Protein AF-0000000078427876 (afdb_homodimer)

Organism: Lucilia cuprina (NCBI:txid7375)

Radius of gyration: 30.42 Å; Cα contacts (8 Å, |Δi|>4): 2683; chains: 2; bounding box: 91×116×66 Å

Foldseek 3Di:
DPPPPPPPPPPPPPPPPPPPPAPVVDHDPVPDPDDDDPDPLVVDPVSVVVVVVVVVVVLVVVVVPAFQAFFLAEEEEAAAQCFPQLQQLLQCQVPFNPGHLQLNPFNFKAWAFQAAPVGLFADLQQLLCQQFQLEGADHFWAQFHPVQAALDQAPQLDVVGGGAGVLVQQVVVVAAEEEAELFACLARNNLNNFDGGRGRPQQELVVNVVSVHHCVSPPGSLCRLQPNDSNLRHQYYAWAAQQRQAAQPDADPVRHGHHYPVRHHSVVVSVVVCVVVVAAEDEEQFPVRLVPDPLQRRRHYHYHPYNGGHDQPVVCVVVVVVRGHDFLLSSLLSSCSNRVPRPSYYYYYRYLNVLQVCVQQQQSLSNSSSVSSSSNSVVSVPVVDDLARYKYKYKYSFHFQKHFDAPADRRDNSLFWHDFPPPVRAIFHRIEHAEHCLCVVQADPVGGDHDHRVLSPDSSRRHHYDYYDNTGGTDSGIMMMRMTHHQSNVNYYYDHSSCNNLSVCCSNLTDPNVD/DPPPPPPPPPPPPPPPPPPPPAPVVDHDPVPDPDDDDPDPLVVDPVSVVVVVVVVVVVLVVVVVPAFQAFFLAEEEEAAAQCFPQLQQLLQCQVPFNPGHLQLNPFNFKAWAFQAAPVGLFADLQQLLCQQFQLEGADHFWAQFHPVQAALDQAPQLDCVGGGAGVLVQQVVVVAAEEEAELFACLARNNLNNFHGGRGRPQQELVVNVVSVHHCVSPPGSLCRLQPNDSNLRHQYYAWAAQQRQAAQPDADPVRHGHHYPVRHHSVVVSVVVCVVVVAAEDEEQFPVRLVPDPLQRRRHYHYHPYNGGHDQPVVCVVVVVVRGHDFLLSSLLSSCSNRVPRPSYYYYYRYLNVLQVCVQQQQSLSNSSSVSSSSNSVVSVPVVDDLARYKYKYKYSFHFQKHFDAPADRRDNSLFWHDFPPPVRAIFHRIEHAEHCLCVVQADPVGGDHDHRVLSPDSSRRHHYDYYDNTGGTDSGIMMMRMTHHQSNVNYYYDHSSCNNLSVCCSNLTDPNVD

pLDDT: mean 92.99, std 14.43, range [26.23, 99.0]

Sequence (1030 aa):
MVQQFLSFYLIVALLALTALARDHDHPMIRAAKPHALKYEAERKTEFWVNKAQDTLAQKLVQTENASKNKAKNIIMFLGDGMSVHTVTATRNFMGDSSKEVYFEKFPYFGLSKTYCVDRQVADSACTATAYLGGVKGNYGTIGVNSNVKRYNCFDGQNPANWVDSIAKWAQDAGKDAGLVTTARVTHASPAGVYAHIAQRGWENDAEIIAAGCSAKDNVDIARQLVEWEVGRKLKVIMGGGRRNFIGVNARDEEGIPGERADDRNLIEEWLEDKRQQNVNASYVWSRKGLNKLNLEKTDYLLGLFSSSHCPYHGDLERSHIALANPSLSEMTEAALKVLKKNDKGFFLFVEGARIDMAHHDTRARKSLEDTAEFAKAVQVAREMFSEEDTLIVVTSDHSHTMTINGYPFRDQDITGLANGPGDDNLPYTILSYANGPGYYSTYGPNGRKLITTKDTQKANFEYMATVPLNSETHGGDDVGVFVSGPYAQYFSGNYEQTNIPAMMAKAANIGPFANMVQQFLSFYLIVALLALTALARDHDHPMIRAAKPHALKYEAERKTEFWVNKAQDTLAQKLVQTENASKNKAKNIIMFLGDGMSVHTVTATRNFMGDSSKEVYFEKFPYFGLSKTYCVDRQVADSACTATAYLGGVKGNYGTIGVNSNVKRYNCFDGQNPANWVDSIAKWAQDAGKDAGLVTTARVTHASPAGVYAHIAQRGWENDAEIIAAGCSAKDNVDIARQLVEWEVGRKLKVIMGGGRRNFIGVNARDEEGIPGERADDRNLIEEWLEDKRQQNVNASYVWSRKGLNKLNLEKTDYLLGLFSSSHCPYHGDLERSHIALANPSLSEMTEAALKVLKKNDKGFFLFVEGARIDMAHHDTRARKSLEDTAEFAKAVQVAREMFSEEDTLIVVTSDHSHTMTINGYPFRDQDITGLANGPGDDNLPYTILSYANGPGYYSTYGPNGRKLITTKDTQKANFEYMATVPLNSETHGGDDVGVFVSGPYAQYFSGNYEQTNIPAMMAKAANIGPFAN

Solvent-accessible surface area (backbone atoms only — not comparable to full-atom values): 49375 Å² total; per-residue (Å²): 138,85,77,78,79,78,77,77,76,77,77,75,74,76,72,73,72,69,72,66,87,59,49,73,81,65,67,77,72,82,84,60,74,84,75,80,66,81,55,76,65,57,40,40,58,63,47,36,46,50,49,33,50,53,51,49,53,50,42,57,52,51,63,71,61,61,40,85,41,61,18,43,27,39,38,39,36,32,36,28,36,40,19,56,38,49,54,44,48,28,17,24,65,76,66,25,80,85,50,71,50,60,60,48,68,27,62,20,16,18,37,27,44,33,48,24,62,48,17,42,26,35,48,52,15,10,24,19,13,8,47,30,38,17,27,48,4,23,61,40,17,20,8,32,25,40,74,31,49,59,70,40,72,56,54,38,69,38,70,91,37,52,40,67,16,53,45,43,29,30,45,74,69,66,18,44,26,32,38,39,36,36,29,26,52,41,35,37,52,57,26,15,52,50,32,50,35,17,36,44,70,28,25,24,45,40,48,30,44,74,68,74,33,57,47,86,77,40,70,23,38,38,51,31,39,52,70,33,77,52,26,50,61,40,31,28,43,34,19,11,28,47,21,43,34,23,7,53,90,39,62,49,100,82,67,48,56,22,58,19,70,82,68,49,50,49,63,60,50,41,52,48,55,34,55,75,67,72,52,46,65,47,77,33,52,32,28,59,51,54,70,68,52,62,47,87,68,34,62,30,40,42,33,40,46,22,58,44,53,40,76,56,58,59,46,24,67,78,66,71,40,52,68,45,38,63,52,67,36,54,51,47,52,54,45,48,56,38,46,65,72,41,90,65,17,28,37,36,42,38,34,35,38,49,24,28,58,23,45,23,49,22,15,57,63,45,17,33,42,25,46,54,45,41,33,48,25,52,48,53,51,55,74,73,42,55,54,70,34,28,24,39,40,37,30,30,51,32,14,42,36,57,33,36,38,41,50,24,47,39,82,55,60,53,69,30,63,25,57,63,53,35,74,82,71,36,51,45,54,16,40,31,26,52,36,3,43,2,15,67,62,29,42,52,93,87,38,73,46,89,61,52,68,75,53,46,68,40,70,80,36,39,37,38,18,53,35,45,26,91,39,17,53,42,7,39,29,54,19,51,36,29,20,40,29,19,44,24,77,66,52,33,13,56,44,57,30,25,37,52,29,38,52,53,22,36,23,47,56,30,59,93,40,38,120,136,85,78,76,78,75,77,78,75,77,75,75,71,74,71,70,74,70,70,68,85,59,48,72,78,63,67,76,72,79,85,60,74,85,74,80,65,83,56,74,65,57,39,39,57,63,47,36,45,50,50,32,49,52,50,50,54,50,42,57,53,50,63,70,59,61,41,85,41,60,18,44,27,39,38,41,36,33,35,28,36,39,18,58,38,48,56,43,49,27,18,25,65,76,66,26,80,86,50,71,49,59,60,47,68,27,63,21,15,18,36,29,44,32,48,25,61,48,18,42,26,36,52,52,14,11,25,19,15,8,46,30,38,17,28,48,6,24,61,40,16,19,7,33,26,40,77,31,48,60,72,40,75,55,53,36,70,38,70,91,37,51,40,66,16,52,44,44,30,30,44,75,71,64,19,43,25,33,39,37,36,36,28,26,54,40,35,36,53,57,25,15,50,52,32,50,34,18,38,43,71,29,25,24,46,40,48,30,44,74,70,74,31,56,45,85,77,40,73,22,38,40,53,31,38,51,71,32,76,52,25,50,61,40,30,28,40,31,18,10,27,48,22,44,34,22,8,52,90,39,62,48,100,84,68,48,55,22,58,18,70,82,65,49,49,48,62,59,50,42,51,48,53,34,54,74,66,73,51,46,63,48,79,32,53,32,27,59,51,55,71,68,52,61,46,88,68,35,60,28,40,42,33,39,47,22,57,44,54,40,77,55,59,58,46,24,64,78,65,72,41,52,68,46,39,63,50,68,36,56,52,48,52,55,45,48,56,38,46,67,73,40,90,64,16,28,36,38,42,37,35,33,37,49,22,29,56,23,45,24,50,22,15,58,64,46,18,34,42,25,46,54,44,41,32,48,27,52,47,53,50,54,74,75,43,54,52,70,35,28,24,39,39,39,31,30,50,30,15,41,35,57,32,36,39,42,51,24,47,40,82,54,61,56,66,30,62,25,57,64,54,34,76,82,72,36,51,46,52,16,39,31,27,50,35,3,44,3,15,68,63,27,42,53,91,88,39,73,46,87,61,51,66,72,53,47,68,39,71,80,35,38,36,38,18,52,36,44,26,90,38,18,53,43,8,41,28,53,20,50,35,30,22,40,28,20,44,23,79,66,52,34,13,55,44,59,31,26,35,50,29,38,52,52,23,36,24,46,56,30,59,94,40,40,120

Secondary structure (DSSP, 8-state):
-----------------------TTS---TT---PPPS-GGGGSHHHHHHHHHHHHHHHHHHHHT------SEEEEEEETT--HHHHHHHHHHHS-TT---GGGG-SEEEEEE---SSBSS--HHHHHHHHHHS----TT-BSB-TTS-TT-TTGGG-GGGB---HHHHHHHTT-EEEEEEEEETTSHHHHTTT--BS-TT-SSHHHHHHTT--TTTSPPHHHHHHHSHHHHH-SEEEEE-GGGTSBTT-B-TTS-B--BSS---HHHHHHHHHHHTT--EEEE-SHHHHHHS-GGG-SEEEEE--SSSPPPHHHHHHTT-TTTS--HHHHHHHHHHHHTT-TT-EEEEEEETHHHHHHHTT-HHHHHHHHHHHHHHHHHHHHHS-TTTEEEEEE-SSEE--EEBS--BTTS-TTSB-SS--TTS---BSEEEEEETHHHHHEETTEEPP--HHHHTSTT----EEEE-SSPPEE-S-EEEEEESTTGGGG-EEEETTHHHHHHHHHHT-GGG--/-----------------------TTS---TT--PPPPS-GGGGSHHHHHHHHHHHHHHHHHHHHT------SEEEEEEETT--HHHHHHHHHHHS-TT---GGGG-SEEEEEE---SSBSS--HHHHHHHHHHS----TT-BSB-TTS-TT-TTGGG-GGGB---HHHHHHHTT-EEEEEEEEETTSHHHHTTT--BS-TT-SSHHHHHHTT--TTTSPPHHHHHHHSHHHHH-SEEEEE-GGGTSBTT-B-TTS-B--BSS---HHHHHHHHHHHTT--EEEE-SHHHHHHS-GGG-SEEEEE--SSSPPPHHHHHHTT-TTTS--HHHHHHHHHHHHTT-TT-EEEEEEETHHHHHHHTT-HHHHHHHHHHHHHHHHHHHHHS-TTTEEEEEE-SSEE--EEBS--BTTS-TTSB-SS--TTS---BSEEEEEETHHHHHEETTEEPP--HHHHTSTT----EEEE-SSPPEE-S-EEEEEESTTGGGG-EEEETTHHHHHHHHHHT-GGG--

Structure (mmCIF, N/CA/C/O backbone):
data_AF-0000000078427876-model_v1
#
loop_
_entity.id
_entity.type
_entity.pdbx_description
1 polymer 'Alkaline phosphatase'
#
loop_
_atom_site.group_PDB
_atom_site.id
_atom_site.type_symbol
_atom_site.label_atom_id
_atom_site.label_alt_id
_atom_site.label_comp_id
_atom_site.label_asym_id
_atom_site.label_entity_id
_atom_site.label_seq_id
_atom_site.pdbx_PDB_ins_code
_atom_site.Cartn_x
_atom_site.Cartn_y
_atom_site.Cartn_z
_atom_site.occupancy
_atom_site.B_iso_or_equiv
_atom_site.auth_seq_id
_atom_site.auth_comp_id
_atom_site.auth_asym_id
_atom_site.auth_atom_id
_atom_site.pdbx_PDB_model_num
ATOM 1 N N . MET A 1 1 ? 56.438 61.438 23 1 26.92 1 MET A N 1
ATOM 2 C CA . MET A 1 1 ? 55.969 61.156 21.641 1 26.92 1 MET A CA 1
ATOM 3 C C . MET A 1 1 ? 55.062 59.938 21.641 1 26.92 1 MET A C 1
ATOM 5 O O . MET A 1 1 ? 55.562 58.812 21.641 1 26.92 1 MET A O 1
ATOM 9 N N . VAL A 1 2 ? 54.031 59.938 22.5 1 32.72 2 VAL A N 1
ATOM 10 C CA . VAL A 1 2 ? 52.938 59.125 23.016 1 32.72 2 VAL A CA 1
ATOM 11 C C . VAL A 1 2 ? 52.062 58.625 21.859 1 32.72 2 VAL A C 1
ATOM 13 O O . VAL A 1 2 ? 51.375 59.406 21.203 1 32.72 2 VAL A O 1
ATOM 16 N N . GLN A 1 3 ? 52.656 57.688 20.984 1 29.3 3 GLN A N 1
ATOM 17 C CA . GLN A 1 3 ? 52.094 56.969 19.859 1 29.3 3 GLN A CA 1
ATOM 18 C C . GLN A 1 3 ? 50.719 56.375 20.219 1 29.3 3 GLN A C 1
ATOM 20 O O . GLN A 1 3 ? 50.594 55.719 21.234 1 29.3 3 GLN A O 1
ATOM 25 N N . GLN A 1 4 ? 49.656 57 19.734 1 26.31 4 GLN A N 1
ATOM 26 C CA . GLN A 1 4 ? 48.219 56.781 19.703 1 26.31 4 GLN A CA 1
ATOM 27 C C . GLN A 1 4 ? 47.875 55.406 19.156 1 26.31 4 GLN A C 1
ATOM 29 O O . GLN A 1 4 ? 48.125 55.094 18 1 26.31 4 GLN A O 1
ATOM 34 N N . PHE A 1 5 ? 48.156 54.312 19.922 1 28.67 5 PHE A N 1
ATOM 35 C CA . PHE A 1 5 ? 47.75 52.938 19.594 1 28.67 5 PHE A CA 1
ATOM 36 C C . PHE A 1 5 ? 46.281 52.906 19.219 1 28.67 5 PHE A C 1
ATOM 38 O O . PHE A 1 5 ? 45.406 53.188 20.031 1 28.67 5 PHE A O 1
ATOM 45 N N . LEU A 1 6 ? 45.875 53.281 17.922 1 28.64 6 LEU A N 1
ATOM 46 C CA . LEU A 1 6 ? 44.562 53.125 17.297 1 28.64 6 LEU A CA 1
ATOM 47 C C . LEU A 1 6 ? 44.062 51.688 17.5 1 28.64 6 LEU A C 1
ATOM 49 O O . LEU A 1 6 ? 44.688 50.719 17.078 1 28.64 6 LEU A O 1
ATOM 53 N N . SER A 1 7 ? 43.406 51.406 18.609 1 30.05 7 SER A N 1
ATOM 54 C CA . SER A 1 7 ? 42.656 50.188 18.891 1 30.05 7 SER A CA 1
ATOM 55 C C . SER A 1 7 ? 41.688 49.844 17.766 1 30.05 7 SER A C 1
ATOM 57 O O . SER A 1 7 ? 40.781 50.625 17.469 1 30.05 7 SER A O 1
ATOM 59 N N . PHE A 1 8 ? 42.156 49.25 16.641 1 31.94 8 PHE A N 1
ATOM 60 C CA . PHE A 1 8 ? 41.281 48.688 15.602 1 31.94 8 PHE A CA 1
ATOM 61 C C . PHE A 1 8 ? 40.25 47.75 16.203 1 31.94 8 PHE A C 1
ATOM 63 O O . PHE A 1 8 ? 40.625 46.688 16.75 1 31.94 8 PHE A O 1
ATOM 70 N N . TYR A 1 9 ? 39.188 48.281 16.812 1 30.08 9 TYR A N 1
ATOM 71 C CA . TYR A 1 9 ? 38.031 47.469 17.125 1 30.08 9 TYR A CA 1
ATOM 72 C C . TYR A 1 9 ? 37.562 46.688 15.898 1 30.08 9 TYR A C 1
ATOM 74 O O . TYR A 1 9 ? 37.188 47.312 14.883 1 30.08 9 TYR A O 1
ATOM 82 N N . LEU A 1 10 ? 38.188 45.594 15.555 1 31.48 10 LEU A N 1
ATOM 83 C CA . LEU A 1 10 ? 37.625 44.625 14.602 1 31.48 10 LEU A CA 1
ATOM 84 C C . LEU A 1 10 ? 36.156 44.344 14.898 1 31.48 10 LEU A C 1
ATOM 86 O O . LEU A 1 10 ? 35.844 43.844 15.977 1 31.48 10 LEU A O 1
ATOM 90 N N . ILE A 1 11 ? 35.219 45.094 14.367 1 31 11 ILE A N 1
ATOM 91 C CA . ILE A 1 11 ? 33.781 44.812 14.273 1 31 11 ILE A CA 1
ATOM 92 C C . ILE A 1 11 ? 33.594 43.438 13.68 1 31 11 ILE A C 1
ATOM 94 O O . ILE A 1 11 ? 33.906 43.188 12.516 1 31 11 ILE A O 1
ATOM 98 N N . VAL A 1 12 ? 33.844 42.344 14.398 1 32.59 12 VAL A N 1
ATOM 99 C CA . VAL A 1 12 ? 33.344 41.031 14.016 1 32.59 12 VAL A CA 1
ATOM 100 C C . VAL A 1 12 ? 31.844 41.125 13.656 1 32.59 12 VAL A C 1
ATOM 102 O O . VAL A 1 12 ? 31.016 41.469 14.508 1 32.59 12 VAL A O 1
ATOM 105 N N . ALA A 1 13 ? 31.5 41.562 12.461 1 30.67 13 ALA A N 1
ATOM 106 C CA . ALA A 1 13 ? 30.156 41.406 11.898 1 30.67 13 ALA A CA 1
ATOM 107 C C . ALA A 1 13 ? 29.672 39.969 12.102 1 30.67 13 ALA A C 1
ATOM 109 O O . ALA A 1 13 ? 30.281 39 11.609 1 30.67 13 ALA A O 1
ATOM 110 N N . LEU A 1 14 ? 29.125 39.656 13.25 1 31.98 14 LEU A N 1
ATOM 111 C CA . LEU A 1 14 ? 28.281 38.469 13.43 1 31.98 14 LEU A CA 1
ATOM 112 C C . LEU A 1 14 ? 27.344 38.281 12.242 1 31.98 14 LEU A C 1
ATOM 114 O O . LEU A 1 14 ? 26.406 39.062 12.062 1 31.98 14 LEU A O 1
ATOM 118 N N . LEU A 1 15 ? 27.875 37.938 11.102 1 32.59 15 LEU A N 1
ATOM 119 C CA . LEU A 1 15 ? 27 37.406 10.07 1 32.59 15 LEU A CA 1
ATOM 120 C C . LEU A 1 15 ? 26.062 36.375 10.648 1 32.59 15 LEU A C 1
ATOM 122 O O . LEU A 1 15 ? 26.484 35.281 11.031 1 32.59 15 LEU A O 1
ATOM 126 N N . ALA A 1 16 ? 25.109 36.812 11.445 1 34.5 16 ALA A N 1
ATOM 127 C CA . ALA A 1 16 ? 23.953 35.938 11.695 1 34.5 16 ALA A CA 1
ATOM 128 C C . ALA A 1 16 ? 23.438 35.312 10.398 1 34.5 16 ALA A C 1
ATOM 130 O O . ALA A 1 16 ? 22.859 36 9.555 1 34.5 16 ALA A O 1
ATOM 131 N N . LEU A 1 17 ? 24.25 34.406 9.867 1 32.78 17 LEU A N 1
ATOM 132 C CA . LEU A 1 17 ? 23.609 33.5 8.898 1 32.78 17 LEU A CA 1
ATOM 133 C C . LEU A 1 17 ? 22.203 33.125 9.367 1 32.78 17 LEU A C 1
ATOM 135 O O . LEU A 1 17 ? 22.047 32.406 10.352 1 32.78 17 LEU A O 1
ATOM 139 N N . THR A 1 18 ? 21.344 34.031 9.375 1 29.2 18 THR A N 1
ATOM 140 C CA . THR A 1 18 ? 19.938 33.656 9.484 1 29.2 18 THR A CA 1
ATOM 141 C C . THR A 1 18 ? 19.688 32.344 8.727 1 29.2 18 THR A C 1
ATOM 143 O O . THR A 1 18 ? 19.891 32.281 7.512 1 29.2 18 THR A O 1
ATOM 146 N N . ALA A 1 19 ? 19.891 31.359 9.445 1 40.44 19 ALA A N 1
ATOM 147 C CA . ALA A 1 19 ? 19.297 30.109 8.969 1 40.44 19 ALA A CA 1
ATOM 148 C C . ALA A 1 19 ? 17.891 30.328 8.445 1 40.44 19 ALA A C 1
ATOM 150 O O . ALA A 1 19 ? 16.938 30.469 9.219 1 40.44 19 ALA A O 1
ATOM 151 N N . LEU A 1 20 ? 17.656 31.047 7.336 1 39.75 20 LEU A N 1
ATOM 152 C CA . LEU A 1 20 ? 16.359 30.969 6.668 1 39.75 20 LEU A CA 1
ATOM 153 C C . LEU A 1 20 ? 15.695 29.625 6.898 1 39.75 20 LEU A C 1
ATOM 155 O O . LEU A 1 20 ? 16.312 28.578 6.691 1 39.75 20 LEU A O 1
ATOM 159 N N . ALA A 1 21 ? 14.773 29.656 7.75 1 46.91 21 ALA A N 1
ATOM 160 C CA . ALA A 1 21 ? 13.898 28.516 8.023 1 46.91 21 ALA A CA 1
ATOM 161 C C . ALA A 1 21 ? 13.516 27.797 6.73 1 46.91 21 ALA A C 1
ATOM 163 O O . ALA A 1 21 ? 12.508 28.141 6.098 1 46.91 21 ALA A O 1
ATOM 164 N N . ARG A 1 22 ? 14.461 27.297 5.973 1 52.22 22 ARG A N 1
ATOM 165 C CA . ARG A 1 22 ? 14.367 26.531 4.727 1 52.22 22 ARG A CA 1
ATOM 166 C C . ARG A 1 22 ? 13.562 25.266 4.918 1 52.22 22 ARG A C 1
ATOM 168 O O . ARG A 1 22 ? 13.664 24.609 5.961 1 52.22 22 ARG A O 1
ATOM 175 N N . ASP A 1 23 ? 12.531 25.188 4.223 1 65 23 ASP A N 1
ATOM 176 C CA . ASP A 1 23 ? 11.773 23.938 4.152 1 65 23 ASP A CA 1
ATOM 177 C C . ASP A 1 23 ? 12.711 22.734 4.094 1 65 23 ASP A C 1
ATOM 179 O O . ASP A 1 23 ? 13.039 22.234 3.008 1 65 23 ASP A O 1
ATOM 183 N N . HIS A 1 24 ? 13.227 22.359 5.285 1 64.38 24 HIS A N 1
ATOM 184 C CA . HIS A 1 24 ? 14.219 21.297 5.426 1 64.38 24 HIS A CA 1
ATOM 185 C C . HIS A 1 24 ? 13.781 20.031 4.703 1 64.38 24 HIS A C 1
ATOM 187 O O . HIS A 1 24 ? 14.578 19.406 4 1 64.38 24 HIS A O 1
ATOM 193 N N . ASP A 1 25 ? 12.539 19.766 4.766 1 73.62 25 ASP A N 1
ATOM 194 C CA . ASP A 1 25 ? 12.07 18.469 4.262 1 73.62 25 ASP A CA 1
ATOM 195 C C . ASP A 1 25 ? 11.727 18.562 2.779 1 73.62 25 ASP A C 1
ATOM 197 O O . ASP A 1 25 ? 11.641 17.531 2.096 1 73.62 25 ASP A O 1
ATOM 201 N N . HIS A 1 26 ? 11.539 19.781 2.314 1 78.75 26 HIS A N 1
ATOM 202 C CA . HIS A 1 26 ? 11.195 19.969 0.91 1 78.75 26 HIS A CA 1
ATOM 203 C C . HIS A 1 26 ? 11.945 21.156 0.31 1 78.75 26 HIS A C 1
ATOM 205 O O . HIS A 1 26 ? 11.336 22.172 -0.038 1 78.75 26 HIS A O 1
ATOM 211 N N . PRO A 1 27 ? 13.352 21.078 0.171 1 63.47 27 PRO A N 1
ATOM 212 C CA . PRO A 1 27 ? 14.148 22.203 -0.325 1 63.47 27 PRO A CA 1
ATOM 213 C C . PRO A 1 27 ? 13.906 22.5 -1.804 1 63.47 27 PRO A C 1
ATOM 215 O O . PRO A 1 27 ? 13.461 21.609 -2.545 1 63.47 27 PRO A O 1
ATOM 218 N N . MET A 1 28 ? 13.82 23.859 -2.109 1 63.31 28 MET A N 1
ATOM 219 C CA . MET A 1 28 ? 13.688 24.281 -3.502 1 63.31 28 MET A CA 1
ATOM 220 C C . MET A 1 28 ? 14.992 24.062 -4.262 1 63.31 28 MET A C 1
ATOM 222 O O . MET A 1 28 ? 16.078 24.297 -3.729 1 63.31 28 MET A O 1
ATOM 226 N N . ILE A 1 29 ? 14.953 23.344 -5.266 1 50.59 29 ILE A N 1
ATOM 227 C CA . ILE A 1 29 ? 16.062 23.609 -6.184 1 50.59 29 ILE A CA 1
ATOM 228 C C . ILE A 1 29 ? 15.75 24.875 -6.992 1 50.59 29 ILE A C 1
ATOM 230 O O . ILE A 1 29 ? 14.859 24.875 -7.844 1 50.59 29 ILE A O 1
ATOM 234 N N . ARG A 1 30 ? 16.016 26.188 -6.426 1 48.09 30 ARG A N 1
ATOM 235 C CA . ARG A 1 30 ? 15.695 27.5 -6.984 1 48.09 30 ARG A CA 1
ATOM 236 C C . ARG A 1 30 ? 15.844 27.5 -8.508 1 48.09 30 ARG A C 1
ATOM 238 O O . ARG A 1 30 ? 15.172 28.266 -9.195 1 48.09 30 ARG A O 1
ATOM 245 N N . ALA A 1 31 ? 16.938 27.062 -9.062 1 47.31 31 ALA A N 1
ATOM 246 C CA . ALA A 1 31 ? 17.312 27.297 -10.445 1 47.31 31 ALA A CA 1
ATOM 247 C C . ALA A 1 31 ? 16.547 26.375 -11.391 1 47.31 31 ALA A C 1
ATOM 249 O O . ALA A 1 31 ? 16.922 26.234 -12.562 1 47.31 31 ALA A O 1
ATOM 250 N N . ALA A 1 32 ? 15.547 25.812 -11.039 1 52.03 32 ALA A N 1
ATOM 251 C CA . ALA A 1 32 ? 15.094 24.781 -11.969 1 52.03 32 ALA A CA 1
ATOM 252 C C . ALA A 1 32 ? 14.07 25.328 -12.953 1 52.03 32 ALA A C 1
ATOM 254 O O . ALA A 1 32 ? 13.188 26.109 -12.562 1 52.03 32 ALA A O 1
ATOM 255 N N . LYS A 1 33 ? 14.312 25.406 -14.312 1 53.69 33 LYS A N 1
ATOM 256 C CA . LYS A 1 33 ? 13.383 25.672 -15.414 1 53.69 33 LYS A CA 1
ATOM 257 C C . LYS A 1 33 ? 12.023 25.047 -15.141 1 53.69 33 LYS A C 1
ATOM 259 O O . LYS A 1 33 ? 11.93 23.891 -14.734 1 53.69 33 LYS A O 1
ATOM 264 N N . PRO A 1 34 ? 11.008 26 -15.133 1 61.25 34 PRO A N 1
ATOM 265 C CA . PRO A 1 34 ? 9.672 25.438 -14.961 1 61.25 34 PRO A CA 1
ATOM 266 C C . PRO A 1 34 ? 9.422 24.219 -15.852 1 61.25 34 PRO A C 1
ATOM 268 O O . PRO A 1 34 ? 9.852 24.203 -17.016 1 61.25 34 PRO A O 1
ATOM 271 N N . HIS A 1 35 ? 9.062 23.156 -15.281 1 75.94 35 HIS A N 1
ATOM 272 C CA . HIS A 1 35 ? 8.711 21.969 -16.031 1 75.94 35 HIS A CA 1
ATOM 273 C C . HIS A 1 35 ? 7.281 22.047 -16.562 1 75.94 35 HIS A C 1
ATOM 275 O O . HIS A 1 35 ? 6.375 22.5 -15.852 1 75.94 35 HIS A O 1
ATOM 281 N N . ALA A 1 36 ? 7.125 21.812 -17.891 1 79.5 36 ALA A N 1
ATOM 282 C CA . ALA A 1 36 ? 5.816 21.875 -18.531 1 79.5 36 ALA A CA 1
ATOM 283 C C . ALA A 1 36 ? 4.852 20.859 -17.938 1 79.5 36 ALA A C 1
ATOM 285 O O . ALA A 1 36 ? 5.262 19.766 -17.531 1 79.5 36 ALA A O 1
ATOM 286 N N . LEU A 1 37 ? 3.6 21.312 -17.859 1 86.12 37 LEU A N 1
ATOM 287 C CA . LEU A 1 37 ? 2.553 20.391 -17.406 1 86.12 37 LEU A CA 1
ATOM 288 C C . LEU A 1 37 ? 2.264 19.344 -18.469 1 86.12 37 LEU A C 1
ATOM 290 O O . LEU A 1 37 ? 2.258 19.625 -19.656 1 86.12 37 LEU A O 1
ATOM 294 N N . LYS A 1 38 ? 2.053 18.219 -18.031 1 85.19 38 LYS A N 1
ATOM 295 C CA . LYS A 1 38 ? 1.784 17.109 -18.938 1 85.19 38 LYS A CA 1
ATOM 296 C C . LYS A 1 38 ? 0.439 17.281 -19.641 1 85.19 38 LYS A C 1
ATOM 298 O O . LYS A 1 38 ? 0.316 17.016 -20.828 1 85.19 38 LYS A O 1
ATOM 303 N N . TYR A 1 39 ? -0.627 17.734 -18.859 1 91.19 39 TYR A N 1
ATOM 304 C CA . TYR A 1 39 ? -1.959 17.938 -19.406 1 91.19 39 TYR A CA 1
ATOM 305 C C . TYR A 1 39 ? -2.471 19.344 -19.078 1 91.19 39 TYR A C 1
ATOM 307 O O . TYR A 1 39 ? -2.818 19.625 -17.922 1 91.19 39 TYR A O 1
ATOM 315 N N . GLU A 1 40 ? -2.746 20.156 -20.078 1 92.81 40 GLU A N 1
ATOM 316 C CA . GLU A 1 40 ? -3.146 21.547 -19.906 1 92.81 40 GLU A CA 1
ATOM 317 C C . GLU A 1 40 ? -4.508 21.641 -19.234 1 92.81 40 GLU A C 1
ATOM 319 O O . GLU A 1 40 ? -4.762 22.578 -18.469 1 92.81 40 GLU A O 1
ATOM 324 N N . ALA A 1 41 ? -5.34 20.688 -19.5 1 94.06 41 ALA A N 1
ATOM 325 C CA . ALA A 1 41 ? -6.688 20.703 -18.938 1 94.06 41 ALA A CA 1
ATOM 326 C C . ALA A 1 41 ? -6.648 20.656 -17.406 1 94.06 41 ALA A C 1
ATOM 328 O O . ALA A 1 41 ? -7.555 21.156 -16.75 1 94.06 41 ALA A O 1
ATOM 329 N N . GLU A 1 42 ? -5.582 20.156 -16.828 1 95.06 42 GLU A N 1
ATOM 330 C CA . GLU A 1 42 ? -5.457 19.953 -15.391 1 95.06 42 GLU A CA 1
ATOM 331 C C . GLU A 1 42 ? -5.188 21.266 -14.672 1 95.06 42 GLU A C 1
ATOM 333 O O . GLU A 1 42 ? -5.246 21.328 -13.438 1 95.06 42 GLU A O 1
ATOM 338 N N . ARG A 1 43 ? -4.984 22.359 -15.398 1 93.94 43 ARG A N 1
ATOM 339 C CA . ARG A 1 43 ? -4.793 23.688 -14.797 1 93.94 43 ARG A CA 1
ATOM 340 C C . ARG A 1 43 ? -6.113 24.234 -14.266 1 93.94 43 ARG A C 1
ATOM 342 O O . ARG A 1 43 ? -6.117 25.094 -13.383 1 93.94 43 ARG A O 1
ATOM 349 N N . LYS A 1 44 ? -7.137 23.75 -14.859 1 93.81 44 LYS A N 1
ATOM 350 C CA . LYS A 1 44 ? -8.453 24.312 -14.555 1 93.81 44 LYS A CA 1
ATOM 351 C C . LYS A 1 44 ? -9.078 23.625 -13.352 1 93.81 44 LYS A C 1
ATOM 353 O O . LYS A 1 44 ? -9.141 22.391 -13.297 1 93.81 44 LYS A O 1
ATOM 358 N N . THR A 1 45 ? -9.57 24.438 -12.43 1 95.44 45 THR A N 1
ATOM 359 C CA . THR A 1 45 ? -10.328 23.938 -11.289 1 95.44 45 THR A CA 1
ATOM 360 C C . THR A 1 45 ? -11.5 23.078 -11.75 1 95.44 45 THR A C 1
ATOM 362 O O . THR A 1 45 ? -11.758 22.016 -11.188 1 95.44 45 THR A O 1
ATOM 365 N N . GLU A 1 46 ? -12.156 23.484 -12.82 1 94 46 GLU A N 1
ATOM 366 C CA . GLU A 1 46 ? -13.352 22.828 -13.32 1 94 46 GLU A CA 1
ATOM 367 C C . GLU A 1 46 ? -13.031 21.406 -13.789 1 94 46 GLU A C 1
ATOM 369 O O . GLU A 1 46 ? -13.867 20.5 -13.68 1 94 46 GLU A O 1
ATOM 374 N N . PHE A 1 47 ? -11.883 21.203 -14.312 1 95.81 47 PHE A N 1
ATOM 375 C CA . PHE A 1 47 ? -11.461 19.875 -14.758 1 95.81 47 PHE A CA 1
ATOM 376 C C . PHE A 1 47 ? -11.555 18.875 -13.609 1 95.81 47 PHE A C 1
ATOM 378 O O . PHE A 1 47 ? -12.133 17.797 -13.773 1 95.81 47 PHE A O 1
ATOM 385 N N . TRP A 1 48 ? -10.977 19.203 -12.508 1 95.25 48 TRP A N 1
ATOM 386 C CA . TRP A 1 48 ? -10.93 18.312 -11.352 1 95.25 48 TRP A CA 1
ATOM 387 C C . TRP A 1 48 ? -12.312 18.156 -10.727 1 95.25 48 TRP A C 1
ATOM 389 O O . TRP A 1 48 ? -12.703 17.062 -10.32 1 95.25 48 TRP A O 1
ATOM 399 N N . VAL A 1 49 ? -13.039 19.219 -10.609 1 92.69 49 VAL A N 1
ATOM 400 C CA . VAL A 1 49 ? -14.383 19.188 -10.039 1 92.69 49 VAL A CA 1
ATOM 401 C C . VAL A 1 49 ? -15.281 18.281 -10.883 1 92.69 49 VAL A C 1
ATOM 403 O O . VAL A 1 49 ? -16.016 17.453 -10.352 1 92.69 49 VAL A O 1
ATOM 406 N N . ASN A 1 50 ? -15.203 18.484 -12.211 1 93.25 50 ASN A N 1
ATOM 407 C CA . ASN A 1 50 ? -16 17.672 -13.109 1 93.25 50 ASN A CA 1
ATOM 408 C C . ASN A 1 50 ? -15.617 16.203 -13.031 1 93.25 50 ASN A C 1
ATOM 410 O O . ASN A 1 50 ? -16.484 15.32 -13.031 1 93.25 50 ASN A O 1
ATOM 414 N N . LYS A 1 51 ? -14.375 15.992 -12.992 1 93.38 51 LYS A N 1
ATOM 415 C CA . LYS A 1 51 ? -13.898 14.617 -12.875 1 93.38 51 LYS A CA 1
ATOM 416 C C . LYS A 1 51 ? -14.406 13.961 -11.594 1 93.38 51 LYS A C 1
ATOM 418 O O . LYS A 1 51 ? -14.812 12.805 -11.602 1 93.38 51 LYS A O 1
ATOM 423 N N . ALA A 1 52 ? -14.328 14.664 -10.477 1 93.94 52 ALA A N 1
ATOM 424 C CA . ALA A 1 52 ? -14.812 14.156 -9.195 1 93.94 52 ALA A CA 1
ATOM 425 C C . ALA A 1 52 ? -16.312 13.898 -9.234 1 93.94 52 ALA A C 1
ATOM 427 O O . ALA A 1 52 ? -16.797 12.906 -8.688 1 93.94 52 ALA A O 1
ATOM 428 N N . GLN A 1 53 ? -17.047 14.797 -9.898 1 91.69 53 GLN A N 1
ATOM 429 C CA . GLN A 1 53 ? -18.484 14.633 -10.031 1 91.69 53 GLN A CA 1
ATOM 430 C C . GLN A 1 53 ? -18.828 13.391 -10.852 1 91.69 53 GLN A C 1
ATOM 432 O O . GLN A 1 53 ? -19.766 12.656 -10.516 1 91.69 53 GLN A O 1
ATOM 437 N N . ASP A 1 54 ? -18.109 13.234 -11.898 1 92.44 54 ASP A N 1
ATOM 438 C CA . ASP A 1 54 ? -18.312 12.055 -12.734 1 92.44 54 ASP A CA 1
ATOM 439 C C . ASP A 1 54 ? -18.078 10.773 -11.945 1 92.44 54 ASP A C 1
ATOM 441 O O . ASP A 1 54 ? -18.844 9.82 -12.047 1 92.44 54 ASP A O 1
ATOM 445 N N . THR A 1 55 ? -17 10.758 -11.203 1 91.81 55 THR A N 1
ATOM 446 C CA . THR A 1 55 ? -16.672 9.594 -10.391 1 91.81 55 THR A CA 1
ATOM 447 C C . THR A 1 55 ? -17.75 9.344 -9.336 1 91.81 55 THR A C 1
ATOM 449 O O . THR A 1 55 ? -18.141 8.195 -9.109 1 91.81 55 THR A O 1
ATOM 452 N N . LEU A 1 56 ? -18.219 10.398 -8.719 1 89.12 56 LEU A N 1
ATOM 453 C CA . LEU A 1 56 ? -19.281 10.289 -7.73 1 89.12 56 LEU A CA 1
ATOM 454 C C . LEU A 1 56 ? -20.547 9.711 -8.352 1 89.12 56 LEU A C 1
ATOM 456 O O . LEU A 1 56 ? -21.188 8.836 -7.766 1 89.12 56 LEU A O 1
ATOM 460 N N . ALA A 1 57 ? -20.891 10.203 -9.539 1 89.12 57 ALA A N 1
ATOM 461 C CA . ALA A 1 57 ? -22.062 9.703 -10.234 1 89.12 57 ALA A CA 1
ATOM 462 C C . ALA A 1 57 ? -21.938 8.219 -10.539 1 89.12 57 ALA A C 1
ATOM 464 O O . ALA A 1 57 ? -22.906 7.457 -10.391 1 89.12 57 ALA A O 1
ATOM 465 N N . GLN A 1 58 ? -20.781 7.844 -10.93 1 89.44 58 GLN A N 1
ATOM 466 C CA . GLN A 1 58 ? -20.531 6.438 -11.234 1 89.44 58 GLN A CA 1
ATOM 467 C C . GLN A 1 58 ? -20.672 5.574 -9.984 1 89.44 58 GLN A C 1
ATOM 469 O O . GLN A 1 58 ? -21.234 4.484 -10.039 1 89.44 58 GLN A O 1
ATOM 474 N N . LYS A 1 59 ? -20.156 6.039 -8.914 1 88.5 59 LYS A N 1
ATOM 475 C CA . LYS A 1 59 ? -20.203 5.297 -7.66 1 88.5 59 LYS A CA 1
ATOM 476 C C . LYS A 1 59 ? -21.656 5.125 -7.188 1 88.5 59 LYS A C 1
ATOM 478 O O . LYS A 1 59 ? -22 4.09 -6.617 1 88.5 59 LYS A O 1
ATOM 483 N N . LEU A 1 60 ? -22.453 6.16 -7.348 1 84.06 60 LEU A N 1
ATOM 484 C CA . LEU A 1 60 ? -23.859 6.09 -6.949 1 84.06 60 LEU A CA 1
ATOM 485 C C . LEU A 1 60 ? -24.594 5.008 -7.738 1 84.06 60 LEU A C 1
ATOM 487 O O . LEU A 1 60 ? -25.359 4.23 -7.164 1 84.06 60 LEU A O 1
ATOM 491 N N . VAL A 1 61 ? -24.266 4.883 -8.969 1 84.31 61 VAL A N 1
ATOM 492 C CA . VAL A 1 61 ? -24.906 3.889 -9.82 1 84.31 61 VAL A CA 1
ATOM 493 C C . VAL A 1 61 ? -24.406 2.492 -9.453 1 84.31 61 VAL A C 1
ATOM 495 O O . VAL A 1 61 ? -25.203 1.551 -9.359 1 84.31 61 VAL A O 1
ATOM 498 N N . GLN A 1 62 ? -23.125 2.375 -9.234 1 83.88 62 GLN A N 1
ATOM 499 C CA . GLN A 1 62 ? -22.516 1.086 -8.938 1 83.88 62 GLN A CA 1
ATOM 500 C C . GLN A 1 62 ? -23.047 0.516 -7.621 1 83.88 62 GLN A C 1
ATOM 502 O O . GLN A 1 62 ? -23.266 -0.692 -7.508 1 83.88 62 GLN A O 1
ATOM 507 N N . THR A 1 63 ? -23.188 1.353 -6.656 1 79.88 63 THR A N 1
ATOM 508 C CA . THR A 1 63 ? -23.656 0.913 -5.348 1 79.88 63 THR A CA 1
ATOM 509 C C . THR A 1 63 ? -25.109 0.448 -5.422 1 79.88 63 THR A C 1
ATOM 511 O O . THR A 1 63 ? -25.5 -0.49 -4.723 1 79.88 63 THR A O 1
ATOM 514 N N . GLU A 1 64 ? -25.891 1.057 -6.297 1 77.81 64 GLU A N 1
ATOM 515 C CA . GLU A 1 64 ? -27.281 0.658 -6.488 1 77.81 64 GLU A CA 1
ATOM 516 C C . GLU A 1 64 ? -27.375 -0.697 -7.184 1 77.81 64 GLU A C 1
ATOM 518 O O . GLU A 1 64 ? -28.328 -1.448 -6.965 1 77.81 64 GLU A O 1
ATOM 523 N N . ASN A 1 65 ? -26.328 -0.992 -7.887 1 73.81 65 ASN A N 1
ATOM 524 C CA . ASN A 1 65 ? -26.359 -2.221 -8.672 1 73.81 65 ASN A CA 1
ATOM 525 C C . ASN A 1 65 ? -25.656 -3.363 -7.949 1 73.81 65 ASN A C 1
ATOM 527 O O . ASN A 1 65 ? -25.453 -4.438 -8.516 1 73.81 65 ASN A O 1
ATOM 531 N N . ALA A 1 66 ? -25.297 -3.008 -6.777 1 78.94 66 ALA A N 1
ATOM 532 C CA . ALA A 1 66 ? -24.688 -4.098 -6.012 1 78.94 66 ALA A CA 1
ATOM 533 C C . ALA A 1 66 ? -25.641 -5.285 -5.902 1 78.94 66 ALA A C 1
ATOM 535 O O . ALA A 1 66 ? -26.844 -5.109 -5.68 1 78.94 66 ALA A O 1
ATOM 536 N N . SER A 1 67 ? -25.109 -6.48 -6.281 1 76.94 67 SER A N 1
ATOM 537 C CA . SER A 1 67 ? -25.984 -7.645 -6.398 1 76.94 67 SER A CA 1
ATOM 538 C C . SER A 1 67 ? -25.609 -8.727 -5.391 1 76.94 67 SER A C 1
ATOM 540 O O . SER A 1 67 ? -24.438 -8.844 -5.012 1 76.94 67 SER A O 1
ATOM 542 N N . LYS A 1 68 ? -26.688 -9.414 -5.035 1 79.44 68 LYS A N 1
ATOM 543 C CA . LYS A 1 68 ? -26.516 -10.602 -4.199 1 79.44 68 LYS A CA 1
ATOM 544 C C . LYS A 1 68 ? -26.922 -11.867 -4.953 1 79.44 68 LYS A C 1
ATOM 546 O O . LYS A 1 68 ? -27.297 -12.867 -4.34 1 79.44 68 LYS A O 1
ATOM 551 N N . ASN A 1 69 ? -26.688 -11.648 -6.262 1 86.81 69 ASN A N 1
ATOM 552 C CA . ASN A 1 69 ? -26.875 -12.852 -7.066 1 86.81 69 ASN A CA 1
ATOM 553 C C . ASN A 1 69 ? -25.75 -13.859 -6.832 1 86.81 69 ASN A C 1
ATOM 555 O O . ASN A 1 69 ? -24.625 -13.477 -6.504 1 86.81 69 ASN A O 1
ATOM 559 N N . LYS A 1 70 ? -26.156 -15.062 -7.035 1 92 70 LYS A N 1
ATOM 560 C CA . LYS A 1 70 ? -25.141 -16.109 -6.902 1 92 70 LYS A CA 1
ATOM 561 C C . LYS A 1 70 ? -24.094 -16.016 -8.008 1 92 70 LYS A C 1
ATOM 563 O O . LYS A 1 70 ? -24.438 -15.797 -9.172 1 92 70 LYS A O 1
ATOM 568 N N . ALA A 1 71 ? -22.844 -16.125 -7.645 1 97.12 71 ALA A N 1
ATOM 569 C CA . ALA A 1 71 ? -21.766 -16.188 -8.641 1 97.12 71 ALA A CA 1
ATOM 570 C C . ALA A 1 71 ? -21.688 -17.562 -9.289 1 97.12 71 ALA A C 1
ATOM 572 O O . ALA A 1 71 ? -21.266 -18.531 -8.648 1 97.12 71 ALA A O 1
ATOM 573 N N . LYS A 1 72 ? -22.062 -17.625 -10.516 1 98.19 72 LYS A N 1
ATOM 574 C CA . LYS A 1 72 ? -21.922 -18.859 -11.273 1 98.19 72 LYS A CA 1
ATOM 575 C C . LYS A 1 72 ? -20.453 -19.219 -11.477 1 98.19 72 LYS A C 1
ATOM 577 O O . LYS A 1 72 ? -20.047 -20.375 -11.305 1 98.19 72 LYS A O 1
ATOM 582 N N . ASN A 1 73 ? -19.703 -18.203 -11.883 1 98.75 73 ASN A N 1
ATOM 583 C CA . ASN A 1 73 ? -18.266 -18.328 -12.125 1 98.75 73 ASN A CA 1
ATOM 584 C C . ASN A 1 73 ? -17.453 -17.484 -11.156 1 98.75 73 ASN A C 1
ATOM 586 O O . ASN A 1 73 ? -17.875 -16.375 -10.789 1 98.75 73 ASN A O 1
ATOM 590 N N . ILE A 1 74 ? -16.344 -18 -10.75 1 98.88 74 ILE A N 1
ATOM 591 C CA . ILE A 1 74 ? -15.367 -17.25 -9.977 1 98.88 74 ILE A CA 1
ATOM 592 C C . ILE A 1 74 ? -14.008 -17.297 -10.672 1 98.88 74 ILE A C 1
ATOM 594 O O . ILE A 1 74 ? -13.492 -18.375 -10.969 1 98.88 74 ILE A O 1
ATOM 598 N N . ILE A 1 75 ? -13.461 -16.172 -10.945 1 98.94 75 ILE A N 1
ATOM 599 C CA . ILE A 1 75 ? -12.094 -16.062 -11.445 1 98.94 75 ILE A CA 1
ATOM 600 C C . ILE A 1 75 ? -11.242 -15.281 -10.445 1 98.94 75 ILE A C 1
ATOM 602 O O . ILE A 1 75 ? -11.523 -14.117 -10.156 1 98.94 75 ILE A O 1
ATOM 606 N N . MET A 1 76 ? -10.242 -15.883 -9.883 1 98.94 76 MET A N 1
ATOM 607 C CA . MET A 1 76 ? -9.281 -15.234 -8.992 1 98.94 76 MET A CA 1
ATOM 608 C C . MET A 1 76 ? -7.965 -14.961 -9.711 1 98.94 76 MET A C 1
ATOM 610 O O . MET A 1 76 ? -7.301 -15.898 -10.164 1 98.94 76 MET A O 1
ATOM 614 N N . PHE A 1 77 ? -7.672 -13.711 -9.828 1 98.94 77 PHE A N 1
ATOM 615 C CA . PHE A 1 77 ? -6.398 -13.273 -10.391 1 98.94 77 PHE A CA 1
ATOM 616 C C . PHE A 1 77 ? -5.402 -12.945 -9.289 1 98.94 77 PHE A C 1
ATOM 618 O O . PHE A 1 77 ? -5.703 -12.156 -8.391 1 98.94 77 PHE A O 1
ATOM 625 N N . LEU A 1 78 ? -4.223 -13.523 -9.367 1 98.94 78 LEU A N 1
ATOM 626 C CA . LEU A 1 78 ? -3.162 -13.312 -8.391 1 98.94 78 LEU A CA 1
ATOM 627 C C . LEU A 1 78 ? -1.922 -12.719 -9.047 1 98.94 78 LEU A C 1
ATOM 629 O O . LEU A 1 78 ? -1.17 -13.43 -9.719 1 98.94 78 LEU A O 1
ATOM 633 N N . GLY A 1 79 ? -1.744 -11.375 -8.875 1 98.88 79 GLY A N 1
ATOM 634 C CA . GLY A 1 79 ? -0.438 -10.812 -9.188 1 98.88 79 GLY A CA 1
ATOM 635 C C . GLY A 1 79 ? 0.603 -11.102 -8.117 1 98.88 79 GLY A C 1
ATOM 636 O O . GLY A 1 79 ? 0.713 -10.359 -7.141 1 98.88 79 GLY A O 1
ATOM 637 N N . ASP A 1 80 ? 1.375 -12.156 -8.336 1 98.75 80 ASP A N 1
ATOM 638 C CA . ASP A 1 80 ? 2.326 -12.594 -7.316 1 98.75 80 ASP A CA 1
ATOM 639 C C . ASP A 1 80 ? 3.305 -11.477 -6.961 1 98.75 80 ASP A C 1
ATOM 641 O O . ASP A 1 80 ? 4.004 -10.961 -7.836 1 98.75 80 ASP A O 1
ATOM 645 N N . GLY A 1 81 ? 3.352 -11.141 -5.648 1 98.56 81 GLY A N 1
ATOM 646 C CA . GLY A 1 81 ? 4.262 -10.109 -5.18 1 98.56 81 GLY A CA 1
ATOM 647 C C . GLY A 1 81 ? 3.875 -8.719 -5.645 1 98.56 81 GLY A C 1
ATOM 648 O O . GLY A 1 81 ? 4.715 -7.816 -5.691 1 98.56 81 GLY A O 1
ATOM 649 N N . MET A 1 82 ? 2.666 -8.469 -6.039 1 98.62 82 MET A N 1
ATOM 650 C CA . MET A 1 82 ? 2.178 -7.219 -6.602 1 98.62 82 MET A CA 1
ATOM 651 C C . MET A 1 82 ? 1.755 -6.254 -5.5 1 98.62 82 MET A C 1
ATOM 653 O O . MET A 1 82 ? 0.568 -6.137 -5.188 1 98.62 82 MET A O 1
ATOM 657 N N . SER A 1 83 ? 2.701 -5.488 -5.008 1 97.5 83 SER A N 1
ATOM 658 C CA . SER A 1 83 ? 2.459 -4.504 -3.959 1 97.5 83 SER A CA 1
ATOM 659 C C . SER A 1 83 ? 1.632 -3.332 -4.48 1 97.5 83 SER A C 1
ATOM 661 O O . SER A 1 83 ? 1.523 -3.135 -5.691 1 97.5 83 SER A O 1
ATOM 663 N N . VAL A 1 84 ? 1.079 -2.541 -3.553 1 97.75 84 VAL A N 1
ATOM 664 C CA . VAL A 1 84 ? 0.466 -1.27 -3.926 1 97.75 84 VAL A CA 1
ATOM 665 C C . VAL A 1 84 ? 1.466 -0.426 -4.711 1 97.75 84 VAL A C 1
ATOM 667 O O . VAL A 1 84 ? 1.1 0.227 -5.691 1 97.75 84 VAL A O 1
ATOM 670 N N . HIS A 1 85 ? 2.762 -0.479 -4.355 1 97.81 85 HIS A N 1
ATOM 671 C CA . HIS A 1 85 ? 3.832 0.198 -5.078 1 97.81 85 HIS A CA 1
ATOM 672 C C . HIS A 1 85 ? 3.91 -0.283 -6.523 1 97.81 85 HIS A C 1
ATOM 674 O O . HIS A 1 85 ? 4.082 0.521 -7.441 1 97.81 85 HIS A O 1
ATOM 680 N N . THR A 1 86 ? 3.789 -1.585 -6.656 1 98.75 86 THR A N 1
ATOM 681 C CA . THR A 1 86 ? 3.9 -2.174 -7.984 1 98.75 86 THR A CA 1
ATOM 682 C C . THR A 1 86 ? 2.762 -1.699 -8.883 1 98.75 86 THR A C 1
ATOM 684 O O . THR A 1 86 ? 2.984 -1.352 -10.047 1 98.75 86 THR A O 1
ATOM 687 N N . VAL A 1 87 ? 1.555 -1.668 -8.344 1 98.69 87 VAL A N 1
ATOM 688 C CA . VAL A 1 87 ? 0.397 -1.224 -9.109 1 98.69 87 VAL A CA 1
ATOM 689 C C . VAL A 1 87 ? 0.573 0.239 -9.508 1 98.69 87 VAL A C 1
ATOM 691 O O . VAL A 1 87 ? 0.38 0.599 -10.672 1 98.69 87 VAL A O 1
ATOM 694 N N . THR A 1 88 ? 0.989 1.085 -8.562 1 98.5 88 THR A N 1
ATOM 695 C CA . THR A 1 88 ? 1.186 2.508 -8.82 1 98.5 88 THR A CA 1
ATOM 696 C C . THR A 1 88 ? 2.281 2.721 -9.859 1 98.5 88 THR A C 1
ATOM 698 O O . THR A 1 88 ? 2.107 3.502 -10.797 1 98.5 88 THR A O 1
ATOM 701 N N . ALA A 1 89 ? 3.393 2.027 -9.711 1 98.69 89 ALA A N 1
ATOM 702 C CA . ALA A 1 89 ? 4.492 2.166 -10.664 1 98.69 89 ALA A CA 1
ATOM 703 C C . ALA A 1 89 ? 4.082 1.691 -12.055 1 98.69 89 ALA A C 1
ATOM 705 O O . ALA A 1 89 ? 4.52 2.25 -13.062 1 98.69 89 ALA A O 1
ATOM 706 N N . THR A 1 90 ? 3.242 0.657 -12.102 1 98.75 90 THR A N 1
ATOM 707 C CA . THR A 1 90 ? 2.803 0.119 -13.383 1 98.75 90 THR A CA 1
ATOM 708 C C . THR A 1 90 ? 1.938 1.132 -14.125 1 98.75 90 THR A C 1
ATOM 710 O O . THR A 1 90 ? 2.053 1.279 -15.344 1 98.75 90 THR A O 1
ATOM 713 N N . ARG A 1 91 ? 1.066 1.8 -13.383 1 96.94 91 ARG A N 1
ATOM 714 C CA . ARG A 1 91 ? 0.271 2.828 -14.039 1 96.94 91 ARG A CA 1
ATOM 715 C C . ARG A 1 91 ? 1.165 3.891 -14.672 1 96.94 91 ARG A C 1
ATOM 717 O O . ARG A 1 91 ? 0.908 4.344 -15.789 1 96.94 91 ARG A O 1
ATOM 724 N N . ASN A 1 92 ? 2.15 4.352 -13.922 1 97.69 92 ASN A N 1
ATOM 725 C CA . ASN A 1 92 ? 3.098 5.328 -14.445 1 97.69 92 ASN A CA 1
ATOM 726 C C . ASN A 1 92 ? 3.854 4.785 -15.656 1 97.69 92 ASN A C 1
ATOM 728 O O . ASN A 1 92 ? 4.066 5.504 -16.625 1 97.69 92 ASN A O 1
ATOM 732 N N . PHE A 1 93 ? 4.262 3.51 -15.57 1 97.94 93 PHE A N 1
ATOM 733 C CA . PHE A 1 93 ? 4.965 2.83 -16.656 1 97.94 93 PHE A CA 1
ATOM 734 C C . PHE A 1 93 ? 4.121 2.812 -17.922 1 97.94 93 PHE A C 1
ATOM 736 O O . PHE A 1 93 ? 4.637 3.012 -19.016 1 97.94 93 PHE A O 1
ATOM 743 N N . MET A 1 94 ? 2.842 2.598 -17.734 1 97.06 94 MET A N 1
ATOM 744 C CA . MET A 1 94 ? 1.915 2.494 -18.859 1 97.06 94 MET A CA 1
ATOM 745 C C . MET A 1 94 ? 1.604 3.871 -19.438 1 97.06 94 MET A C 1
ATOM 747 O O . MET A 1 94 ? 1.104 3.98 -20.562 1 97.06 94 MET A O 1
ATOM 751 N N . GLY A 1 95 ? 1.832 4.969 -18.734 1 95.31 95 GLY A N 1
ATOM 752 C CA . GLY A 1 95 ? 1.54 6.332 -19.156 1 95.31 95 GLY A CA 1
ATOM 753 C C . GLY A 1 95 ? 2.043 7.379 -18.172 1 95.31 95 GLY A C 1
ATOM 754 O O . GLY A 1 95 ? 3.166 7.867 -18.312 1 95.31 95 GLY A O 1
ATOM 755 N N . ASP A 1 96 ? 1.23 7.637 -17.172 1 94.19 96 ASP A N 1
ATOM 756 C CA . ASP A 1 96 ? 1.587 8.547 -16.078 1 94.19 96 ASP A CA 1
ATOM 757 C C . ASP A 1 96 ? 0.742 8.273 -14.844 1 94.19 96 ASP A C 1
ATOM 759 O O . ASP A 1 96 ? -0.013 7.301 -14.797 1 94.19 96 ASP A O 1
ATOM 763 N N . SER A 1 97 ? 0.879 9.117 -13.875 1 94.31 97 SER A N 1
ATOM 764 C CA . SER A 1 97 ? 0.274 8.906 -12.562 1 94.31 97 SER A CA 1
ATOM 765 C C . SER A 1 97 ? -1.248 8.906 -12.648 1 94.31 97 SER A C 1
ATOM 767 O O . SER A 1 97 ? -1.926 8.383 -11.766 1 94.31 97 SER A O 1
ATOM 769 N N . SER A 1 98 ? -1.852 9.5 -13.703 1 94.25 98 SER A N 1
ATOM 770 C CA . SER A 1 98 ? -3.301 9.625 -13.812 1 94.25 98 SER A CA 1
ATOM 771 C C . SER A 1 98 ? -3.914 8.391 -14.461 1 94.25 98 SER A C 1
ATOM 773 O O . SER A 1 98 ? -5.133 8.203 -14.43 1 94.25 98 SER A O 1
ATOM 775 N N . LYS A 1 99 ? -3.1 7.504 -15.055 1 94.75 99 LYS A N 1
ATOM 776 C CA . LYS A 1 99 ? -3.6 6.301 -15.711 1 94.75 99 LYS A CA 1
ATOM 777 C C . LYS A 1 99 ? -4.195 5.328 -14.695 1 94.75 99 LYS A C 1
ATOM 779 O O . LYS A 1 99 ? -4.086 5.539 -13.484 1 94.75 99 LYS A O 1
ATOM 784 N N . GLU A 1 100 ? -4.879 4.367 -15.219 1 96.19 100 GLU A N 1
ATOM 785 C CA . GLU A 1 100 ? -5.434 3.285 -14.414 1 96.19 100 GLU A CA 1
ATOM 786 C C . GLU A 1 100 ? -5.059 1.92 -14.984 1 96.19 100 GLU A C 1
ATOM 788 O O . GLU A 1 100 ? -5.238 1.67 -16.172 1 96.19 100 GLU A O 1
ATOM 793 N N . VAL A 1 101 ? -4.449 1.11 -14.141 1 97.88 101 VAL A N 1
ATOM 794 C CA . VAL A 1 101 ? -4.398 -0.311 -14.469 1 97.88 101 VAL A CA 1
ATOM 795 C C . VAL A 1 101 ? -5.816 -0.878 -14.523 1 97.88 101 VAL A C 1
ATOM 797 O O . VAL A 1 101 ? -6.684 -0.469 -13.742 1 97.88 101 VAL A O 1
ATOM 800 N N . TYR A 1 102 ? -6.109 -1.797 -15.383 1 98.44 102 TYR A N 1
ATOM 801 C CA . TYR A 1 102 ? -7.477 -2.174 -15.711 1 98.44 102 TYR A CA 1
ATOM 802 C C . TYR A 1 102 ? -8.273 -2.494 -14.453 1 98.44 102 TYR A C 1
ATOM 804 O O . TYR A 1 102 ? -9.406 -2.027 -14.289 1 98.44 102 TYR A O 1
ATOM 812 N N . PHE A 1 103 ? -7.656 -3.221 -13.562 1 98.44 103 PHE A N 1
ATOM 813 C CA . PHE A 1 103 ? -8.422 -3.711 -12.422 1 98.44 103 PHE A CA 1
ATOM 814 C C . PHE A 1 103 ? -8.586 -2.621 -11.375 1 98.44 103 PHE A C 1
ATOM 816 O O . PHE A 1 103 ? -9.359 -2.773 -10.43 1 98.44 103 PHE A O 1
ATOM 823 N N . GLU A 1 104 ? -7.918 -1.484 -11.492 1 97.69 104 GLU A N 1
ATOM 824 C CA . GLU A 1 104 ? -8.172 -0.344 -10.617 1 97.69 104 GLU A CA 1
ATOM 825 C C . GLU A 1 104 ? -9.547 0.259 -10.883 1 97.69 104 GLU A C 1
ATOM 827 O O . GLU A 1 104 ? -10.047 1.053 -10.086 1 97.69 104 GLU A O 1
ATOM 832 N N . LYS A 1 105 ? -10.133 -0.128 -11.992 1 96.38 105 LYS A N 1
ATOM 833 C CA . LYS A 1 105 ? -11.469 0.352 -12.344 1 96.38 105 LYS A CA 1
ATOM 834 C C . LYS A 1 105 ? -12.547 -0.406 -11.57 1 96.38 105 LYS A C 1
ATOM 836 O O . LYS A 1 105 ? -13.711 -0.009 -11.57 1 96.38 105 LYS A O 1
ATOM 841 N N . PHE A 1 106 ? -12.188 -1.518 -10.969 1 97 106 PHE A N 1
ATOM 842 C CA . PHE A 1 106 ? -13.18 -2.287 -10.227 1 97 106 PHE A CA 1
ATOM 843 C C . PHE A 1 106 ? -13.766 -1.459 -9.094 1 97 106 PHE A C 1
ATOM 845 O O . PHE A 1 106 ? -13.055 -0.693 -8.438 1 97 106 PHE A O 1
ATOM 852 N N . PRO A 1 107 ? -15.055 -1.595 -8.812 1 94.94 107 PRO A N 1
ATOM 853 C CA . PRO A 1 107 ? -15.758 -0.675 -7.914 1 94.94 107 PRO A CA 1
ATOM 854 C C . PRO A 1 107 ? -15.438 -0.924 -6.441 1 94.94 107 PRO A C 1
ATOM 856 O O . PRO A 1 107 ? -15.602 -0.028 -5.609 1 94.94 107 PRO A O 1
ATOM 859 N N . TYR A 1 108 ? -15.047 -2.115 -6.113 1 95.19 108 TYR A N 1
ATOM 860 C CA . TYR A 1 108 ? -14.844 -2.42 -4.703 1 95.19 108 TYR A CA 1
ATOM 861 C C . TYR A 1 108 ? -13.391 -2.807 -4.43 1 95.19 108 TYR A C 1
ATOM 863 O O . TYR A 1 108 ? -12.734 -3.41 -5.281 1 95.19 108 TYR A O 1
ATOM 871 N N . PHE A 1 109 ? -12.977 -2.412 -3.256 1 96.94 109 PHE A N 1
ATOM 872 C CA . PHE A 1 109 ? -11.578 -2.582 -2.875 1 96.94 109 PHE A CA 1
ATOM 873 C C . PHE A 1 109 ? -11.453 -2.879 -1.386 1 96.94 109 PHE A C 1
ATOM 875 O O . PHE A 1 109 ? -12.211 -2.344 -0.576 1 96.94 109 PHE A O 1
ATOM 882 N N . GLY A 1 110 ? -10.5 -3.76 -1.005 1 97.12 110 GLY A N 1
ATOM 883 C CA . GLY A 1 110 ? -10.109 -4.031 0.369 1 97.12 110 GLY A CA 1
ATOM 884 C C . GLY A 1 110 ? -8.617 -4.262 0.529 1 97.12 110 GLY A C 1
ATOM 885 O O . GLY A 1 110 ? -7.859 -4.152 -0.438 1 97.12 110 GLY A O 1
ATOM 886 N N . LEU A 1 111 ? -8.188 -4.449 1.769 1 97.56 111 LEU A N 1
ATOM 887 C CA . LEU A 1 111 ? -6.805 -4.773 2.109 1 97.56 111 LEU A CA 1
ATOM 888 C C . LEU A 1 111 ? -6.73 -6.102 2.855 1 97.56 111 LEU A C 1
ATOM 890 O O . LEU A 1 111 ? -7.555 -6.375 3.73 1 97.56 111 LEU A O 1
ATOM 894 N N . SER A 1 112 ? -5.762 -6.875 2.477 1 98 112 SER A N 1
ATOM 895 C CA . SER A 1 112 ? -5.621 -8.203 3.064 1 98 112 SER A CA 1
ATOM 896 C C . SER A 1 112 ? -4.309 -8.336 3.83 1 98 112 SER A C 1
ATOM 898 O O . SER A 1 112 ? -3.252 -7.941 3.332 1 98 112 SER A O 1
ATOM 900 N N . LYS A 1 113 ? -4.379 -8.969 5.016 1 98 113 LYS A N 1
ATOM 901 C CA . LYS A 1 113 ? -3.203 -9.258 5.832 1 98 113 LYS A CA 1
ATOM 902 C C . LYS A 1 113 ? -2.512 -10.539 5.359 1 98 113 LYS A C 1
ATOM 904 O O . LYS A 1 113 ? -3.117 -11.609 5.352 1 98 113 LYS A O 1
ATOM 909 N N . THR A 1 114 ? -1.211 -10.492 5.105 1 97.88 114 THR A N 1
ATOM 910 C CA . THR A 1 114 ? -0.595 -11.555 4.32 1 97.88 114 THR A CA 1
ATOM 911 C C . THR A 1 114 ? 0.245 -12.469 5.207 1 97.88 114 THR A C 1
ATOM 913 O O . THR A 1 114 ? 0.643 -13.555 4.785 1 97.88 114 THR A O 1
ATOM 916 N N . TYR A 1 115 ? 0.573 -12.219 6.504 1 97.75 115 TYR A N 1
ATOM 917 C CA . TYR A 1 115 ? 1.536 -12.914 7.355 1 97.75 115 TYR A CA 1
ATOM 918 C C . TYR A 1 115 ? 1.189 -14.391 7.48 1 97.75 115 TYR A C 1
ATOM 920 O O . TYR A 1 115 ? 0.052 -14.789 7.227 1 97.75 115 TYR A O 1
ATOM 928 N N . CYS A 1 116 ? 2.205 -15.242 7.734 1 97.44 116 CYS A N 1
ATOM 929 C CA . CYS A 1 116 ? 2.029 -16.641 8.109 1 97.44 116 CYS A CA 1
ATOM 930 C C . CYS A 1 116 ? 1.85 -16.781 9.617 1 97.44 116 CYS A C 1
ATOM 932 O O . CYS A 1 116 ? 2.043 -15.82 10.359 1 97.44 116 CYS A O 1
ATOM 934 N N . VAL A 1 117 ? 1.493 -17.984 9.984 1 97.38 117 VAL A N 1
ATOM 935 C CA . VAL A 1 117 ? 1.324 -18.203 11.414 1 97.38 117 VAL A CA 1
ATOM 936 C C . VAL A 1 117 ? 2.645 -17.938 12.141 1 97.38 117 VAL A C 1
ATOM 938 O O . VAL A 1 117 ? 2.658 -17.422 13.258 1 97.38 117 VAL A O 1
ATOM 941 N N . ASP A 1 118 ? 3.766 -18.219 11.484 1 96.06 118 ASP A N 1
ATOM 942 C CA . ASP A 1 118 ? 5.043 -18.172 12.188 1 96.06 118 ASP A CA 1
ATOM 943 C C . ASP A 1 118 ? 5.93 -17.047 11.656 1 96.06 118 ASP A C 1
ATOM 945 O O . ASP A 1 118 ? 7.059 -16.859 12.109 1 96.06 118 ASP A O 1
ATOM 949 N N . ARG A 1 119 ? 5.516 -16.297 10.664 1 96.56 119 ARG A N 1
ATOM 950 C CA . ARG A 1 119 ? 6.336 -15.242 10.086 1 96.56 119 ARG A CA 1
ATOM 951 C C . ARG A 1 119 ? 5.531 -13.953 9.914 1 96.56 119 ARG A C 1
ATOM 953 O O . ARG A 1 119 ? 4.355 -14 9.547 1 96.56 119 ARG A O 1
ATOM 960 N N . GLN A 1 120 ? 6.195 -12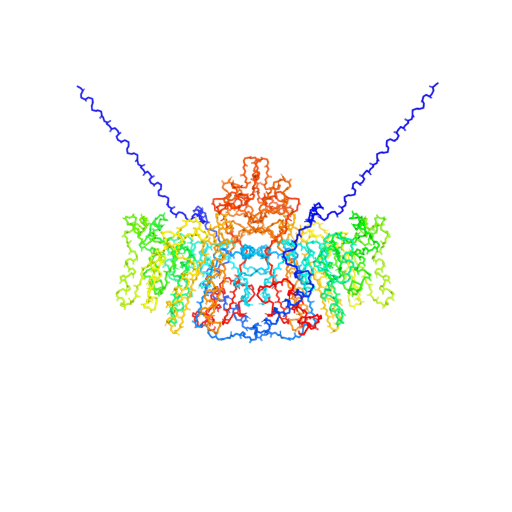.758 10.078 1 97.12 120 GLN A N 1
ATOM 961 C CA . GLN A 1 120 ? 5.594 -11.461 9.805 1 97.12 120 GLN A CA 1
ATOM 962 C C . GLN A 1 120 ? 5.531 -11.188 8.305 1 97.12 120 GLN A C 1
ATOM 964 O O . GLN A 1 120 ? 4.617 -10.516 7.828 1 97.12 120 GLN A O 1
ATOM 969 N N . VAL A 1 121 ? 6.57 -11.641 7.574 1 97.81 121 VAL A N 1
ATOM 970 C CA . VAL A 1 121 ? 6.656 -11.547 6.121 1 97.81 121 VAL A CA 1
ATOM 971 C C . VAL A 1 121 ? 6.457 -12.93 5.504 1 97.81 121 VAL A C 1
ATOM 973 O O . VAL A 1 121 ? 7.199 -13.867 5.805 1 97.81 121 VAL A O 1
ATOM 976 N N . ALA A 1 122 ? 5.496 -13 4.645 1 97.75 122 ALA A N 1
ATOM 977 C CA . ALA A 1 122 ? 5.059 -14.305 4.148 1 97.75 122 ALA A CA 1
ATOM 978 C C . ALA A 1 122 ? 5.793 -14.672 2.863 1 97.75 122 ALA A C 1
ATOM 980 O O . ALA A 1 122 ? 6.449 -13.828 2.252 1 97.75 122 ALA A O 1
ATOM 981 N N . ASP A 1 123 ? 5.75 -15.969 2.535 1 97.44 123 ASP A N 1
ATOM 982 C CA . ASP A 1 123 ? 6.078 -16.453 1.195 1 97.44 123 ASP A CA 1
ATOM 983 C C . ASP A 1 123 ? 4.82 -16.859 0.434 1 97.44 123 ASP A C 1
ATOM 985 O O . ASP A 1 123 ? 3.705 -16.672 0.924 1 97.44 123 ASP A O 1
ATOM 989 N N . SER A 1 124 ? 4.961 -17.312 -0.785 1 98.56 124 SER A N 1
ATOM 990 C CA . SER A 1 124 ? 3.82 -17.672 -1.624 1 98.56 124 SER A CA 1
ATOM 991 C C . SER A 1 124 ? 3.158 -18.953 -1.141 1 98.56 124 SER A C 1
ATOM 993 O O . SER A 1 124 ? 1.987 -19.203 -1.433 1 98.56 124 SER A O 1
ATOM 995 N N . ALA A 1 125 ? 3.887 -19.812 -0.404 1 98.62 125 ALA A N 1
ATOM 996 C CA . ALA A 1 125 ? 3.369 -21.125 0.01 1 98.62 125 ALA A CA 1
ATOM 997 C C . ALA A 1 125 ? 2.309 -20.969 1.097 1 98.62 125 ALA A C 1
ATOM 999 O O . ALA A 1 125 ? 1.158 -21.375 0.909 1 98.62 125 ALA A O 1
ATOM 1000 N N . CYS A 1 126 ? 2.664 -20.359 2.225 1 98.31 126 CYS A N 1
ATOM 1001 C CA . CYS A 1 126 ? 1.697 -20.219 3.309 1 98.31 126 CYS A CA 1
ATOM 1002 C C . CYS A 1 126 ? 0.529 -19.344 2.889 1 98.31 126 CYS A C 1
ATOM 1004 O O . CYS A 1 126 ? -0.61 -19.562 3.299 1 98.31 126 CYS A O 1
ATOM 1006 N N . THR A 1 127 ? 0.768 -18.312 2.02 1 98.81 127 THR A N 1
ATOM 1007 C CA . THR A 1 127 ? -0.317 -17.438 1.589 1 98.81 127 THR A CA 1
ATOM 1008 C C . THR A 1 127 ? -1.269 -18.172 0.652 1 98.81 127 THR A C 1
ATOM 1010 O O . THR A 1 127 ? -2.473 -17.906 0.646 1 98.81 127 THR A O 1
ATOM 1013 N N . ALA A 1 128 ? -0.755 -19.109 -0.144 1 98.94 128 ALA A N 1
ATOM 1014 C CA . ALA A 1 128 ? -1.629 -19.891 -1.019 1 98.94 128 ALA A CA 1
ATOM 1015 C C . ALA A 1 128 ? -2.676 -20.656 -0.209 1 98.94 128 ALA A C 1
ATOM 1017 O O . ALA A 1 128 ? -3.84 -20.734 -0.611 1 98.94 128 ALA A O 1
ATOM 1018 N N . THR A 1 129 ? -2.258 -21.188 0.905 1 98.81 129 THR A N 1
ATOM 1019 C CA . THR A 1 129 ? -3.189 -21.891 1.792 1 98.81 129 THR A CA 1
ATOM 1020 C C . THR A 1 129 ? -4.238 -20.922 2.33 1 98.81 129 THR A C 1
ATOM 1022 O O . THR A 1 129 ? -5.414 -21.266 2.445 1 98.81 129 THR A O 1
ATOM 1025 N N . ALA A 1 130 ? -3.814 -19.719 2.604 1 98.75 130 ALA A N 1
ATOM 1026 C CA . ALA A 1 130 ? -4.695 -18.719 3.207 1 98.75 130 ALA A CA 1
ATOM 1027 C C . ALA A 1 130 ? -5.719 -18.219 2.197 1 98.75 130 ALA A C 1
ATOM 1029 O O . ALA A 1 130 ? -6.926 -18.266 2.443 1 98.75 130 ALA A O 1
ATOM 1030 N N . TYR A 1 131 ? -5.301 -17.75 0.998 1 98.81 131 TYR A N 1
ATOM 1031 C CA . TYR A 1 131 ? -6.219 -17.078 0.091 1 98.81 131 TYR A CA 1
ATOM 1032 C C . TYR A 1 131 ? -6.988 -18.078 -0.761 1 98.81 131 TYR A C 1
ATOM 1034 O O . TYR A 1 131 ? -7.93 -17.719 -1.47 1 98.81 131 TYR A O 1
ATOM 1042 N N . LEU A 1 132 ? -6.613 -19.375 -0.726 1 98.81 132 LEU A N 1
ATOM 1043 C CA . LEU A 1 132 ? -7.359 -20.375 -1.486 1 98.81 132 LEU A CA 1
ATOM 1044 C C . LEU A 1 132 ? -8.141 -21.297 -0.555 1 98.81 132 LEU A C 1
ATOM 1046 O O . LEU A 1 132 ? -9.164 -21.859 -0.949 1 98.81 132 LEU A O 1
ATOM 1050 N N . GLY A 1 133 ? -7.676 -21.5 0.669 1 98.12 133 GLY A N 1
ATOM 1051 C CA . GLY A 1 133 ? -8.281 -22.484 1.544 1 98.12 133 GLY A CA 1
ATOM 1052 C C . GLY A 1 133 ? -8.852 -21.891 2.818 1 98.12 133 GLY A C 1
ATOM 1053 O O . GLY A 1 133 ? -9.547 -22.578 3.572 1 98.12 133 GLY A O 1
ATOM 1054 N N . GLY A 1 134 ? -8.484 -20.656 3.186 1 97.88 134 GLY A N 1
ATOM 1055 C CA . GLY A 1 134 ? -9.07 -19.969 4.32 1 97.88 134 GLY A CA 1
ATOM 1056 C C . GLY A 1 134 ? -8.398 -20.297 5.637 1 97.88 134 GLY A C 1
ATOM 1057 O O . GLY A 1 134 ? -8.977 -20.109 6.707 1 97.88 134 GLY A O 1
ATOM 1058 N N . VAL A 1 135 ? -7.195 -20.859 5.566 1 98.19 135 VAL A N 1
ATOM 1059 C CA . VAL A 1 135 ? -6.441 -21.25 6.754 1 98.19 135 VAL A CA 1
ATOM 1060 C C . VAL A 1 135 ? -4.996 -20.766 6.625 1 98.19 135 VAL A C 1
ATOM 1062 O O . VAL A 1 135 ? -4.375 -20.922 5.57 1 98.19 135 VAL A O 1
ATOM 1065 N N . LYS A 1 136 ? -4.469 -20.109 7.637 1 98.06 136 LYS A N 1
ATOM 1066 C CA . LYS A 1 136 ? -3.059 -19.734 7.602 1 98.06 136 LYS A CA 1
ATOM 1067 C C . LYS A 1 136 ? -2.172 -20.906 8.031 1 98.06 136 LYS A C 1
ATOM 1069 O O . LYS A 1 136 ? -2.494 -21.625 8.984 1 98.06 136 LYS A O 1
ATOM 1074 N N . GLY A 1 137 ? -1.174 -21.156 7.34 1 97.94 137 GLY A N 1
ATOM 1075 C CA . GLY A 1 137 ? -0.181 -22.172 7.648 1 97.94 137 GLY A CA 1
ATOM 1076 C C . GLY A 1 137 ? 1.183 -21.594 7.977 1 97.94 137 GLY A C 1
ATOM 1077 O O . GLY A 1 137 ? 1.308 -20.406 8.242 1 97.94 137 GLY A O 1
ATOM 1078 N N . ASN A 1 138 ? 2.182 -22.516 8.055 1 97.19 138 ASN A N 1
ATOM 1079 C CA . ASN A 1 138 ? 3.557 -22.109 8.32 1 97.19 138 ASN A CA 1
ATOM 1080 C C . ASN A 1 138 ? 4.301 -21.75 7.039 1 97.19 138 ASN A C 1
ATOM 1082 O O . ASN A 1 138 ? 3.992 -22.281 5.973 1 97.19 138 ASN A O 1
ATOM 1086 N N . TYR A 1 139 ? 5.293 -20.875 7.227 1 96.88 139 TYR A N 1
ATOM 1087 C CA . TYR A 1 139 ? 6.207 -20.5 6.152 1 96.88 139 TYR A CA 1
ATOM 1088 C C . TYR A 1 139 ? 6.742 -21.75 5.438 1 96.88 139 TYR A C 1
ATOM 1090 O O . TYR A 1 139 ? 7.23 -22.672 6.078 1 96.88 139 TYR A O 1
ATOM 1098 N N . GLY A 1 140 ? 6.535 -21.828 4.07 1 97.56 140 GLY A N 1
ATOM 1099 C CA . GLY A 1 140 ? 7.117 -22.859 3.236 1 97.56 140 GLY A CA 1
ATOM 1100 C C . GLY A 1 140 ? 6.207 -24.062 3.059 1 97.56 140 GLY A C 1
ATOM 1101 O O . GLY A 1 140 ? 6.539 -25 2.32 1 97.56 140 GLY A O 1
ATOM 1102 N N . THR A 1 141 ? 5.027 -24.109 3.676 1 98.38 141 THR A N 1
ATOM 1103 C CA . THR A 1 141 ? 4.105 -25.234 3.559 1 98.38 141 THR A CA 1
ATOM 1104 C C . THR A 1 141 ? 2.9 -24.859 2.703 1 98.38 141 THR A C 1
ATOM 1106 O O . THR A 1 141 ? 2.553 -23.672 2.594 1 98.38 141 THR A O 1
ATOM 1109 N N . ILE A 1 142 ? 2.264 -25.828 2.061 1 98.75 142 ILE A N 1
ATOM 1110 C CA . ILE A 1 142 ? 1.15 -25.562 1.16 1 98.75 142 ILE A CA 1
ATOM 1111 C C . ILE A 1 142 ? -0.015 -26.5 1.48 1 98.75 142 ILE A C 1
ATOM 1113 O O . ILE A 1 142 ? 0.172 -27.703 1.619 1 98.75 142 ILE A O 1
ATOM 1117 N N . GLY A 1 143 ? -1.205 -25.953 1.592 1 98.75 143 GLY A N 1
ATOM 1118 C CA . GLY A 1 143 ? -2.422 -26.734 1.72 1 98.75 143 GLY A CA 1
ATOM 1119 C C . GLY A 1 143 ? -2.506 -27.5 3.031 1 98.75 143 GLY A C 1
ATOM 1120 O O . GLY A 1 143 ? -3.154 -28.547 3.107 1 98.75 143 GLY A O 1
ATOM 1121 N N . VAL A 1 144 ? -1.795 -27.109 3.99 1 98.75 144 VAL A N 1
ATOM 1122 C CA . VAL A 1 144 ? -1.814 -27.734 5.309 1 98.75 144 VAL A CA 1
ATOM 1123 C C . VAL A 1 144 ? -1.883 -26.672 6.391 1 98.75 144 VAL A C 1
ATOM 1125 O O . VAL A 1 144 ? -1.462 -25.531 6.172 1 98.75 144 VAL A O 1
ATOM 1128 N N . ASN A 1 145 ? -2.506 -26.984 7.539 1 98.19 145 ASN A N 1
ATOM 1129 C CA . ASN A 1 145 ? -2.555 -26.047 8.656 1 98.19 145 ASN A CA 1
ATOM 1130 C C . ASN A 1 145 ? -1.216 -25.969 9.383 1 98.19 145 ASN A C 1
ATOM 1132 O O . ASN A 1 145 ? -0.234 -26.578 8.953 1 98.19 145 ASN A O 1
ATOM 1136 N N . SER A 1 146 ? -1.105 -25.219 10.453 1 97.38 146 SER A N 1
ATOM 1137 C CA . SER A 1 146 ? 0.182 -24.875 11.047 1 97.38 146 SER A CA 1
ATOM 1138 C C . SER A 1 146 ? 0.7 -25.984 11.945 1 97.38 146 SER A C 1
ATOM 1140 O O . SER A 1 146 ? 1.766 -25.859 12.555 1 97.38 146 SER A O 1
ATOM 1142 N N . ASN A 1 147 ? -0.006 -27.125 12.062 1 96.94 147 ASN A N 1
ATOM 1143 C CA . ASN A 1 147 ? 0.548 -28.312 12.711 1 96.94 147 ASN A CA 1
ATOM 1144 C C . ASN A 1 147 ? 1.701 -28.906 11.914 1 96.94 147 ASN A C 1
ATOM 1146 O O . ASN A 1 147 ? 2.506 -29.672 12.445 1 96.94 147 ASN A O 1
ATOM 1150 N N . VAL A 1 148 ? 1.709 -28.656 10.664 1 97.06 148 VAL A N 1
ATOM 1151 C CA . VAL A 1 148 ? 2.75 -29.188 9.789 1 97.06 148 VAL A CA 1
ATOM 1152 C C . VAL A 1 148 ? 3.934 -28.219 9.758 1 97.06 148 VAL A C 1
ATOM 1154 O O . VAL A 1 148 ? 3.818 -27.109 9.242 1 97.06 148 VAL A O 1
ATOM 1157 N N . LYS A 1 149 ? 5.023 -28.672 10.273 1 95 149 LYS A N 1
ATOM 1158 C CA . LYS A 1 149 ? 6.258 -27.891 10.18 1 95 149 LYS A CA 1
ATOM 1159 C C . LYS A 1 149 ? 6.93 -28.094 8.82 1 95 149 LYS A C 1
ATOM 1161 O O . LYS A 1 149 ? 6.863 -29.172 8.242 1 95 149 LYS A O 1
ATOM 1166 N N . ARG A 1 150 ? 7.566 -27.078 8.328 1 95.62 150 ARG A N 1
ATOM 1167 C CA . ARG A 1 150 ? 8.281 -27.172 7.059 1 95.62 150 ARG A CA 1
ATOM 1168 C C . ARG A 1 150 ? 9.289 -28.328 7.078 1 95.62 150 ARG A C 1
ATOM 1170 O O . ARG A 1 150 ? 10 -28.516 8.07 1 95.62 150 ARG A O 1
ATOM 1177 N N . TYR A 1 151 ? 9.328 -29.188 6.078 1 95.25 151 TYR A N 1
ATOM 1178 C CA . TYR A 1 151 ? 10.25 -30.281 5.82 1 95.25 151 TYR A CA 1
ATOM 1179 C C . TYR A 1 151 ? 9.906 -31.5 6.672 1 95.25 151 TYR A C 1
ATOM 1181 O O . TYR A 1 151 ? 10.641 -32.5 6.68 1 95.25 151 TYR A O 1
ATOM 1189 N N . ASN A 1 152 ? 8.836 -31.359 7.43 1 95.5 152 ASN A N 1
ATOM 1190 C CA . ASN A 1 152 ? 8.43 -32.562 8.164 1 95.5 152 ASN A CA 1
ATOM 1191 C C . ASN A 1 152 ? 8.008 -33.688 7.227 1 95.5 152 ASN A C 1
ATOM 1193 O O . ASN A 1 152 ? 7.133 -33.5 6.379 1 95.5 152 ASN A O 1
ATOM 1197 N N . CYS A 1 153 ? 8.492 -34.875 7.371 1 95.31 153 CYS A N 1
ATOM 1198 C CA . CYS A 1 153 ? 8.312 -36 6.438 1 95.31 153 CYS A CA 1
ATOM 1199 C C . CYS A 1 153 ? 7.008 -36.719 6.707 1 95.31 153 CYS A C 1
ATOM 1201 O O . CYS A 1 153 ? 6.625 -37.625 5.953 1 95.31 153 CYS A O 1
ATOM 1203 N N . PHE A 1 154 ? 6.297 -36.344 7.711 1 95.31 154 PHE A N 1
ATOM 1204 C CA . PHE A 1 154 ? 5.188 -37.219 8.133 1 95.31 154 PHE A CA 1
ATOM 1205 C C . PHE A 1 154 ? 3.896 -36.406 8.234 1 95.31 154 PHE A C 1
ATOM 1207 O O . PHE A 1 154 ? 2.881 -36.781 7.641 1 95.31 154 PHE A O 1
ATOM 1214 N N . ASP A 1 155 ? 3.941 -35.219 8.828 1 95.25 155 ASP A N 1
ATOM 1215 C CA . ASP A 1 155 ? 2.73 -34.5 9.203 1 95.25 155 ASP A CA 1
ATOM 1216 C C . ASP A 1 155 ? 1.992 -34 7.965 1 95.25 155 ASP A C 1
ATOM 1218 O O . ASP A 1 155 ? 0.768 -33.844 7.98 1 95.25 155 ASP A O 1
ATOM 1222 N N . GLY A 1 156 ? 2.74 -33.75 6.918 1 94.5 156 GLY A N 1
ATOM 1223 C CA . GLY A 1 156 ? 2.137 -33.25 5.691 1 94.5 156 GLY A CA 1
ATOM 1224 C C . GLY A 1 156 ? 1.256 -34.281 5.004 1 94.5 156 GLY A C 1
ATOM 1225 O O . GLY A 1 156 ? 0.405 -33.938 4.184 1 94.5 156 GLY A O 1
ATOM 1226 N N . GLN A 1 157 ? 1.413 -35.531 5.348 1 94.19 157 GLN A N 1
ATOM 1227 C CA . GLN A 1 157 ? 0.669 -36.594 4.711 1 94.19 157 GLN A CA 1
ATOM 1228 C C . GLN A 1 157 ? -0.565 -36.969 5.527 1 94.19 157 GLN A C 1
ATOM 1230 O O . GLN A 1 157 ? -1.375 -37.812 5.094 1 94.19 157 GLN A O 1
ATOM 1235 N N . ASN A 1 158 ? -0.73 -36.406 6.699 1 95.94 158 ASN A N 1
ATOM 1236 C CA . ASN A 1 158 ? -1.898 -36.625 7.539 1 95.94 158 ASN A CA 1
ATOM 1237 C C . ASN A 1 158 ? -3.096 -35.812 7.086 1 95.94 158 ASN A C 1
ATOM 1239 O O . ASN A 1 158 ? -3.109 -34.594 7.25 1 95.94 158 ASN A O 1
ATOM 1243 N N . PRO A 1 159 ? -4.137 -36.438 6.617 1 96.88 159 PRO A N 1
ATOM 1244 C CA . PRO A 1 159 ? -5.293 -35.688 6.105 1 96.88 159 PRO A CA 1
ATOM 1245 C C . PRO A 1 159 ? -5.922 -34.781 7.156 1 96.88 159 PRO A C 1
ATOM 1247 O O . PRO A 1 159 ? -6.551 -33.781 6.812 1 96.88 159 PRO A O 1
ATOM 1250 N N . ALA A 1 160 ? -5.699 -35.062 8.398 1 96.56 160 ALA A N 1
ATOM 1251 C CA . ALA A 1 160 ? -6.25 -34.25 9.469 1 96.56 160 ALA A CA 1
ATOM 1252 C C . ALA A 1 160 ? -5.652 -32.844 9.43 1 96.56 160 ALA A C 1
ATOM 1254 O O . ALA A 1 160 ? -6.23 -31.891 9.977 1 96.56 160 ALA A O 1
ATOM 1255 N N . ASN A 1 161 ? -4.512 -32.719 8.734 1 98.06 161 ASN A N 1
ATOM 1256 C CA . ASN A 1 161 ? -3.83 -31.422 8.648 1 98.06 161 ASN A CA 1
ATOM 1257 C C . ASN A 1 161 ? -4.098 -30.734 7.316 1 98.06 161 ASN A C 1
ATOM 1259 O O . ASN A 1 161 ? -3.646 -29.609 7.09 1 98.06 161 ASN A O 1
ATOM 1263 N N . TRP A 1 162 ? -4.797 -31.391 6.426 1 98.44 162 TRP A N 1
ATOM 1264 C CA . TRP A 1 162 ? -4.98 -30.859 5.078 1 98.44 162 TRP A CA 1
ATOM 1265 C C . TRP A 1 162 ? -6.02 -29.734 5.074 1 98.44 162 TRP A C 1
ATOM 1267 O O . TRP A 1 162 ? -6.953 -29.75 5.883 1 98.44 162 TRP A O 1
ATOM 1277 N N . VAL A 1 163 ? -5.793 -28.781 4.258 1 98.25 163 VAL A N 1
ATOM 1278 C CA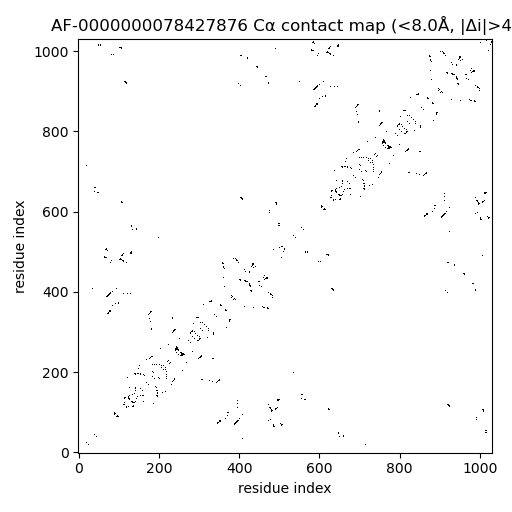 . VAL A 1 163 ? -6.715 -27.688 3.998 1 98.25 163 VAL A CA 1
ATOM 1279 C C . VAL A 1 163 ? -7.191 -27.734 2.549 1 98.25 163 VAL A C 1
ATOM 1281 O O . VAL A 1 163 ? -6.398 -27.562 1.62 1 98.25 163 VAL A O 1
ATOM 1284 N N . ASP A 1 164 ? -8.469 -27.969 2.363 1 97.62 164 ASP A N 1
ATOM 1285 C CA . ASP A 1 164 ? -9.031 -28.031 1.017 1 97.62 164 ASP A CA 1
ATOM 1286 C C . ASP A 1 164 ? -9.125 -26.625 0.404 1 97.62 164 ASP A C 1
ATOM 1288 O O . ASP A 1 164 ? -9.461 -25.672 1.093 1 97.62 164 ASP A O 1
ATOM 1292 N N . SER A 1 165 ? -8.82 -26.5 -0.851 1 98.44 165 SER A N 1
ATOM 1293 C CA . SER A 1 165 ? -8.906 -25.234 -1.559 1 98.44 165 SER A CA 1
ATOM 1294 C C . SER A 1 165 ? -10.297 -25.016 -2.135 1 98.44 165 SER A C 1
ATOM 1296 O O . SER A 1 165 ? -11.117 -25.938 -2.182 1 98.44 165 SER A O 1
ATOM 1298 N N . ILE A 1 166 ? -10.523 -23.875 -2.568 1 98.69 166 ILE A N 1
ATOM 1299 C CA . ILE A 1 166 ? -11.789 -23.516 -3.191 1 98.69 166 ILE A CA 1
ATOM 1300 C C . ILE A 1 166 ? -11.969 -24.312 -4.488 1 98.69 166 ILE A C 1
ATOM 1302 O O . ILE A 1 166 ? -13.094 -24.531 -4.938 1 98.69 166 ILE A O 1
ATOM 1306 N N . ALA A 1 167 ? -10.891 -24.766 -5.129 1 98.88 167 ALA A N 1
ATOM 1307 C CA . ALA A 1 167 ? -11.023 -25.625 -6.293 1 98.88 167 ALA A CA 1
ATOM 1308 C C . ALA A 1 167 ? -11.742 -26.922 -5.934 1 98.88 167 ALA A C 1
ATOM 1310 O O . ALA A 1 167 ? -12.617 -27.391 -6.676 1 98.88 167 ALA A O 1
ATOM 1311 N N . LYS A 1 168 ? -11.391 -27.5 -4.793 1 98.75 168 LYS A N 1
ATOM 1312 C CA . LYS A 1 168 ? -12.07 -28.703 -4.316 1 98.75 168 LYS A CA 1
ATOM 1313 C C . LYS A 1 168 ? -13.539 -28.422 -4.031 1 98.75 168 LYS A C 1
ATOM 1315 O O . LYS A 1 168 ? -14.406 -29.234 -4.375 1 98.75 168 LYS A O 1
ATOM 1320 N N . TRP A 1 169 ? -13.797 -27.25 -3.369 1 98.62 169 TRP A N 1
ATOM 1321 C CA . TRP A 1 169 ? -15.172 -26.875 -3.08 1 98.62 169 TRP A CA 1
ATOM 1322 C C . TRP A 1 169 ? -15.984 -26.734 -4.367 1 98.62 169 TRP A C 1
ATOM 1324 O O . TRP A 1 169 ? -17.141 -27.141 -4.43 1 98.62 169 TRP A O 1
ATOM 1334 N N . ALA A 1 170 ? -15.391 -26.156 -5.391 1 98.81 170 ALA A N 1
ATOM 1335 C CA . ALA A 1 170 ? -16.047 -25.984 -6.684 1 98.81 170 ALA A CA 1
ATOM 1336 C C . ALA A 1 170 ? -16.328 -27.328 -7.336 1 98.81 170 ALA A C 1
ATOM 1338 O O . ALA A 1 170 ? -17.453 -27.594 -7.793 1 98.81 170 ALA A O 1
ATOM 1339 N N . GLN A 1 171 ? -15.367 -28.219 -7.359 1 98.81 171 GLN A N 1
ATOM 1340 C CA . GLN A 1 171 ? -15.523 -29.547 -7.945 1 98.81 171 GLN A CA 1
ATOM 1341 C C . GLN A 1 171 ? -16.609 -30.344 -7.219 1 98.81 171 GLN A C 1
ATOM 1343 O O . GLN A 1 171 ? -17.422 -31.016 -7.855 1 98.81 171 GLN A O 1
ATOM 1348 N N . ASP A 1 172 ? -16.609 -30.188 -5.895 1 98.5 172 ASP A N 1
ATOM 1349 C CA . ASP A 1 172 ? -17.625 -30.875 -5.102 1 98.5 172 ASP A CA 1
ATOM 1350 C C . ASP A 1 172 ? -19.031 -30.375 -5.449 1 98.5 172 ASP A C 1
ATOM 1352 O O . ASP A 1 172 ? -20 -31.125 -5.328 1 98.5 172 ASP A O 1
ATOM 1356 N N . ALA A 1 173 ? -19.078 -29.172 -5.918 1 98.06 173 ALA A N 1
ATOM 1357 C CA . ALA A 1 173 ? -20.359 -28.562 -6.246 1 98.06 173 ALA A CA 1
ATOM 1358 C C . ALA A 1 173 ? -20.719 -28.766 -7.715 1 98.06 173 ALA A C 1
ATOM 1360 O O . ALA A 1 173 ? -21.688 -28.219 -8.211 1 98.06 173 ALA A O 1
ATOM 1361 N N . GLY A 1 174 ? -19.891 -29.5 -8.445 1 98.44 174 GLY A N 1
ATOM 1362 C CA . GLY A 1 174 ? -20.156 -29.828 -9.844 1 98.44 174 GLY A CA 1
ATOM 1363 C C . GLY A 1 174 ? -19.625 -28.781 -10.805 1 98.44 174 GLY A C 1
ATOM 1364 O O . GLY A 1 174 ? -19.859 -28.875 -12.016 1 98.44 174 GLY A O 1
ATOM 1365 N N . LYS A 1 175 ? -18.906 -27.828 -10.297 1 98.75 175 LYS A N 1
ATOM 1366 C CA . LYS A 1 175 ? -18.25 -26.828 -11.141 1 98.75 175 LYS A CA 1
ATOM 1367 C C . LYS A 1 175 ? -16.922 -27.328 -11.664 1 98.75 175 LYS A C 1
ATOM 1369 O O . LYS A 1 175 ? -16.297 -28.219 -11.062 1 98.75 175 LYS A O 1
ATOM 1374 N N . ASP A 1 176 ? -16.547 -26.797 -12.789 1 98.88 176 ASP A N 1
ATOM 1375 C CA . ASP A 1 176 ? -15.203 -27.062 -13.266 1 98.88 176 ASP A CA 1
ATOM 1376 C C . ASP A 1 176 ? -14.18 -26.172 -12.562 1 98.88 176 ASP A C 1
ATOM 1378 O O . ASP A 1 176 ? -14.539 -25.172 -11.953 1 98.88 176 ASP A O 1
ATOM 1382 N N . ALA A 1 177 ? -12.953 -26.578 -12.57 1 98.88 177 ALA A N 1
ATOM 1383 C CA . ALA A 1 177 ? -11.859 -25.781 -12.016 1 98.88 177 ALA A CA 1
ATOM 1384 C C . ALA A 1 177 ? -10.633 -25.828 -12.922 1 98.88 177 ALA A C 1
ATOM 1386 O O . ALA A 1 177 ? -10.469 -26.766 -13.703 1 98.88 177 ALA A O 1
ATOM 1387 N N . GLY A 1 178 ? -9.805 -24.812 -12.891 1 98.94 178 GLY A N 1
ATOM 1388 C CA . GLY A 1 178 ? -8.57 -24.734 -13.664 1 98.94 178 GLY A CA 1
ATOM 1389 C C . GLY A 1 178 ? -7.555 -23.766 -13.078 1 98.94 178 GLY A C 1
ATOM 1390 O O . GLY A 1 178 ? -7.867 -23.016 -12.148 1 98.94 178 GLY A O 1
ATOM 1391 N N . LEU A 1 179 ? -6.312 -23.844 -13.562 1 98.81 179 LEU A N 1
ATOM 1392 C CA . LEU A 1 179 ? -5.273 -22.891 -13.164 1 98.81 179 LEU A CA 1
ATOM 1393 C C . LEU A 1 179 ? -4.406 -22.5 -14.352 1 98.81 179 LEU A C 1
ATOM 1395 O O . LEU A 1 179 ? -4.129 -23.328 -15.219 1 98.81 179 LEU A O 1
ATOM 1399 N N . VAL A 1 180 ? -4.102 -21.266 -14.445 1 98.94 180 VAL A N 1
ATOM 1400 C CA . VAL A 1 180 ? -3.186 -20.641 -15.398 1 98.94 180 VAL A CA 1
ATOM 1401 C C . VAL A 1 180 ? -2.104 -19.859 -14.656 1 98.94 180 VAL A C 1
ATOM 1403 O O . VAL A 1 180 ? -2.398 -19.125 -13.719 1 98.94 180 VAL A O 1
ATOM 1406 N N . THR A 1 181 ? -0.845 -20.062 -14.969 1 98.94 181 THR A N 1
ATOM 1407 C CA . THR A 1 181 ? 0.243 -19.328 -14.328 1 98.94 181 THR A CA 1
ATOM 1408 C C . THR A 1 181 ? 1.383 -19.078 -15.312 1 98.94 181 THR A C 1
ATOM 1410 O O . THR A 1 181 ? 1.44 -19.719 -16.375 1 98.94 181 THR A O 1
ATOM 1413 N N . THR A 1 182 ? 2.211 -18.109 -15.016 1 98.81 182 THR A N 1
ATOM 1414 C CA . THR A 1 182 ? 3.447 -17.938 -15.773 1 98.81 182 THR A CA 1
ATOM 1415 C C . THR A 1 182 ? 4.617 -18.594 -15.047 1 98.81 182 THR A C 1
ATOM 1417 O O . THR A 1 182 ? 5.762 -18.516 -15.5 1 98.81 182 THR A O 1
ATOM 1420 N N . ALA A 1 183 ? 4.395 -19.25 -13.945 1 98.75 183 ALA A N 1
ATOM 1421 C CA . ALA A 1 183 ? 5.371 -20.078 -13.25 1 98.75 183 ALA A CA 1
ATOM 1422 C C . ALA A 1 183 ? 5.223 -21.547 -13.648 1 98.75 183 ALA A C 1
ATOM 1424 O O . ALA A 1 183 ? 4.496 -21.875 -14.594 1 98.75 183 ALA A O 1
ATOM 1425 N N . ARG A 1 184 ? 6.059 -22.422 -13.039 1 98.81 184 ARG A N 1
ATOM 1426 C CA . ARG A 1 184 ? 5.75 -23.844 -13.062 1 98.81 184 ARG A CA 1
ATOM 1427 C C . ARG A 1 184 ? 4.391 -24.125 -12.43 1 98.81 184 ARG A C 1
ATOM 1429 O O . ARG A 1 184 ? 4.051 -23.547 -11.398 1 98.81 184 ARG A O 1
ATOM 1436 N N . VAL A 1 185 ? 3.604 -25.016 -13.031 1 98.94 185 VAL A N 1
ATOM 1437 C CA . VAL A 1 185 ? 2.277 -25.312 -12.5 1 98.94 185 VAL A CA 1
ATOM 1438 C C . VAL A 1 185 ? 2.406 -26 -11.148 1 98.94 185 VAL A C 1
ATOM 1440 O O . VAL A 1 185 ? 1.425 -26.125 -10.414 1 98.94 185 VAL A O 1
ATOM 1443 N N . THR A 1 186 ? 3.691 -26.391 -10.781 1 98.88 186 THR A N 1
ATOM 1444 C CA . THR A 1 186 ? 3.969 -27.062 -9.516 1 98.88 186 THR A CA 1
ATOM 1445 C C . THR A 1 186 ? 4.543 -26.078 -8.492 1 98.88 186 THR A C 1
ATOM 1447 O O . THR A 1 186 ? 4.867 -26.453 -7.371 1 98.88 186 THR A O 1
ATOM 1450 N N . HIS A 1 187 ? 4.691 -24.766 -8.844 1 98.75 187 HIS A N 1
ATOM 1451 C CA . HIS A 1 187 ? 5.234 -23.75 -7.945 1 98.75 187 HIS A CA 1
ATOM 1452 C C . HIS A 1 187 ? 4.258 -23.438 -6.812 1 98.75 187 HIS A C 1
ATOM 1454 O O . HIS A 1 187 ? 3.143 -23.969 -6.789 1 98.75 187 HIS A O 1
ATOM 1460 N N . ALA A 1 188 ? 4.656 -22.656 -5.906 1 98.56 188 ALA A N 1
ATOM 1461 C CA . ALA A 1 188 ? 3.996 -22.516 -4.613 1 98.56 188 ALA A CA 1
ATOM 1462 C C . ALA A 1 188 ? 2.553 -22.062 -4.781 1 98.56 188 ALA A C 1
ATOM 1464 O O . ALA A 1 188 ? 1.626 -22.688 -4.262 1 98.56 188 ALA A O 1
ATOM 1465 N N . SER A 1 189 ? 2.305 -20.953 -5.551 1 98.81 189 SER A N 1
ATOM 1466 C CA . SER A 1 189 ? 0.968 -20.375 -5.648 1 98.81 189 SER A CA 1
ATOM 1467 C C . SER A 1 189 ? 0.014 -21.312 -6.383 1 98.81 189 SER A C 1
ATOM 1469 O O . SER A 1 189 ? -1.051 -21.656 -5.863 1 98.81 189 SER A O 1
ATOM 1471 N N . PRO A 1 190 ? 0.34 -21.828 -7.574 1 98.88 190 PRO A N 1
ATOM 1472 C CA . PRO A 1 190 ? -0.605 -22.734 -8.227 1 98.88 190 PRO A CA 1
ATOM 1473 C C . PRO A 1 190 ? -0.782 -24.047 -7.461 1 98.88 190 PRO A C 1
ATOM 1475 O O . PRO A 1 190 ? -1.863 -24.641 -7.484 1 98.88 190 PRO A O 1
ATOM 1478 N N . ALA A 1 191 ? 0.249 -24.516 -6.754 1 98.94 191 ALA A N 1
ATOM 1479 C CA . ALA A 1 191 ? 0.133 -25.734 -5.973 1 98.94 191 ALA A CA 1
ATOM 1480 C C . ALA A 1 191 ? -0.956 -25.609 -4.91 1 98.94 191 ALA A C 1
ATOM 1482 O O . ALA A 1 191 ? -1.592 -26.609 -4.547 1 98.94 191 ALA A O 1
ATOM 1483 N N . GLY A 1 192 ? -1.159 -24.375 -4.434 1 98.88 192 GLY A N 1
ATOM 1484 C CA . GLY A 1 192 ? -2.193 -24.156 -3.434 1 98.88 192 GLY A CA 1
ATOM 1485 C C . GLY A 1 192 ? -3.578 -24.547 -3.914 1 98.88 192 GLY A C 1
ATOM 1486 O O . GLY A 1 192 ? -4.488 -24.75 -3.105 1 98.88 192 GLY A O 1
ATOM 1487 N N . VAL A 1 193 ? -3.748 -24.688 -5.203 1 98.94 193 VAL A N 1
ATOM 1488 C CA . VAL A 1 193 ? -5.035 -25.031 -5.793 1 98.94 193 VAL A CA 1
ATOM 1489 C C . VAL A 1 193 ? -5.344 -26.516 -5.527 1 98.94 193 VAL A C 1
ATOM 1491 O O . VAL A 1 193 ? -6.508 -26.891 -5.359 1 98.94 193 VAL A O 1
ATOM 1494 N N . TYR A 1 194 ? -4.281 -27.422 -5.363 1 98.88 194 TYR A N 1
ATOM 1495 C CA . TYR A 1 194 ? -4.605 -28.844 -5.391 1 98.88 194 TYR A CA 1
ATOM 1496 C C . TYR A 1 194 ? -3.734 -29.625 -4.414 1 98.88 194 TYR A C 1
ATOM 1498 O O . TYR A 1 194 ? -4.031 -30.781 -4.086 1 98.88 194 TYR A O 1
ATOM 1506 N N . ALA A 1 195 ? -2.699 -29.062 -3.922 1 98.81 195 ALA A N 1
ATOM 1507 C CA . ALA A 1 195 ? -1.686 -29.891 -3.273 1 98.81 195 ALA A CA 1
ATOM 1508 C C . ALA A 1 195 ? -1.696 -29.672 -1.762 1 98.81 195 ALA A C 1
ATOM 1510 O O . ALA A 1 195 ? -2.186 -28.656 -1.271 1 98.81 195 ALA A O 1
ATOM 1511 N N . HIS A 1 196 ? -1.235 -30.641 -1.028 1 98.69 196 HIS A N 1
ATOM 1512 C CA . HIS A 1 196 ? -0.916 -30.656 0.395 1 98.69 196 HIS A CA 1
ATOM 1513 C C . HIS A 1 196 ? 0.515 -31.125 0.635 1 98.69 196 HIS A C 1
ATOM 1515 O O . HIS A 1 196 ? 0.847 -32.281 0.365 1 98.69 196 HIS A O 1
ATOM 1521 N N . ILE A 1 197 ? 1.335 -30.25 1.137 1 98.44 197 ILE A N 1
ATOM 1522 C CA . ILE A 1 197 ? 2.742 -30.625 1.166 1 98.44 197 ILE A CA 1
ATOM 1523 C C . ILE A 1 197 ? 3.465 -29.844 2.264 1 98.44 197 ILE A C 1
ATOM 1525 O O . ILE A 1 197 ? 3.137 -28.688 2.533 1 98.44 197 ILE A O 1
ATOM 1529 N N . ALA A 1 198 ? 4.492 -30.422 2.912 1 97.88 198 ALA A N 1
ATOM 1530 C CA . ALA A 1 198 ? 5.215 -29.844 4.039 1 97.88 198 ALA A CA 1
ATOM 1531 C C . ALA A 1 198 ? 6.312 -28.891 3.555 1 97.88 198 ALA A C 1
ATOM 1533 O O . ALA A 1 198 ? 6.848 -28.094 4.336 1 97.88 198 ALA A O 1
ATOM 1534 N N . GLN A 1 199 ? 6.559 -28.984 2.277 1 97.81 199 GLN A N 1
ATOM 1535 C CA . GLN A 1 199 ? 7.621 -28.156 1.716 1 97.81 199 GLN A CA 1
ATOM 1536 C C . GLN A 1 199 ? 7.309 -27.766 0.273 1 97.81 199 GLN A C 1
ATOM 1538 O O . GLN A 1 199 ? 7.148 -28.641 -0.588 1 97.81 199 GLN A O 1
ATOM 1543 N N . ARG A 1 200 ? 7.324 -26.469 0.007 1 97.75 200 ARG A N 1
ATOM 1544 C CA . ARG A 1 200 ? 6.918 -25.906 -1.277 1 97.75 200 ARG A CA 1
ATOM 1545 C C . ARG A 1 200 ? 7.84 -26.375 -2.396 1 97.75 200 ARG A C 1
ATOM 1547 O O . ARG A 1 200 ? 7.426 -26.453 -3.557 1 97.75 200 ARG A O 1
ATOM 1554 N N . GLY A 1 201 ? 9.07 -26.766 -2.121 1 97.5 201 GLY A N 1
ATOM 1555 C CA . GLY A 1 201 ? 10.047 -27.156 -3.117 1 97.5 201 GLY A CA 1
ATOM 1556 C C . GLY A 1 201 ? 9.922 -28.625 -3.531 1 97.5 201 GLY A C 1
ATOM 1557 O O . GLY A 1 201 ? 10.578 -29.047 -4.484 1 97.5 201 GLY A O 1
ATOM 1558 N N . TRP A 1 202 ? 9.062 -29.375 -2.871 1 98.25 202 TRP A N 1
ATOM 1559 C CA . TRP A 1 202 ? 8.883 -30.781 -3.213 1 98.25 202 TRP A CA 1
ATOM 1560 C C . TRP A 1 202 ? 8.016 -30.938 -4.461 1 98.25 202 TRP A C 1
ATOM 1562 O O . TRP A 1 202 ? 6.984 -31.609 -4.426 1 98.25 202 TRP A O 1
ATOM 1572 N N . GLU A 1 203 ? 8.484 -30.406 -5.605 1 98.69 203 GLU A N 1
ATOM 1573 C CA . GLU A 1 203 ? 7.766 -30.375 -6.875 1 98.69 203 GLU A CA 1
ATOM 1574 C C . GLU A 1 203 ? 7.902 -31.688 -7.629 1 98.69 203 GLU A C 1
ATOM 1576 O O . GLU A 1 203 ? 7.094 -32 -8.508 1 98.69 203 GLU A O 1
ATOM 1581 N N . ASN A 1 204 ? 8.945 -32.531 -7.289 1 98.5 204 ASN A N 1
ATOM 1582 C CA . ASN A 1 204 ? 9.172 -33.875 -7.809 1 98.5 204 ASN A CA 1
ATOM 1583 C C . ASN A 1 204 ? 9.805 -34.781 -6.762 1 98.5 204 ASN A C 1
ATOM 1585 O O . ASN A 1 204 ? 10.141 -34.312 -5.664 1 98.5 204 ASN A O 1
ATOM 1589 N N . ASP A 1 205 ? 9.984 -36.031 -7.094 1 98.44 205 ASP A N 1
ATOM 1590 C CA . ASP A 1 205 ? 10.445 -37.031 -6.133 1 98.44 205 ASP A CA 1
ATOM 1591 C C . ASP A 1 205 ? 11.898 -36.75 -5.73 1 98.44 205 ASP A C 1
ATOM 1593 O O . ASP A 1 205 ? 12.273 -37 -4.578 1 98.44 205 ASP A O 1
ATOM 1597 N N . ALA A 1 206 ? 12.703 -36.281 -6.645 1 98.06 206 ALA A N 1
ATOM 1598 C CA . ALA A 1 206 ? 14.117 -36.062 -6.371 1 98.06 206 ALA A CA 1
ATOM 1599 C C . ALA A 1 206 ? 14.289 -35.031 -5.234 1 98.06 206 ALA A C 1
ATOM 1601 O O . ALA A 1 206 ? 15.195 -35.188 -4.41 1 98.06 206 ALA A O 1
ATOM 1602 N N . GLU A 1 207 ? 13.422 -34.031 -5.191 1 97.44 207 GLU A N 1
ATOM 1603 C CA . GLU A 1 207 ? 13.492 -33 -4.16 1 97.44 207 GLU A CA 1
ATOM 1604 C C . GLU A 1 207 ? 13.133 -33.562 -2.791 1 97.44 207 GLU A C 1
ATOM 1606 O O . GLU A 1 207 ? 13.695 -33.156 -1.775 1 97.44 207 GLU A O 1
ATOM 1611 N N . ILE A 1 208 ? 12.164 -34.438 -2.754 1 97.81 208 ILE A N 1
ATOM 1612 C CA . ILE A 1 208 ? 11.773 -35.094 -1.509 1 97.81 208 ILE A CA 1
ATOM 1613 C C . ILE A 1 208 ? 12.93 -35.938 -0.981 1 97.81 208 ILE A C 1
ATOM 1615 O O . ILE A 1 208 ? 13.281 -35.875 0.2 1 97.81 208 ILE A O 1
ATOM 1619 N N . ILE A 1 209 ? 13.539 -36.719 -1.869 1 97.69 209 ILE A N 1
ATOM 1620 C CA . ILE A 1 209 ? 14.656 -37.594 -1.521 1 97.69 209 ILE A CA 1
ATOM 1621 C C . ILE A 1 209 ? 15.82 -36.75 -1.011 1 97.69 209 ILE A C 1
ATOM 1623 O O . ILE A 1 209 ? 16.438 -37.094 0 1 97.69 209 ILE A O 1
ATOM 1627 N N . ALA A 1 210 ? 16.078 -35.656 -1.645 1 95.88 210 ALA A N 1
ATOM 1628 C CA . ALA A 1 210 ? 17.172 -34.75 -1.265 1 95.88 210 ALA A CA 1
ATOM 1629 C C . ALA A 1 210 ? 16.969 -34.188 0.141 1 95.88 210 ALA A C 1
ATOM 1631 O O . ALA A 1 210 ? 17.922 -33.844 0.834 1 95.88 210 ALA A O 1
ATOM 1632 N N . ALA A 1 211 ? 15.703 -34.125 0.572 1 95.31 211 ALA A N 1
ATOM 1633 C CA . ALA A 1 211 ? 15.375 -33.562 1.892 1 95.31 211 ALA A CA 1
ATOM 1634 C C . ALA A 1 211 ? 15.43 -34.656 2.955 1 95.31 211 ALA A C 1
ATOM 1636 O O . ALA A 1 211 ? 15.172 -34.406 4.133 1 95.31 211 ALA A O 1
ATOM 1637 N N . GLY A 1 212 ? 15.703 -35.875 2.592 1 96.38 212 GLY A N 1
ATOM 1638 C CA . GLY A 1 212 ? 15.836 -36.969 3.533 1 96.38 212 GLY A CA 1
ATOM 1639 C C . GLY A 1 212 ? 14.516 -37.656 3.834 1 96.38 212 GLY A C 1
ATOM 1640 O O . GLY A 1 212 ? 14.414 -38.438 4.801 1 96.38 212 GLY A O 1
ATOM 1641 N N . CYS A 1 213 ? 13.508 -37.312 3.035 1 97.31 213 CYS A N 1
ATOM 1642 C CA . CYS A 1 213 ? 12.195 -37.938 3.215 1 97.31 213 CYS A CA 1
ATOM 1643 C C . CYS A 1 213 ? 11.953 -39.031 2.162 1 97.31 213 CYS A C 1
ATOM 1645 O O . CYS A 1 213 ? 12.641 -39.062 1.142 1 97.31 213 CYS A O 1
ATOM 1647 N N . SER A 1 214 ? 11 -39.938 2.459 1 97.06 214 SER A N 1
ATOM 1648 C CA . SER A 1 214 ? 10.625 -41 1.521 1 97.06 214 SER A CA 1
ATOM 1649 C C . SER A 1 214 ? 9.695 -40.469 0.435 1 97.06 214 SER A C 1
ATOM 1651 O O . SER A 1 214 ? 8.617 -39.938 0.731 1 97.06 214 SER A O 1
ATOM 1653 N N . ALA A 1 215 ? 10.094 -40.656 -0.82 1 97.12 215 ALA A N 1
ATOM 1654 C CA . ALA A 1 215 ? 9.242 -40.25 -1.932 1 97.12 215 ALA A CA 1
ATOM 1655 C C . ALA A 1 215 ? 8.086 -41.219 -2.135 1 97.12 215 ALA A C 1
ATOM 1657 O O . ALA A 1 215 ? 7.141 -40.938 -2.869 1 97.12 215 ALA A O 1
ATOM 1658 N N . LYS A 1 216 ? 8.195 -42.344 -1.509 1 94.75 216 LYS A N 1
ATOM 1659 C CA . LYS A 1 216 ? 7.078 -43.281 -1.518 1 94.75 216 LYS A CA 1
ATOM 1660 C C . LYS A 1 216 ? 5.973 -42.844 -0.566 1 94.75 216 LYS A C 1
ATOM 1662 O O . LYS A 1 216 ? 4.789 -42.938 -0.894 1 94.75 216 LYS A O 1
ATOM 1667 N N . ASP A 1 217 ? 6.395 -42.344 0.556 1 93.81 217 ASP A N 1
ATOM 1668 C CA . ASP A 1 217 ? 5.445 -41.938 1.596 1 93.81 217 ASP A CA 1
ATOM 1669 C C . ASP A 1 217 ? 4.945 -40.531 1.384 1 93.81 217 ASP A C 1
ATOM 1671 O O . ASP A 1 217 ? 3.838 -40.188 1.803 1 93.81 217 ASP A O 1
ATOM 1675 N N . ASN A 1 218 ? 5.848 -39.719 0.826 1 96.19 218 ASN A N 1
ATOM 1676 C CA . ASN A 1 218 ? 5.488 -38.344 0.459 1 96.19 218 ASN A CA 1
ATOM 1677 C C . ASN A 1 218 ? 5.277 -38.219 -1.046 1 96.19 218 ASN A C 1
ATOM 1679 O O . ASN A 1 218 ? 6.215 -38.375 -1.825 1 96.19 218 ASN A O 1
ATOM 1683 N N . VAL A 1 219 ? 4.066 -37.844 -1.435 1 98 219 VAL A N 1
ATOM 1684 C CA . VAL A 1 219 ? 3.762 -37.688 -2.852 1 98 219 VAL A CA 1
ATOM 1685 C C . VAL A 1 219 ? 4.062 -36.25 -3.273 1 98 219 VAL A C 1
ATOM 1687 O O . VAL A 1 219 ? 3.531 -35.312 -2.691 1 98 219 VAL A O 1
ATOM 1690 N N . ASP A 1 220 ? 4.918 -36.062 -4.262 1 98.56 220 ASP A N 1
ATOM 1691 C CA . ASP A 1 220 ? 5.344 -34.719 -4.676 1 98.56 220 ASP A CA 1
ATOM 1692 C C . ASP A 1 220 ? 4.207 -34 -5.367 1 98.56 220 ASP A C 1
ATOM 1694 O O . ASP A 1 220 ? 3.191 -34.594 -5.73 1 98.56 220 ASP A O 1
ATOM 1698 N N . ILE A 1 221 ? 4.398 -32.688 -5.582 1 98.88 221 ILE A N 1
ATOM 1699 C CA . ILE A 1 221 ? 3.355 -31.797 -6.055 1 98.88 221 ILE A CA 1
ATOM 1700 C C . ILE A 1 221 ? 2.936 -32.188 -7.473 1 98.88 221 ILE A C 1
ATOM 1702 O O . ILE A 1 221 ? 1.747 -32.188 -7.797 1 98.88 221 ILE A O 1
ATOM 1706 N N . ALA A 1 222 ? 3.887 -32.531 -8.344 1 98.94 222 ALA A N 1
ATOM 1707 C CA . ALA A 1 222 ? 3.539 -32.938 -9.703 1 98.94 222 ALA A CA 1
ATOM 1708 C C . ALA A 1 222 ? 2.662 -34.188 -9.695 1 98.94 222 ALA A C 1
ATOM 1710 O O . ALA A 1 222 ? 1.685 -34.25 -10.445 1 98.94 222 ALA A O 1
ATOM 1711 N N . ARG A 1 223 ? 2.986 -35.125 -8.891 1 98.81 223 ARG A N 1
ATOM 1712 C CA . ARG A 1 223 ? 2.188 -36.344 -8.805 1 98.81 223 ARG A CA 1
ATOM 1713 C C . ARG A 1 223 ? 0.798 -36.062 -8.242 1 98.81 223 ARG A C 1
ATOM 1715 O O . ARG A 1 223 ? -0.192 -36.625 -8.688 1 98.81 223 ARG A O 1
ATOM 1722 N N . GLN A 1 224 ? 0.757 -35.156 -7.234 1 98.75 224 GLN A N 1
ATOM 1723 C CA . GLN A 1 224 ? -0.554 -34.812 -6.707 1 98.75 224 GLN A CA 1
ATOM 1724 C C . GLN A 1 224 ? -1.433 -34.188 -7.785 1 98.75 224 GLN A C 1
ATOM 1726 O O . GLN A 1 224 ? -2.643 -34.438 -7.82 1 98.75 224 GLN A O 1
ATOM 1731 N N . LEU A 1 225 ? -0.85 -33.406 -8.688 1 98.88 225 LEU A N 1
ATOM 1732 C CA . LEU A 1 225 ? -1.571 -32.781 -9.789 1 98.88 225 LEU A CA 1
ATOM 1733 C C . LEU A 1 225 ? -2.174 -33.812 -10.711 1 98.88 225 LEU A C 1
ATOM 1735 O O . LEU A 1 225 ? -3.303 -33.656 -11.18 1 98.88 225 LEU A O 1
ATOM 1739 N N . VAL A 1 226 ? -1.476 -34.906 -10.914 1 98.81 226 VAL A N 1
ATOM 1740 C CA . VAL A 1 226 ? -1.843 -35.875 -11.922 1 98.81 226 VAL A CA 1
ATOM 1741 C C . VAL A 1 226 ? -2.695 -37 -11.289 1 98.81 226 VAL A C 1
ATOM 1743 O O . VAL A 1 226 ? -3.621 -37.5 -11.922 1 98.81 226 VAL A O 1
ATOM 1746 N N . GLU A 1 227 ? -2.488 -37.312 -9.984 1 98.06 227 GLU A N 1
ATOM 1747 C CA . GLU A 1 227 ? -3.012 -38.562 -9.438 1 98.06 227 GLU A CA 1
ATOM 1748 C C . GLU A 1 227 ? -4.094 -38.312 -8.398 1 98.06 227 GLU A C 1
ATOM 1750 O O . GLU A 1 227 ? -4.973 -39.125 -8.18 1 98.06 227 GLU A O 1
ATOM 1755 N N . TRP A 1 228 ? -3.967 -37.156 -7.723 1 98.19 228 TRP A N 1
ATOM 1756 C CA . TRP A 1 228 ? -4.855 -36.969 -6.582 1 98.19 228 TRP A CA 1
ATOM 1757 C C . TRP A 1 228 ? -6.18 -36.344 -7.02 1 98.19 228 TRP A C 1
ATOM 1759 O O . TRP A 1 228 ? -6.297 -35.875 -8.141 1 98.19 228 TRP A O 1
ATOM 1769 N N . GLU A 1 229 ? -7.078 -36.375 -6.168 1 97.5 229 GLU A N 1
ATOM 1770 C CA . GLU A 1 229 ? -8.484 -36.094 -6.469 1 97.5 229 GLU A CA 1
ATOM 1771 C C . GLU A 1 229 ? -8.648 -34.75 -7.117 1 97.5 229 GLU A C 1
ATOM 1773 O O . GLU A 1 229 ? -9.227 -34.625 -8.203 1 97.5 229 GLU A O 1
ATOM 1778 N N . VAL A 1 230 ? -8.117 -33.656 -6.527 1 98.62 230 VAL A N 1
ATOM 1779 C CA . VAL A 1 230 ? -8.359 -32.281 -7 1 98.62 230 VAL A CA 1
ATOM 1780 C C . VAL A 1 230 ? -7.586 -32.062 -8.297 1 98.62 230 VAL A C 1
ATOM 1782 O O . VAL A 1 230 ? -8.156 -31.578 -9.289 1 98.62 230 VAL A O 1
ATOM 1785 N N . GLY A 1 231 ? -6.293 -32.438 -8.281 1 98.81 231 GLY A N 1
ATOM 1786 C CA . GLY A 1 231 ? -5.457 -32.219 -9.453 1 98.81 231 GLY A CA 1
ATOM 1787 C C . GLY A 1 231 ? -5.949 -32.969 -10.68 1 98.81 231 GLY A C 1
ATOM 1788 O O . GLY A 1 231 ? -6.066 -32.406 -11.766 1 98.81 231 GLY A O 1
ATOM 1789 N N . ARG A 1 232 ? -6.324 -34.188 -10.453 1 98.19 232 ARG A N 1
ATOM 1790 C CA . ARG A 1 232 ? -6.746 -35.062 -11.531 1 98.19 232 ARG A CA 1
ATOM 1791 C C . ARG A 1 232 ? -7.996 -34.531 -12.219 1 98.19 232 ARG A C 1
ATOM 1793 O O . ARG A 1 232 ? -8.219 -34.812 -13.406 1 98.19 232 ARG A O 1
ATOM 1800 N N . LYS A 1 233 ? -8.758 -33.75 -11.523 1 98.56 233 LYS A N 1
ATOM 1801 C CA . LYS A 1 233 ? -10.055 -33.312 -12.031 1 98.56 233 LYS A CA 1
ATOM 1802 C C . LYS A 1 233 ? -9.969 -31.891 -12.586 1 98.56 233 LYS A C 1
ATOM 1804 O O . LYS A 1 233 ? -10.945 -31.359 -13.109 1 98.56 233 LYS A O 1
ATOM 1809 N N . LEU A 1 234 ? -8.852 -31.219 -12.484 1 98.88 234 LEU A N 1
ATOM 1810 C CA . LEU A 1 234 ? -8.711 -29.906 -13.094 1 98.88 234 LEU A CA 1
ATOM 1811 C C . LEU A 1 234 ? -8.891 -29.984 -14.609 1 98.88 234 LEU A C 1
ATOM 1813 O O . LEU A 1 234 ? -8.219 -30.766 -15.273 1 98.88 234 LEU A O 1
ATOM 1817 N N . LYS A 1 235 ? -9.758 -29.141 -15.172 1 98.88 235 LYS A N 1
ATOM 1818 C CA . LYS A 1 235 ? -10.07 -29.156 -16.594 1 98.88 235 LYS A CA 1
ATOM 1819 C C . LYS A 1 235 ? -8.984 -28.453 -17.406 1 98.88 235 LYS A C 1
ATOM 1821 O O . LYS A 1 235 ? -8.781 -28.75 -18.578 1 98.88 235 LYS A O 1
ATOM 1826 N N . VAL A 1 236 ? -8.43 -27.438 -16.797 1 98.94 236 VAL A N 1
ATOM 1827 C CA . VAL A 1 236 ? -7.379 -26.672 -17.469 1 98.94 236 VAL A CA 1
ATOM 1828 C C . VAL A 1 236 ? -6.188 -26.5 -16.531 1 98.94 236 VAL A C 1
ATOM 1830 O O . VAL A 1 236 ? -6.352 -26.094 -15.375 1 98.94 236 VAL A O 1
ATOM 1833 N N . ILE A 1 237 ? -5.027 -26.859 -16.969 1 98.94 237 ILE A N 1
ATOM 1834 C CA . ILE A 1 237 ? -3.74 -26.625 -16.328 1 98.94 237 ILE A CA 1
ATOM 1835 C C . ILE A 1 237 ? -2.764 -26.016 -17.328 1 98.94 237 ILE A C 1
ATOM 1837 O O . ILE A 1 237 ? -2.342 -26.688 -18.281 1 98.94 237 ILE A O 1
ATOM 1841 N N . MET A 1 238 ? -2.393 -24.75 -17.141 1 98.94 238 MET A N 1
ATOM 1842 C CA . MET A 1 238 ? -1.457 -24.156 -18.094 1 98.94 238 MET A CA 1
ATOM 1843 C C . MET A 1 238 ? -0.373 -23.375 -17.359 1 98.94 238 MET A C 1
ATOM 1845 O O . MET A 1 238 ? -0.654 -22.688 -16.375 1 98.94 238 MET A O 1
ATOM 1849 N N . GLY A 1 239 ? 0.819 -23.422 -17.703 1 98.75 239 GLY A N 1
ATOM 1850 C CA . GLY A 1 239 ? 2.008 -22.75 -17.203 1 98.75 239 GLY A CA 1
ATOM 1851 C C . GLY A 1 239 ? 3.299 -23.375 -17.703 1 98.75 239 GLY A C 1
ATOM 1852 O O . GLY A 1 239 ? 3.408 -23.719 -18.875 1 98.75 239 GLY A O 1
ATOM 1853 N N . GLY A 1 240 ? 4.324 -23.328 -16.906 1 98.62 240 GLY A N 1
ATOM 1854 C CA . GLY A 1 240 ? 5.562 -24.047 -17.172 1 98.62 240 GLY A CA 1
ATOM 1855 C C . GLY A 1 240 ? 5.75 -25.25 -16.281 1 98.62 240 GLY A C 1
ATOM 1856 O O . GLY A 1 240 ? 4.789 -25.75 -15.688 1 98.62 240 GLY A O 1
ATOM 1857 N N . GLY A 1 241 ? 7.016 -25.828 -16.344 1 98.62 241 GLY A N 1
ATOM 1858 C CA . GLY A 1 241 ? 7.391 -26.812 -15.328 1 98.62 241 GLY A CA 1
ATOM 1859 C C . GLY A 1 241 ? 7.488 -28.219 -15.867 1 98.62 241 GLY A C 1
ATOM 1860 O O . GLY A 1 241 ? 7.398 -29.188 -15.109 1 98.62 241 GLY A O 1
ATOM 1861 N N . ARG A 1 242 ? 7.73 -28.453 -17.219 1 98.38 242 ARG A N 1
ATOM 1862 C CA . ARG A 1 242 ? 7.848 -29.797 -17.781 1 98.38 242 ARG A CA 1
ATOM 1863 C C . ARG A 1 242 ? 8.891 -30.625 -17.047 1 98.38 242 ARG A C 1
ATOM 1865 O O . ARG A 1 242 ? 8.742 -31.844 -16.906 1 98.38 242 ARG A O 1
ATOM 1872 N N . ARG A 1 243 ? 9.859 -29.969 -16.516 1 98.5 243 ARG A N 1
ATOM 1873 C CA . ARG A 1 243 ? 11 -30.625 -15.898 1 98.5 243 ARG A CA 1
ATOM 1874 C C . ARG A 1 243 ? 10.562 -31.453 -14.688 1 98.5 243 ARG A C 1
ATOM 1876 O O . ARG A 1 243 ? 11.211 -32.438 -14.328 1 98.5 243 ARG A O 1
ATOM 1883 N N . ASN A 1 244 ? 9.492 -31.062 -14.07 1 98.75 244 ASN A N 1
ATOM 1884 C CA . ASN A 1 244 ? 9.023 -31.766 -12.875 1 98.75 244 ASN A CA 1
ATOM 1885 C C . ASN A 1 244 ? 8.156 -32.969 -13.242 1 98.75 244 ASN A C 1
ATOM 1887 O O . ASN A 1 244 ? 7.762 -33.75 -12.367 1 98.75 244 ASN A O 1
ATOM 1891 N N . PHE A 1 245 ? 7.848 -33.188 -14.508 1 98.81 245 PHE A N 1
ATOM 1892 C CA . PHE A 1 245 ? 6.914 -34.219 -14.961 1 98.81 245 PHE A CA 1
ATOM 1893 C C . PHE A 1 245 ? 7.648 -35.344 -15.648 1 98.81 245 PHE A C 1
ATOM 1895 O O . PHE A 1 245 ? 7.074 -36.438 -15.883 1 98.81 245 PHE A O 1
ATOM 1902 N N . ILE A 1 246 ? 8.945 -35.219 -15.984 1 98.5 246 ILE A N 1
ATOM 1903 C CA . ILE A 1 246 ? 9.672 -36.25 -16.719 1 98.5 246 ILE A CA 1
ATOM 1904 C C . ILE A 1 246 ? 11 -36.531 -16.031 1 98.5 246 ILE A C 1
ATOM 1906 O O . ILE A 1 246 ? 11.492 -35.719 -15.242 1 98.5 246 ILE A O 1
ATOM 1910 N N . GLY A 1 247 ? 11.516 -37.625 -16.312 1 97.56 247 GLY A N 1
ATOM 1911 C CA . GLY A 1 247 ? 12.727 -38.094 -15.648 1 97.56 247 GLY A CA 1
ATOM 1912 C C . GLY A 1 247 ? 13.992 -37.469 -16.203 1 97.56 247 GLY A C 1
ATOM 1913 O O . GLY A 1 247 ? 13.977 -36.875 -17.281 1 97.56 247 GLY A O 1
ATOM 1914 N N . VAL A 1 248 ? 15.086 -37.625 -15.445 1 96.62 248 VAL A N 1
ATOM 1915 C CA . VAL A 1 248 ? 16.375 -37.031 -15.75 1 96.62 248 VAL A CA 1
ATOM 1916 C C . VAL A 1 248 ? 16.922 -37.625 -17.047 1 96.62 248 VAL A C 1
ATOM 1918 O O . VAL A 1 248 ? 17.703 -36.969 -17.75 1 96.62 248 VAL A O 1
ATOM 1921 N N . ASN A 1 249 ? 16.484 -38.781 -17.422 1 96.06 249 ASN A N 1
ATOM 1922 C CA . ASN A 1 249 ? 16.984 -39.438 -18.625 1 96.06 249 ASN A CA 1
ATOM 1923 C C . ASN A 1 249 ? 16.109 -39.125 -19.844 1 96.06 249 ASN A C 1
ATOM 1925 O O . ASN A 1 249 ? 16.422 -39.531 -20.953 1 96.06 249 ASN A O 1
ATOM 1929 N N . ALA A 1 250 ? 15.016 -38.469 -19.625 1 96.75 250 ALA A N 1
ATOM 1930 C CA . ALA A 1 250 ? 14.133 -38.062 -20.719 1 96.75 250 ALA A CA 1
ATOM 1931 C C . ALA A 1 250 ? 14.375 -36.594 -21.078 1 96.75 250 ALA A C 1
ATOM 1933 O O . ALA A 1 250 ? 14.906 -35.812 -20.281 1 96.75 250 ALA A O 1
ATOM 1934 N N . ARG A 1 251 ? 14.008 -36.219 -22.297 1 96.88 251 ARG A N 1
ATOM 1935 C CA . ARG A 1 251 ? 14.078 -34.844 -22.781 1 96.88 251 ARG A CA 1
ATOM 1936 C C . ARG A 1 251 ? 12.711 -34.344 -23.25 1 96.88 251 ARG A C 1
ATOM 1938 O O . ARG A 1 251 ? 11.938 -35.094 -23.844 1 96.88 251 ARG A O 1
ATOM 1945 N N . ASP A 1 252 ? 12.516 -33.094 -22.953 1 96.06 252 ASP A N 1
ATOM 1946 C CA . ASP A 1 252 ? 11.227 -32.562 -23.359 1 96.06 252 ASP A CA 1
ATOM 1947 C C . ASP A 1 252 ? 11.258 -32.062 -24.812 1 96.06 252 ASP A C 1
ATOM 1949 O O . ASP A 1 252 ? 12.203 -32.375 -25.547 1 96.06 252 ASP A O 1
ATOM 1953 N N . GLU A 1 253 ? 10.195 -31.422 -25.266 1 93.81 253 GLU A N 1
ATOM 1954 C CA . GLU A 1 253 ? 10.008 -31 -26.656 1 93.81 253 GLU A CA 1
ATOM 1955 C C . GLU A 1 253 ? 11.062 -29.984 -27.078 1 93.81 253 GLU A C 1
ATOM 1957 O O . GLU A 1 253 ? 11.312 -29.797 -28.266 1 93.81 253 GLU A O 1
ATOM 1962 N N . GLU A 1 254 ? 11.75 -29.375 -26.109 1 93.62 254 GLU A N 1
ATOM 1963 C CA . GLU A 1 254 ? 12.789 -28.406 -26.391 1 93.62 254 GLU A CA 1
ATOM 1964 C C . GLU A 1 254 ? 14.18 -28.984 -26.172 1 93.62 254 GLU A C 1
ATOM 1966 O O . GLU A 1 254 ? 15.18 -28.266 -26.203 1 93.62 254 GLU A O 1
ATOM 1971 N N . GLY A 1 255 ? 14.242 -30.172 -25.906 1 96.62 255 GLY A N 1
ATOM 1972 C CA . GLY A 1 255 ? 15.5 -30.875 -25.734 1 96.62 255 GLY A CA 1
ATOM 1973 C C . GLY A 1 255 ? 16.078 -30.719 -24.344 1 96.62 255 GLY A C 1
ATOM 1974 O O . GLY A 1 255 ? 17.266 -31.031 -24.125 1 96.62 255 GLY A O 1
ATOM 1975 N N . ILE A 1 256 ? 15.336 -30.328 -23.375 1 97.12 256 ILE A N 1
ATOM 1976 C CA . ILE A 1 256 ? 15.805 -30.094 -22.016 1 97.12 256 ILE A CA 1
ATOM 1977 C C . ILE A 1 256 ? 15.469 -31.297 -21.141 1 97.12 256 ILE A C 1
ATOM 1979 O O . ILE A 1 256 ? 14.344 -31.797 -21.156 1 97.12 256 ILE A O 1
ATOM 1983 N N . PRO A 1 257 ? 16.422 -31.828 -20.359 1 97.62 257 PRO A N 1
ATOM 1984 C CA . PRO A 1 257 ? 16.141 -33 -19.5 1 97.62 257 PRO A CA 1
ATOM 1985 C C . PRO A 1 257 ? 15.172 -32.688 -18.375 1 97.62 257 PRO A C 1
ATOM 1987 O O . PRO A 1 257 ? 15.094 -31.531 -17.922 1 97.62 257 PRO A O 1
ATOM 1990 N N . GLY A 1 258 ? 14.484 -33.75 -17.922 1 98 258 GLY A N 1
ATOM 1991 C CA . GLY A 1 258 ? 13.656 -33.625 -16.734 1 98 258 GLY A CA 1
ATOM 1992 C C . GLY A 1 258 ? 14.438 -33.688 -15.445 1 98 258 GLY A C 1
ATOM 1993 O O . GLY A 1 258 ? 15.672 -33.719 -15.461 1 98 258 GLY A O 1
ATOM 1994 N N . GLU A 1 259 ? 13.633 -33.625 -14.281 1 97.88 259 GLU A N 1
ATOM 1995 C CA . GLU A 1 259 ? 14.305 -33.562 -12.984 1 97.88 259 GLU A CA 1
ATOM 1996 C C . GLU A 1 259 ? 13.836 -34.688 -12.07 1 97.88 259 GLU A C 1
ATOM 1998 O O . GLU A 1 259 ? 14.32 -34.812 -10.945 1 97.88 259 GLU A O 1
ATOM 2003 N N . ARG A 1 260 ? 12.914 -35.531 -12.57 1 98.25 260 ARG A N 1
ATOM 2004 C CA . ARG A 1 260 ? 12.445 -36.625 -11.727 1 98.25 260 ARG A CA 1
ATOM 2005 C C . ARG A 1 260 ? 13.484 -37.719 -11.648 1 98.25 260 ARG A C 1
ATOM 2007 O O . ARG A 1 260 ? 14.148 -38.031 -12.641 1 98.25 260 ARG A O 1
ATOM 2014 N N . ALA A 1 261 ? 13.492 -38.406 -10.516 1 97.75 261 ALA A N 1
ATOM 2015 C CA . ALA A 1 261 ? 14.445 -39.5 -10.297 1 97.75 261 ALA A CA 1
ATOM 2016 C C . ALA A 1 261 ? 13.797 -40.844 -10.539 1 97.75 261 ALA A C 1
ATOM 2018 O O . ALA A 1 261 ? 14.484 -41.875 -10.68 1 97.75 261 ALA A O 1
ATOM 2019 N N . ASP A 1 262 ? 12.516 -40.969 -10.594 1 97.06 262 ASP A N 1
ATOM 2020 C CA . ASP A 1 262 ? 11.82 -42.25 -10.664 1 97.06 262 ASP A CA 1
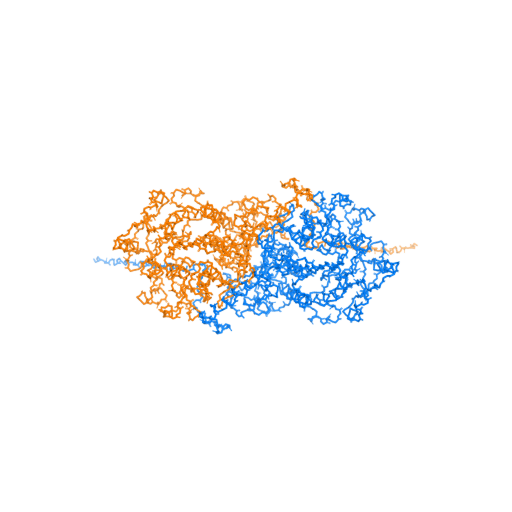ATOM 2021 C C . ASP A 1 262 ? 11.562 -42.656 -12.117 1 97.06 262 ASP A C 1
ATOM 2023 O O . ASP A 1 262 ? 10.883 -43.656 -12.383 1 97.06 262 ASP A O 1
ATOM 2027 N N . ASP A 1 263 ? 12 -41.938 -13.102 1 92.62 263 ASP A N 1
ATOM 2028 C CA . ASP A 1 263 ? 11.961 -42.156 -14.547 1 92.62 263 ASP A CA 1
ATOM 2029 C C . ASP A 1 263 ? 10.523 -42.219 -15.047 1 92.62 263 ASP A C 1
ATOM 2031 O O . ASP A 1 263 ? 10.258 -42.781 -16.109 1 92.62 263 ASP A O 1
ATOM 2035 N N . ARG A 1 264 ? 9.57 -41.688 -14.289 1 97.31 264 ARG A N 1
ATOM 2036 C CA . ARG A 1 264 ? 8.18 -41.594 -14.719 1 97.31 264 ARG A CA 1
ATOM 2037 C C . ARG A 1 264 ? 7.973 -40.438 -15.688 1 97.31 264 ARG A C 1
ATOM 2039 O O . ARG A 1 264 ? 8.742 -39.469 -15.68 1 97.31 264 ARG A O 1
ATOM 2046 N N . ASN A 1 265 ? 7.008 -40.594 -16.547 1 98.56 265 ASN A N 1
ATOM 2047 C CA . ASN A 1 265 ? 6.496 -39.5 -17.391 1 98.56 265 ASN A CA 1
ATOM 2048 C C . ASN A 1 265 ? 5.051 -39.156 -17.047 1 98.56 265 ASN A C 1
ATOM 2050 O O . ASN A 1 265 ? 4.117 -39.75 -17.594 1 98.56 265 ASN A O 1
ATOM 2054 N N . LEU A 1 266 ? 4.938 -38.125 -16.25 1 98.88 266 LEU A N 1
ATOM 2055 C CA . LEU A 1 266 ? 3.633 -37.781 -15.688 1 98.88 266 LEU A CA 1
ATOM 2056 C C . LEU A 1 266 ? 2.738 -37.156 -16.75 1 98.88 266 LEU A C 1
ATOM 2058 O O . LEU A 1 266 ? 1.513 -37.156 -16.609 1 98.88 266 LEU A O 1
ATOM 2062 N N . ILE A 1 267 ? 3.287 -36.594 -17.828 1 98.75 267 ILE A N 1
ATOM 2063 C CA . ILE A 1 267 ? 2.49 -36.062 -18.922 1 98.75 267 ILE A CA 1
ATOM 2064 C C . ILE A 1 267 ? 1.766 -37.188 -19.641 1 98.75 267 ILE A C 1
ATOM 2066 O O . ILE A 1 267 ? 0.562 -37.094 -19.891 1 98.75 267 ILE A O 1
ATOM 2070 N N . GLU A 1 268 ? 2.504 -38.25 -19.906 1 98.44 268 GLU A N 1
ATOM 2071 C CA . GLU A 1 268 ? 1.912 -39.438 -20.547 1 98.44 268 GLU A CA 1
ATOM 2072 C C . GLU A 1 268 ? 0.887 -40.094 -19.641 1 98.44 268 GLU A C 1
ATOM 2074 O O . GLU A 1 268 ? -0.154 -40.562 -20.109 1 98.44 268 GLU A O 1
ATOM 2079 N N . GLU A 1 269 ? 1.246 -40.125 -18.391 1 98.69 269 GLU A N 1
ATOM 2080 C CA . GLU A 1 269 ? 0.318 -40.719 -17.438 1 98.69 269 GLU A CA 1
ATOM 2081 C C . GLU A 1 269 ? -0.974 -39.906 -17.344 1 98.69 269 GLU A C 1
ATOM 2083 O O . GLU A 1 269 ? -2.059 -40.5 -17.188 1 98.69 269 GLU A O 1
ATOM 2088 N N . TRP A 1 270 ? -0.855 -38.625 -17.375 1 98.75 270 TRP A N 1
ATOM 2089 C CA . TRP A 1 270 ? -2.025 -37.75 -17.375 1 98.75 270 TRP A CA 1
ATOM 2090 C C . TRP A 1 270 ? -2.896 -38 -18.594 1 98.75 270 TRP A C 1
ATOM 2092 O O . TRP A 1 270 ? -4.117 -38.156 -18.484 1 98.75 270 TRP A O 1
ATOM 2102 N N . LEU A 1 271 ? -2.311 -38.125 -19.766 1 98.62 271 LEU A N 1
ATOM 2103 C CA . LEU A 1 271 ? -3.035 -38.375 -21 1 98.62 271 LEU A CA 1
ATOM 2104 C C . LEU A 1 271 ? -3.709 -39.75 -20.953 1 98.62 271 LEU A C 1
ATOM 2106 O O . LEU A 1 271 ? -4.852 -39.906 -21.391 1 98.62 271 LEU A O 1
ATOM 2110 N N . GLU A 1 272 ? -3.004 -40.719 -20.453 1 98.5 272 GLU A N 1
ATOM 2111 C CA . GLU A 1 272 ? -3.541 -42.062 -20.344 1 98.5 272 GLU A CA 1
ATOM 2112 C C . GLU A 1 272 ? -4.754 -42.094 -19.422 1 98.5 272 GLU A C 1
ATOM 2114 O O . GLU A 1 272 ? -5.742 -42.781 -19.719 1 98.5 272 GLU A O 1
ATOM 2119 N N . ASP A 1 273 ? -4.566 -41.438 -18.359 1 98.31 273 ASP A N 1
ATOM 2120 C CA . ASP A 1 273 ? -5.688 -41.344 -17.422 1 98.31 273 ASP A CA 1
ATOM 2121 C C . ASP A 1 273 ? -6.93 -40.781 -18.109 1 98.31 273 ASP A C 1
ATOM 2123 O O . ASP A 1 273 ? -8.039 -41.281 -17.906 1 98.31 273 ASP A O 1
ATOM 2127 N N . LYS A 1 274 ? -6.754 -39.75 -18.938 1 98.5 274 LYS A N 1
ATOM 2128 C CA . LYS A 1 274 ? -7.879 -39.125 -19.625 1 98.5 274 LYS A CA 1
ATOM 2129 C C . LYS A 1 274 ? -8.438 -40.031 -20.703 1 98.5 274 LYS A C 1
ATOM 2131 O O . LYS A 1 274 ? -9.656 -40.094 -20.922 1 98.5 274 LYS A O 1
ATOM 2136 N N . ARG A 1 275 ? -7.613 -40.75 -21.344 1 98.12 275 ARG A N 1
ATOM 2137 C CA . ARG A 1 275 ? -8.062 -41.75 -22.344 1 98.12 275 ARG A CA 1
ATOM 2138 C C . ARG A 1 275 ? -8.938 -42.812 -21.688 1 98.12 275 ARG A C 1
ATOM 2140 O O . ARG A 1 275 ? -9.961 -43.188 -22.25 1 98.12 275 ARG A O 1
ATOM 2147 N N . GLN A 1 276 ? -8.492 -43.188 -20.578 1 98 276 GLN A N 1
ATOM 2148 C CA . GLN A 1 276 ? -9.234 -44.219 -19.844 1 98 276 GLN A CA 1
ATOM 2149 C C . GLN A 1 276 ? -10.609 -43.719 -19.422 1 98 276 GLN A C 1
ATOM 2151 O O . GLN A 1 276 ? -11.562 -44.5 -19.328 1 98 276 GLN A O 1
ATOM 2156 N N . GLN A 1 277 ? -10.703 -42.469 -19.25 1 97.31 277 GLN A N 1
ATOM 2157 C CA . GLN A 1 277 ? -11.969 -41.844 -18.859 1 97.31 277 GLN A CA 1
ATOM 2158 C C . GLN A 1 277 ? -12.828 -41.531 -20.078 1 97.31 277 GLN A C 1
ATOM 2160 O O . GLN A 1 277 ? -13.969 -41.094 -19.938 1 97.31 277 GLN A O 1
ATOM 2165 N N . ASN A 1 278 ? -12.359 -41.75 -21.25 1 97.69 278 ASN A N 1
ATOM 2166 C CA . ASN A 1 278 ? -13.047 -41.5 -22.516 1 97.69 278 ASN A CA 1
ATOM 2167 C C . ASN A 1 278 ? -13.461 -40.062 -22.656 1 97.69 278 ASN A C 1
ATOM 2169 O O . ASN A 1 278 ? -14.625 -39.75 -22.953 1 97.69 278 ASN A O 1
ATOM 2173 N N . VAL A 1 279 ? -12.586 -39.125 -22.281 1 97.75 279 VAL A N 1
ATOM 2174 C CA . VAL A 1 279 ? -12.797 -37.688 -22.453 1 97.75 279 VAL A CA 1
ATOM 2175 C C . VAL A 1 279 ? -11.781 -37.156 -23.438 1 97.75 279 VAL A C 1
ATOM 2177 O O . VAL A 1 279 ? -10.727 -37.75 -23.672 1 97.75 279 VAL A O 1
ATOM 2180 N N . ASN A 1 280 ? -12.094 -36 -24.078 1 98 280 ASN A N 1
ATOM 2181 C CA . ASN A 1 280 ? -11.195 -35.344 -25.016 1 98 280 ASN A CA 1
ATOM 2182 C C . ASN A 1 280 ? -10.148 -34.469 -24.297 1 98 280 ASN A C 1
ATOM 2184 O O . ASN A 1 280 ? -10.438 -33.344 -23.906 1 98 280 ASN A O 1
ATOM 2188 N N . ALA A 1 281 ? -8.977 -35 -24.219 1 98.44 281 ALA A N 1
ATOM 2189 C CA . ALA A 1 281 ? -7.879 -34.312 -23.562 1 98.44 281 ALA A CA 1
ATOM 2190 C C . ALA A 1 281 ? -6.789 -33.938 -24.562 1 98.44 281 ALA A C 1
ATOM 2192 O O . ALA A 1 281 ? -6.512 -34.688 -25.516 1 98.44 281 ALA A O 1
ATOM 2193 N N . SER A 1 282 ? -6.227 -32.719 -24.375 1 98.44 282 SER A N 1
ATOM 2194 C CA . SER A 1 282 ? -5.137 -32.25 -25.219 1 98.44 282 SER A CA 1
ATOM 2195 C C . SER A 1 282 ? -3.953 -31.781 -24.391 1 98.44 282 SER A C 1
ATOM 2197 O O . SER A 1 282 ? -4.137 -31.188 -23.328 1 98.44 282 SER A O 1
ATOM 2199 N N . TYR A 1 283 ? -2.781 -32.094 -24.828 1 98.44 283 TYR A N 1
ATOM 2200 C CA . TYR A 1 283 ? -1.532 -31.562 -24.312 1 98.44 283 TYR A CA 1
ATOM 2201 C C . TYR A 1 283 ? -0.85 -30.672 -25.328 1 98.44 283 TYR A C 1
ATOM 2203 O O . TYR A 1 283 ? -0.716 -31.047 -26.5 1 98.44 283 TYR A O 1
ATOM 2211 N N . VAL A 1 284 ? -0.49 -29.438 -24.969 1 98.12 284 VAL A N 1
ATOM 2212 C CA . VAL A 1 284 ? 0.24 -28.516 -25.828 1 98.12 284 VAL A CA 1
ATOM 2213 C C . VAL A 1 284 ? 1.447 -27.953 -25.078 1 98.12 284 VAL A C 1
ATOM 2215 O O . VAL A 1 284 ? 1.421 -27.828 -23.859 1 98.12 284 VAL A O 1
ATOM 2218 N N . TRP A 1 285 ? 2.508 -27.641 -25.797 1 97.19 285 TRP A N 1
ATOM 2219 C CA . TRP A 1 285 ? 3.734 -27.156 -25.156 1 97.19 285 TRP A CA 1
ATOM 2220 C C . TRP A 1 285 ? 4.238 -25.891 -25.828 1 97.19 285 TRP A C 1
ATOM 2222 O O . TRP A 1 285 ? 5.324 -25.406 -25.516 1 97.19 285 TRP A O 1
ATOM 2232 N N . SER A 1 286 ? 3.469 -25.297 -26.828 1 96.5 286 SER A N 1
ATOM 2233 C CA . SER A 1 286 ? 3.854 -24.094 -27.562 1 96.5 286 SER A CA 1
ATOM 2234 C C . SER A 1 286 ? 2.643 -23.234 -27.875 1 96.5 286 SER A C 1
ATOM 2236 O O . SER A 1 286 ? 1.508 -23.719 -27.891 1 96.5 286 SER A O 1
ATOM 2238 N N . ARG A 1 287 ? 2.996 -21.938 -28.094 1 97.12 287 ARG A N 1
ATOM 2239 C CA . ARG A 1 287 ? 1.944 -21.016 -28.484 1 97.12 287 ARG A CA 1
ATOM 2240 C C . ARG A 1 287 ? 1.229 -21.484 -29.734 1 97.12 287 ARG A C 1
ATOM 2242 O O . ARG A 1 287 ? 0.003 -21.406 -29.828 1 97.12 287 ARG A O 1
ATOM 2249 N N . LYS A 1 288 ? 1.982 -21.969 -30.688 1 96.06 288 LYS A N 1
ATOM 2250 C CA . LYS A 1 288 ? 1.407 -22.484 -31.922 1 96.06 288 LYS A CA 1
ATOM 2251 C C . LYS A 1 288 ? 0.458 -23.656 -31.641 1 96.06 288 LYS A C 1
ATOM 2253 O O . LYS A 1 288 ? -0.638 -23.719 -32.188 1 96.06 288 LYS A O 1
ATOM 2258 N N . GLY A 1 289 ? 0.938 -24.594 -30.812 1 96.88 289 GLY A N 1
ATOM 2259 C CA . GLY A 1 289 ? 0.086 -25.719 -30.438 1 96.88 289 GLY A CA 1
ATOM 2260 C C . GLY A 1 289 ? -1.216 -25.281 -29.797 1 96.88 289 GLY A C 1
ATOM 2261 O O . GLY A 1 289 ? -2.277 -25.844 -30.078 1 96.88 289 GLY A O 1
ATOM 2262 N N . LEU A 1 290 ? -1.138 -24.281 -28.906 1 98.12 290 LEU A N 1
ATOM 2263 C CA . LEU A 1 290 ? -2.324 -23.781 -28.234 1 98.12 290 LEU A CA 1
ATOM 2264 C C . LEU A 1 290 ? -3.297 -23.156 -29.234 1 98.12 290 LEU A C 1
ATOM 2266 O O . LEU A 1 290 ? -4.504 -23.406 -29.156 1 98.12 290 LEU A O 1
ATOM 2270 N N . ASN A 1 291 ? -2.771 -22.391 -30.172 1 96.69 291 ASN A N 1
ATOM 2271 C CA . ASN A 1 291 ? -3.59 -21.672 -31.141 1 96.69 291 ASN A CA 1
ATOM 2272 C C . ASN A 1 291 ? -4.285 -22.641 -32.125 1 96.69 291 ASN A C 1
ATOM 2274 O O . ASN A 1 291 ? -5.348 -22.312 -32.656 1 96.69 291 ASN A O 1
ATOM 2278 N N . LYS A 1 292 ? -3.777 -23.797 -32.281 1 96.75 292 LYS A N 1
ATOM 2279 C CA . LYS A 1 292 ? -4.316 -24.75 -33.25 1 96.75 292 LYS A CA 1
ATOM 2280 C C . LYS A 1 292 ? -5.387 -25.625 -32.625 1 96.75 292 LYS A C 1
ATOM 2282 O O . LYS A 1 292 ? -6.141 -26.297 -33.344 1 96.75 292 LYS A O 1
ATOM 2287 N N . LEU A 1 293 ? -5.453 -25.609 -31.359 1 97.19 293 LEU A N 1
ATOM 2288 C CA . LEU A 1 293 ? -6.387 -26.484 -30.656 1 97.19 293 LEU A CA 1
ATOM 2289 C C . LEU A 1 293 ? -7.824 -26.016 -30.844 1 97.19 293 LEU A C 1
ATOM 2291 O O . LEU A 1 293 ? -8.102 -24.812 -30.812 1 97.19 293 LEU A O 1
ATOM 2295 N N . ASN A 1 294 ? -8.727 -26.953 -31.109 1 97.88 294 ASN A N 1
ATOM 2296 C CA . ASN A 1 294 ? -10.148 -26.672 -31.016 1 97.88 294 ASN A CA 1
ATOM 2297 C C . ASN A 1 294 ? -10.633 -26.688 -29.562 1 97.88 294 ASN A C 1
ATOM 2299 O O . ASN A 1 294 ? -11.031 -27.734 -29.047 1 97.88 294 ASN A O 1
ATOM 2303 N N . LEU A 1 295 ? -10.711 -25.594 -28.984 1 97.62 295 LEU A N 1
ATOM 2304 C CA . LEU A 1 295 ? -10.992 -25.453 -27.562 1 97.62 295 LEU A CA 1
ATOM 2305 C C . LEU A 1 295 ? -12.43 -25.844 -27.25 1 97.62 295 LEU A C 1
ATOM 2307 O O . LEU A 1 295 ? -12.734 -26.266 -26.125 1 97.62 295 LEU A O 1
ATOM 2311 N N . GLU A 1 296 ? -13.297 -25.781 -28.203 1 96.81 296 GLU A N 1
ATOM 2312 C CA . GLU A 1 296 ? -14.695 -26.156 -28.016 1 96.81 296 GLU A CA 1
ATOM 2313 C C . GLU A 1 296 ? -14.836 -27.672 -27.828 1 96.81 296 GLU A C 1
ATOM 2315 O O . GLU A 1 296 ? -15.781 -28.141 -27.203 1 96.81 296 GLU A O 1
ATOM 2320 N N . LYS A 1 297 ? -13.898 -28.375 -28.359 1 97.38 297 LYS A N 1
ATOM 2321 C CA . LYS A 1 297 ? -13.961 -29.828 -28.297 1 97.38 297 LYS A CA 1
ATOM 2322 C C . LYS A 1 297 ? -13 -30.375 -27.25 1 97.38 297 LYS A C 1
ATOM 2324 O O . LYS A 1 297 ? -12.875 -31.594 -27.109 1 97.38 297 LYS A O 1
ATOM 2329 N N . THR A 1 298 ? -12.359 -29.531 -26.594 1 98.19 298 THR A N 1
ATOM 2330 C CA . THR A 1 298 ? -11.391 -29.938 -25.578 1 98.19 298 THR A CA 1
ATOM 2331 C C . THR A 1 298 ? -12.023 -29.953 -24.203 1 98.19 298 THR A C 1
ATOM 2333 O O . THR A 1 298 ? -12.477 -28.906 -23.703 1 98.19 298 THR A O 1
ATOM 2336 N N . ASP A 1 299 ? -12.039 -31.141 -23.531 1 98.25 299 ASP A N 1
ATOM 2337 C CA . ASP A 1 299 ? -12.586 -31.281 -22.188 1 98.25 299 ASP A CA 1
ATOM 2338 C C . ASP A 1 299 ? -11.531 -30.984 -21.125 1 98.25 299 ASP A C 1
ATOM 2340 O O . ASP A 1 299 ? -11.82 -30.359 -20.109 1 98.25 299 ASP A O 1
ATOM 2344 N N . TYR A 1 300 ? -10.375 -31.562 -21.328 1 98.75 300 TYR A N 1
ATOM 2345 C CA . TYR A 1 300 ? -9.227 -31.375 -20.453 1 98.75 300 TYR A CA 1
ATOM 2346 C C . TYR A 1 300 ? -8.023 -30.828 -21.219 1 98.75 300 TYR A C 1
ATOM 2348 O O . TYR A 1 300 ? -7.695 -31.328 -22.297 1 98.75 300 TYR A O 1
ATOM 2356 N N . LEU A 1 301 ? -7.398 -29.781 -20.734 1 98.94 301 LEU A N 1
ATOM 2357 C CA . LEU A 1 301 ? -6.281 -29.141 -21.406 1 98.94 301 LEU A CA 1
ATOM 2358 C C . LEU A 1 301 ? -5.074 -29.031 -20.484 1 98.94 301 LEU A C 1
ATOM 2360 O O . LEU A 1 301 ? -5.16 -28.438 -19.406 1 98.94 301 LEU A O 1
ATOM 2364 N N . LEU A 1 302 ? -3.984 -29.672 -20.797 1 98.88 302 LEU A N 1
ATOM 2365 C CA . LEU A 1 302 ? -2.688 -29.516 -20.156 1 98.88 302 LEU A CA 1
ATOM 2366 C C . LEU A 1 302 ? -1.71 -28.766 -21.047 1 98.88 302 LEU A C 1
ATOM 2368 O O . LEU A 1 302 ? -1.35 -29.266 -22.125 1 98.88 302 LEU A O 1
ATOM 2372 N N . GLY A 1 303 ? -1.411 -27.531 -20.719 1 98.75 303 GLY A N 1
ATOM 2373 C CA . GLY A 1 303 ? -0.422 -26.75 -21.438 1 98.75 303 GLY A CA 1
ATOM 2374 C C . GLY A 1 303 ? 0.819 -26.453 -20.609 1 98.75 303 GLY A C 1
ATOM 2375 O O . GLY A 1 303 ? 0.765 -25.688 -19.641 1 98.75 303 GLY A O 1
ATOM 2376 N N . LEU A 1 304 ? 1.985 -27.016 -20.922 1 98.69 304 LEU A N 1
ATOM 2377 C CA . LEU A 1 304 ? 3.271 -26.75 -20.281 1 98.69 304 LEU A CA 1
ATOM 2378 C C . LEU A 1 304 ? 4.246 -26.109 -21.281 1 98.69 304 LEU A C 1
ATOM 2380 O O . LEU A 1 304 ? 4.906 -26.828 -22.047 1 98.69 304 LEU A O 1
ATOM 2384 N N . PHE A 1 305 ? 4.492 -24.828 -21.172 1 98.19 305 PHE A N 1
ATOM 2385 C CA . PHE A 1 305 ? 5.047 -24.047 -22.266 1 98.19 305 PHE A CA 1
ATOM 2386 C C . PHE A 1 305 ? 6.527 -23.75 -22.031 1 98.19 305 PHE A C 1
ATOM 2388 O O . PHE A 1 305 ? 7.16 -23.062 -22.812 1 98.19 305 PHE A O 1
ATOM 2395 N N . SER A 1 306 ? 7.098 -24.219 -20.906 1 97.5 306 SER A N 1
ATOM 2396 C CA . SER A 1 306 ? 8.516 -24.078 -20.562 1 97.5 306 SER A CA 1
ATOM 2397 C C . SER A 1 306 ? 8.977 -25.219 -19.656 1 97.5 306 SER A C 1
ATOM 2399 O O . SER A 1 306 ? 8.164 -25.844 -18.969 1 97.5 306 SER A O 1
ATOM 2401 N N . SER A 1 307 ? 10.312 -25.484 -19.797 1 97.75 307 SER A N 1
ATOM 2402 C CA . SER A 1 307 ? 10.867 -26.484 -18.875 1 97.75 307 SER A CA 1
ATOM 2403 C C . SER A 1 307 ? 10.734 -26.031 -17.422 1 97.75 307 SER A C 1
ATOM 2405 O O . SER A 1 307 ? 10.453 -26.844 -16.547 1 97.75 307 SER A O 1
ATOM 2407 N N . SER A 1 308 ? 11.016 -24.781 -17.203 1 98.06 308 SER A N 1
ATOM 2408 C CA . SER A 1 308 ? 10.805 -24.156 -15.898 1 98.06 308 SER A CA 1
ATOM 2409 C C . SER A 1 308 ? 9.703 -23.109 -15.953 1 98.06 308 SER A C 1
ATOM 2411 O O . SER A 1 308 ? 8.594 -23.391 -16.406 1 98.06 308 SER A O 1
ATOM 2413 N N . HIS A 1 309 ? 10.031 -21.922 -15.461 1 98.19 309 HIS A N 1
ATOM 2414 C CA . HIS A 1 309 ? 9.039 -20.859 -15.523 1 98.19 309 HIS A CA 1
ATOM 2415 C C . HIS A 1 309 ? 8.922 -20.297 -16.938 1 98.19 309 HIS A C 1
ATOM 2417 O O . HIS A 1 309 ? 9.875 -20.359 -17.719 1 98.19 309 HIS A O 1
ATOM 2423 N N . CYS A 1 310 ? 7.734 -19.812 -17.281 1 98.06 310 CYS A N 1
ATOM 2424 C CA . CYS A 1 310 ? 7.586 -19.094 -18.547 1 98.06 310 CYS A CA 1
ATOM 2425 C C . CYS A 1 310 ? 8.469 -17.844 -18.562 1 98.06 310 CYS A C 1
ATOM 2427 O O . CYS A 1 310 ? 8.82 -17.312 -17.5 1 98.06 310 CYS A O 1
ATOM 2429 N N . PRO A 1 311 ? 8.859 -17.406 -19.766 1 97.31 311 PRO A N 1
ATOM 2430 C CA . PRO A 1 311 ? 9.695 -16.203 -19.844 1 97.31 311 PRO A CA 1
ATOM 2431 C C . PRO A 1 311 ? 8.969 -14.953 -19.344 1 97.31 311 PRO A C 1
ATOM 2433 O O . PRO A 1 311 ? 7.738 -14.93 -19.297 1 97.31 311 PRO A O 1
ATOM 2436 N N . TYR A 1 312 ? 9.805 -13.969 -18.891 1 98.06 312 TYR A N 1
ATOM 2437 C CA . TYR A 1 312 ? 9.219 -12.656 -18.625 1 98.06 312 TYR A CA 1
ATOM 2438 C C . TYR A 1 312 ? 8.492 -12.133 -19.859 1 98.06 312 TYR A C 1
ATOM 2440 O O . TYR A 1 312 ? 8.961 -12.305 -20.984 1 98.06 312 TYR A O 1
ATOM 2448 N N . HIS A 1 313 ? 7.398 -11.469 -19.609 1 98 313 HIS A N 1
ATOM 2449 C CA . HIS A 1 313 ? 6.562 -11.055 -20.734 1 98 313 HIS A CA 1
ATOM 2450 C C . HIS A 1 313 ? 7.328 -10.141 -21.688 1 98 313 HIS A C 1
ATOM 2452 O O . HIS A 1 313 ? 7.273 -10.32 -22.906 1 98 313 HIS A O 1
ATOM 2458 N N . GLY A 1 314 ? 8.031 -9.109 -21.078 1 96.56 314 GLY A N 1
ATOM 2459 C CA . GLY A 1 314 ? 8.781 -8.188 -21.922 1 96.56 314 GLY A CA 1
ATOM 2460 C C . GLY A 1 314 ? 9.844 -8.875 -22.766 1 96.56 314 GLY A C 1
ATOM 2461 O O . GLY A 1 314 ? 10.219 -8.375 -23.828 1 96.56 314 GLY A O 1
ATOM 2462 N N . ASP A 1 315 ? 10.297 -9.992 -22.328 1 96.5 315 ASP A N 1
ATOM 2463 C CA . ASP A 1 315 ? 11.375 -10.695 -23.031 1 96.5 315 ASP A CA 1
ATOM 2464 C C . ASP A 1 315 ? 10.836 -11.477 -24.234 1 96.5 315 ASP A C 1
ATOM 2466 O O . ASP A 1 315 ? 11.609 -11.898 -25.094 1 96.5 315 ASP A O 1
ATOM 2470 N N . LEU A 1 316 ? 9.531 -11.734 -24.281 1 94.25 316 LEU A N 1
ATOM 2471 C CA . LEU A 1 316 ? 8.953 -12.422 -25.422 1 94.25 316 LEU A CA 1
ATOM 2472 C C . LEU A 1 316 ? 9.273 -11.688 -26.719 1 94.25 316 LEU A C 1
ATOM 2474 O O . LEU A 1 316 ? 9.719 -12.297 -27.703 1 94.25 316 LEU A O 1
ATOM 2478 N N . GLU A 1 317 ? 9.07 -10.383 -26.656 1 89.94 317 GLU A N 1
ATOM 2479 C CA . GLU A 1 317 ? 9.359 -9.578 -27.844 1 89.94 317 GLU A CA 1
ATOM 2480 C C . GLU A 1 317 ? 10.859 -9.336 -27.984 1 89.94 317 GLU A C 1
ATOM 2482 O O . GLU A 1 317 ? 11.422 -9.523 -29.062 1 89.94 317 GLU A O 1
ATOM 2487 N N . ARG A 1 318 ? 11.492 -8.953 -26.844 1 93.62 318 ARG A N 1
ATOM 2488 C CA . ARG A 1 318 ? 12.898 -8.555 -26.875 1 93.62 318 ARG A CA 1
ATOM 2489 C C . ARG A 1 318 ? 13.781 -9.703 -27.344 1 93.62 318 ARG A C 1
ATOM 2491 O O . ARG A 1 318 ? 14.805 -9.484 -28 1 93.62 318 ARG A O 1
ATOM 2498 N N . SER A 1 319 ? 13.398 -10.906 -27.062 1 89.75 319 SER A N 1
ATOM 2499 C CA . SER A 1 319 ? 14.219 -12.07 -27.359 1 89.75 319 SER A CA 1
ATOM 2500 C C . SER A 1 319 ? 13.664 -12.836 -28.562 1 89.75 319 SER A C 1
ATOM 2502 O O . SER A 1 319 ? 14.109 -13.953 -28.844 1 89.75 319 SER A O 1
ATOM 2504 N N . HIS A 1 320 ? 12.648 -12.414 -29.219 1 86.88 320 HIS A N 1
ATOM 2505 C CA . HIS A 1 320 ? 12.055 -12.953 -30.438 1 86.88 320 HIS A CA 1
ATOM 2506 C C . HIS A 1 320 ? 11.531 -14.367 -30.219 1 86.88 320 HIS A C 1
ATOM 2508 O O . HIS A 1 320 ? 11.758 -15.25 -31.047 1 86.88 320 HIS A O 1
ATOM 2514 N N . ILE A 1 321 ? 11.016 -14.57 -29.062 1 83.06 321 ILE A N 1
ATOM 2515 C CA . ILE A 1 321 ? 10.453 -15.883 -28.766 1 83.06 321 ILE A CA 1
ATOM 2516 C C . ILE A 1 321 ? 8.945 -15.773 -28.562 1 83.06 321 ILE A C 1
ATOM 2518 O O . ILE A 1 321 ? 8.328 -16.625 -27.922 1 83.06 321 ILE A O 1
ATOM 2522 N N . ALA A 1 322 ? 8.375 -14.742 -29.047 1 82.62 322 ALA A N 1
ATOM 2523 C CA . ALA A 1 322 ? 6.949 -14.484 -28.875 1 82.62 322 ALA A CA 1
ATOM 2524 C C . ALA A 1 322 ? 6.109 -15.523 -29.594 1 82.62 322 ALA A C 1
ATOM 2526 O O . ALA A 1 322 ? 4.93 -15.711 -29.281 1 82.62 322 ALA A O 1
ATOM 2527 N N . LEU A 1 323 ? 6.672 -16.203 -30.484 1 81.75 323 LEU A N 1
ATOM 2528 C CA . LEU A 1 323 ? 5.934 -17.219 -31.219 1 81.75 323 LEU A CA 1
ATOM 2529 C C . LEU A 1 323 ? 5.996 -18.562 -30.5 1 81.75 323 LEU A C 1
ATOM 2531 O O . LEU A 1 323 ? 5.18 -19.453 -30.766 1 81.75 323 LEU A O 1
ATOM 2535 N N . ALA A 1 324 ? 6.836 -18.656 -29.609 1 86.56 324 ALA A N 1
ATOM 2536 C CA . ALA A 1 324 ? 7.051 -19.938 -28.922 1 86.56 324 ALA A CA 1
ATOM 2537 C C . ALA A 1 324 ? 6.191 -20.047 -27.672 1 86.56 324 ALA A C 1
ATOM 2539 O O . ALA A 1 324 ? 5.648 -21.109 -27.359 1 86.56 324 ALA A O 1
ATOM 2540 N N . ASN A 1 325 ? 6.062 -19.031 -26.953 1 94.75 325 ASN A N 1
ATOM 2541 C CA . ASN A 1 325 ? 5.375 -19.031 -25.672 1 94.75 325 ASN A CA 1
ATOM 2542 C C . ASN A 1 325 ? 4.137 -18.141 -25.688 1 94.75 325 ASN A C 1
ATOM 2544 O O . ASN A 1 325 ? 4.203 -17 -26.125 1 94.75 325 ASN A O 1
ATOM 2548 N N . PRO A 1 326 ? 3.016 -18.641 -25.266 1 97.56 326 PRO A N 1
ATOM 2549 C CA . PRO A 1 326 ? 1.839 -17.781 -25.156 1 97.56 326 PRO A CA 1
ATOM 2550 C C . PRO A 1 326 ? 1.948 -16.781 -24 1 97.56 326 PRO A C 1
ATOM 2552 O O . PRO A 1 326 ? 2.65 -17.031 -23.016 1 97.56 326 PRO A O 1
ATOM 2555 N N . SER A 1 327 ? 1.311 -15.602 -24.125 1 97.88 327 SER A N 1
ATOM 2556 C CA . SER A 1 327 ? 1.19 -14.625 -23.047 1 97.88 327 SER A CA 1
ATOM 2557 C C . SER A 1 327 ? 0.189 -15.094 -21.984 1 97.88 327 SER A C 1
ATOM 2559 O O . SER A 1 327 ? -0.568 -16.031 -22.219 1 97.88 327 SER A O 1
ATOM 2561 N N . LEU A 1 328 ? 0.242 -14.461 -20.844 1 98.81 328 LEU A N 1
ATOM 2562 C CA . LEU A 1 328 ? -0.729 -14.773 -19.812 1 98.81 328 LEU A CA 1
ATOM 2563 C C . LEU A 1 328 ? -2.152 -14.531 -20.297 1 98.81 328 LEU A C 1
ATOM 2565 O O . LEU A 1 328 ? -3.061 -15.305 -20 1 98.81 328 LEU A O 1
ATOM 2569 N N . SER A 1 329 ? -2.377 -13.406 -21.047 1 98.69 329 SER A N 1
ATOM 2570 C CA . SER A 1 329 ? -3.705 -13.086 -21.562 1 98.69 329 SER A CA 1
ATOM 2571 C C . SER A 1 329 ? -4.199 -14.156 -22.531 1 98.69 329 SER A C 1
ATOM 2573 O O . SER A 1 329 ? -5.375 -14.523 -22.5 1 98.69 329 SER A O 1
ATOM 2575 N N . GLU A 1 330 ? -3.305 -14.711 -23.359 1 98.44 330 GLU A N 1
ATOM 2576 C CA . GLU A 1 330 ? -3.678 -15.766 -24.281 1 98.44 330 GLU A CA 1
ATOM 2577 C C . GLU A 1 330 ? -4.035 -17.062 -23.547 1 98.44 330 GLU A C 1
ATOM 2579 O O . GLU A 1 330 ? -5.016 -17.719 -23.891 1 98.44 330 GLU A O 1
ATOM 2584 N N . MET A 1 331 ? -3.225 -17.422 -22.594 1 98.88 331 MET A N 1
ATOM 2585 C CA . MET A 1 331 ? -3.527 -18.609 -21.797 1 98.88 331 MET A CA 1
ATOM 2586 C C . MET A 1 331 ? -4.859 -18.453 -21.078 1 98.88 331 MET A C 1
ATOM 2588 O O . MET A 1 331 ? -5.652 -19.391 -21.016 1 98.88 331 MET A O 1
ATOM 2592 N N . THR A 1 332 ? -5.074 -17.219 -20.516 1 98.94 332 THR A N 1
ATOM 2593 C CA . THR A 1 332 ? -6.312 -16.938 -19.797 1 98.94 332 THR A CA 1
ATOM 2594 C C . THR A 1 332 ? -7.52 -17.094 -20.719 1 98.94 332 THR A C 1
ATOM 2596 O O . THR A 1 332 ? -8.508 -17.734 -20.359 1 98.94 332 THR A O 1
ATOM 2599 N N . GLU A 1 333 ? -7.449 -16.547 -21.875 1 98.88 333 GLU A N 1
ATOM 2600 C CA . GLU A 1 333 ? -8.547 -16.641 -22.828 1 98.88 333 GLU A CA 1
ATOM 2601 C C . GLU A 1 333 ? -8.844 -18.094 -23.188 1 98.88 333 GLU A C 1
ATOM 2603 O O . GLU A 1 333 ? -10.008 -18.5 -23.219 1 98.88 333 GLU A O 1
ATOM 2608 N N . ALA A 1 334 ? -7.82 -18.906 -23.484 1 98.88 334 ALA A N 1
ATOM 2609 C CA . ALA A 1 334 ? -8 -20.312 -23.812 1 98.88 334 ALA A CA 1
ATOM 2610 C C . ALA A 1 334 ? -8.664 -21.062 -22.672 1 98.88 334 ALA A C 1
ATOM 2612 O O . ALA A 1 334 ? -9.57 -21.875 -22.891 1 98.88 334 ALA A O 1
ATOM 2613 N N . ALA A 1 335 ? -8.18 -20.797 -21.453 1 98.94 335 ALA A N 1
ATOM 2614 C CA . ALA A 1 335 ? -8.758 -21.453 -20.281 1 98.94 335 ALA A CA 1
ATOM 2615 C C . ALA A 1 335 ? -10.242 -21.141 -20.156 1 98.94 335 ALA A C 1
ATOM 2617 O O . ALA A 1 335 ? -11.047 -22.047 -19.891 1 98.94 335 ALA A O 1
ATOM 2618 N N . LEU A 1 336 ? -10.57 -19.891 -20.328 1 98.88 336 LEU A N 1
ATOM 2619 C CA . LEU A 1 336 ? -11.953 -19.438 -20.188 1 98.88 336 LEU A CA 1
ATOM 2620 C C . LEU A 1 336 ? -12.844 -20.078 -21.25 1 98.88 336 LEU A C 1
ATOM 2622 O O . LEU A 1 336 ? -13.992 -20.438 -20.969 1 98.88 336 LEU A O 1
ATOM 2626 N N . LYS A 1 337 ? -12.336 -20.297 -22.438 1 98.69 337 LYS A N 1
ATOM 2627 C CA . LYS A 1 337 ? -13.094 -20.922 -23.516 1 98.69 337 LYS A CA 1
ATOM 2628 C C . LYS A 1 337 ? -13.367 -22.391 -23.219 1 98.69 337 LYS A C 1
ATOM 2630 O O . LYS A 1 337 ? -14.414 -22.922 -23.594 1 98.69 337 LYS A O 1
ATOM 2635 N N . VAL A 1 338 ? -12.508 -23.047 -22.531 1 98.81 338 VAL A N 1
ATOM 2636 C CA . VAL A 1 338 ? -12.711 -24.438 -22.156 1 98.81 338 VAL A CA 1
ATOM 2637 C C . VAL A 1 338 ? -13.703 -24.531 -21 1 98.81 338 VAL A C 1
ATOM 2639 O O . VAL A 1 338 ? -14.617 -25.359 -21.016 1 98.81 338 VAL A O 1
ATOM 2642 N N . LEU A 1 339 ? -13.586 -23.625 -20.031 1 98.81 339 LEU A N 1
ATOM 2643 C CA . LEU A 1 339 ? -14.312 -23.734 -18.781 1 98.81 339 LEU A CA 1
ATOM 2644 C C . LEU A 1 339 ? -15.75 -23.234 -18.938 1 98.81 339 LEU A C 1
ATOM 2646 O O . LEU A 1 339 ? -16.641 -23.672 -18.203 1 98.81 339 LEU A O 1
ATOM 2650 N N . LYS A 1 340 ? -15.953 -22.344 -19.891 1 98.19 340 LYS A N 1
ATOM 2651 C CA . LYS A 1 340 ? -17.266 -21.734 -20.031 1 98.19 340 LYS A CA 1
ATOM 2652 C C . LYS A 1 340 ? -18.312 -22.766 -20.453 1 98.19 340 LYS A C 1
ATOM 2654 O O . LYS A 1 340 ? -19.516 -22.5 -20.375 1 98.19 340 LYS A O 1
ATOM 2659 N N . LYS A 1 341 ? -17.938 -24 -20.844 1 97.81 341 LYS A N 1
ATOM 2660 C CA . LYS A 1 341 ? -18.828 -25.016 -21.391 1 97.81 341 LYS A CA 1
ATOM 2661 C C . LYS A 1 341 ? -19.656 -25.672 -20.281 1 97.81 341 LYS A C 1
ATOM 2663 O O . LYS A 1 341 ? -20.672 -26.328 -20.562 1 97.81 341 LYS A O 1
ATOM 2668 N N . ASN A 1 342 ? -19.25 -25.578 -19 1 98.12 342 ASN A N 1
ATOM 2669 C CA . ASN A 1 342 ? -20.016 -26.156 -17.891 1 98.12 342 ASN A CA 1
ATOM 2670 C C . ASN A 1 342 ? -21.125 -25.219 -17.422 1 98.12 342 ASN A C 1
ATOM 2672 O O . ASN A 1 342 ? -20.859 -24.141 -16.891 1 98.12 342 ASN A O 1
ATOM 2676 N N . ASP A 1 343 ? -22.328 -25.688 -17.5 1 97.56 343 ASP A N 1
ATOM 2677 C CA . ASP A 1 343 ? -23.5 -24.859 -17.172 1 97.56 343 ASP A CA 1
ATOM 2678 C C . ASP A 1 343 ? -23.562 -24.562 -15.68 1 97.56 343 ASP A C 1
ATOM 2680 O O . ASP A 1 343 ? -24.234 -23.625 -15.266 1 97.56 343 ASP A O 1
ATOM 2684 N N . LYS A 1 344 ? -22.891 -25.312 -14.875 1 98.19 344 LYS A N 1
ATOM 2685 C CA . LYS A 1 344 ? -22.891 -25.062 -13.438 1 98.19 344 LYS A CA 1
ATOM 2686 C C . LYS A 1 344 ? -21.859 -24.016 -13.062 1 98.19 344 LYS A C 1
ATOM 2688 O O . LYS A 1 344 ? -21.844 -23.516 -11.93 1 98.19 344 LYS A O 1
ATOM 2693 N N . GLY A 1 345 ? -20.969 -23.703 -14.023 1 98.56 345 GLY A N 1
ATOM 2694 C CA . GLY A 1 345 ? -19.953 -22.672 -13.797 1 98.56 345 GLY A CA 1
ATOM 2695 C C . GLY A 1 345 ? -18.578 -23.25 -13.508 1 98.56 345 GLY A C 1
ATOM 2696 O O . GLY A 1 345 ? -18.328 -24.422 -13.758 1 98.56 345 GLY A O 1
ATOM 2697 N N . PHE A 1 346 ? -17.688 -22.328 -13.031 1 98.94 346 PHE A N 1
ATOM 2698 C CA . PHE A 1 346 ? -16.312 -22.766 -12.828 1 98.94 346 PHE A CA 1
ATOM 2699 C C . PHE A 1 346 ? -15.594 -21.859 -11.828 1 98.94 346 PHE A C 1
ATOM 2701 O O . PHE A 1 346 ? -16.078 -20.781 -11.492 1 98.94 346 PHE A O 1
ATOM 2708 N N . PHE A 1 347 ? -14.508 -22.375 -11.266 1 98.88 347 PHE A N 1
ATOM 2709 C CA . PHE A 1 347 ? -13.469 -21.609 -10.586 1 98.88 347 PHE A CA 1
ATOM 2710 C C . PHE A 1 347 ? -12.18 -21.625 -11.398 1 98.88 347 PHE A C 1
ATOM 2712 O O . PHE A 1 347 ? -11.68 -22.688 -11.773 1 98.88 347 PHE A O 1
ATOM 2719 N N . LEU A 1 348 ? -11.594 -20.422 -11.672 1 99 348 LEU A N 1
ATOM 2720 C CA . LEU A 1 348 ? -10.32 -20.312 -12.375 1 99 348 LEU A CA 1
ATOM 2721 C C . LEU A 1 348 ? -9.32 -19.484 -11.57 1 99 348 LEU A C 1
ATOM 2723 O O . LEU A 1 348 ? -9.641 -18.375 -11.148 1 99 348 LEU A O 1
ATOM 2727 N N . PHE A 1 349 ? -8.188 -20.094 -11.289 1 98.94 349 PHE A N 1
ATOM 2728 C CA . PHE A 1 349 ? -7.055 -19.391 -10.688 1 98.94 349 PHE A CA 1
ATOM 2729 C C . PHE A 1 349 ? -6.066 -18.938 -11.758 1 98.94 349 PHE A C 1
ATOM 2731 O O . PHE A 1 349 ? -5.543 -19.766 -12.516 1 98.94 349 PHE A O 1
ATOM 2738 N N . VAL A 1 350 ? -5.805 -17.625 -11.914 1 99 350 VAL A N 1
ATOM 2739 C CA . VAL A 1 350 ? -4.867 -17.078 -12.891 1 99 350 VAL A CA 1
ATOM 2740 C C . VAL A 1 350 ? -3.768 -16.297 -12.164 1 99 350 VAL A C 1
ATOM 2742 O O . VAL A 1 350 ? -4.047 -15.336 -11.445 1 99 350 VAL A O 1
ATOM 2745 N N . GLU A 1 351 ? -2.51 -16.656 -12.414 1 98.94 351 GLU A N 1
ATOM 2746 C CA . GLU A 1 351 ? -1.393 -16.062 -11.695 1 98.94 351 GLU A CA 1
ATOM 2747 C C . GLU A 1 351 ? -0.399 -15.414 -12.648 1 98.94 351 GLU A C 1
ATOM 2749 O O . GLU A 1 351 ? 0.072 -16.047 -13.594 1 98.94 351 GLU A O 1
ATOM 2754 N N . GLY A 1 352 ? -0.119 -14.086 -12.43 1 98.88 352 GLY A N 1
ATOM 2755 C CA . GLY A 1 352 ? 1.091 -13.461 -12.945 1 98.88 352 GLY A CA 1
ATOM 2756 C C . GLY A 1 352 ? 2.291 -13.641 -12.039 1 98.88 352 GLY A C 1
ATOM 2757 O O . GLY A 1 352 ? 2.633 -12.742 -11.266 1 98.88 352 GLY A O 1
ATOM 2758 N N . ALA A 1 353 ? 2.979 -14.758 -12.18 1 98.81 353 ALA A N 1
ATOM 2759 C CA . ALA A 1 353 ? 4 -15.195 -11.234 1 98.81 353 ALA A CA 1
ATOM 2760 C C . ALA A 1 353 ? 5.309 -14.438 -11.445 1 98.81 353 ALA A C 1
ATOM 2762 O O . ALA A 1 353 ? 6.09 -14.258 -10.508 1 98.81 353 ALA A O 1
ATOM 2763 N N . ARG A 1 354 ? 5.566 -14.047 -12.641 1 98.75 354 ARG A N 1
ATOM 2764 C CA . ARG A 1 354 ? 6.875 -13.508 -12.992 1 98.75 354 ARG A CA 1
ATOM 2765 C C . ARG A 1 354 ? 7.051 -12.094 -12.438 1 98.75 354 ARG A C 1
ATOM 2767 O O . ARG A 1 354 ? 8.172 -11.586 -12.375 1 98.75 354 ARG A O 1
ATOM 2774 N N . ILE A 1 355 ? 5.961 -11.469 -11.992 1 98.88 355 ILE A N 1
ATOM 2775 C CA . ILE A 1 355 ? 6.039 -10.195 -11.281 1 98.88 355 ILE A CA 1
ATOM 2776 C C . ILE A 1 355 ? 6.945 -10.336 -10.062 1 98.88 355 ILE A C 1
ATOM 2778 O O . ILE A 1 355 ? 7.891 -9.57 -9.891 1 98.88 355 ILE A O 1
ATOM 2782 N N . ASP A 1 356 ? 6.68 -11.328 -9.312 1 98.69 356 ASP A N 1
ATOM 2783 C CA . ASP A 1 356 ? 7.406 -11.641 -8.086 1 98.69 356 ASP A CA 1
ATOM 2784 C C . ASP A 1 356 ? 8.883 -11.914 -8.375 1 98.69 356 ASP A C 1
ATOM 2786 O O . ASP A 1 356 ? 9.758 -11.375 -7.703 1 98.69 356 ASP A O 1
ATOM 2790 N N . MET A 1 357 ? 9.148 -12.789 -9.336 1 98.44 357 MET A N 1
ATOM 2791 C CA . MET A 1 357 ? 10.508 -13.25 -9.602 1 98.44 357 MET A CA 1
ATOM 2792 C C . MET A 1 357 ? 11.367 -12.109 -10.133 1 98.44 357 MET A C 1
ATOM 2794 O O . MET A 1 357 ? 12.57 -12.055 -9.859 1 98.44 357 MET A O 1
ATOM 2798 N N . ALA A 1 358 ? 10.734 -11.25 -10.898 1 98.75 358 ALA A N 1
ATOM 2799 C CA . ALA A 1 358 ? 11.445 -10.047 -11.32 1 98.75 358 ALA A CA 1
ATOM 2800 C C . ALA A 1 358 ? 11.82 -9.18 -10.125 1 98.75 358 ALA A C 1
ATOM 2802 O O . ALA A 1 358 ? 12.914 -8.602 -10.086 1 98.75 358 ALA A O 1
ATOM 2803 N N . HIS A 1 359 ? 10.914 -9.016 -9.133 1 98.75 359 HIS A N 1
ATOM 2804 C CA . HIS A 1 359 ? 11.234 -8.273 -7.922 1 98.75 359 HIS A CA 1
ATOM 2805 C C . HIS A 1 359 ? 12.359 -8.945 -7.148 1 98.75 359 HIS A C 1
ATOM 2807 O O . HIS A 1 359 ? 13.266 -8.266 -6.652 1 98.75 359 HIS A O 1
ATOM 2813 N N . HIS A 1 360 ? 12.359 -10.266 -7.035 1 98.5 360 HIS A N 1
ATOM 2814 C CA . HIS A 1 360 ? 13.445 -10.977 -6.375 1 98.5 360 HIS A CA 1
ATOM 2815 C C . HIS A 1 360 ? 14.797 -10.625 -7 1 98.5 360 HIS A C 1
ATOM 2817 O O . HIS A 1 360 ? 15.805 -10.531 -6.297 1 98.5 360 HIS A O 1
ATOM 2823 N N . ASP A 1 361 ? 14.805 -10.43 -8.297 1 98.25 361 ASP A N 1
ATOM 2824 C CA . ASP A 1 361 ? 16.016 -10.117 -9.031 1 98.25 361 ASP A CA 1
ATOM 2825 C C . ASP A 1 361 ? 16.297 -8.617 -9.031 1 98.25 361 ASP A C 1
ATOM 2827 O O . ASP A 1 361 ? 17.266 -8.156 -9.625 1 98.25 361 ASP A O 1
ATOM 2831 N N . THR A 1 362 ? 15.445 -7.836 -8.414 1 98.62 362 THR A N 1
ATOM 2832 C CA . THR A 1 362 ? 15.484 -6.379 -8.367 1 98.62 362 THR A CA 1
ATOM 2833 C C . THR A 1 362 ? 15.438 -5.789 -9.773 1 98.62 362 THR A C 1
ATOM 2835 O O . THR A 1 362 ? 16.156 -4.836 -10.078 1 98.62 362 THR A O 1
ATOM 2838 N N . ARG A 1 363 ? 14.727 -6.438 -10.633 1 98.75 363 ARG A N 1
ATOM 2839 C CA . ARG A 1 363 ? 14.5 -5.969 -12 1 98.75 363 ARG A CA 1
ATOM 2840 C C . ARG A 1 363 ? 13.102 -5.371 -12.148 1 98.75 363 ARG A C 1
ATOM 2842 O O . ARG A 1 363 ? 12.227 -5.977 -12.766 1 98.75 363 ARG A O 1
ATOM 2849 N N . ALA A 1 364 ? 13.008 -4.141 -11.719 1 98.75 364 ALA A N 1
ATOM 2850 C CA . ALA A 1 364 ? 11.711 -3.48 -11.586 1 98.75 364 ALA A CA 1
ATOM 2851 C C . ALA A 1 364 ? 11.023 -3.342 -12.945 1 98.75 364 ALA A C 1
ATOM 2853 O O . ALA A 1 364 ? 9.812 -3.51 -13.055 1 98.75 364 ALA A O 1
ATOM 2854 N N . ARG A 1 365 ? 11.727 -3.023 -14.031 1 98.31 365 ARG A N 1
ATOM 2855 C CA . ARG A 1 365 ? 11.125 -2.875 -15.352 1 98.31 365 ARG A CA 1
ATOM 2856 C C . ARG A 1 365 ? 10.383 -4.141 -15.766 1 98.31 365 ARG A C 1
ATOM 2858 O O . ARG A 1 365 ? 9.25 -4.078 -16.234 1 98.31 365 ARG A O 1
ATOM 2865 N N . LYS A 1 366 ? 11.023 -5.285 -15.594 1 98.62 366 LYS A N 1
ATOM 2866 C CA . LYS A 1 366 ? 10.406 -6.555 -15.969 1 98.62 366 LYS A CA 1
ATOM 2867 C C . LYS A 1 366 ? 9.156 -6.82 -15.141 1 98.62 366 LYS A C 1
ATOM 2869 O O . LYS A 1 366 ? 8.172 -7.367 -15.648 1 98.62 366 LYS A O 1
ATOM 2874 N N . SER A 1 367 ? 9.242 -6.488 -13.859 1 98.81 367 SER A N 1
ATOM 2875 C CA . SER A 1 367 ? 8.07 -6.668 -13.008 1 98.81 367 SER A CA 1
ATOM 2876 C C . SER A 1 367 ? 6.895 -5.828 -13.5 1 98.81 367 SER A C 1
ATOM 2878 O O . SER A 1 367 ? 5.754 -6.301 -13.516 1 98.81 367 SER A O 1
ATOM 2880 N N . LEU A 1 368 ? 7.152 -4.586 -13.852 1 98.81 368 LEU A N 1
ATOM 2881 C CA . LEU A 1 368 ? 6.098 -3.695 -14.32 1 98.81 368 LEU A CA 1
ATOM 2882 C C . LEU A 1 368 ? 5.531 -4.18 -15.656 1 98.81 368 LEU A C 1
ATOM 2884 O O . LEU A 1 368 ? 4.32 -4.113 -15.883 1 98.81 368 LEU A O 1
ATOM 2888 N N . GLU A 1 369 ? 6.383 -4.699 -16.547 1 98.62 369 GLU A N 1
ATOM 2889 C CA . GLU A 1 369 ? 5.938 -5.262 -17.812 1 98.62 369 GLU A CA 1
ATOM 2890 C C . GLU A 1 369 ? 5.012 -6.453 -17.594 1 98.62 369 GLU A C 1
ATOM 2892 O O . GLU A 1 369 ? 3.98 -6.574 -18.266 1 98.62 369 GLU A O 1
ATOM 2897 N N . ASP A 1 370 ? 5.387 -7.305 -16.688 1 98.88 370 ASP A N 1
ATOM 2898 C CA . ASP A 1 370 ? 4.566 -8.477 -16.406 1 98.88 370 ASP A CA 1
ATOM 2899 C C . ASP A 1 370 ? 3.26 -8.078 -15.719 1 98.88 370 ASP A C 1
ATOM 2901 O O . ASP A 1 370 ? 2.225 -8.711 -15.938 1 98.88 370 ASP A O 1
ATOM 2905 N N . THR A 1 371 ? 3.291 -7.016 -14.891 1 98.94 371 THR A N 1
ATOM 2906 C CA . THR A 1 371 ? 2.064 -6.523 -14.266 1 98.94 371 THR A CA 1
ATOM 2907 C C . THR A 1 371 ? 1.11 -5.973 -15.32 1 98.94 371 THR A C 1
ATOM 2909 O O . THR A 1 371 ? -0.102 -6.176 -15.234 1 98.94 371 THR A O 1
ATOM 2912 N N . ALA A 1 372 ? 1.643 -5.246 -16.297 1 98.81 372 ALA A N 1
ATOM 2913 C CA . ALA A 1 372 ? 0.813 -4.73 -17.391 1 98.81 372 ALA A CA 1
ATOM 2914 C C . ALA A 1 372 ? 0.133 -5.867 -18.141 1 98.81 372 ALA A C 1
ATOM 2916 O O . ALA A 1 372 ? -1.05 -5.777 -18.484 1 98.81 372 ALA A O 1
ATOM 2917 N N . GLU A 1 373 ? 0.872 -6.938 -18.422 1 98.81 373 GLU A N 1
ATOM 2918 C CA . GLU A 1 373 ? 0.296 -8.109 -19.078 1 98.81 373 GLU A CA 1
ATOM 2919 C C . GLU A 1 373 ? -0.752 -8.781 -18.188 1 98.81 373 GLU A C 1
ATOM 2921 O O . GLU A 1 373 ? -1.787 -9.234 -18.688 1 98.81 373 GLU A O 1
ATOM 2926 N N . PHE A 1 374 ? -0.457 -8.883 -16.938 1 98.88 374 PHE A N 1
ATOM 2927 C CA . PHE A 1 374 ? -1.407 -9.414 -15.961 1 98.88 374 PHE A CA 1
ATOM 2928 C C . PHE A 1 374 ? -2.719 -8.641 -16.016 1 98.88 374 PHE A C 1
ATOM 2930 O O . PHE A 1 374 ? -3.797 -9.242 -16.016 1 98.88 374 PHE A O 1
ATOM 2937 N N . ALA A 1 375 ? -2.635 -7.328 -16.062 1 98.88 375 ALA A N 1
ATOM 2938 C CA . ALA A 1 375 ? -3.818 -6.48 -16.156 1 98.88 375 ALA A CA 1
ATOM 2939 C C . ALA A 1 375 ? -4.59 -6.762 -17.453 1 98.88 375 ALA A C 1
ATOM 2941 O O . ALA A 1 375 ? -5.824 -6.734 -17.453 1 98.88 375 ALA A O 1
ATOM 2942 N N . LYS A 1 376 ? -3.916 -6.996 -18.5 1 98.81 376 LYS A N 1
ATOM 2943 C CA . LYS A 1 376 ? -4.562 -7.344 -19.766 1 98.81 376 LYS A CA 1
ATOM 2944 C C . LYS A 1 376 ? -5.352 -8.641 -19.641 1 98.81 376 LYS A C 1
ATOM 2946 O O . LYS A 1 376 ? -6.438 -8.773 -20.203 1 98.81 376 LYS A O 1
ATOM 2951 N N . ALA A 1 377 ? -4.785 -9.617 -18.953 1 98.94 377 ALA A N 1
ATOM 2952 C CA . ALA A 1 377 ? -5.496 -10.875 -18.719 1 98.94 377 ALA A CA 1
ATOM 2953 C C . ALA A 1 377 ? -6.797 -10.633 -17.953 1 98.94 377 ALA A C 1
ATOM 2955 O O . ALA A 1 377 ? -7.824 -11.242 -18.266 1 98.94 377 ALA A O 1
ATOM 2956 N N . VAL A 1 378 ? -6.766 -9.766 -16.938 1 98.94 378 VAL A N 1
ATOM 2957 C CA . VAL A 1 378 ? -7.969 -9.414 -16.188 1 98.94 378 VAL A CA 1
ATOM 2958 C C . VAL A 1 378 ? -9 -8.789 -17.125 1 98.94 378 VAL A C 1
ATOM 2960 O O . VAL A 1 378 ? -10.188 -9.109 -17.062 1 98.94 378 VAL A O 1
ATOM 2963 N N . GLN A 1 379 ? -8.523 -7.91 -18 1 98.81 379 GLN A N 1
ATOM 2964 C CA . GLN A 1 379 ? -9.398 -7.242 -18.953 1 98.81 379 GLN A CA 1
ATOM 2965 C C . GLN A 1 379 ? -10.078 -8.25 -19.875 1 98.81 379 GLN A C 1
ATOM 2967 O O . GLN A 1 379 ? -11.289 -8.18 -20.109 1 98.81 379 GLN A O 1
ATOM 2972 N N . VAL A 1 380 ? -9.305 -9.211 -20.359 1 98.88 380 VAL A N 1
ATOM 2973 C CA . VAL A 1 380 ? -9.836 -10.25 -21.25 1 98.88 380 VAL A CA 1
ATOM 2974 C C . VAL A 1 380 ? -10.961 -11 -20.547 1 98.88 380 VAL A C 1
ATOM 2976 O O . VAL A 1 380 ? -12.039 -11.203 -21.125 1 98.88 380 VAL A O 1
ATOM 2979 N N . ALA A 1 381 ? -10.781 -11.344 -19.328 1 98.94 381 ALA A N 1
ATOM 2980 C CA . ALA A 1 381 ? -11.766 -12.109 -18.562 1 98.94 381 ALA A CA 1
ATOM 2981 C C . ALA A 1 381 ? -13.039 -11.289 -18.359 1 98.94 381 ALA A C 1
ATOM 2983 O O . ALA A 1 381 ? -14.148 -11.797 -18.547 1 98.94 381 ALA A O 1
ATOM 2984 N N . ARG A 1 382 ? -12.859 -10.031 -17.891 1 98.62 382 ARG A N 1
ATOM 2985 C CA . ARG A 1 382 ? -14.023 -9.203 -17.609 1 98.62 382 ARG A CA 1
ATOM 2986 C C . ARG A 1 382 ? -14.828 -8.93 -18.875 1 98.62 382 ARG A C 1
ATOM 2988 O O . ARG A 1 382 ? -16.062 -8.875 -18.844 1 98.62 382 ARG A O 1
ATOM 2995 N N . GLU A 1 383 ? -14.148 -8.773 -20.031 1 98.44 383 GLU A N 1
ATOM 2996 C CA . GLU A 1 383 ? -14.828 -8.523 -21.297 1 98.44 383 GLU A CA 1
ATOM 2997 C C . GLU A 1 383 ? -15.562 -9.773 -21.781 1 98.44 383 GLU A C 1
ATOM 2999 O O . GLU A 1 383 ? -16.594 -9.672 -22.453 1 98.44 383 GLU A O 1
ATOM 3004 N N . MET A 1 384 ? -15.141 -10.938 -21.406 1 98.56 384 MET A N 1
ATOM 3005 C CA . MET A 1 384 ? -15.734 -12.188 -21.859 1 98.56 384 MET A CA 1
ATOM 3006 C C . MET A 1 384 ? -16.906 -12.586 -20.953 1 98.56 384 MET A C 1
ATOM 3008 O O . MET A 1 384 ? -17.812 -13.297 -21.391 1 98.56 384 MET A O 1
ATOM 3012 N N . PHE A 1 385 ? -16.891 -12.141 -19.703 1 98.38 385 PHE A N 1
ATOM 3013 C CA . PHE A 1 385 ? -17.891 -12.602 -18.75 1 98.38 385 PHE A CA 1
ATOM 3014 C C . PHE A 1 385 ? -18.562 -11.422 -18.062 1 98.38 385 PHE A C 1
ATOM 3016 O O . PHE A 1 385 ? -17.906 -10.461 -17.672 1 98.38 385 PHE A O 1
ATOM 3023 N N . SER A 1 386 ? -19.812 -11.523 -17.797 1 95.31 386 SER A N 1
ATOM 3024 C CA . SER A 1 386 ? -20.641 -10.445 -17.25 1 95.31 386 SER A CA 1
ATOM 3025 C C . SER A 1 386 ? -20.469 -10.328 -15.742 1 95.31 386 SER A C 1
ATOM 3027 O O . SER A 1 386 ? -20.234 -11.328 -15.062 1 95.31 386 SER A O 1
ATOM 3029 N N . GLU A 1 387 ? -20.703 -9.133 -15.258 1 95.06 387 GLU A N 1
ATOM 3030 C CA . GLU A 1 387 ? -20.703 -8.891 -13.82 1 95.06 387 GLU A CA 1
ATOM 3031 C C . GLU A 1 387 ? -21.953 -9.469 -13.156 1 95.06 387 GLU A C 1
ATOM 3033 O O . GLU A 1 387 ? -22.016 -9.594 -11.93 1 95.06 387 GLU A O 1
ATOM 3038 N N . GLU A 1 388 ? -22.906 -9.883 -13.875 1 95.12 388 GLU A N 1
ATOM 3039 C CA . GLU A 1 388 ? -24.172 -10.391 -13.336 1 95.12 388 GLU A CA 1
ATOM 3040 C C . GLU A 1 388 ? -23.969 -11.734 -12.648 1 95.12 388 GLU A C 1
ATOM 3042 O O . GLU A 1 388 ? -24.609 -12.016 -11.625 1 95.12 388 GLU A O 1
ATOM 3047 N N . ASP A 1 389 ? -23.062 -12.531 -13.234 1 97.19 389 ASP A N 1
ATOM 3048 C CA . ASP A 1 389 ? -23 -13.875 -12.68 1 97.19 389 ASP A CA 1
ATOM 3049 C C . ASP A 1 389 ? -21.547 -14.336 -12.516 1 97.19 389 ASP A C 1
ATOM 3051 O O . ASP A 1 389 ? -21.297 -15.508 -12.227 1 97.19 389 ASP A O 1
ATOM 3055 N N . THR A 1 390 ? -20.578 -13.453 -12.812 1 98.5 390 THR A N 1
ATOM 3056 C CA . THR A 1 390 ? -19.172 -13.82 -12.68 1 98.5 390 THR A CA 1
ATOM 3057 C C . THR A 1 390 ? -18.453 -12.883 -11.719 1 98.5 390 THR A C 1
ATOM 3059 O O . THR A 1 390 ? -18.406 -11.672 -11.945 1 98.5 390 THR A O 1
ATOM 3062 N N . LEU A 1 391 ? -17.938 -13.398 -10.609 1 98.62 391 LEU A N 1
ATOM 3063 C CA . LEU A 1 391 ? -17.109 -12.68 -9.648 1 98.62 391 LEU A CA 1
ATOM 3064 C C . LEU A 1 391 ? -15.633 -12.734 -10.055 1 98.62 391 LEU A C 1
ATOM 3066 O O . LEU A 1 391 ? -15.086 -13.812 -10.273 1 98.62 391 LEU A O 1
ATOM 3070 N N . ILE A 1 392 ? -15.031 -11.57 -10.234 1 98.88 392 ILE A N 1
ATOM 3071 C CA . ILE A 1 392 ? -13.594 -11.484 -10.461 1 98.88 392 ILE A CA 1
ATOM 3072 C C . ILE A 1 392 ? -12.922 -10.812 -9.266 1 98.88 392 ILE A C 1
ATOM 3074 O O . ILE A 1 392 ? -13.305 -9.711 -8.867 1 98.88 392 ILE A O 1
ATOM 3078 N N . VAL A 1 393 ? -11.992 -11.508 -8.641 1 98.94 393 VAL A N 1
ATOM 3079 C CA . VAL A 1 393 ? -11.164 -11.016 -7.539 1 98.94 393 VAL A CA 1
ATOM 3080 C C . VAL A 1 393 ? -9.711 -10.898 -7.988 1 98.94 393 VAL A C 1
ATOM 3082 O O . VAL A 1 393 ? -9.125 -11.875 -8.469 1 98.94 393 VAL A O 1
ATOM 3085 N N . VAL A 1 394 ? -9.133 -9.703 -7.953 1 98.94 394 VAL A N 1
ATOM 3086 C CA . VAL A 1 394 ? -7.734 -9.453 -8.273 1 98.94 394 VAL A CA 1
ATOM 3087 C C . VAL A 1 394 ? -6.973 -9.086 -6.996 1 98.94 394 VAL A C 1
ATOM 3089 O O . VAL A 1 394 ? -7.332 -8.125 -6.309 1 98.94 394 VAL A O 1
ATOM 3092 N N . THR A 1 395 ? -5.938 -9.828 -6.641 1 98.88 395 THR A N 1
ATOM 3093 C CA . THR A 1 395 ? -5.18 -9.547 -5.426 1 98.88 395 THR A CA 1
ATOM 3094 C C . THR A 1 395 ? -3.723 -9.969 -5.586 1 98.88 395 THR A C 1
ATOM 3096 O O . THR A 1 395 ? -3.281 -10.289 -6.691 1 98.88 395 THR A O 1
ATOM 3099 N N . SER A 1 396 ? -2.928 -9.758 -4.574 1 98.81 396 SER A N 1
ATOM 3100 C CA . SER A 1 396 ? -1.567 -10.258 -4.406 1 98.81 396 SER A CA 1
ATOM 3101 C C . SER A 1 396 ? -1.464 -11.188 -3.205 1 98.81 396 SER A C 1
ATOM 3103 O O . SER A 1 396 ? -2.332 -11.18 -2.328 1 98.81 396 SER A O 1
ATOM 3105 N N . ASP A 1 397 ? -0.514 -12.016 -3.213 1 98.56 397 ASP A N 1
ATOM 3106 C CA . ASP A 1 397 ? -0.334 -12.922 -2.086 1 98.56 397 ASP A CA 1
ATOM 3107 C C . ASP A 1 397 ? 0.505 -12.281 -0.986 1 98.56 397 ASP A C 1
ATOM 3109 O O . ASP A 1 397 ? 0.273 -12.516 0.201 1 98.56 397 ASP A O 1
ATOM 3113 N N . HIS A 1 398 ? 1.489 -11.562 -1.308 1 98.19 398 HIS A N 1
ATOM 3114 C CA . HIS A 1 398 ? 2.357 -10.742 -0.47 1 98.19 398 HIS A CA 1
ATOM 3115 C C . HIS A 1 398 ? 2.887 -9.539 -1.238 1 98.19 398 HIS A C 1
ATOM 3117 O O . HIS A 1 398 ? 2.498 -9.305 -2.387 1 98.19 398 HIS A O 1
ATOM 3123 N N . SER A 1 399 ? 3.678 -8.727 -0.493 1 98.06 399 SER A N 1
ATOM 3124 C CA . SER A 1 399 ? 4.285 -7.555 -1.115 1 98.06 399 SER A CA 1
ATOM 3125 C C . SER A 1 399 ? 5.781 -7.762 -1.332 1 98.06 399 SER A C 1
ATOM 3127 O O . SER A 1 399 ? 6.305 -8.852 -1.102 1 98.06 399 SER A O 1
ATOM 3129 N N . HIS A 1 400 ? 6.434 -6.801 -1.966 1 98.25 400 HIS A N 1
ATOM 3130 C CA . HIS A 1 400 ? 7.879 -6.656 -2.072 1 98.25 400 HIS A CA 1
ATOM 3131 C C . HIS A 1 400 ? 8.344 -5.312 -1.518 1 98.25 400 HIS A C 1
ATOM 3133 O O . HIS A 1 400 ? 7.516 -4.48 -1.132 1 98.25 400 HIS A O 1
ATOM 3139 N N . THR A 1 401 ? 9.672 -5.082 -1.476 1 98.12 401 THR A N 1
ATOM 3140 C CA . THR A 1 401 ? 10.219 -3.91 -0.8 1 98.12 401 THR A CA 1
ATOM 3141 C C . THR A 1 401 ? 10.469 -2.779 -1.795 1 98.12 401 THR A C 1
ATOM 3143 O O . THR A 1 401 ? 11.125 -1.791 -1.466 1 98.12 401 THR A O 1
ATOM 3146 N N . MET A 1 402 ? 9.969 -2.912 -3.049 1 98.5 402 MET A N 1
ATOM 3147 C CA . MET A 1 402 ? 10.133 -1.85 -4.035 1 98.5 402 MET A CA 1
ATOM 3148 C C . MET A 1 402 ? 9.406 -0.583 -3.6 1 98.5 402 MET A C 1
ATOM 3150 O O . MET A 1 402 ? 8.281 -0.649 -3.105 1 98.5 402 MET A O 1
ATOM 3154 N N . THR A 1 403 ? 10.055 0.539 -3.75 1 98.44 403 THR A N 1
ATOM 3155 C CA . THR A 1 403 ? 9.461 1.829 -3.408 1 98.44 403 THR A CA 1
ATOM 3156 C C . THR A 1 403 ? 9.57 2.799 -4.582 1 98.44 403 THR A C 1
ATOM 3158 O O . THR A 1 403 ? 10.281 2.537 -5.551 1 98.44 403 THR A O 1
ATOM 3161 N N . ILE A 1 404 ? 8.789 3.859 -4.602 1 98.44 404 ILE A N 1
ATOM 3162 C CA . ILE A 1 404 ? 8.828 5 -5.508 1 98.44 404 ILE A CA 1
ATOM 3163 C C . ILE A 1 404 ? 9.305 6.242 -4.758 1 98.44 404 ILE A C 1
ATOM 3165 O O . ILE A 1 404 ? 8.703 6.645 -3.764 1 98.44 404 ILE A O 1
ATOM 3169 N N . ASN A 1 405 ? 10.406 6.855 -5.184 1 94.44 405 ASN A N 1
ATOM 3170 C CA . ASN A 1 405 ? 11.016 7.887 -4.352 1 94.44 405 ASN A CA 1
ATOM 3171 C C . ASN A 1 405 ? 11.539 9.047 -5.191 1 94.44 405 ASN A C 1
ATOM 3173 O O . ASN A 1 405 ? 11.672 8.93 -6.414 1 94.44 405 ASN A O 1
ATOM 3177 N N . GLY A 1 406 ? 11.875 10.289 -4.645 1 92.56 406 GLY A N 1
ATOM 3178 C CA . GLY A 1 406 ? 12.758 11.305 -5.195 1 92.56 406 GLY A CA 1
ATOM 3179 C C . GLY A 1 406 ? 12.008 12.445 -5.871 1 92.56 406 GLY A C 1
ATOM 3180 O O . GLY A 1 406 ? 12.594 13.203 -6.641 1 92.56 406 GLY A O 1
ATOM 3181 N N . TYR A 1 407 ? 10.797 12.602 -5.832 1 95.44 407 TYR A N 1
ATOM 3182 C CA . TYR A 1 407 ? 9.93 13.664 -6.32 1 95.44 407 TYR A CA 1
ATOM 3183 C C . TYR A 1 407 ? 10.109 13.875 -7.82 1 95.44 407 TYR A C 1
ATOM 3185 O O . TYR A 1 407 ? 10.32 15 -8.281 1 95.44 407 TYR A O 1
ATOM 3193 N N . PRO A 1 408 ? 10.164 12.875 -8.609 1 96.19 408 PRO A N 1
ATOM 3194 C CA . PRO A 1 408 ? 10.297 13.047 -10.062 1 96.19 408 PRO A CA 1
ATOM 3195 C C . PRO A 1 408 ? 9.172 13.891 -10.664 1 96.19 408 PRO A C 1
ATOM 3197 O O . PRO A 1 408 ? 8.055 13.891 -10.141 1 96.19 408 PRO A O 1
ATOM 3200 N N . PHE A 1 409 ? 9.461 14.555 -11.758 1 95.31 409 PHE A N 1
ATOM 3201 C CA . PHE A 1 409 ? 8.43 15.258 -12.508 1 95.31 409 PHE A CA 1
ATOM 3202 C C . PHE A 1 409 ? 7.41 14.273 -13.078 1 95.31 409 PHE A C 1
ATOM 3204 O O . PHE A 1 409 ? 7.723 13.102 -13.289 1 95.31 409 PHE A O 1
ATOM 3211 N N . ARG A 1 410 ? 6.273 14.828 -13.375 1 94.81 410 ARG A N 1
ATOM 3212 C CA . ARG A 1 410 ? 5.137 14.023 -13.812 1 94.81 410 ARG A CA 1
ATOM 3213 C C . ARG A 1 410 ? 5.461 13.273 -15.102 1 94.81 410 ARG A C 1
ATOM 3215 O O . ARG A 1 410 ? 4.973 12.156 -15.312 1 94.81 410 ARG A O 1
ATOM 3222 N N . ASP A 1 411 ? 6.254 13.844 -15.93 1 92.31 411 ASP A N 1
ATOM 3223 C CA . ASP A 1 411 ? 6.469 13.289 -17.266 1 92.31 411 ASP A CA 1
ATOM 3224 C C . ASP A 1 411 ? 7.738 12.445 -17.312 1 92.31 411 ASP A C 1
ATOM 3226 O O . ASP A 1 411 ? 8.164 12.008 -18.375 1 92.31 411 ASP A O 1
ATOM 3230 N N . GLN A 1 412 ? 8.406 12.266 -16.234 1 94.25 412 GLN A N 1
ATOM 3231 C CA . GLN A 1 412 ? 9.609 11.445 -16.203 1 94.25 412 GLN A CA 1
ATOM 3232 C C . GLN A 1 412 ? 9.273 9.961 -16.25 1 94.25 412 GLN A C 1
ATOM 3234 O O . GLN A 1 412 ? 8.195 9.555 -15.805 1 94.25 412 GLN A O 1
ATOM 3239 N N . ASP A 1 413 ? 10.25 9.211 -16.781 1 96.44 413 ASP A N 1
ATOM 3240 C CA . ASP A 1 413 ? 10.102 7.762 -16.844 1 96.44 413 ASP A CA 1
ATOM 3241 C C . ASP A 1 413 ? 10.219 7.145 -15.453 1 96.44 413 ASP A C 1
ATOM 3243 O O . ASP A 1 413 ? 11.25 7.273 -14.797 1 96.44 413 ASP A O 1
ATOM 3247 N N . ILE A 1 414 ? 9.172 6.422 -15.023 1 98.25 414 ILE A N 1
ATOM 3248 C CA . ILE A 1 414 ? 9.109 5.852 -13.68 1 98.25 414 ILE A CA 1
ATOM 3249 C C . ILE A 1 414 ? 10.297 4.918 -13.461 1 98.25 414 ILE A C 1
ATOM 3251 O O . ILE A 1 414 ? 10.711 4.684 -12.32 1 98.25 414 ILE A O 1
ATOM 3255 N N . THR A 1 415 ? 10.898 4.328 -14.547 1 98.31 415 THR A N 1
ATOM 3256 C CA . THR A 1 415 ? 12.023 3.406 -14.43 1 98.31 415 THR A CA 1
ATOM 3257 C C . THR A 1 415 ? 13.352 4.16 -14.492 1 98.31 415 THR A C 1
ATOM 3259 O O . THR A 1 415 ? 14.414 3.549 -14.547 1 98.31 415 THR A O 1
ATOM 3262 N N . GLY A 1 416 ? 13.305 5.453 -14.508 1 98.19 416 GLY A N 1
ATOM 3263 C CA . GLY A 1 416 ? 14.5 6.273 -14.664 1 98.19 416 GLY A CA 1
ATOM 3264 C C . GLY A 1 416 ? 15.039 6.793 -13.344 1 98.19 416 GLY A C 1
ATOM 3265 O O . GLY A 1 416 ? 14.953 6.113 -12.32 1 98.19 416 GLY A O 1
ATOM 3266 N N . LEU A 1 417 ? 15.711 7.965 -13.461 1 97.62 417 LEU A N 1
ATOM 3267 C CA . LEU A 1 417 ? 16.391 8.594 -12.336 1 97.62 417 LEU A CA 1
ATOM 3268 C C . LEU A 1 417 ? 15.492 9.625 -11.664 1 97.62 417 LEU A C 1
ATOM 3270 O O . LEU A 1 417 ? 14.672 10.273 -12.336 1 97.62 417 LEU A O 1
ATOM 3274 N N . ALA A 1 418 ? 15.633 9.781 -10.328 1 95.69 418 ALA A N 1
ATOM 3275 C CA . ALA A 1 418 ? 14.891 10.766 -9.547 1 95.69 418 ALA A CA 1
ATOM 3276 C C . ALA A 1 418 ? 15.312 12.188 -9.914 1 95.69 418 ALA A C 1
ATOM 3278 O O . ALA A 1 418 ? 16.266 12.383 -10.672 1 95.69 418 ALA A O 1
ATOM 3279 N N . ASN A 1 419 ? 14.445 13.055 -9.344 1 90.88 419 ASN A N 1
ATOM 3280 C CA . ASN A 1 419 ? 14.719 14.469 -9.578 1 90.88 419 ASN A CA 1
ATOM 3281 C C . ASN A 1 419 ? 15.781 15 -8.617 1 90.88 419 ASN A C 1
ATOM 3283 O O . ASN A 1 419 ? 15.477 15.305 -7.457 1 90.88 419 ASN A O 1
ATOM 3287 N N . GLY A 1 420 ? 17.109 15.07 -9.055 1 90.56 420 GLY A N 1
ATOM 3288 C CA . GLY A 1 420 ? 18.203 15.555 -8.234 1 90.56 420 GLY A CA 1
ATOM 3289 C C . GLY A 1 420 ? 19.062 14.438 -7.66 1 90.56 420 GLY A C 1
ATOM 3290 O O . GLY A 1 420 ? 18.609 13.297 -7.551 1 90.56 420 GLY A O 1
ATOM 3291 N N . PRO A 1 421 ? 20.297 14.75 -7.266 1 95.5 421 PRO A N 1
ATOM 3292 C CA . PRO A 1 421 ? 21.219 13.742 -6.738 1 95.5 421 PRO A CA 1
ATOM 3293 C C . PRO A 1 421 ? 21.094 13.555 -5.227 1 95.5 421 PRO A C 1
ATOM 3295 O O . PRO A 1 421 ? 20.391 14.328 -4.562 1 95.5 421 PRO A O 1
ATOM 3298 N N . GLY A 1 422 ? 21.641 12.492 -4.711 1 96.38 422 GLY A N 1
ATOM 3299 C CA . GLY A 1 422 ? 21.859 12.391 -3.275 1 96.38 422 GLY A CA 1
ATOM 3300 C C . GLY A 1 422 ? 22.891 13.383 -2.756 1 96.38 422 GLY A C 1
ATOM 3301 O O . GLY A 1 422 ? 23.5 14.125 -3.533 1 96.38 422 GLY A O 1
ATOM 3302 N N . ASP A 1 423 ? 23.031 13.375 -1.487 1 96.38 423 ASP A N 1
ATOM 3303 C CA . ASP A 1 423 ? 23.969 14.289 -0.856 1 96.38 423 ASP A CA 1
ATOM 3304 C C . ASP A 1 423 ? 25.406 13.992 -1.306 1 96.38 423 ASP A C 1
ATOM 3306 O O . ASP A 1 423 ? 26.297 14.836 -1.147 1 96.38 423 ASP A O 1
ATOM 3310 N N . ASP A 1 424 ? 25.672 12.867 -1.862 1 95.94 424 ASP A N 1
ATOM 3311 C CA . ASP A 1 424 ? 26.984 12.492 -2.396 1 95.94 424 ASP A CA 1
ATOM 3312 C C . ASP A 1 424 ? 27.125 12.922 -3.857 1 95.94 424 ASP A C 1
ATOM 3314 O O . ASP A 1 424 ? 28.062 12.523 -4.535 1 95.94 424 ASP A O 1
ATOM 3318 N N . ASN A 1 425 ? 26.156 13.656 -4.43 1 96.81 425 ASN A N 1
ATOM 3319 C CA . ASN A 1 425 ? 26.109 14.219 -5.777 1 96.81 425 ASN A CA 1
ATOM 3320 C C . ASN A 1 425 ? 26 13.125 -6.836 1 96.81 425 ASN A C 1
ATOM 3322 O O . ASN A 1 425 ? 26.328 13.344 -8 1 96.81 425 ASN A O 1
ATOM 3326 N N . LEU A 1 426 ? 25.609 11.922 -6.426 1 97.75 426 LEU A N 1
ATOM 3327 C CA . LEU A 1 426 ? 25.344 10.844 -7.371 1 97.75 426 LEU A CA 1
ATOM 3328 C C . LEU A 1 426 ? 23.844 10.664 -7.602 1 97.75 426 LEU A C 1
ATOM 3330 O O . LEU A 1 426 ? 23.062 10.773 -6.664 1 97.75 426 LEU A O 1
ATOM 3334 N N . PRO A 1 427 ? 23.484 10.438 -8.859 1 97.44 427 PRO A N 1
ATOM 3335 C CA . PRO A 1 427 ? 22.062 10.172 -9.133 1 97.44 427 PRO A CA 1
ATOM 3336 C C . PRO A 1 427 ? 21.562 8.906 -8.445 1 97.44 427 PRO A C 1
ATOM 3338 O O . PRO A 1 427 ? 22.359 8.047 -8.047 1 97.44 427 PRO A O 1
ATOM 3341 N N . TYR A 1 428 ? 20.297 8.828 -8.258 1 97.94 428 TYR A N 1
ATOM 3342 C CA . TYR A 1 428 ? 19.656 7.609 -7.785 1 97.94 428 TYR A CA 1
ATOM 3343 C C . TYR A 1 428 ? 18.344 7.359 -8.516 1 97.94 428 TYR A C 1
ATOM 3345 O O . TYR A 1 428 ? 17.781 8.273 -9.125 1 97.94 428 TYR A O 1
ATOM 3353 N N . THR A 1 429 ? 17.891 6.145 -8.508 1 98.44 429 THR A N 1
ATOM 3354 C CA . THR A 1 429 ? 16.734 5.73 -9.289 1 98.44 429 THR A CA 1
ATOM 3355 C C . THR A 1 429 ? 15.438 6.086 -8.57 1 98.44 429 THR A C 1
ATOM 3357 O O . THR A 1 429 ? 15.398 6.145 -7.34 1 98.44 429 THR A O 1
ATOM 3360 N N . ILE A 1 430 ? 14.344 6.324 -9.352 1 98.56 430 ILE A N 1
ATOM 3361 C CA . ILE A 1 430 ? 13.008 6.555 -8.82 1 98.56 430 ILE A CA 1
ATOM 3362 C C . ILE A 1 430 ? 12.531 5.312 -8.07 1 98.56 430 ILE A C 1
ATOM 3364 O O . ILE A 1 430 ? 11.938 5.418 -6.988 1 98.56 430 ILE A O 1
ATOM 3368 N N . LEU A 1 431 ? 12.789 4.125 -8.625 1 98.75 431 LEU A N 1
ATOM 3369 C CA . LEU A 1 431 ? 12.438 2.855 -7.992 1 98.75 431 LEU A CA 1
ATOM 3370 C C . LEU A 1 431 ? 13.633 2.268 -7.25 1 98.75 431 LEU A C 1
ATOM 3372 O O . LEU A 1 431 ? 14.758 2.326 -7.742 1 98.75 431 LEU A O 1
ATOM 3376 N N . SER A 1 432 ? 13.414 1.774 -6.051 1 98.06 432 SER A N 1
ATOM 3377 C CA . SER A 1 432 ? 14.477 1.188 -5.246 1 98.06 432 SER A CA 1
ATOM 3378 C C . SER A 1 432 ? 13.969 0.012 -4.422 1 98.06 432 SER A C 1
ATOM 3380 O O . SER A 1 432 ? 12.758 -0.169 -4.273 1 98.06 432 SER A O 1
ATOM 3382 N N . TYR A 1 433 ? 14.898 -0.813 -3.936 1 98.62 433 TYR A N 1
ATOM 3383 C CA . TYR A 1 433 ? 14.602 -1.953 -3.074 1 98.62 433 TYR A CA 1
ATOM 3384 C C . TYR A 1 433 ? 15.352 -1.845 -1.752 1 98.62 433 TYR A C 1
ATOM 3386 O O . TYR A 1 433 ? 16.375 -1.17 -1.667 1 98.62 433 TYR A O 1
ATOM 3394 N N . ALA A 1 434 ? 14.836 -2.545 -0.733 1 98.31 434 ALA A N 1
ATOM 3395 C CA . ALA A 1 434 ? 15.508 -2.562 0.566 1 98.31 434 ALA A CA 1
ATOM 3396 C C . ALA A 1 434 ? 16.719 -3.482 0.545 1 98.31 434 ALA A C 1
ATOM 3398 O O . ALA A 1 434 ? 17.656 -3.295 1.318 1 98.31 434 ALA A O 1
ATOM 3399 N N . ASN A 1 435 ? 16.703 -4.523 -0.246 1 98.38 435 ASN A N 1
ATOM 3400 C CA . ASN A 1 435 ? 17.766 -5.523 -0.321 1 98.38 435 ASN A CA 1
ATOM 3401 C C . ASN A 1 435 ? 17.734 -6.27 -1.65 1 98.38 435 ASN A C 1
ATOM 3403 O O . ASN A 1 435 ? 16.875 -6.012 -2.496 1 98.38 435 ASN A O 1
ATOM 3407 N N . GLY A 1 436 ? 18.734 -7.141 -1.886 1 98.38 436 GLY A N 1
ATOM 3408 C CA . GLY A 1 436 ? 18.734 -7.961 -3.086 1 98.38 436 GLY A CA 1
ATOM 3409 C C . GLY A 1 436 ? 19.922 -7.699 -3.994 1 98.38 436 GLY A C 1
ATOM 3410 O O . GLY A 1 436 ? 20.844 -6.965 -3.627 1 98.38 436 GLY A O 1
ATOM 3411 N N . PRO A 1 437 ? 19.922 -8.312 -5.188 1 98.25 437 PRO A N 1
ATOM 3412 C CA . PRO A 1 437 ? 21.062 -8.242 -6.109 1 98.25 437 PRO A CA 1
ATOM 3413 C C . PRO A 1 437 ? 21.312 -6.82 -6.613 1 98.25 437 PRO A C 1
ATOM 3415 O O . PRO A 1 437 ? 22.422 -6.52 -7.078 1 98.25 437 PRO A O 1
ATOM 3418 N N . GLY A 1 438 ? 20.328 -5.965 -6.469 1 98.5 438 GLY A N 1
ATOM 3419 C CA . GLY A 1 438 ? 20.516 -4.574 -6.84 1 98.5 438 GLY A CA 1
ATOM 3420 C C . GLY A 1 438 ? 21.609 -3.895 -6.035 1 98.5 438 GLY A C 1
ATOM 3421 O O . GLY A 1 438 ? 22.125 -2.846 -6.434 1 98.5 438 GLY A O 1
ATOM 3422 N N . TYR A 1 439 ? 21.953 -4.473 -4.926 1 98.19 439 TYR A N 1
ATOM 3423 C CA . TYR A 1 439 ? 23.047 -3.951 -4.117 1 98.19 439 TYR A CA 1
ATOM 3424 C C . TYR A 1 439 ? 24.328 -3.846 -4.934 1 98.19 439 TYR A C 1
ATOM 3426 O O . TYR A 1 439 ? 25.062 -2.865 -4.816 1 98.19 439 TYR A O 1
ATOM 3434 N N . TYR A 1 440 ? 24.562 -4.766 -5.777 1 96.19 440 TYR A N 1
ATOM 3435 C CA . TYR A 1 440 ? 25.828 -4.875 -6.48 1 96.19 440 TYR A CA 1
ATOM 3436 C C . TYR A 1 440 ? 25.906 -3.893 -7.648 1 96.19 440 TYR A C 1
ATOM 3438 O O . TYR A 1 440 ? 26.984 -3.58 -8.141 1 96.19 440 TYR A O 1
ATOM 3446 N N . SER A 1 441 ? 24.719 -3.471 -8.047 1 95.88 441 SER A N 1
ATOM 3447 C CA . SER A 1 441 ? 24.656 -2.365 -9 1 95.88 441 SER A CA 1
ATOM 3448 C C . SER A 1 441 ? 24.734 -1.02 -8.281 1 95.88 441 SER A C 1
ATOM 3450 O O . SER A 1 441 ? 25.078 -0.005 -8.891 1 95.88 441 SER A O 1
ATOM 3452 N N . THR A 1 442 ? 24.453 -0.96 -7.043 1 96.44 442 THR A N 1
ATOM 3453 C CA . THR A 1 442 ? 24.344 0.26 -6.25 1 96.44 442 THR A CA 1
ATOM 3454 C C . THR A 1 442 ? 25.703 0.637 -5.652 1 96.44 442 THR A C 1
ATOM 3456 O O . THR A 1 442 ? 26.078 1.811 -5.648 1 96.44 442 THR A O 1
ATOM 3459 N N . TYR A 1 443 ? 26.375 -0.358 -5.156 1 96.19 443 TYR A N 1
ATOM 3460 C CA . TYR A 1 443 ? 27.594 -0.09 -4.395 1 96.19 443 TYR A CA 1
ATOM 3461 C C . TYR A 1 443 ? 28.781 -0.849 -4.977 1 96.19 443 TYR A C 1
ATOM 3463 O O . TYR A 1 443 ? 28.625 -1.94 -5.527 1 96.19 443 TYR A O 1
ATOM 3471 N N . GLY A 1 444 ? 29.969 -0.206 -4.836 1 92.38 444 GLY A N 1
ATOM 3472 C CA . GLY A 1 444 ? 31.266 -0.8 -5.094 1 92.38 444 GLY A CA 1
ATOM 3473 C C . GLY A 1 444 ? 32.25 -0.585 -3.963 1 92.38 444 GLY A C 1
ATOM 3474 O O . GLY A 1 444 ? 31.875 -0.167 -2.869 1 92.38 444 GLY A O 1
ATOM 3475 N N . PRO A 1 445 ? 33.5 -0.872 -4.25 1 88.75 445 PRO A N 1
ATOM 3476 C CA . PRO A 1 445 ? 34.5 -0.747 -3.207 1 88.75 445 PRO A CA 1
ATOM 3477 C C . PRO A 1 445 ? 34.656 0.683 -2.693 1 88.75 445 PRO A C 1
ATOM 3479 O O . PRO A 1 445 ? 35.062 0.893 -1.552 1 88.75 445 PRO A O 1
ATOM 3482 N N . ASN A 1 446 ? 34.312 1.625 -3.547 1 89.38 446 ASN A N 1
ATOM 3483 C CA . ASN A 1 446 ? 34.469 3.025 -3.178 1 89.38 446 ASN A CA 1
ATOM 3484 C C . ASN A 1 446 ? 33.156 3.686 -2.816 1 89.38 446 ASN A C 1
ATOM 3486 O O . ASN A 1 446 ? 33.031 4.906 -2.912 1 89.38 446 ASN A O 1
ATOM 3490 N N . GLY A 1 447 ? 32.188 2.863 -2.529 1 92.62 447 GLY A N 1
ATOM 3491 C CA . GLY A 1 447 ? 30.891 3.414 -2.188 1 92.62 447 GLY A CA 1
ATOM 3492 C C . GLY A 1 447 ? 29.875 3.291 -3.311 1 92.62 447 GLY A C 1
ATOM 3493 O O . GLY A 1 447 ? 29.891 2.312 -4.059 1 92.62 447 GLY A O 1
ATOM 3494 N N . ARG A 1 448 ? 28.922 4.273 -3.334 1 95.81 448 ARG A N 1
ATOM 3495 C CA . ARG A 1 448 ? 27.875 4.215 -4.344 1 95.81 448 ARG A CA 1
ATOM 3496 C C . ARG A 1 448 ? 28.453 4.402 -5.742 1 95.81 448 ARG A C 1
ATOM 3498 O O . ARG A 1 448 ? 29.344 5.234 -5.949 1 95.81 448 ARG A O 1
ATOM 3505 N N . LYS A 1 449 ? 27.875 3.676 -6.66 1 96.5 449 LYS A N 1
ATOM 3506 C CA . LYS A 1 449 ? 28.266 3.756 -8.062 1 96.5 449 LYS A CA 1
ATOM 3507 C C . LYS A 1 449 ? 27.469 4.828 -8.805 1 96.5 449 LYS A C 1
ATOM 3509 O O . LYS A 1 449 ? 26.375 5.18 -8.391 1 96.5 449 LYS A O 1
ATOM 3514 N N . LEU A 1 450 ? 28.094 5.391 -9.891 1 97.44 450 LEU A N 1
ATOM 3515 C CA . LEU A 1 450 ? 27.359 6.258 -10.805 1 97.44 450 LEU A CA 1
ATOM 3516 C C . LEU A 1 450 ? 26.391 5.457 -11.656 1 97.44 450 LEU A C 1
ATOM 3518 O O . LEU A 1 450 ? 26.797 4.535 -12.375 1 97.44 450 LEU A O 1
ATOM 3522 N N . ILE A 1 451 ? 25.188 5.727 -11.523 1 97.12 451 ILE A N 1
ATOM 3523 C CA . ILE A 1 451 ? 24.141 5.152 -12.352 1 97.12 451 ILE A CA 1
ATOM 3524 C C . ILE A 1 451 ? 23.625 6.203 -13.344 1 97.12 451 ILE A C 1
ATOM 3526 O O . ILE A 1 451 ? 23.359 7.344 -12.961 1 97.12 451 ILE A O 1
ATOM 3530 N N . THR A 1 452 ? 23.438 5.844 -14.602 1 97.06 452 THR A N 1
ATOM 3531 C CA . THR A 1 452 ? 23.031 6.77 -15.656 1 97.06 452 THR A CA 1
ATOM 3532 C C . THR A 1 452 ? 21.688 6.344 -16.25 1 97.06 452 THR A C 1
ATOM 3534 O O . THR A 1 452 ? 21.188 5.254 -15.961 1 97.06 452 THR A O 1
ATOM 3537 N N . THR A 1 453 ? 21.141 7.242 -17.047 1 96.31 453 THR A N 1
ATOM 3538 C CA . THR A 1 453 ? 19.906 6.938 -17.75 1 96.31 453 THR A CA 1
ATOM 3539 C C . THR A 1 453 ? 20.094 5.762 -18.703 1 96.31 453 THR A C 1
ATOM 3541 O O . THR A 1 453 ? 19.172 4.961 -18.891 1 96.31 453 THR A O 1
ATOM 3544 N N . LYS A 1 454 ? 21.266 5.621 -19.297 1 97.12 454 LYS A N 1
ATOM 3545 C CA . LYS A 1 454 ? 21.547 4.488 -20.172 1 97.12 454 LYS A CA 1
ATOM 3546 C C . LYS A 1 454 ? 21.469 3.17 -19.406 1 97.12 454 LYS A C 1
ATOM 3548 O O . LYS A 1 454 ? 21 2.164 -19.953 1 97.12 454 LYS A O 1
ATOM 3553 N N . ASP A 1 455 ? 21.938 3.156 -18.188 1 97.12 455 ASP A N 1
ATOM 3554 C CA . ASP A 1 455 ? 21.859 1.955 -17.359 1 97.12 455 ASP A CA 1
ATOM 3555 C C . ASP A 1 455 ? 20.406 1.54 -17.125 1 97.12 455 ASP A C 1
ATOM 3557 O O . ASP A 1 455 ? 20.062 0.373 -17.297 1 97.12 455 ASP A O 1
ATOM 3561 N N . THR A 1 456 ? 19.594 2.516 -16.766 1 97.12 456 THR A N 1
ATOM 3562 C CA . THR A 1 456 ? 18.234 2.219 -16.344 1 97.12 456 THR A CA 1
ATOM 3563 C C . THR A 1 456 ? 17.375 1.822 -17.547 1 97.12 456 THR A C 1
ATOM 3565 O O . THR A 1 456 ? 16.281 1.287 -17.375 1 97.12 456 THR A O 1
ATOM 3568 N N . GLN A 1 457 ? 17.812 2.033 -18.75 1 96.5 457 GLN A N 1
ATOM 3569 C CA . GLN A 1 457 ? 17.078 1.674 -19.953 1 96.5 457 GLN A CA 1
ATOM 3570 C C . GLN A 1 457 ? 17.266 0.195 -20.297 1 96.5 457 GLN A C 1
ATOM 3572 O O . GLN A 1 457 ? 16.516 -0.357 -21.094 1 96.5 457 GLN A O 1
ATOM 3577 N N . LYS A 1 458 ? 18.266 -0.381 -19.672 1 96.62 458 LYS A N 1
ATOM 3578 C CA . LYS A 1 458 ? 18.484 -1.809 -19.891 1 96.62 458 LYS A CA 1
ATOM 3579 C C . LYS A 1 458 ? 17.406 -2.641 -19.203 1 96.62 458 LYS A C 1
ATOM 3581 O O . LYS A 1 458 ? 17.094 -2.404 -18.031 1 96.62 458 LYS A O 1
ATOM 3586 N N . ALA A 1 459 ? 16.906 -3.643 -19.891 1 95.5 459 ALA A N 1
ATOM 3587 C CA . ALA A 1 459 ? 15.812 -4.465 -19.359 1 95.5 459 ALA A CA 1
ATOM 3588 C C . ALA A 1 459 ? 16.266 -5.266 -18.141 1 95.5 459 ALA A C 1
ATOM 3590 O O . ALA A 1 459 ? 15.461 -5.566 -17.266 1 95.5 459 ALA A O 1
ATOM 3591 N N . ASN A 1 460 ? 17.547 -5.594 -18.094 1 97.06 460 ASN A N 1
ATOM 3592 C CA . ASN A 1 460 ? 18.062 -6.438 -17.016 1 97.06 460 ASN A CA 1
ATOM 3593 C C . ASN A 1 460 ? 18.703 -5.602 -15.898 1 97.06 460 ASN A C 1
ATOM 3595 O O . ASN A 1 460 ? 19.406 -6.137 -15.039 1 97.06 460 ASN A O 1
ATOM 3599 N N . PHE A 1 461 ? 18.531 -4.289 -16 1 98.19 461 PHE A N 1
ATOM 3600 C CA . PHE A 1 461 ? 19.078 -3.436 -14.953 1 98.19 461 PHE A CA 1
ATOM 3601 C C . PHE A 1 461 ? 18.547 -3.848 -13.586 1 98.19 461 PHE A C 1
ATOM 3603 O O . PHE A 1 461 ? 17.344 -4.074 -13.422 1 98.19 461 PHE A O 1
ATOM 3610 N N . GLU A 1 462 ? 19.453 -4.051 -12.633 1 98.62 462 GLU A N 1
ATOM 3611 C CA . GLU A 1 462 ? 19.109 -4.328 -11.242 1 98.62 462 GLU A CA 1
ATOM 3612 C C . GLU A 1 462 ? 19.031 -3.045 -10.422 1 98.62 462 GLU A C 1
ATOM 3614 O O . GLU A 1 462 ? 20.062 -2.414 -10.164 1 98.62 462 GLU A O 1
ATOM 3619 N N . TYR A 1 463 ? 17.922 -2.672 -9.969 1 98.75 463 TYR A N 1
ATOM 3620 C CA . TYR A 1 463 ? 17.672 -1.388 -9.32 1 98.75 463 TYR A CA 1
ATOM 3621 C C . TYR A 1 463 ? 18.297 -1.35 -7.93 1 98.75 463 TYR A C 1
ATOM 3623 O O . TYR A 1 463 ? 18.516 -2.395 -7.312 1 98.75 463 TYR A O 1
ATOM 3631 N N . MET A 1 464 ? 18.453 -0.154 -7.441 1 98.44 464 MET A N 1
ATOM 3632 C CA . MET A 1 464 ? 19.25 0.123 -6.246 1 98.44 464 MET A CA 1
ATOM 3633 C C . MET A 1 464 ? 18.672 -0.604 -5.031 1 98.44 464 MET A C 1
ATOM 3635 O O . MET A 1 464 ? 17.453 -0.699 -4.879 1 98.44 464 MET A O 1
ATOM 3639 N N . ALA A 1 465 ? 19.594 -1.094 -4.133 1 98.56 465 ALA A N 1
ATOM 3640 C CA . ALA A 1 465 ? 19.219 -1.795 -2.908 1 98.56 465 ALA A CA 1
ATOM 3641 C C . ALA A 1 465 ? 20.203 -1.507 -1.781 1 98.56 465 ALA A C 1
ATOM 3643 O O . ALA A 1 465 ? 21.359 -1.183 -2.035 1 98.56 465 ALA A O 1
ATOM 3644 N N . THR A 1 466 ? 19.719 -1.647 -0.554 1 98.12 466 THR A N 1
ATOM 3645 C CA . THR A 1 466 ? 20.484 -1.288 0.633 1 98.12 466 THR A CA 1
ATOM 3646 C C . THR A 1 466 ? 21.375 -2.451 1.08 1 98.12 466 THR A C 1
ATOM 3648 O O . THR A 1 466 ? 22.547 -2.26 1.412 1 98.12 466 THR A O 1
ATOM 3651 N N . VAL A 1 467 ? 20.828 -3.662 1.148 1 98.19 467 VAL A N 1
ATOM 3652 C CA . VAL A 1 467 ? 21.484 -4.82 1.746 1 98.19 467 VAL A CA 1
ATOM 3653 C C . VAL A 1 467 ? 21.766 -5.863 0.668 1 98.19 467 VAL A C 1
ATOM 3655 O O . VAL A 1 467 ? 20.906 -6.176 -0.154 1 98.19 467 VAL A O 1
ATOM 3658 N N . PRO A 1 468 ? 23.047 -6.406 0.656 1 97.81 468 PRO A N 1
ATOM 3659 C CA . PRO A 1 468 ? 23.359 -7.434 -0.34 1 97.81 468 PRO A CA 1
ATOM 3660 C C . PRO A 1 468 ? 22.703 -8.773 -0.034 1 97.81 468 PRO A C 1
ATOM 3662 O O . PRO A 1 468 ? 22.938 -9.359 1.026 1 97.81 468 PRO A O 1
ATOM 3665 N N . LEU A 1 469 ? 21.906 -9.195 -0.869 1 97.5 469 LEU A N 1
ATOM 3666 C CA . LEU A 1 469 ? 21.328 -10.531 -0.901 1 97.5 469 LEU A CA 1
ATOM 3667 C C . LEU A 1 469 ? 21.281 -11.07 -2.326 1 97.5 469 LEU A C 1
ATOM 3669 O O . LEU A 1 469 ? 21.141 -10.297 -3.281 1 97.5 469 LEU A O 1
ATOM 3673 N N . ASN A 1 470 ? 21.375 -12.383 -2.49 1 95.88 470 ASN A N 1
ATOM 3674 C CA . ASN A 1 470 ? 21.297 -12.992 -3.812 1 95.88 470 ASN A CA 1
ATOM 3675 C C . ASN A 1 470 ? 19.875 -12.938 -4.375 1 95.88 470 ASN A C 1
ATOM 3677 O O . ASN A 1 470 ? 19.688 -13.062 -5.582 1 95.88 470 ASN A O 1
ATOM 3681 N N . SER A 1 471 ? 18.906 -12.812 -3.484 1 97.44 471 SER A N 1
ATOM 3682 C CA . SER A 1 471 ? 17.5 -12.688 -3.822 1 97.44 471 SER A CA 1
ATOM 3683 C C . SER A 1 471 ? 16.797 -11.703 -2.891 1 97.44 471 SER A C 1
ATOM 3685 O O . SER A 1 471 ? 16.859 -11.844 -1.668 1 97.44 471 SER A O 1
ATOM 3687 N N . GLU A 1 472 ? 16.188 -10.703 -3.48 1 97.94 472 GLU A N 1
ATOM 3688 C CA . GLU A 1 472 ? 15.438 -9.734 -2.686 1 97.94 472 GLU A CA 1
ATOM 3689 C C . GLU A 1 472 ? 14.336 -10.414 -1.877 1 97.94 472 GLU A C 1
ATOM 3691 O O . GLU A 1 472 ? 13.703 -11.359 -2.355 1 97.94 472 GLU A O 1
ATOM 3696 N N . THR A 1 473 ? 14.094 -9.977 -0.672 1 97.81 473 THR A N 1
ATOM 3697 C CA . THR A 1 473 ? 13.07 -10.562 0.182 1 97.81 473 THR A CA 1
ATOM 3698 C C . THR A 1 473 ? 11.688 -10.023 -0.186 1 97.81 473 THR A C 1
ATOM 3700 O O . THR A 1 473 ? 11.578 -8.969 -0.802 1 97.81 473 THR A O 1
ATOM 3703 N N . HIS A 1 474 ? 10.664 -10.781 0.243 1 98.19 474 HIS A N 1
ATOM 3704 C CA . HIS A 1 474 ? 9.312 -10.242 0.217 1 98.19 474 HIS A CA 1
ATOM 3705 C C . HIS A 1 474 ? 9.164 -9.078 1.195 1 98.19 474 HIS A C 1
ATOM 3707 O O . HIS A 1 474 ? 10.039 -8.844 2.025 1 98.19 474 HIS A O 1
ATOM 3713 N N . GLY A 1 475 ? 8.109 -8.32 0.984 1 97.81 475 GLY A N 1
ATOM 3714 C CA . GLY A 1 475 ? 7.664 -7.305 1.923 1 97.81 475 GLY A CA 1
ATOM 3715 C C . GLY A 1 475 ? 6.555 -7.777 2.844 1 97.81 475 GLY A C 1
ATOM 3716 O O . GLY A 1 475 ? 5.938 -8.82 2.596 1 97.81 475 GLY A O 1
ATOM 3717 N N . GLY A 1 476 ? 6.336 -7.023 3.941 1 97.62 476 GLY A N 1
ATOM 3718 C CA . GLY A 1 476 ? 5.387 -7.465 4.953 1 97.62 476 GLY A CA 1
ATOM 3719 C C . GLY A 1 476 ? 4.105 -6.652 4.957 1 97.62 476 GLY A C 1
ATOM 3720 O O . GLY A 1 476 ? 3.199 -6.918 5.754 1 97.62 476 GLY A O 1
ATOM 3721 N N . ASP A 1 477 ? 3.947 -5.648 4.09 1 96 477 ASP A N 1
ATOM 3722 C CA . ASP A 1 477 ? 2.768 -4.789 4.094 1 96 477 ASP A CA 1
ATOM 3723 C C . ASP A 1 477 ? 1.553 -5.516 3.525 1 96 477 ASP A C 1
ATOM 3725 O O . ASP A 1 477 ? 1.697 -6.473 2.76 1 96 477 ASP A O 1
ATOM 3729 N N . ASP A 1 478 ? 0.357 -5.074 3.898 1 98.06 478 ASP A N 1
ATOM 3730 C CA . ASP A 1 478 ? -0.894 -5.605 3.367 1 98.06 478 ASP A CA 1
ATOM 3731 C C . ASP A 1 478 ? -1.004 -5.359 1.865 1 98.06 478 ASP A C 1
ATOM 3733 O O . ASP A 1 478 ? -0.322 -4.484 1.324 1 98.06 478 ASP A O 1
ATOM 3737 N N . VAL A 1 479 ? -1.839 -6.172 1.229 1 98.5 479 VAL A N 1
ATOM 3738 C CA . VAL A 1 479 ? -1.959 -6.074 -0.221 1 98.5 479 VAL A CA 1
ATOM 3739 C C . VAL A 1 479 ? -3.412 -5.805 -0.602 1 98.5 479 VAL A C 1
ATOM 3741 O O . VAL A 1 479 ? -4.328 -6.102 0.169 1 98.5 479 VAL A O 1
ATOM 3744 N N . GLY A 1 480 ? -3.594 -5.211 -1.777 1 98.38 480 GLY A N 1
ATOM 3745 C CA . GLY A 1 480 ? -4.914 -4.82 -2.244 1 98.38 480 GLY A CA 1
ATOM 3746 C C . GLY A 1 480 ? -5.734 -5.984 -2.766 1 98.38 480 GLY A C 1
ATOM 3747 O O . GLY A 1 480 ? -5.184 -6.941 -3.314 1 98.38 480 GLY A O 1
ATOM 3748 N N . VAL A 1 481 ? -7.086 -5.902 -2.609 1 98.75 481 VAL A N 1
ATOM 3749 C CA . VAL A 1 481 ? -8.062 -6.816 -3.191 1 98.75 481 VAL A CA 1
ATOM 3750 C C . VAL A 1 481 ? -9.062 -6.027 -4.035 1 98.75 481 VAL A C 1
ATOM 3752 O O . VAL A 1 481 ? -9.938 -5.34 -3.498 1 98.75 481 VAL A O 1
ATOM 3755 N N . PHE A 1 482 ? -8.969 -6.086 -5.352 1 98.69 482 PHE A N 1
ATOM 3756 C CA . PHE A 1 482 ? -9.859 -5.449 -6.316 1 98.69 482 PHE A CA 1
ATOM 3757 C C . PHE A 1 482 ? -10.953 -6.414 -6.758 1 98.69 482 PHE A C 1
ATOM 3759 O O . PHE A 1 482 ? -10.664 -7.535 -7.176 1 98.69 482 PHE A O 1
ATOM 3766 N N . VAL A 1 483 ? -12.25 -5.961 -6.691 1 98.25 483 VAL A N 1
ATOM 3767 C CA . VAL A 1 483 ? -13.297 -6.961 -6.898 1 98.25 483 VAL A CA 1
ATOM 3768 C C . VAL A 1 483 ? -14.422 -6.367 -7.746 1 98.25 483 VAL A C 1
ATOM 3770 O O . VAL A 1 483 ? -14.781 -5.203 -7.578 1 98.25 483 VAL A O 1
ATOM 3773 N N . SER A 1 484 ? -14.945 -7.141 -8.664 1 97.19 484 SER A N 1
ATOM 3774 C CA . SER A 1 484 ? -16.109 -6.816 -9.484 1 97.19 484 SER A CA 1
ATOM 3775 C C . SER A 1 484 ? -16.984 -8.039 -9.695 1 97.19 484 SER A C 1
ATOM 3777 O O . SER A 1 484 ? -16.484 -9.141 -9.906 1 97.19 484 SER A O 1
ATOM 3779 N N . GLY A 1 485 ? -18.312 -7.848 -9.625 1 97 485 GLY A N 1
ATOM 3780 C CA . GLY A 1 485 ? -19.266 -8.93 -9.812 1 97 485 GLY A CA 1
ATOM 3781 C C . GLY A 1 485 ? -20.125 -9.188 -8.594 1 97 485 GLY A C 1
ATOM 3782 O O . GLY A 1 485 ? -20.234 -8.336 -7.711 1 97 485 GLY A O 1
ATOM 3783 N N . PRO A 1 486 ? -20.844 -10.336 -8.531 1 95.44 486 PRO A N 1
ATOM 3784 C CA . PRO A 1 486 ? -21.719 -10.648 -7.41 1 95.44 486 PRO A CA 1
ATOM 3785 C C . PRO A 1 486 ? -20.984 -10.68 -6.07 1 95.44 486 PRO A C 1
ATOM 3787 O O . PRO A 1 486 ? -19.906 -11.25 -5.973 1 95.44 486 PRO A O 1
ATOM 3790 N N . TYR A 1 487 ? -21.578 -10.008 -5.078 1 93.69 487 TYR A N 1
ATOM 3791 C CA . TYR A 1 487 ? -21.094 -10.039 -3.703 1 93.69 487 TYR A CA 1
ATOM 3792 C C . TYR A 1 487 ? -19.812 -9.234 -3.555 1 93.69 487 TYR A C 1
ATOM 3794 O O . TYR A 1 487 ? -19.156 -9.289 -2.514 1 93.69 487 TYR A O 1
ATOM 3802 N N . ALA A 1 488 ? -19.453 -8.461 -4.578 1 95.44 488 ALA A N 1
ATOM 3803 C CA . ALA A 1 488 ? -18.203 -7.711 -4.562 1 95.44 488 ALA A CA 1
ATOM 3804 C C . ALA A 1 488 ? -18.172 -6.711 -3.41 1 95.44 488 ALA A C 1
ATOM 3806 O O . ALA A 1 488 ? -17.109 -6.449 -2.832 1 95.44 488 ALA A O 1
ATOM 3807 N N . GLN A 1 489 ? -19.297 -6.133 -3.002 1 92.94 489 GLN A N 1
ATOM 3808 C CA . GLN A 1 489 ? -19.391 -5.094 -1.982 1 92.94 489 GLN A CA 1
ATOM 3809 C C . GLN A 1 489 ? -18.906 -5.609 -0.629 1 92.94 489 GLN A C 1
ATOM 3811 O O . GLN A 1 489 ? -18.547 -4.82 0.248 1 92.94 489 GLN A O 1
ATOM 3816 N N . TYR A 1 490 ? -18.828 -6.938 -0.448 1 93.19 490 TYR A N 1
ATOM 3817 C CA . TYR A 1 490 ? -18.469 -7.508 0.845 1 93.19 490 TYR A CA 1
ATOM 3818 C C . TYR A 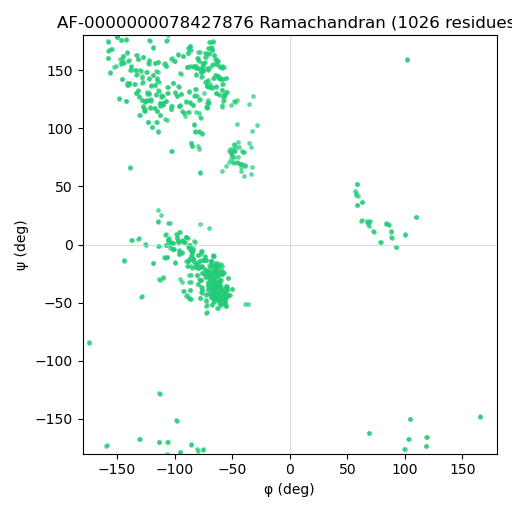1 490 ? -16.953 -7.641 0.982 1 93.19 490 TYR A C 1
ATOM 3820 O O . TYR A 1 490 ? -16.453 -7.996 2.049 1 93.19 490 TYR A O 1
ATOM 3828 N N . PHE A 1 491 ? -16.188 -7.277 -0.062 1 96 491 PHE A N 1
ATOM 3829 C CA . PHE A 1 491 ? -14.742 -7.395 -0.041 1 96 491 PHE A CA 1
ATOM 3830 C C . PHE A 1 491 ? -14.102 -6.102 0.459 1 96 491 PHE A C 1
ATOM 3832 O O . PHE A 1 491 ? -12.875 -5.988 0.506 1 96 491 PHE A O 1
ATOM 3839 N N . SER A 1 492 ? -14.867 -5.066 0.854 1 95 492 SER A N 1
ATOM 3840 C CA . SER A 1 492 ? -14.312 -3.82 1.375 1 95 492 SER A CA 1
ATOM 3841 C C . SER A 1 492 ? -13.82 -3.99 2.809 1 95 492 SER A C 1
ATOM 3843 O O . SER A 1 492 ? -14.266 -4.891 3.52 1 95 492 SER A O 1
ATOM 3845 N N . GLY A 1 493 ? -12.836 -3.088 3.23 1 95.38 493 GLY A N 1
ATOM 3846 C CA . GLY A 1 493 ? -12.289 -3.119 4.578 1 95.38 493 GLY A CA 1
ATOM 3847 C C . GLY A 1 493 ? -10.945 -3.814 4.66 1 95.38 493 GLY A C 1
ATOM 3848 O O . GLY A 1 493 ? -10.328 -4.113 3.633 1 95.38 493 GLY A O 1
ATOM 3849 N N . ASN A 1 494 ? -10.43 -3.953 5.832 1 96.12 494 ASN A N 1
ATOM 3850 C CA . ASN A 1 494 ? -9.203 -4.68 6.152 1 96.12 494 ASN A CA 1
ATOM 3851 C C . ASN A 1 494 ? -9.5 -6.004 6.844 1 96.12 494 ASN A C 1
ATOM 3853 O O . ASN A 1 494 ? -10.359 -6.07 7.73 1 96.12 494 ASN A O 1
ATOM 3857 N N . TYR A 1 495 ? -8.906 -7.086 6.352 1 96.62 495 TYR A N 1
ATOM 3858 C CA . TYR A 1 495 ? -9.242 -8.398 6.902 1 96.62 495 TYR A CA 1
ATOM 3859 C C . TYR A 1 495 ? -8.102 -9.383 6.707 1 96.62 495 TYR A C 1
ATOM 3861 O O . TYR A 1 495 ? -7.133 -9.086 6 1 96.62 495 TYR A O 1
ATOM 3869 N N . GLU A 1 496 ? -8.234 -10.5 7.383 1 97.75 496 GLU A N 1
ATOM 3870 C CA . GLU A 1 496 ? -7.297 -11.602 7.188 1 97.75 496 GLU A CA 1
ATOM 3871 C C . GLU A 1 496 ? -7.379 -12.156 5.766 1 97.75 496 GLU A C 1
ATOM 3873 O O . GLU A 1 496 ? -8.461 -12.211 5.18 1 97.75 496 GLU A O 1
ATOM 3878 N N . GLN A 1 497 ? -6.246 -12.578 5.289 1 98.25 497 GLN A N 1
ATOM 3879 C CA . GLN A 1 497 ? -6.18 -13.148 3.951 1 98.25 497 GLN A CA 1
ATOM 3880 C C . GLN A 1 497 ? -7.117 -14.352 3.82 1 98.25 497 GLN A C 1
ATOM 3882 O O . GLN A 1 497 ? -7.621 -14.633 2.73 1 98.25 497 GLN A O 1
ATOM 3887 N N . THR A 1 498 ? -7.441 -14.992 4.938 1 97.94 498 THR A N 1
ATOM 3888 C CA . THR A 1 498 ? -8.305 -16.172 4.977 1 97.94 498 THR A CA 1
ATOM 3889 C C . THR A 1 498 ? -9.742 -15.797 4.613 1 97.94 498 THR A C 1
ATOM 3891 O O . THR A 1 498 ? -10.555 -16.672 4.301 1 97.94 498 THR A O 1
ATOM 3894 N N . ASN A 1 499 ? -10.062 -14.555 4.605 1 97.69 499 ASN A N 1
ATOM 3895 C CA . ASN A 1 499 ? -11.43 -14.141 4.301 1 97.69 499 ASN A CA 1
ATOM 3896 C C . ASN A 1 499 ? -11.68 -14.109 2.797 1 97.69 499 ASN A C 1
ATOM 3898 O O . ASN A 1 499 ? -12.836 -14.07 2.359 1 97.69 499 ASN A O 1
ATOM 3902 N N . ILE A 1 500 ? -10.641 -14.109 2 1 98.31 500 ILE A N 1
ATOM 3903 C CA . ILE A 1 500 ? -10.797 -14.023 0.552 1 98.31 500 ILE A CA 1
ATOM 3904 C C . ILE A 1 500 ? -11.562 -15.25 0.044 1 98.31 500 ILE A C 1
ATOM 3906 O O . ILE A 1 500 ? -12.617 -15.117 -0.577 1 98.31 500 ILE A O 1
ATOM 3910 N N . PRO A 1 501 ? -11.109 -16.484 0.341 1 98.12 501 PRO A N 1
ATOM 3911 C CA . PRO A 1 501 ? -11.867 -17.625 -0.15 1 98.12 501 PRO A CA 1
ATOM 3912 C C . PRO A 1 501 ? -13.227 -17.781 0.533 1 98.12 501 PRO A C 1
ATOM 3914 O O . PRO A 1 501 ? -14.18 -18.281 -0.072 1 98.12 501 PRO A O 1
ATOM 3917 N N . ALA A 1 502 ? -13.367 -17.297 1.779 1 96.31 502 ALA A N 1
ATOM 3918 C CA . ALA A 1 502 ? -14.656 -17.328 2.453 1 96.31 502 ALA A CA 1
ATOM 3919 C C . ALA A 1 502 ? -15.688 -16.484 1.702 1 96.31 502 ALA A C 1
ATOM 3921 O O . ALA A 1 502 ? -16.828 -16.922 1.495 1 96.31 502 ALA A O 1
ATOM 3922 N N . MET A 1 503 ? -15.305 -15.336 1.287 1 96.56 503 MET A N 1
ATOM 3923 C CA . MET A 1 503 ? -16.203 -14.438 0.576 1 96.56 503 MET A CA 1
ATOM 3924 C C . MET A 1 503 ? -16.5 -14.953 -0.828 1 96.56 503 MET A C 1
ATOM 3926 O O . MET A 1 503 ? -17.625 -14.859 -1.308 1 96.56 503 MET A O 1
ATOM 3930 N N . MET A 1 504 ? -15.484 -15.516 -1.475 1 97.94 504 MET A N 1
ATOM 3931 C CA . MET A 1 504 ? -15.719 -16.125 -2.783 1 97.94 504 MET A CA 1
ATOM 3932 C C . MET A 1 504 ? -16.688 -17.297 -2.674 1 97.94 504 MET A C 1
ATOM 3934 O O . MET A 1 504 ? -17.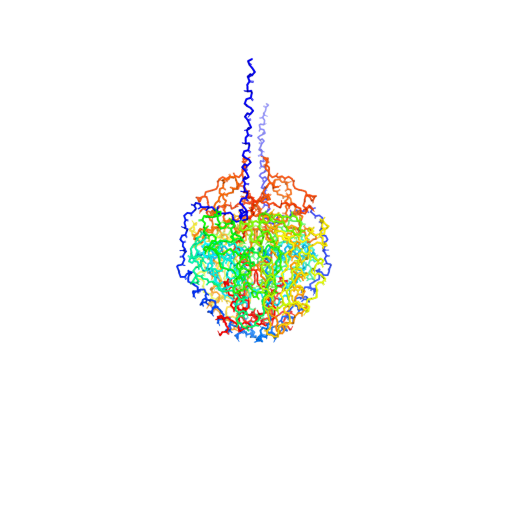609 -17.422 -3.479 1 97.94 504 MET A O 1
ATOM 3938 N N . ALA A 1 505 ? -16.484 -18.109 -1.684 1 96.94 505 ALA A N 1
ATOM 3939 C CA . ALA A 1 505 ? -17.344 -19.281 -1.479 1 96.94 505 ALA A CA 1
ATOM 3940 C C . ALA A 1 505 ? -18.781 -18.875 -1.164 1 96.94 505 ALA A C 1
ATOM 3942 O O . ALA A 1 505 ? -19.734 -19.484 -1.648 1 96.94 505 ALA A O 1
ATOM 3943 N N . LYS A 1 506 ? -18.891 -17.875 -0.334 1 95.25 506 LYS A N 1
ATOM 3944 C CA . LYS A 1 506 ? -20.219 -17.344 -0.027 1 95.25 506 LYS A CA 1
ATOM 3945 C C . LYS A 1 506 ? -20.922 -16.859 -1.29 1 95.25 506 LYS A C 1
ATOM 3947 O O . LYS A 1 506 ? -22.109 -17.141 -1.492 1 95.25 506 LYS A O 1
ATOM 3952 N N . ALA A 1 507 ? -20.203 -16.188 -2.139 1 96.19 507 ALA A N 1
ATOM 3953 C CA . ALA A 1 507 ? -20.766 -15.648 -3.375 1 96.19 507 ALA A CA 1
ATOM 3954 C C . ALA A 1 507 ? -21.266 -16.766 -4.281 1 96.19 507 ALA A C 1
ATOM 3956 O O . ALA A 1 507 ? -22.281 -16.609 -4.973 1 96.19 507 ALA A O 1
ATOM 3957 N N . ALA A 1 508 ? -20.578 -17.906 -4.297 1 97.06 508 ALA A N 1
ATOM 3958 C CA . ALA A 1 508 ? -20.891 -19.016 -5.188 1 97.06 508 ALA A CA 1
ATOM 3959 C C . ALA A 1 508 ? -21.766 -20.047 -4.484 1 97.06 508 ALA A C 1
ATOM 3961 O O . ALA A 1 508 ? -22.266 -20.984 -5.113 1 97.06 508 ALA A O 1
ATOM 3962 N N . ASN A 1 509 ? -21.969 -19.906 -3.199 1 95.62 509 ASN A N 1
ATOM 3963 C CA . ASN A 1 509 ? -22.703 -20.859 -2.381 1 95.62 509 ASN A CA 1
ATOM 3964 C C . ASN A 1 509 ? -22.078 -22.25 -2.438 1 95.62 509 ASN A C 1
ATOM 3966 O O . ASN A 1 509 ? -22.75 -23.234 -2.762 1 95.62 509 ASN A O 1
ATOM 3970 N N . ILE A 1 510 ? -20.781 -22.266 -2.168 1 96.81 510 ILE A N 1
ATOM 3971 C CA . ILE A 1 510 ? -20.062 -23.531 -2.154 1 96.81 510 ILE A CA 1
ATOM 3972 C C . ILE A 1 510 ? -19.188 -23.609 -0.904 1 96.81 510 ILE A C 1
ATOM 3974 O O . ILE A 1 510 ? -18.938 -22.609 -0.243 1 96.81 510 ILE A O 1
ATOM 3978 N N . GLY A 1 511 ? -18.734 -24.812 -0.542 1 93.5 511 GLY A N 1
ATOM 3979 C CA . GLY A 1 511 ? -17.766 -25.016 0.532 1 93.5 511 GLY A CA 1
ATOM 3980 C C . GLY A 1 511 ? -18.344 -24.703 1.905 1 93.5 511 GLY A C 1
ATOM 3981 O O . GLY A 1 511 ? -19.562 -24.672 2.082 1 93.5 511 GLY A O 1
ATOM 3982 N N . PRO A 1 512 ? -17.453 -24.516 2.816 1 88.5 512 PRO A N 1
ATOM 3983 C CA . PRO A 1 512 ? -17.859 -24.391 4.215 1 88.5 512 PRO A CA 1
ATOM 3984 C C . PRO A 1 512 ? -18.453 -23.016 4.535 1 88.5 512 PRO A C 1
ATOM 3986 O O . PRO A 1 512 ? -19.031 -22.812 5.605 1 88.5 512 PRO A O 1
ATOM 3989 N N . PHE A 1 513 ? -18.375 -22.109 3.604 1 85.06 513 PHE A N 1
ATOM 3990 C CA . PHE A 1 513 ? -18.797 -20.75 3.863 1 85.06 513 PHE A CA 1
ATOM 3991 C C . PHE A 1 513 ? -20.109 -20.438 3.15 1 85.06 513 PHE A C 1
ATOM 3993 O O . PHE A 1 513 ? -20.547 -19.281 3.1 1 85.06 513 PHE A O 1
ATOM 4000 N N . ALA A 1 514 ? -20.781 -21.375 2.576 1 82.75 514 ALA A N 1
ATOM 4001 C CA . ALA A 1 514 ? -21.984 -21.203 1.773 1 82.75 514 ALA A CA 1
ATOM 4002 C C . ALA A 1 514 ? -23.141 -20.688 2.627 1 82.75 514 ALA A C 1
ATOM 4004 O O . ALA A 1 514 ? -23.969 -19.906 2.156 1 82.75 514 ALA A O 1
ATOM 4005 N N . ASN A 1 515 ? -23.203 -21.156 3.977 1 70.56 515 ASN A N 1
ATOM 4006 C CA . ASN A 1 515 ? -24.375 -20.828 4.797 1 70.56 515 ASN A CA 1
ATOM 4007 C C . ASN A 1 515 ? -24.156 -19.578 5.625 1 70.56 515 ASN A C 1
ATOM 4009 O O . ASN A 1 515 ? -23.141 -19.453 6.324 1 70.56 515 ASN A O 1
ATOM 4013 N N . MET B 1 1 ? 63.156 -56.062 -16.906 1 26.23 1 MET B N 1
ATOM 4014 C CA . MET B 1 1 ? 62.5 -55.281 -15.852 1 26.23 1 MET B CA 1
ATOM 4015 C C . MET B 1 1 ? 61.5 -54.312 -16.453 1 26.23 1 MET B C 1
ATOM 4017 O O . MET B 1 1 ? 61.875 -53.344 -17.125 1 26.23 1 MET B O 1
ATOM 4021 N N . VAL B 1 2 ? 60.312 -54.875 -16.875 1 30.86 2 VAL B N 1
ATOM 4022 C CA . VAL B 1 2 ? 59.062 -54.5 -17.547 1 30.86 2 VAL B CA 1
ATOM 4023 C C . VAL B 1 2 ? 58.344 -53.406 -16.75 1 30.86 2 VAL B C 1
ATOM 4025 O O . VAL B 1 2 ? 57.875 -53.688 -15.648 1 30.86 2 VAL B O 1
ATOM 4028 N N . GLN B 1 3 ? 58.969 -52.219 -16.625 1 30.06 3 GLN B N 1
ATOM 4029 C CA . GLN B 1 3 ? 58.438 -51.031 -15.969 1 30.06 3 GLN B CA 1
ATOM 4030 C C . GLN B 1 3 ? 57.031 -50.688 -16.469 1 30.06 3 GLN B C 1
ATOM 4032 O O . GLN B 1 3 ? 56.875 -50.375 -17.641 1 30.06 3 GLN B O 1
ATOM 4037 N N . GLN B 1 4 ? 56.031 -51.469 -15.984 1 29.33 4 GLN B N 1
ATOM 4038 C CA . GLN B 1 4 ? 54.594 -51.312 -16.156 1 29.33 4 GLN B CA 1
ATOM 4039 C C . GLN B 1 4 ? 54.125 -49.906 -15.789 1 29.33 4 GLN B C 1
ATOM 4041 O O . GLN B 1 4 ? 54.344 -49.438 -14.664 1 29.33 4 GLN B O 1
ATOM 4046 N N . PHE B 1 5 ? 54.25 -48.938 -16.703 1 30.44 5 PHE B N 1
ATOM 4047 C CA . PHE B 1 5 ? 53.719 -47.594 -16.672 1 30.44 5 PHE B CA 1
ATOM 4048 C C . PHE B 1 5 ? 52.219 -47.625 -16.281 1 30.44 5 PHE B C 1
ATOM 4050 O O . PHE B 1 5 ? 51.406 -48.125 -17.016 1 30.44 5 PHE B O 1
ATOM 4057 N N . LEU B 1 6 ? 51.844 -47.844 -14.992 1 30.02 6 LEU B N 1
ATOM 4058 C CA . LEU B 1 6 ? 50.5 -47.719 -14.422 1 30.02 6 LEU B CA 1
ATOM 4059 C C . LEU B 1 6 ? 49.906 -46.344 -14.734 1 30.02 6 LEU B C 1
ATOM 4061 O O . LEU B 1 6 ? 50.5 -45.312 -14.344 1 30.02 6 LEU B O 1
ATOM 4065 N N . SER B 1 7 ? 49.375 -46.156 -15.93 1 29.95 7 SER B N 1
ATOM 4066 C CA . SER B 1 7 ? 48.562 -44.969 -16.281 1 29.95 7 SER B CA 1
ATOM 4067 C C . SER B 1 7 ? 47.5 -44.688 -15.234 1 29.95 7 SER B C 1
ATOM 4069 O O . SER B 1 7 ? 46.656 -45.562 -14.969 1 29.95 7 SER B O 1
ATOM 4071 N N . PHE B 1 8 ? 47.812 -43.969 -14.164 1 31.92 8 PHE B N 1
ATOM 4072 C CA . PHE B 1 8 ? 46.875 -43.406 -13.203 1 31.92 8 PHE B CA 1
ATOM 4073 C C . PHE B 1 8 ? 45.75 -42.656 -13.906 1 31.92 8 PHE B C 1
ATOM 4075 O O . PHE B 1 8 ? 46.031 -41.594 -14.523 1 31.92 8 PHE B O 1
ATOM 4082 N N . TYR B 1 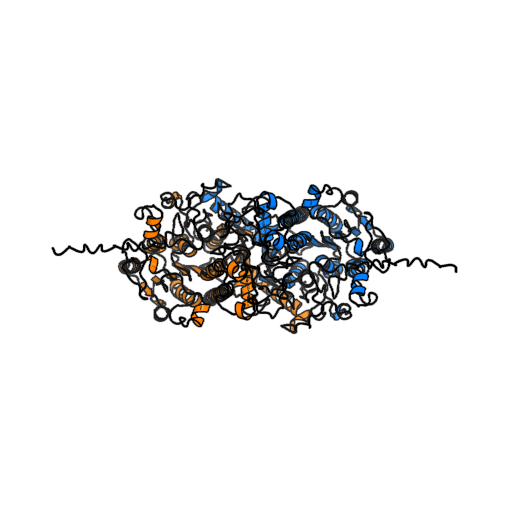9 ? 44.844 -43.344 -14.562 1 30.95 9 TYR B N 1
ATOM 4083 C CA . TYR B 1 9 ? 43.594 -42.688 -14.961 1 30.95 9 TYR B CA 1
ATOM 4084 C C . TYR B 1 9 ? 42.969 -41.938 -13.781 1 30.95 9 TYR B C 1
ATOM 4086 O O . TYR B 1 9 ? 42.625 -42.562 -12.773 1 30.95 9 TYR B O 1
ATOM 4094 N N . LEU B 1 10 ? 43.406 -40.719 -13.477 1 30.59 10 LEU B N 1
ATOM 4095 C CA . LEU B 1 10 ? 42.688 -39.781 -12.609 1 30.59 10 LEU B CA 1
ATOM 4096 C C . LEU B 1 10 ? 41.219 -39.75 -12.938 1 30.59 10 LEU B C 1
ATOM 4098 O O . LEU B 1 10 ? 40.812 -39.375 -14.047 1 30.59 10 LEU B O 1
ATOM 4102 N N . ILE B 1 11 ? 40.438 -40.656 -12.422 1 30.7 11 ILE B N 1
ATOM 4103 C CA . ILE B 1 11 ? 38.969 -40.562 -12.367 1 30.7 11 ILE B CA 1
ATOM 4104 C C . ILE B 1 11 ? 38.562 -39.188 -11.82 1 30.7 11 ILE B C 1
ATOM 4106 O O . ILE B 1 11 ? 38.844 -38.875 -10.656 1 30.7 11 ILE B O 1
ATOM 4110 N N . VAL B 1 12 ? 38.75 -38.094 -12.547 1 31.2 12 VAL B N 1
ATOM 4111 C CA . VAL B 1 12 ? 38.031 -36.875 -12.219 1 31.2 12 VAL B CA 1
ATOM 4112 C C . VAL B 1 12 ? 36.562 -37.156 -11.93 1 31.2 12 VAL B C 1
ATOM 4114 O O . VAL B 1 12 ? 35.844 -37.594 -12.812 1 31.2 12 VAL B O 1
ATOM 4117 N N . ALA B 1 13 ? 36.281 -37.719 -10.758 1 30.92 13 ALA B N 1
ATOM 4118 C CA . ALA B 1 13 ? 34.906 -37.719 -10.266 1 30.92 13 ALA B CA 1
ATOM 4119 C C . ALA B 1 13 ? 34.219 -36.375 -10.516 1 30.92 13 ALA B C 1
ATOM 4121 O O . ALA B 1 13 ? 34.688 -35.344 -10.023 1 30.92 13 ALA B O 1
ATOM 4122 N N . LEU B 1 14 ? 33.75 -36.156 -11.711 1 31.06 14 LEU B N 1
ATOM 4123 C CA . LEU B 1 14 ? 32.781 -35.094 -11.93 1 31.06 14 LEU B CA 1
ATOM 4124 C C . LEU B 1 14 ? 31.781 -35.031 -10.773 1 31.06 14 LEU B C 1
ATOM 4126 O O . LEU B 1 14 ? 30.953 -35.906 -10.602 1 31.06 14 LEU B O 1
ATOM 4130 N N . LEU B 1 15 ? 32.25 -34.656 -9.594 1 31.41 15 LEU B N 1
ATOM 4131 C CA . LEU B 1 15 ? 31.266 -34.219 -8.617 1 31.41 15 LEU B CA 1
ATOM 4132 C C . LEU B 1 15 ? 30.219 -33.312 -9.273 1 31.41 15 LEU B C 1
ATOM 4134 O O . LEU B 1 15 ? 30.516 -32.188 -9.68 1 31.41 15 LEU B O 1
ATOM 4138 N N . ALA B 1 16 ? 29.391 -33.906 -10.117 1 30.95 16 ALA B N 1
ATOM 4139 C CA . ALA B 1 16 ? 28.156 -33.188 -10.438 1 30.95 16 ALA B CA 1
ATOM 4140 C C . ALA B 1 16 ? 27.562 -32.562 -9.188 1 30.95 16 ALA B C 1
ATOM 4142 O O . ALA B 1 16 ? 27.062 -33.25 -8.297 1 30.95 16 ALA B O 1
ATOM 4143 N N . LEU B 1 17 ? 28.219 -31.531 -8.641 1 33.75 17 LEU B N 1
ATOM 4144 C CA . LEU B 1 17 ? 27.453 -30.672 -7.734 1 33.75 17 LEU B CA 1
ATOM 4145 C C . LEU B 1 17 ? 26 -30.594 -8.18 1 33.75 17 LEU B C 1
ATOM 4147 O O . LEU B 1 17 ? 25.688 -29.969 -9.195 1 33.75 17 LEU B O 1
ATOM 4151 N N . THR B 1 18 ? 25.312 -31.656 -8.109 1 32.88 18 THR B N 1
ATOM 4152 C CA . THR B 1 18 ? 23.859 -31.562 -8.211 1 32.88 18 THR B CA 1
ATOM 4153 C C . THR B 1 18 ? 23.344 -30.266 -7.578 1 32.88 18 THR B C 1
ATOM 4155 O O . THR B 1 18 ? 23.547 -30.047 -6.383 1 32.88 18 THR B O 1
ATOM 4158 N N . ALA B 1 19 ? 23.391 -29.297 -8.312 1 37.75 19 ALA B N 1
ATOM 4159 C CA . ALA B 1 19 ? 22.609 -28.125 -7.945 1 37.75 19 ALA B CA 1
ATOM 4160 C C . ALA B 1 19 ? 21.234 -28.516 -7.441 1 37.75 19 ALA B C 1
ATOM 4162 O O . ALA B 1 19 ? 20.328 -28.812 -8.234 1 37.75 19 ALA B O 1
ATOM 4163 N N . LEU B 1 20 ? 21.094 -29.203 -6.383 1 41.09 20 LEU B N 1
ATOM 4164 C CA . LEU B 1 20 ? 19.781 -29.281 -5.758 1 41.09 20 LEU B CA 1
ATOM 4165 C C . LEU B 1 20 ? 19.016 -27.969 -5.965 1 41.09 20 LEU B C 1
ATOM 4167 O O . LEU B 1 20 ? 19.547 -26.891 -5.699 1 41.09 20 LEU B O 1
ATOM 4171 N N . ALA B 1 21 ? 18.219 -28.047 -6.941 1 47.03 21 ALA B N 1
ATOM 4172 C CA . ALA B 1 21 ? 17.25 -27 -7.219 1 47.03 21 ALA B CA 1
ATOM 4173 C C . ALA B 1 21 ? 16.75 -26.359 -5.926 1 47.03 21 ALA B C 1
ATOM 4175 O O . ALA B 1 21 ? 15.773 -26.828 -5.336 1 47.03 21 ALA B O 1
ATOM 4176 N N . ARG B 1 22 ? 17.609 -25.766 -5.133 1 53.03 22 ARG B N 1
ATOM 4177 C CA . ARG B 1 22 ? 17.375 -25.031 -3.891 1 53.03 22 ARG B CA 1
ATOM 4178 C C . ARG B 1 22 ? 16.453 -23.859 -4.121 1 53.03 22 ARG B C 1
ATOM 4180 O O . ARG B 1 22 ? 16.531 -23.188 -5.148 1 53.03 22 ARG B O 1
ATOM 4187 N N . ASP B 1 23 ? 15.391 -23.875 -3.469 1 66.44 23 ASP B N 1
ATOM 4188 C CA . ASP B 1 23 ? 14.5 -22.719 -3.445 1 66.44 23 ASP B CA 1
ATOM 4189 C C . ASP B 1 23 ? 15.289 -21.406 -3.352 1 66.44 23 ASP B C 1
ATOM 4191 O O . ASP B 1 23 ? 15.508 -20.891 -2.258 1 66.44 23 ASP B O 1
ATOM 4195 N N . HIS B 1 24 ? 15.805 -21 -4.523 1 65 24 HIS B N 1
ATOM 4196 C CA . HIS B 1 24 ? 16.672 -19.844 -4.633 1 65 24 HIS B CA 1
ATOM 4197 C C . HIS B 1 24 ? 16.078 -18.625 -3.934 1 65 24 HIS B C 1
ATOM 4199 O O . HIS B 1 24 ? 16.766 -17.922 -3.195 1 65 24 HIS B O 1
ATOM 4205 N N . ASP B 1 25 ? 14.82 -18.484 -4.055 1 73.56 25 ASP B N 1
ATOM 4206 C CA . ASP B 1 25 ? 14.188 -17.266 -3.58 1 73.56 25 ASP B CA 1
ATOM 4207 C C . ASP B 1 25 ? 13.789 -17.391 -2.113 1 73.56 25 ASP B C 1
ATOM 4209 O O . ASP B 1 25 ? 13.562 -16.375 -1.44 1 73.56 25 ASP B O 1
ATOM 4213 N N . HIS B 1 26 ? 13.719 -18.609 -1.647 1 78.62 26 HIS B N 1
ATOM 4214 C CA . HIS B 1 26 ? 13.328 -18.844 -0.26 1 78.62 26 HIS B CA 1
ATOM 4215 C C . HIS B 1 26 ? 14.18 -19.938 0.376 1 78.62 26 HIS B C 1
ATOM 4217 O O . HIS B 1 26 ? 13.672 -21.016 0.705 1 78.62 26 HIS B O 1
ATOM 4223 N N . PRO B 1 27 ? 15.562 -19.703 0.569 1 63.03 27 PRO B N 1
ATOM 4224 C CA . PRO B 1 27 ? 16.469 -20.734 1.102 1 63.03 27 PRO B CA 1
ATOM 4225 C C . PRO B 1 27 ? 16.203 -21.031 2.574 1 63.03 27 PRO B C 1
ATOM 4227 O O . PRO B 1 27 ? 15.641 -20.203 3.293 1 63.03 27 PRO B O 1
ATOM 4230 N N . MET B 1 28 ? 16.188 -22.406 2.871 1 63.19 28 MET B N 1
ATOM 4231 C CA . MET B 1 28 ? 16.047 -22.828 4.262 1 63.19 28 MET B CA 1
ATOM 4232 C C . MET B 1 28 ? 17.312 -22.531 5.055 1 63.19 28 MET B C 1
ATOM 4234 O O . MET B 1 28 ? 18.422 -22.734 4.559 1 63.19 28 MET B O 1
ATOM 4238 N N . ILE B 1 29 ? 17.188 -21.844 6.074 1 51.97 29 ILE B N 1
ATOM 4239 C CA . ILE B 1 29 ? 18.266 -22.062 7.031 1 51.97 29 ILE B CA 1
ATOM 4240 C C . ILE B 1 29 ? 18.016 -23.344 7.824 1 51.97 29 ILE B C 1
ATOM 4242 O O . ILE B 1 29 ? 17.078 -23.406 8.617 1 51.97 29 ILE B O 1
ATOM 4246 N N . ARG B 1 30 ? 18.391 -24.641 7.355 1 45.31 30 ARG B N 1
ATOM 4247 C CA . ARG B 1 30 ? 18.141 -25.938 7.965 1 45.31 30 ARG B CA 1
ATOM 4248 C C . ARG B 1 30 ? 18.281 -25.875 9.484 1 45.31 30 ARG B C 1
ATOM 4250 O O . ARG B 1 30 ? 17.656 -26.656 10.211 1 45.31 30 ARG B O 1
ATOM 4257 N N . ALA B 1 31 ? 19.375 -25.344 9.938 1 45.66 31 ALA B N 1
ATOM 4258 C CA . ALA B 1 31 ? 19.719 -25.531 11.344 1 45.66 31 ALA B CA 1
ATOM 4259 C C . ALA B 1 31 ? 18.766 -24.734 12.25 1 45.66 31 ALA B C 1
ATOM 4261 O O . ALA B 1 31 ? 19.062 -24.547 13.438 1 45.66 31 ALA B O 1
ATOM 4262 N N . ALA B 1 32 ? 17.688 -24.25 11.789 1 51.31 32 ALA B N 1
ATOM 4263 C CA . ALA B 1 32 ? 17.062 -23.312 12.711 1 51.31 32 ALA B CA 1
ATOM 4264 C C . ALA B 1 32 ? 16.062 -24.016 13.633 1 51.31 32 ALA B C 1
ATOM 4266 O O . ALA B 1 32 ? 15.305 -24.875 13.18 1 51.31 32 ALA B O 1
ATOM 4267 N N . LYS B 1 33 ? 16.266 -24.203 15.031 1 53 33 LYS B N 1
ATOM 4268 C CA . LYS B 1 33 ? 15.305 -24.594 16.062 1 53 33 LYS B CA 1
ATOM 4269 C C . LYS B 1 33 ? 13.906 -24.078 15.734 1 53 33 LYS B C 1
ATOM 4271 O O . LYS B 1 33 ? 13.742 -22.938 15.32 1 53 33 LYS B O 1
ATOM 4276 N N . PRO B 1 34 ? 12.938 -25.031 15.758 1 61.91 34 PRO B N 1
ATOM 4277 C CA . PRO B 1 34 ? 11.562 -24.578 15.523 1 61.91 34 PRO B CA 1
ATOM 4278 C C . PRO B 1 34 ? 11.18 -23.406 16.422 1 61.91 34 PRO B C 1
ATOM 4280 O O . PRO B 1 34 ? 11.531 -23.375 17.594 1 61.91 34 PRO B O 1
ATOM 4283 N N . HIS B 1 35 ? 10.836 -22.328 15.836 1 75.94 35 HIS B N 1
ATOM 4284 C CA . HIS B 1 35 ? 10.328 -21.172 16.578 1 75.94 35 HIS B CA 1
ATOM 4285 C C . HIS B 1 35 ? 8.898 -21.422 17.047 1 75.94 35 HIS B C 1
ATOM 4287 O O . HIS B 1 35 ? 8.07 -21.953 16.312 1 75.94 35 HIS B O 1
ATOM 4293 N N . ALA B 1 36 ? 8.656 -21.172 18.344 1 79.88 36 ALA B N 1
ATOM 4294 C CA . ALA B 1 36 ? 7.34 -21.391 18.953 1 79.88 36 ALA B CA 1
ATOM 4295 C C . ALA B 1 36 ? 6.293 -20.484 18.297 1 79.88 36 ALA B C 1
ATOM 4297 O O . ALA B 1 36 ? 6.59 -19.359 17.906 1 79.88 36 ALA B O 1
ATOM 4298 N N . LEU B 1 37 ? 5.102 -21.062 18.188 1 86.62 37 LEU B N 1
ATOM 4299 C CA . LEU B 1 37 ? 3.98 -20.281 17.672 1 86.62 37 LEU B CA 1
ATOM 4300 C C . LEU B 1 37 ? 3.527 -19.25 18.703 1 86.62 37 LEU B C 1
ATOM 4302 O O . LEU B 1 37 ? 3.5 -19.547 19.906 1 86.62 37 LEU B O 1
ATOM 4306 N N . LYS B 1 38 ? 3.223 -18.172 18.266 1 85.31 38 LYS B N 1
ATOM 4307 C CA . LYS B 1 38 ? 2.787 -17.094 19.156 1 85.31 38 LYS B CA 1
ATOM 4308 C C . LYS B 1 38 ? 1.44 -17.422 19.797 1 85.31 38 LYS B C 1
ATOM 4310 O O . LYS B 1 38 ? 1.233 -17.172 20.984 1 85.31 38 LYS B O 1
ATOM 4315 N N . TYR B 1 39 ? 0.464 -17.984 18.969 1 91.25 39 TYR B N 1
ATOM 4316 C CA . TYR B 1 39 ? -0.859 -18.344 19.453 1 91.25 39 TYR B CA 1
ATOM 4317 C C . TYR B 1 39 ? -1.196 -19.797 19.109 1 91.25 39 TYR B C 1
ATOM 4319 O O . TYR B 1 39 ? -1.445 -20.109 17.938 1 91.25 39 TYR B O 1
ATOM 4327 N N . GLU B 1 40 ? -1.432 -20.625 20.109 1 93.06 40 GLU B N 1
ATOM 4328 C CA . GLU B 1 40 ? -1.67 -22.062 19.922 1 93.06 40 GLU B CA 1
ATOM 4329 C C . GLU B 1 40 ? -2.979 -22.312 19.172 1 93.06 40 GLU B C 1
ATOM 4331 O O . GLU B 1 40 ? -3.092 -23.266 18.406 1 93.06 40 GLU B O 1
ATOM 4336 N N . ALA B 1 41 ? -3.928 -21.438 19.391 1 94.25 41 ALA B N 1
ATOM 4337 C CA . ALA B 1 41 ? -5.234 -21.609 18.766 1 94.25 41 ALA B CA 1
ATOM 4338 C C . ALA B 1 41 ? -5.129 -21.547 17.234 1 94.25 41 ALA B C 1
ATOM 4340 O O . ALA B 1 41 ? -5.941 -22.141 16.531 1 94.25 41 ALA B O 1
ATOM 4341 N N . GLU B 1 42 ? -4.098 -20.922 16.719 1 95.25 42 GLU B N 1
ATOM 4342 C CA . GLU B 1 42 ? -3.932 -20.703 15.281 1 95.25 42 GLU B CA 1
ATOM 4343 C C . GLU B 1 42 ? -3.482 -21.984 14.578 1 95.25 42 GLU B C 1
ATOM 4345 O O . GLU B 1 42 ? -3.484 -22.047 13.352 1 95.25 42 GLU B O 1
ATOM 4350 N N . ARG B 1 43 ? -3.197 -23.047 15.32 1 94.19 43 ARG B N 1
ATOM 4351 C CA . ARG B 1 43 ? -2.84 -24.328 14.734 1 94.19 43 ARG B CA 1
ATOM 4352 C C . ARG B 1 43 ? -4.062 -25.031 14.148 1 94.19 43 ARG B C 1
ATOM 4354 O O . ARG B 1 43 ? -3.936 -25.891 13.266 1 94.19 43 ARG B O 1
ATOM 4361 N N . LYS B 1 44 ? -5.148 -24.672 14.68 1 94 44 LYS B N 1
ATOM 4362 C CA . LYS B 1 44 ? -6.383 -25.375 14.32 1 94 44 LYS B CA 1
ATOM 4363 C C . LYS B 1 44 ? -7.031 -24.75 13.086 1 94 44 LYS B C 1
ATOM 4365 O O . LYS B 1 44 ? -7.219 -23.531 13.023 1 94 44 LYS B O 1
ATOM 4370 N N . THR B 1 45 ? -7.387 -25.594 12.141 1 95.56 45 THR B N 1
ATOM 4371 C CA . THR B 1 45 ? -8.141 -25.172 10.961 1 95.56 45 THR B CA 1
ATOM 4372 C C . THR B 1 45 ? -9.422 -24.453 11.375 1 95.56 45 THR B C 1
ATOM 4374 O O . THR B 1 45 ? -9.773 -23.422 10.797 1 95.56 45 THR B O 1
ATOM 4377 N N . GLU B 1 46 ? -10.062 -24.953 12.414 1 94.12 46 GLU B N 1
ATOM 4378 C CA . GLU B 1 46 ? -11.344 -24.422 12.859 1 94.12 46 GLU B CA 1
ATOM 4379 C C . GLU B 1 46 ? -11.203 -22.969 13.336 1 94.12 46 GLU B C 1
ATOM 4381 O O . GLU B 1 46 ? -12.133 -22.172 13.18 1 94.12 46 GLU B O 1
ATOM 4386 N N . PHE B 1 47 ? -10.109 -22.641 13.906 1 96 47 PHE B N 1
ATOM 4387 C CA . PHE B 1 47 ? -9.867 -21.281 14.359 1 96 47 PHE B CA 1
ATOM 4388 C C . PHE B 1 47 ? -10.016 -20.297 13.211 1 96 47 PHE B C 1
ATOM 4390 O O . PHE B 1 47 ? -10.711 -19.281 13.336 1 96 47 PHE B O 1
ATOM 4397 N N . TRP B 1 48 ? -9.359 -20.547 12.141 1 95.44 48 TRP B N 1
ATOM 4398 C CA . TRP B 1 48 ? -9.352 -19.656 10.977 1 95.44 48 TRP B CA 1
ATOM 4399 C C . TRP B 1 48 ? -10.711 -19.656 10.289 1 95.44 48 TRP B C 1
ATOM 4401 O O . TRP B 1 48 ? -11.195 -18.609 9.852 1 95.44 48 TRP B O 1
ATOM 4411 N N . VAL B 1 49 ? -11.305 -20.797 10.141 1 92.88 49 VAL B N 1
ATOM 4412 C CA . VAL B 1 49 ? -12.617 -20.906 9.508 1 92.88 49 VAL B CA 1
ATOM 4413 C C . VAL B 1 49 ? -13.648 -20.125 10.305 1 92.88 49 VAL B C 1
ATOM 4415 O O . VAL B 1 49 ? -14.445 -19.375 9.734 1 92.88 49 VAL B O 1
ATOM 4418 N N . ASN B 1 50 ? -13.602 -20.312 11.641 1 93.44 50 ASN B N 1
ATOM 4419 C CA . ASN B 1 50 ? -14.539 -19.594 12.492 1 93.44 50 ASN B CA 1
ATOM 4420 C C . ASN B 1 50 ? -14.305 -18.078 12.422 1 93.44 50 ASN B C 1
ATOM 4422 O O . ASN B 1 50 ? -15.266 -17.297 12.383 1 93.44 50 ASN B O 1
ATOM 4426 N N . LYS B 1 51 ? -13.094 -17.75 12.453 1 93.5 51 LYS B N 1
ATOM 4427 C CA . LYS B 1 51 ? -12.773 -16.328 12.352 1 93.5 51 LYS B CA 1
ATOM 4428 C C . LYS B 1 51 ? -13.281 -15.727 11.047 1 93.5 51 LYS B C 1
ATOM 4430 O O . LYS B 1 51 ? -13.82 -14.617 11.031 1 93.5 51 LYS B O 1
ATOM 4435 N N . ALA B 1 52 ? -13.078 -16.406 9.922 1 94 52 ALA B N 1
ATOM 4436 C CA . ALA B 1 52 ? -13.555 -15.953 8.617 1 94 52 ALA B CA 1
ATOM 4437 C C . ALA B 1 52 ? -15.078 -15.859 8.594 1 94 52 ALA B C 1
ATOM 4439 O O . ALA B 1 52 ? -15.641 -14.922 8.023 1 94 52 ALA B O 1
ATOM 4440 N N . GLN B 1 53 ? -15.734 -16.844 9.219 1 91.88 53 GLN B N 1
ATOM 4441 C CA . GLN B 1 53 ? -17.203 -16.844 9.281 1 91.88 53 GLN B CA 1
ATOM 4442 C C . GLN B 1 53 ? -17.719 -15.648 10.086 1 91.88 53 GLN B C 1
ATOM 4444 O O . GLN B 1 53 ? -18.703 -15.023 9.703 1 91.88 53 GLN B O 1
ATOM 4449 N N . ASP B 1 54 ? -17.047 -15.414 11.172 1 92.62 54 ASP B N 1
ATOM 4450 C CA . ASP B 1 54 ? -17.438 -14.273 11.992 1 92.62 54 ASP B CA 1
ATOM 4451 C C . ASP B 1 54 ? -17.297 -12.961 11.219 1 92.62 54 ASP B C 1
ATOM 4453 O O . ASP B 1 54 ? -18.172 -12.102 11.281 1 92.62 54 ASP B O 1
ATOM 4457 N N . THR B 1 55 ? -16.203 -12.828 10.523 1 92 55 THR B N 1
ATOM 4458 C CA . THR B 1 55 ? -15.961 -11.633 9.727 1 92 55 THR B CA 1
ATOM 4459 C C . THR B 1 55 ? -17.016 -11.5 8.625 1 92 55 THR B C 1
ATOM 4461 O O . THR B 1 55 ? -17.516 -10.406 8.375 1 92 55 THR B O 1
ATOM 4464 N N . LEU B 1 56 ? -17.328 -12.594 7.988 1 89.12 56 LEU B N 1
ATOM 4465 C CA . LEU B 1 56 ? -18.359 -12.609 6.945 1 89.12 56 LEU B CA 1
ATOM 4466 C C . LEU B 1 56 ? -19.703 -12.172 7.508 1 89.12 56 LEU B C 1
ATOM 4468 O O . LEU B 1 56 ? -20.406 -11.375 6.887 1 89.12 56 LEU B O 1
ATOM 4472 N N . ALA B 1 57 ? -20.031 -12.703 8.672 1 89.19 57 ALA B N 1
ATOM 4473 C CA . ALA B 1 57 ? -21.297 -12.344 9.312 1 89.19 57 ALA B CA 1
ATOM 4474 C C . ALA B 1 57 ? -21.359 -10.844 9.617 1 89.19 57 ALA B C 1
ATOM 4476 O O . ALA B 1 57 ? -22.391 -10.203 9.422 1 89.19 57 ALA B O 1
ATOM 4477 N N . GLN B 1 58 ? -20.266 -10.352 10.062 1 89.5 58 GLN B N 1
ATOM 4478 C CA . GLN B 1 58 ? -20.188 -8.93 10.375 1 89.5 58 GLN B CA 1
ATOM 4479 C C . GLN B 1 58 ? -20.359 -8.078 9.117 1 89.5 58 GLN B C 1
ATOM 4481 O O . GLN B 1 58 ? -21.047 -7.059 9.141 1 89.5 58 GLN B O 1
ATOM 4486 N N . LYS B 1 59 ? -19.75 -8.484 8.086 1 88.5 59 LYS B N 1
ATOM 4487 C CA . LYS B 1 59 ? -19.828 -7.75 6.828 1 88.5 59 LYS B CA 1
ATOM 4488 C C . LYS B 1 59 ? -21.25 -7.738 6.285 1 88.5 59 LYS B C 1
ATOM 4490 O O . LYS B 1 59 ? -21.703 -6.746 5.699 1 88.5 59 LYS B O 1
ATOM 4495 N N . LEU B 1 60 ? -21.953 -8.852 6.41 1 84.19 60 LEU B N 1
ATOM 4496 C CA . LEU B 1 60 ? -23.328 -8.938 5.949 1 84.19 60 LEU B CA 1
ATOM 4497 C C . LEU B 1 60 ? -24.219 -7.949 6.699 1 84.19 60 LEU B C 1
ATOM 4499 O O . LEU B 1 60 ? -25.031 -7.258 6.09 1 84.19 60 LEU B O 1
ATOM 4503 N N . VAL B 1 61 ? -23.969 -7.793 7.938 1 84.38 61 VAL B N 1
ATOM 4504 C CA . VAL B 1 61 ? -24.75 -6.879 8.766 1 84.38 61 VAL B CA 1
ATOM 4505 C C . VAL B 1 61 ? -24.406 -5.438 8.414 1 84.38 61 VAL B C 1
ATOM 4507 O O . VAL B 1 61 ? -25.281 -4.586 8.289 1 84.38 61 VAL B O 1
ATOM 4510 N N . GLN B 1 62 ? -23.125 -5.172 8.25 1 83.56 62 GLN B N 1
ATOM 4511 C CA . GLN B 1 62 ? -22.656 -3.822 7.977 1 83.56 62 GLN B CA 1
ATOM 4512 C C . GLN B 1 62 ? -23.172 -3.307 6.645 1 83.56 62 GLN B C 1
ATOM 4514 O O . GLN B 1 62 ? -23.531 -2.131 6.52 1 83.56 62 GLN B O 1
ATOM 4519 N N . THR B 1 63 ? -23.188 -4.145 5.676 1 79.81 63 THR B N 1
ATOM 4520 C CA . THR B 1 63 ? -23.641 -3.752 4.348 1 79.81 63 THR B CA 1
ATOM 4521 C C . THR B 1 63 ? -25.125 -3.453 4.352 1 79.81 63 THR B C 1
ATOM 4523 O O . THR B 1 63 ? -25.594 -2.564 3.633 1 79.81 63 THR B O 1
ATOM 4526 N N . GLU B 1 64 ? -25.875 -4.141 5.191 1 77.75 64 GLU B N 1
ATOM 4527 C CA . GLU B 1 64 ? -27.312 -3.898 5.32 1 77.75 64 GLU B CA 1
ATOM 4528 C C . GLU B 1 64 ? -27.594 -2.566 6.012 1 77.75 64 GLU B C 1
ATOM 4530 O O . GLU B 1 64 ? -28.609 -1.924 5.746 1 77.75 64 GLU B O 1
ATOM 4535 N N . ASN B 1 65 ? -26.625 -2.16 6.758 1 73.5 65 ASN B N 1
ATOM 4536 C CA . ASN B 1 65 ? -26.812 -0.944 7.539 1 73.5 65 ASN B CA 1
ATOM 4537 C C . ASN B 1 65 ? -26.203 0.272 6.852 1 73.5 65 ASN B C 1
ATOM 4539 O O . ASN B 1 65 ? -26.156 1.357 7.43 1 73.5 65 ASN B O 1
ATOM 4543 N N . ALA B 1 66 ? -25.766 -0.033 5.688 1 78.44 66 ALA B N 1
ATOM 4544 C CA . ALA B 1 66 ? -25.25 1.118 4.953 1 78.44 66 ALA B CA 1
ATOM 4545 C C . ALA B 1 66 ? -26.312 2.197 4.801 1 78.44 66 ALA B C 1
ATOM 4547 O O . ALA B 1 66 ? -27.484 1.895 4.508 1 78.44 66 ALA B O 1
ATOM 4548 N N . SER B 1 67 ? -25.938 3.443 5.23 1 77 67 SER B N 1
ATOM 4549 C CA . SER B 1 67 ? -26.938 4.504 5.297 1 77 67 SER B CA 1
ATOM 4550 C C . SER B 1 67 ? -26.625 5.613 4.297 1 77 67 SER B C 1
ATOM 4552 O O . SER B 1 67 ? -25.469 5.867 3.973 1 77 67 SER B O 1
ATOM 4554 N N . LYS B 1 68 ? -27.719 6.172 3.863 1 78.94 68 LYS B N 1
ATOM 4555 C CA . LYS B 1 68 ? -27.656 7.363 3.023 1 78.94 68 LYS B CA 1
ATOM 4556 C C . LYS B 1 68 ? -28.203 8.586 3.752 1 78.94 68 LYS B C 1
ATOM 4558 O O . LYS B 1 68 ? -28.656 9.547 3.119 1 78.94 68 LYS B O 1
ATOM 4563 N N . ASN B 1 69 ? -28.062 8.383 5.086 1 86.69 69 ASN B N 1
ATOM 4564 C CA . ASN B 1 69 ? -28.406 9.562 5.875 1 86.69 69 ASN B CA 1
ATOM 4565 C C . ASN B 1 69 ? -27.391 10.68 5.688 1 86.69 69 ASN B C 1
ATOM 4567 O O . ASN B 1 69 ? -26.219 10.422 5.406 1 86.69 69 ASN B O 1
ATOM 4571 N N . LYS B 1 70 ? -27.922 11.828 5.875 1 92.06 70 LYS B N 1
ATOM 4572 C CA . LYS B 1 70 ? -27.031 12.984 5.789 1 92.06 70 LYS B CA 1
ATOM 4573 C C . LYS B 1 70 ? -26.031 12.992 6.945 1 92.06 70 LYS B C 1
ATOM 4575 O O . LYS B 1 70 ? -26.391 12.727 8.094 1 92.06 70 LYS B O 1
ATOM 4580 N N . ALA B 1 71 ? -24.781 13.258 6.641 1 97.19 71 ALA B N 1
ATOM 4581 C CA . ALA B 1 71 ? -23.766 13.422 7.68 1 97.19 71 ALA B CA 1
ATOM 4582 C C . ALA B 1 71 ? -23.875 14.797 8.328 1 97.19 71 ALA B C 1
ATOM 4584 O O . ALA B 1 71 ? -23.531 15.812 7.711 1 97.19 71 ALA B O 1
ATOM 4585 N N . LYS B 1 72 ? -24.312 14.82 9.547 1 98.19 72 LYS B N 1
ATOM 4586 C CA . LYS B 1 72 ? -24.328 16.062 10.305 1 98.19 72 LYS B CA 1
ATOM 4587 C C . LYS B 1 72 ? -22.922 16.578 10.57 1 98.19 72 LYS B C 1
ATOM 4589 O O . LYS B 1 72 ? -22.641 17.766 10.414 1 98.19 72 LYS B O 1
ATOM 4594 N N . ASN B 1 73 ? -22.094 15.656 11.008 1 98.75 73 ASN B N 1
ATOM 4595 C CA . ASN B 1 73 ? -20.688 15.945 11.32 1 98.75 73 ASN B CA 1
ATOM 4596 C C . ASN B 1 73 ? -19.734 15.195 10.391 1 98.75 73 ASN B C 1
ATOM 4598 O O . ASN B 1 73 ? -20.016 14.055 10.008 1 98.75 73 ASN B O 1
ATOM 4602 N N . ILE B 1 74 ? -18.672 15.828 10.039 1 98.88 74 ILE B N 1
ATOM 4603 C CA . ILE B 1 74 ? -17.578 15.195 9.305 1 98.88 74 ILE B CA 1
ATOM 4604 C C . ILE B 1 74 ? -16.266 15.391 10.062 1 98.88 74 ILE B C 1
ATOM 4606 O O . ILE B 1 74 ? -15.898 16.531 10.383 1 98.88 74 ILE B O 1
ATOM 4610 N N . ILE B 1 75 ? -15.625 14.32 10.367 1 98.94 75 ILE B N 1
ATOM 4611 C CA . ILE B 1 75 ? -14.273 14.367 10.93 1 98.94 75 ILE B CA 1
ATOM 4612 C C . ILE B 1 75 ? -13.297 13.695 9.977 1 98.94 75 ILE B C 1
ATOM 4614 O O . ILE B 1 75 ? -13.43 12.508 9.672 1 98.94 75 ILE B O 1
ATOM 4618 N N . MET B 1 76 ? -12.344 14.391 9.453 1 98.94 76 MET B N 1
ATOM 4619 C CA . MET B 1 76 ? -11.281 13.852 8.609 1 98.94 76 MET B CA 1
ATOM 4620 C C . MET B 1 76 ? -9.977 13.734 9.398 1 98.94 76 MET B C 1
ATOM 4622 O O . MET B 1 76 ? -9.445 14.734 9.875 1 98.94 76 MET B O 1
ATOM 4626 N N . PHE B 1 77 ? -9.555 12.523 9.523 1 98.94 77 PHE B N 1
ATOM 4627 C CA . PHE B 1 77 ? -8.266 12.227 10.148 1 98.94 77 PHE B CA 1
ATOM 4628 C C . PHE B 1 77 ? -7.191 12.008 9.094 1 98.94 77 PHE B C 1
ATOM 4630 O O . PHE B 1 77 ? -7.359 11.195 8.18 1 98.94 77 PHE B O 1
ATOM 4637 N N . LEU B 1 78 ? -6.082 12.719 9.227 1 98.94 78 LEU B N 1
ATOM 4638 C CA . LEU B 1 78 ? -4.965 12.625 8.297 1 98.94 78 LEU B CA 1
ATOM 4639 C C . LEU B 1 78 ? -3.695 12.172 9.008 1 98.94 78 LEU B C 1
ATOM 4641 O O . LEU B 1 78 ? -3.057 12.961 9.711 1 98.94 78 LEU B O 1
ATOM 4645 N N . GLY B 1 79 ? -3.361 10.859 8.859 1 98.94 79 GLY B N 1
ATOM 4646 C CA . GLY B 1 79 ? -2.018 10.445 9.227 1 98.94 79 GLY B CA 1
ATOM 4647 C C . GLY B 1 79 ? -0.967 10.844 8.211 1 98.94 79 GLY B C 1
ATOM 4648 O O . GLY B 1 79 ? -0.737 10.125 7.234 1 98.94 79 GLY B O 1
ATOM 4649 N N . ASP B 1 80 ? -0.333 11.984 8.453 1 98.75 80 ASP B N 1
ATOM 4650 C CA . ASP B 1 80 ? 0.61 12.523 7.48 1 98.75 80 ASP B CA 1
ATOM 4651 C C . ASP B 1 80 ? 1.72 11.516 7.176 1 98.75 80 ASP B C 1
ATOM 4653 O O . ASP B 1 80 ? 2.428 11.078 8.086 1 98.75 80 ASP B O 1
ATOM 4657 N N . GLY B 1 81 ? 1.867 11.195 5.859 1 98.56 81 GLY B N 1
ATOM 4658 C CA . GLY B 1 81 ? 2.904 10.273 5.438 1 98.56 81 GLY B CA 1
ATOM 4659 C C . GLY B 1 81 ? 2.65 8.844 5.887 1 98.56 81 GLY B C 1
ATOM 4660 O O . GLY B 1 81 ? 3.58 8.039 5.969 1 98.56 81 GLY B O 1
ATOM 4661 N N . MET B 1 82 ? 1.459 8.469 6.227 1 98.62 82 MET B N 1
ATOM 4662 C CA . MET B 1 82 ? 1.086 7.164 6.77 1 98.62 82 MET B CA 1
ATOM 4663 C C . MET B 1 82 ? 0.825 6.164 5.652 1 98.62 82 MET B C 1
ATOM 4665 O O . MET B 1 82 ? -0.326 5.922 5.285 1 98.62 82 MET B O 1
ATOM 4669 N N . SER B 1 83 ? 1.87 5.504 5.211 1 97.5 83 SER B N 1
ATOM 4670 C CA . SER B 1 83 ? 1.79 4.496 4.156 1 97.5 83 SER B CA 1
ATOM 4671 C C . SER B 1 83 ? 1.074 3.242 4.645 1 97.5 83 SER B C 1
ATOM 4673 O O . SER B 1 83 ? 0.932 3.031 5.852 1 97.5 83 SER B O 1
ATOM 4675 N N . VAL B 1 84 ? 0.654 2.395 3.691 1 97.81 84 VAL B N 1
ATOM 4676 C CA . VAL B 1 84 ? 0.169 1.063 4.039 1 97.81 84 VAL B CA 1
ATOM 4677 C C . VAL B 1 84 ? 1.22 0.332 4.871 1 97.81 84 VAL B C 1
ATOM 4679 O O . VAL B 1 84 ? 0.885 -0.36 5.836 1 97.81 84 VAL B O 1
ATOM 4682 N N . HIS B 1 85 ? 2.516 0.534 4.578 1 97.88 85 HIS B N 1
ATOM 4683 C CA . HIS B 1 85 ? 3.619 -0.023 5.352 1 97.88 85 HIS B CA 1
ATOM 4684 C C . HIS B 1 85 ? 3.576 0.46 6.801 1 97.88 85 HIS B C 1
ATOM 4686 O O . HIS B 1 85 ? 3.795 -0.323 7.727 1 97.88 85 HIS B O 1
ATOM 4692 N N . THR B 1 86 ? 3.303 1.741 6.922 1 98.75 86 THR B N 1
ATOM 4693 C CA . THR B 1 86 ? 3.287 2.334 8.25 1 98.75 86 THR B CA 1
ATOM 4694 C C . THR B 1 86 ? 2.166 1.736 9.102 1 98.75 86 THR B C 1
ATOM 4696 O O . THR B 1 86 ? 2.371 1.411 10.266 1 98.75 86 THR B O 1
ATOM 4699 N N . VAL B 1 87 ? 0.994 1.572 8.5 1 98.69 87 VAL B N 1
ATOM 4700 C CA . VAL B 1 87 ? -0.142 1.001 9.211 1 98.69 87 VAL B CA 1
ATOM 4701 C C . VAL B 1 87 ? 0.175 -0.436 9.625 1 98.69 87 VAL B C 1
ATOM 4703 O O . VAL B 1 87 ? -0.031 -0.818 10.781 1 98.69 87 VAL B O 1
ATOM 4706 N N . THR B 1 88 ? 0.726 -1.224 8.695 1 98.5 88 THR B N 1
ATOM 4707 C CA . THR B 1 88 ? 1.062 -2.617 8.969 1 98.5 88 THR B CA 1
ATOM 4708 C C . THR B 1 88 ? 2.125 -2.715 10.055 1 98.5 88 THR B C 1
ATOM 4710 O O . THR B 1 88 ? 1.994 -3.512 10.992 1 98.5 88 THR B O 1
ATOM 4713 N N . ALA B 1 89 ? 3.162 -1.905 9.969 1 98.75 89 ALA B N 1
ATOM 4714 C CA . ALA B 1 89 ? 4.227 -1.926 10.969 1 98.75 89 ALA B CA 1
ATOM 4715 C C . ALA B 1 89 ? 3.699 -1.505 12.336 1 98.75 89 ALA B C 1
ATOM 4717 O O . ALA B 1 89 ? 4.148 -2.018 13.367 1 98.75 89 ALA B O 1
ATOM 4718 N N . THR B 1 90 ? 2.754 -0.564 12.344 1 98.75 90 THR B N 1
ATOM 4719 C CA . THR B 1 90 ? 2.201 -0.079 13.602 1 98.75 90 THR B CA 1
ATOM 4720 C C . THR B 1 90 ? 1.418 -1.181 14.305 1 98.75 90 THR B C 1
ATOM 4722 O O . THR B 1 90 ? 1.492 -1.316 15.531 1 98.75 90 THR B O 1
ATOM 4725 N N . ARG B 1 91 ? 0.648 -1.932 13.523 1 96.94 91 ARG B N 1
ATOM 4726 C CA . ARG B 1 91 ? -0.064 -3.033 14.164 1 96.94 91 ARG B CA 1
ATOM 4727 C C . ARG B 1 91 ? 0.909 -4.004 14.828 1 96.94 91 ARG B C 1
ATOM 4729 O O . ARG B 1 91 ? 0.653 -4.488 15.93 1 96.94 91 ARG B O 1
ATOM 4736 N N . ASN B 1 92 ? 1.989 -4.352 14.117 1 97.69 92 ASN B N 1
ATOM 4737 C CA . ASN B 1 92 ? 3.014 -5.223 14.688 1 97.69 92 ASN B CA 1
ATOM 4738 C C . ASN B 1 92 ? 3.648 -4.602 15.93 1 97.69 92 ASN B C 1
ATOM 4740 O O . ASN B 1 92 ? 3.9 -5.293 16.922 1 97.69 92 ASN B O 1
ATOM 4744 N N . PHE B 1 93 ? 3.912 -3.291 15.852 1 97.88 93 PHE B N 1
ATOM 4745 C CA . PHE B 1 93 ? 4.488 -2.541 16.969 1 97.88 93 PHE B CA 1
ATOM 4746 C C . PHE B 1 93 ? 3.59 -2.615 18.188 1 97.88 93 PHE B C 1
ATOM 4748 O O . PHE B 1 93 ? 4.074 -2.752 19.312 1 97.88 93 PHE B O 1
ATOM 4755 N N . MET B 1 94 ? 2.314 -2.547 17.953 1 97.06 94 MET B N 1
ATOM 4756 C CA . MET B 1 94 ? 1.333 -2.547 19.047 1 97.06 94 MET B CA 1
ATOM 4757 C C . MET B 1 94 ? 1.149 -3.949 19.609 1 97.06 94 MET B C 1
ATOM 4759 O O . MET B 1 94 ? 0.62 -4.113 20.703 1 97.06 94 MET B O 1
ATOM 4763 N N . GLY B 1 95 ? 1.521 -5.027 18.922 1 95.31 95 GLY B N 1
ATOM 4764 C CA . GLY B 1 95 ? 1.36 -6.41 19.328 1 95.31 95 GLY B CA 1
ATOM 4765 C C . GLY B 1 95 ? 2.016 -7.395 18.391 1 95.31 95 GLY B C 1
ATOM 4766 O O . GLY B 1 95 ? 3.172 -7.781 18.594 1 95.31 95 GLY B O 1
ATOM 4767 N N . ASP B 1 96 ? 1.28 -7.723 17.328 1 94.31 96 ASP B N 1
ATOM 4768 C CA . ASP B 1 96 ? 1.783 -8.586 16.266 1 94.31 96 ASP B CA 1
ATOM 4769 C C . ASP B 1 96 ? 0.974 -8.406 14.992 1 94.31 96 ASP B C 1
ATOM 4771 O O . ASP B 1 96 ? 0.118 -7.523 14.906 1 94.31 96 ASP B O 1
ATOM 4775 N N . SER B 1 97 ? 1.251 -9.234 14.023 1 94.5 97 SER B N 1
ATOM 4776 C CA . SER B 1 97 ? 0.688 -9.086 12.688 1 94.5 97 SER B CA 1
ATOM 4777 C C . SER B 1 97 ? -0.828 -9.258 12.703 1 94.5 97 SER B C 1
ATOM 4779 O O . SER B 1 97 ? -1.518 -8.805 11.789 1 94.5 97 SER B O 1
ATOM 4781 N N . SER B 1 98 ? -1.409 -9.922 13.727 1 94.44 98 SER B N 1
ATOM 4782 C CA . SER B 1 98 ? -2.84 -10.203 13.766 1 94.44 98 SER B CA 1
ATOM 4783 C C . SER B 1 98 ? -3.617 -9.047 14.383 1 94.44 98 SER B C 1
ATOM 4785 O O . SER B 1 98 ? -4.848 -9 14.297 1 94.44 98 SER B O 1
ATOM 4787 N N . LYS B 1 99 ? -2.934 -8.078 15.008 1 94.88 99 LYS B N 1
ATOM 4788 C CA . LYS B 1 99 ? -3.594 -6.938 15.641 1 94.88 99 LYS B CA 1
ATOM 4789 C C . LYS B 1 99 ? -4.242 -6.031 14.602 1 94.88 99 LYS B C 1
ATOM 4791 O O . LYS B 1 99 ? -4.051 -6.223 13.398 1 94.88 99 LYS B O 1
ATOM 4796 N N . GLU B 1 100 ? -5.051 -5.156 15.086 1 96.19 100 GLU B N 1
ATOM 4797 C CA . GLU B 1 100 ? -5.684 -4.141 14.25 1 96.19 100 GLU B CA 1
ATOM 4798 C C . GLU B 1 100 ? -5.488 -2.744 14.836 1 96.19 100 GLU B C 1
ATOM 4800 O O . GLU B 1 100 ? -5.758 -2.516 16.016 1 96.19 100 GLU B O 1
ATOM 4805 N N . VAL B 1 101 ? -4.93 -1.876 14.023 1 97.88 101 VAL B N 1
ATOM 4806 C CA . VAL B 1 101 ? -5.051 -0.459 14.352 1 97.88 101 VAL B CA 1
ATOM 4807 C C . VAL B 1 101 ? -6.523 -0.051 14.336 1 97.88 101 VAL B C 1
ATOM 4809 O O . VAL B 1 101 ? -7.305 -0.549 13.516 1 97.88 101 VAL B O 1
ATOM 4812 N N . TYR B 1 102 ? -6.957 0.838 15.172 1 98.44 102 TYR B N 1
ATOM 4813 C CA . TYR B 1 102 ? -8.375 1.062 15.438 1 98.44 102 TYR B CA 1
ATOM 4814 C C . TYR B 1 102 ? -9.141 1.295 14.141 1 98.44 102 TYR B C 1
ATOM 4816 O O . TYR B 1 102 ? -10.203 0.703 13.93 1 98.44 102 TYR B O 1
ATOM 4824 N N . PHE B 1 103 ? -8.562 2.088 13.281 1 98.44 103 PHE B N 1
ATOM 4825 C CA . PHE B 1 103 ? -9.32 2.492 12.109 1 98.44 103 PHE B CA 1
ATOM 4826 C C . PHE B 1 103 ? -9.312 1.395 11.055 1 98.44 103 PHE B C 1
ATOM 4828 O O . PHE B 1 103 ? -10.047 1.466 10.062 1 98.44 103 PHE B O 1
ATOM 4835 N N . GLU B 1 104 ? -8.531 0.343 11.211 1 97.75 104 GLU B N 1
ATOM 4836 C CA . GLU B 1 104 ? -8.617 -0.816 10.328 1 97.75 104 GLU B CA 1
ATOM 4837 C C . GLU B 1 104 ? -9.93 -1.566 10.523 1 97.75 104 GLU B C 1
ATOM 4839 O O . GLU B 1 104 ? -10.305 -2.408 9.703 1 97.75 104 GLU B O 1
ATOM 4844 N N . LYS B 1 105 ? -10.609 -1.249 11.609 1 96.38 105 LYS B N 1
ATOM 4845 C CA . LYS B 1 105 ? -11.891 -1.875 11.898 1 96.38 105 LYS B CA 1
ATOM 4846 C C . LYS B 1 105 ? -13.008 -1.239 11.078 1 96.38 105 LYS B C 1
ATOM 4848 O O . LYS B 1 105 ? -14.125 -1.765 11.023 1 96.38 105 LYS B O 1
ATOM 4853 N N . PHE B 1 106 ? -12.758 -0.095 10.492 1 97 106 PHE B N 1
ATOM 4854 C CA . PHE B 1 106 ? -13.797 0.563 9.703 1 97 106 PHE B CA 1
ATOM 4855 C C . PHE B 1 106 ? -14.242 -0.323 8.547 1 97 106 PHE B C 1
ATOM 4857 O O . PHE B 1 106 ? -13.422 -1.004 7.93 1 97 106 PHE B O 1
ATOM 4864 N N . PRO B 1 107 ? -15.531 -0.326 8.203 1 94.88 107 PRO B N 1
ATOM 4865 C CA . PRO B 1 107 ? -16.094 -1.315 7.281 1 94.88 107 PRO B CA 1
ATOM 4866 C C . PRO B 1 107 ? -15.727 -1.03 5.824 1 94.88 107 PRO B C 1
ATOM 4868 O O . PRO B 1 107 ? -15.758 -1.938 4.988 1 94.88 107 PRO B O 1
ATOM 4871 N N . TYR B 1 108 ? -15.445 0.195 5.512 1 95.19 108 TYR B N 1
ATOM 4872 C CA . TYR B 1 108 ? -15.211 0.524 4.109 1 95.19 108 TYR B CA 1
ATOM 4873 C C . TYR B 1 108 ? -13.805 1.063 3.902 1 95.19 108 TYR B C 1
ATOM 4875 O O . TYR B 1 108 ? -13.258 1.73 4.781 1 95.19 108 TYR B O 1
ATOM 4883 N N . PHE B 1 109 ? -13.289 0.724 2.75 1 97 109 PHE B N 1
ATOM 4884 C CA . PHE B 1 109 ? -11.906 1.049 2.434 1 97 109 PHE B CA 1
ATOM 4885 C C . PHE B 1 109 ? -11.75 1.363 0.95 1 97 109 PHE B C 1
ATOM 4887 O O . PHE B 1 109 ? -12.406 0.748 0.107 1 97 109 PHE B O 1
ATOM 4894 N N . GLY B 1 110 ? -10.883 2.35 0.615 1 97.19 110 GLY B N 1
ATOM 4895 C CA . GLY B 1 110 ? -10.461 2.67 -0.74 1 97.19 110 GLY B CA 1
ATOM 4896 C C . GLY B 1 110 ? -9 3.059 -0.832 1 97.19 110 GLY B C 1
ATOM 4897 O O . GLY B 1 110 ? -8.281 3.031 0.169 1 97.19 110 GLY B O 1
ATOM 4898 N N . LEU B 1 111 ? -8.539 3.285 -2.043 1 97.56 111 LEU B N 1
ATOM 4899 C CA . LEU B 1 111 ? -7.184 3.752 -2.322 1 97.56 111 LEU B CA 1
ATOM 4900 C C . LEU B 1 111 ? -7.211 5.082 -3.07 1 97.56 111 LEU B C 1
ATOM 4902 O O . LEU B 1 111 ? -8.016 5.266 -3.988 1 97.56 111 LEU B O 1
ATOM 4906 N N . SER B 1 112 ? -6.348 5.973 -2.646 1 98 112 SER B N 1
ATOM 4907 C CA . SER B 1 112 ? -6.328 7.312 -3.227 1 98 112 SER B CA 1
ATOM 4908 C C . SER B 1 112 ? -5.004 7.59 -3.936 1 98 112 SER B C 1
ATOM 4910 O O . SER B 1 112 ? -3.934 7.312 -3.391 1 98 112 SER B O 1
ATOM 4912 N N . LYS B 1 113 ? -5.086 8.203 -5.121 1 98 113 LYS B N 1
ATOM 4913 C CA . LYS B 1 113 ? -3.914 8.625 -5.887 1 98 113 LYS B CA 1
ATOM 4914 C C . LYS B 1 113 ? -3.387 9.969 -5.387 1 98 113 LYS B C 1
ATOM 4916 O O . LYS B 1 113 ? -4.105 10.969 -5.414 1 98 113 LYS B O 1
ATOM 4921 N N . THR B 1 114 ? -2.102 10.07 -5.082 1 97.88 114 THR B N 1
ATOM 4922 C CA . THR B 1 114 ? -1.639 11.195 -4.27 1 97.88 114 THR B CA 1
ATOM 4923 C C . THR B 1 114 ? -0.869 12.195 -5.121 1 97.88 114 THR B C 1
ATOM 4925 O O . THR B 1 114 ? -0.616 13.32 -4.684 1 97.88 114 THR B O 1
ATOM 4928 N N . TYR B 1 115 ? -0.458 11.984 -6.402 1 97.75 115 TYR B N 1
ATOM 4929 C CA . TYR B 1 115 ? 0.461 12.781 -7.211 1 97.75 115 TYR B CA 1
ATOM 4930 C C . TYR B 1 115 ? -0.04 14.211 -7.359 1 97.75 115 TYR B C 1
ATOM 4932 O O . TYR B 1 115 ? -1.227 14.484 -7.164 1 97.75 115 TYR B O 1
ATOM 4940 N N . CYS B 1 116 ? 0.884 15.172 -7.566 1 97.44 116 CYS B N 1
ATOM 4941 C CA . CYS B 1 116 ? 0.573 16.547 -7.953 1 97.44 116 CYS B CA 1
ATOM 4942 C C . CYS B 1 116 ? 0.453 16.672 -9.469 1 97.44 116 CYS B C 1
ATOM 4944 O O . CYS B 1 116 ? 0.782 15.734 -10.203 1 97.44 116 CYS B O 1
ATOM 4946 N N . VAL B 1 117 ? -0.012 17.828 -9.852 1 97.31 117 VAL B N 1
ATOM 4947 C CA . VAL B 1 117 ? -0.136 18.031 -11.289 1 97.31 117 VAL B CA 1
ATOM 4948 C C . VAL B 1 117 ? 1.237 17.922 -11.953 1 97.31 117 VAL B C 1
ATOM 4950 O O . VAL B 1 117 ? 1.358 17.406 -13.062 1 97.31 117 VAL B O 1
ATOM 4953 N N . ASP B 1 118 ? 2.289 18.312 -11.25 1 96.06 118 ASP B N 1
ATOM 4954 C CA . ASP B 1 118 ? 3.596 18.406 -11.898 1 96.06 118 ASP B CA 1
ATOM 4955 C C . ASP B 1 118 ? 4.57 17.375 -11.312 1 96.06 118 ASP B C 1
ATOM 4957 O O . ASP B 1 118 ? 5.734 17.328 -11.719 1 96.06 118 ASP B O 1
ATOM 4961 N N . ARG B 1 119 ? 4.191 16.594 -10.344 1 96.56 119 ARG B N 1
ATOM 4962 C CA . ARG B 1 119 ? 5.094 15.633 -9.727 1 96.56 119 ARG B CA 1
ATOM 4963 C C . ARG B 1 119 ? 4.43 14.266 -9.594 1 96.56 119 ARG B C 1
ATOM 4965 O O . ARG B 1 119 ? 3.238 14.18 -9.281 1 96.56 119 ARG B O 1
ATOM 4972 N N . GLN B 1 120 ? 5.23 13.156 -9.711 1 97.12 120 GLN B N 1
ATOM 4973 C CA . GLN B 1 120 ? 4.762 11.797 -9.461 1 97.12 120 GLN B CA 1
ATOM 4974 C C . GLN B 1 120 ? 4.664 11.516 -7.969 1 97.12 120 GLN B C 1
ATOM 4976 O O . GLN B 1 120 ? 3.807 10.742 -7.531 1 97.12 120 GLN B O 1
ATOM 4981 N N . VAL B 1 121 ? 5.605 12.07 -7.184 1 97.88 121 VAL B N 1
ATOM 4982 C CA . VAL B 1 121 ? 5.633 11.984 -5.727 1 97.88 121 VAL B CA 1
ATOM 4983 C C . VAL B 1 121 ? 5.254 13.336 -5.125 1 97.88 121 VAL B C 1
ATOM 4985 O O . VAL B 1 121 ? 5.906 14.352 -5.391 1 97.88 121 VAL B O 1
ATOM 4988 N N . ALA B 1 122 ? 4.258 13.305 -4.316 1 97.75 122 ALA B N 1
ATOM 4989 C CA . ALA B 1 122 ? 3.658 14.547 -3.848 1 97.75 122 ALA B CA 1
ATOM 4990 C C . ALA B 1 122 ? 4.281 14.992 -2.527 1 97.75 122 ALA B C 1
ATOM 4992 O O . ALA B 1 122 ? 5 14.227 -1.883 1 97.75 122 ALA B O 1
ATOM 4993 N N . ASP B 1 123 ? 4.078 16.281 -2.205 1 97.5 123 ASP B N 1
ATOM 4994 C CA . ASP B 1 123 ? 4.293 16.781 -0.852 1 97.5 123 ASP B CA 1
ATOM 4995 C C . ASP B 1 123 ? 2.961 17.062 -0.152 1 97.5 123 ASP B C 1
ATOM 4997 O O . ASP B 1 123 ? 1.896 16.766 -0.696 1 97.5 123 ASP B O 1
ATOM 5001 N N . SER B 1 124 ? 2.992 17.516 1.067 1 98.56 124 SER B N 1
ATOM 5002 C CA . SER B 1 124 ? 1.782 17.734 1.85 1 98.56 124 SER B CA 1
ATOM 5003 C C . SER B 1 124 ? 1.007 18.953 1.333 1 98.56 124 SER B C 1
ATOM 5005 O O . SER B 1 124 ? -0.198 19.062 1.568 1 98.56 124 SER B O 1
ATOM 5007 N N . ALA B 1 125 ? 1.677 19.891 0.628 1 98.62 125 ALA B N 1
ATOM 5008 C CA . ALA B 1 125 ? 1.042 21.125 0.187 1 98.62 125 ALA B CA 1
ATOM 5009 C C . ALA B 1 125 ? 0.054 20.875 -0.946 1 98.62 125 ALA B C 1
ATOM 5011 O O . ALA B 1 125 ? -1.142 21.141 -0.811 1 98.62 125 ALA B O 1
ATOM 5012 N N . CYS B 1 126 ? 0.529 20.297 -2.057 1 98.38 126 CYS B N 1
ATOM 5013 C CA . CYS B 1 126 ? -0.366 20.062 -3.184 1 98.38 126 CYS B CA 1
ATOM 5014 C C . CYS B 1 126 ? -1.449 19.047 -2.814 1 98.38 126 CYS B C 1
ATOM 5016 O O . CYS B 1 126 ? -2.586 19.156 -3.275 1 98.38 126 CYS B O 1
ATOM 5018 N N . THR B 1 127 ? -1.143 18.062 -1.934 1 98.81 127 THR B N 1
ATOM 5019 C CA . THR B 1 127 ? -2.143 17.078 -1.552 1 98.81 127 THR B CA 1
ATOM 5020 C C . THR B 1 127 ? -3.211 17.703 -0.661 1 98.81 127 THR B C 1
ATOM 5022 O O . THR B 1 127 ? -4.379 17.297 -0.709 1 98.81 127 THR B O 1
ATOM 5025 N N . ALA B 1 128 ? -2.838 18.672 0.165 1 98.94 128 ALA B N 1
ATOM 5026 C CA . ALA B 1 128 ? -3.832 19.359 0.995 1 98.94 128 ALA B CA 1
ATOM 5027 C C . ALA B 1 128 ? -4.918 20 0.137 1 98.94 128 ALA B C 1
ATOM 5029 O O . ALA B 1 128 ? -6.102 19.953 0.486 1 98.94 128 ALA B O 1
ATOM 5030 N N . THR B 1 129 ? -4.516 20.578 -0.964 1 98.81 129 THR B N 1
ATOM 5031 C CA . THR B 1 129 ? -5.477 21.172 -1.894 1 98.81 129 THR B CA 1
ATOM 5032 C C . THR B 1 129 ? -6.387 20.094 -2.477 1 98.81 129 THR B C 1
ATOM 5034 O O . THR B 1 129 ? -7.59 20.312 -2.641 1 98.81 129 THR B O 1
ATOM 5037 N N . ALA B 1 130 ? -5.816 18.953 -2.738 1 98.75 130 ALA B N 1
ATOM 5038 C CA . ALA B 1 130 ? -6.555 17.859 -3.379 1 98.75 130 ALA B CA 1
ATOM 5039 C C . ALA B 1 130 ? -7.562 17.234 -2.416 1 98.75 130 ALA B C 1
ATOM 5041 O O . ALA B 1 130 ? -8.758 17.172 -2.717 1 98.75 130 ALA B O 1
ATOM 5042 N N . TYR B 1 131 ? -7.156 16.828 -1.192 1 98.81 131 TYR B N 1
ATOM 5043 C CA . TYR B 1 131 ? -8.031 16.047 -0.327 1 98.81 131 TYR B CA 1
ATOM 5044 C C . TYR B 1 131 ? -8.945 16.969 0.486 1 98.81 131 TYR B C 1
ATOM 5046 O O . TYR B 1 131 ? -9.875 16.484 1.147 1 98.81 131 TYR B O 1
ATOM 5054 N N . LEU B 1 132 ? -8.719 18.297 0.467 1 98.81 132 LEU B N 1
ATOM 5055 C CA . LEU B 1 132 ? -9.602 19.203 1.189 1 98.81 132 LEU B CA 1
ATOM 5056 C C . LEU B 1 132 ? -10.438 20.031 0.221 1 98.81 132 LEU B C 1
ATOM 5058 O O . LEU B 1 132 ? -11.531 20.484 0.565 1 98.81 132 LEU B O 1
ATOM 5062 N N . GLY B 1 133 ? -9.945 20.297 -0.979 1 98.12 133 GLY B N 1
ATOM 5063 C CA . GLY B 1 133 ? -10.609 21.203 -1.884 1 98.12 133 GLY B CA 1
ATOM 5064 C C . GLY B 1 133 ? -11.047 20.562 -3.182 1 98.12 133 GLY B C 1
ATOM 5065 O O . GLY B 1 133 ? -11.781 21.156 -3.967 1 98.12 133 GLY B O 1
ATOM 5066 N N . GLY B 1 134 ? -10.539 19.375 -3.527 1 97.88 134 GLY B N 1
ATOM 5067 C CA . GLY B 1 134 ? -10.984 18.625 -4.684 1 97.88 134 GLY B CA 1
ATOM 5068 C C . GLY B 1 134 ? -10.297 19.031 -5.973 1 97.88 134 GLY B C 1
ATOM 5069 O O . GLY B 1 134 ? -10.797 18.766 -7.066 1 97.88 134 GLY B O 1
ATOM 5070 N N . VAL B 1 135 ? -9.164 19.719 -5.844 1 98.19 135 VAL B N 1
ATOM 5071 C CA . VAL B 1 135 ? -8.398 20.188 -7 1 98.19 135 VAL B CA 1
ATOM 5072 C C . VAL B 1 135 ? -6.918 19.875 -6.805 1 98.19 135 VAL B C 1
ATOM 5074 O O . VAL B 1 135 ? -6.367 20.094 -5.723 1 98.19 135 VAL B O 1
ATOM 5077 N N . LYS B 1 136 ? -6.277 19.281 -7.785 1 98.06 136 LYS B N 1
ATOM 5078 C CA . LYS B 1 136 ? -4.84 19.062 -7.684 1 98.06 136 LYS B CA 1
ATOM 5079 C C . LYS B 1 136 ? -4.062 20.328 -8.07 1 98.06 136 LYS B C 1
ATOM 5081 O O . LYS B 1 136 ? -4.418 21 -9.039 1 98.06 136 LYS B O 1
ATOM 5086 N N . GLY B 1 137 ? -3.131 20.688 -7.336 1 97.94 137 GLY B N 1
ATOM 5087 C CA . GLY B 1 137 ? -2.24 21.812 -7.598 1 97.94 137 GLY B CA 1
ATOM 5088 C C . GLY B 1 137 ? -0.81 21.391 -7.867 1 97.94 137 GLY B C 1
ATOM 5089 O O . GLY B 1 137 ? -0.545 20.203 -8.125 1 97.94 137 GLY B O 1
ATOM 5090 N N . ASN B 1 138 ? 0.083 22.391 -7.898 1 97.19 138 ASN B N 1
ATOM 5091 C CA . ASN B 1 138 ? 1.506 22.141 -8.109 1 97.19 138 ASN B CA 1
ATOM 5092 C C . ASN B 1 138 ? 2.225 21.875 -6.789 1 97.19 138 ASN B C 1
ATOM 5094 O O . ASN B 1 138 ? 1.811 22.359 -5.738 1 97.19 138 ASN B O 1
ATOM 5098 N N . TYR B 1 139 ? 3.314 21.109 -6.926 1 96.88 139 TYR B N 1
ATOM 5099 C CA . TYR B 1 139 ? 4.215 20.844 -5.812 1 96.88 139 TYR B CA 1
ATOM 5100 C C . TYR B 1 139 ? 4.574 22.125 -5.074 1 96.88 139 TYR B C 1
ATOM 5102 O O . TYR B 1 139 ? 4.984 23.109 -5.695 1 96.88 139 TYR B O 1
ATOM 5110 N N . GLY B 1 140 ? 4.301 22.188 -3.721 1 97.56 140 GLY B N 1
ATOM 5111 C CA . GLY B 1 140 ? 4.723 23.281 -2.859 1 97.56 140 GLY B CA 1
ATOM 5112 C C . GLY B 1 140 ? 3.678 24.375 -2.729 1 97.56 140 GLY B C 1
ATOM 5113 O O . GLY B 1 140 ? 3.867 25.344 -1.978 1 97.56 140 GLY B O 1
ATOM 5114 N N . THR B 1 141 ? 2.537 24.297 -3.404 1 98.38 141 THR B N 1
ATOM 5115 C CA . THR B 1 141 ? 1.493 25.312 -3.334 1 98.38 141 THR B CA 1
ATOM 5116 C C . THR B 1 141 ? 0.297 24.797 -2.533 1 98.38 141 THR B C 1
ATOM 5118 O O . THR B 1 141 ? 0.078 23.594 -2.438 1 98.38 141 THR B O 1
ATOM 5121 N N . ILE B 1 142 ? -0.477 25.703 -1.924 1 98.75 142 ILE B N 1
ATOM 5122 C CA . ILE B 1 142 ? -1.594 25.297 -1.074 1 98.75 142 ILE B CA 1
ATOM 5123 C C . ILE B 1 142 ? -2.838 26.094 -1.449 1 98.75 142 ILE B C 1
ATOM 5125 O O . ILE B 1 142 ? -2.781 27.328 -1.576 1 98.75 142 ILE B O 1
ATOM 5129 N N . GLY B 1 143 ? -3.955 25.422 -1.61 1 98.75 143 GLY B N 1
ATOM 5130 C CA . GLY B 1 143 ? -5.246 26.078 -1.797 1 98.75 143 GLY B CA 1
ATOM 5131 C C . GLY B 1 143 ? -5.352 26.828 -3.111 1 98.75 143 GLY B C 1
ATOM 5132 O O . GLY B 1 143 ? -6.109 27.797 -3.223 1 98.75 143 GLY B O 1
ATOM 5133 N N . VAL B 1 144 ? -4.559 26.531 -4.039 1 98.75 144 VAL B N 1
ATOM 5134 C CA . VAL B 1 144 ? -4.586 27.156 -5.359 1 98.75 144 VAL B CA 1
ATOM 5135 C C . VAL B 1 144 ? -4.488 26.078 -6.441 1 98.75 144 VAL B C 1
ATOM 5137 O O . VAL B 1 144 ? -3.955 24.984 -6.203 1 98.75 144 VAL B O 1
ATOM 5140 N N . ASN B 1 145 ? -5.086 26.328 -7.613 1 98.19 145 ASN B N 1
ATOM 5141 C CA . ASN B 1 145 ? -4.977 25.391 -8.727 1 98.19 145 ASN B CA 1
ATOM 5142 C C . ASN B 1 145 ? -3.607 25.469 -9.398 1 98.19 145 ASN B C 1
ATOM 5144 O O . ASN B 1 145 ? -2.721 26.188 -8.922 1 98.19 145 ASN B O 1
ATOM 5148 N N . SER B 1 146 ? -3.365 24.75 -10.469 1 97.38 146 SER B N 1
ATOM 5149 C CA . SER B 1 146 ? -2.02 24.531 -10.992 1 97.38 146 SER B CA 1
ATOM 5150 C C . SER B 1 146 ? -1.588 25.703 -11.875 1 97.38 146 SER B C 1
ATOM 5152 O O . SER B 1 146 ? -0.488 25.688 -12.43 1 97.38 146 SER B O 1
ATOM 5154 N N . ASN B 1 147 ? -2.41 26.766 -12.023 1 96.94 147 ASN B N 1
ATOM 5155 C CA . ASN B 1 147 ? -1.959 28 -12.648 1 96.94 147 ASN B CA 1
ATOM 5156 C C . ASN B 1 147 ? -0.917 28.719 -11.797 1 96.94 147 ASN B C 1
ATOM 5158 O O . ASN B 1 147 ? -0.173 29.562 -12.289 1 96.94 147 ASN B O 1
ATOM 5162 N N . VAL B 1 148 ? -0.944 28.469 -10.555 1 97.06 148 VAL B N 1
ATOM 5163 C CA . VAL B 1 148 ? -0.008 29.094 -9.625 1 97.06 148 VAL B CA 1
ATOM 5164 C C . VAL B 1 148 ? 1.27 28.266 -9.539 1 97.06 148 VAL B C 1
ATOM 5166 O O . VAL B 1 148 ? 1.249 27.141 -9.031 1 97.06 148 VAL B O 1
ATOM 5169 N N . LYS B 1 149 ? 2.324 28.828 -9.992 1 95.06 149 LYS B N 1
ATOM 5170 C CA . LYS B 1 149 ? 3.629 28.203 -9.836 1 95.06 149 LYS B CA 1
ATOM 5171 C C . LYS B 1 149 ? 4.211 28.469 -8.453 1 95.06 149 LYS B C 1
ATOM 5173 O O . LYS B 1 149 ? 4 29.531 -7.879 1 95.06 149 LYS B O 1
ATOM 5178 N N . ARG B 1 150 ? 4.938 27.516 -7.938 1 95.56 150 ARG B N 1
ATOM 5179 C CA . ARG B 1 150 ? 5.574 27.688 -6.637 1 95.56 150 ARG B CA 1
ATOM 5180 C C . ARG B 1 150 ? 6.453 28.938 -6.613 1 95.56 150 ARG B C 1
ATOM 5182 O O . ARG B 1 150 ? 7.188 29.203 -7.566 1 95.56 150 ARG B O 1
ATOM 5189 N N . TYR B 1 151 ? 6.355 29.812 -5.621 1 95.31 151 TYR B N 1
ATOM 5190 C CA . TYR B 1 151 ? 7.141 31 -5.324 1 95.31 151 TYR B CA 1
ATOM 5191 C C . TYR B 1 151 ? 6.707 32.188 -6.195 1 95.31 151 TYR B C 1
ATOM 5193 O O . TYR B 1 151 ? 7.328 33.25 -6.172 1 95.31 151 TYR B O 1
ATOM 5201 N N . ASN B 1 152 ? 5.691 31.922 -7.004 1 95.5 152 ASN B N 1
ATOM 5202 C CA . ASN B 1 152 ? 5.199 33.062 -7.762 1 95.5 152 ASN B CA 1
ATOM 5203 C C . ASN B 1 152 ? 4.617 34.156 -6.848 1 95.5 152 ASN B C 1
ATOM 5205 O O . ASN B 1 152 ? 3.736 33.844 -6.035 1 95.5 152 ASN B O 1
ATOM 5209 N N . CYS B 1 153 ? 4.973 35.375 -6.969 1 95.31 153 CYS B N 1
ATOM 5210 C CA . CYS B 1 153 ? 4.633 36.469 -6.055 1 95.31 153 CYS B CA 1
ATOM 5211 C C . CYS B 1 153 ? 3.264 37.062 -6.383 1 95.31 153 CYS B C 1
ATOM 5213 O O . CYS B 1 153 ? 2.754 37.906 -5.648 1 95.31 153 CYS B O 1
ATOM 5215 N N . PHE B 1 154 ? 2.643 36.594 -7.41 1 95.31 154 PHE B N 1
ATOM 5216 C CA . PHE B 1 154 ? 1.469 37.344 -7.883 1 95.31 154 PHE B CA 1
ATOM 5217 C C . PHE B 1 154 ? 0.279 36.375 -8.039 1 95.31 154 PHE B C 1
ATOM 5219 O O . PHE B 1 154 ? -0.797 36.656 -7.492 1 95.31 154 PHE B O 1
ATOM 5226 N N . ASP B 1 155 ? 0.473 35.219 -8.625 1 95.25 155 ASP B N 1
ATOM 5227 C CA . ASP B 1 155 ? -0.631 34.375 -9.055 1 95.25 155 ASP B CA 1
ATOM 5228 C C . ASP B 1 155 ? -1.371 33.781 -7.852 1 95.25 155 ASP B C 1
ATOM 5230 O O . ASP B 1 155 ? -2.57 33.5 -7.93 1 95.25 155 ASP B O 1
ATOM 5234 N N . GLY B 1 156 ? -0.643 33.625 -6.777 1 94.56 156 GLY B N 1
ATOM 5235 C CA . GLY B 1 156 ? -1.248 33.062 -5.578 1 94.56 156 GLY B CA 1
ATOM 5236 C C . GLY B 1 156 ? -2.262 33.969 -4.934 1 94.56 156 GLY B C 1
ATOM 5237 O O . GLY B 1 156 ? -3.105 33.531 -4.152 1 94.56 156 GLY B O 1
ATOM 5238 N N . GLN B 1 157 ? -2.221 35.25 -5.266 1 94.12 157 GLN B N 1
ATOM 5239 C CA . GLN B 1 157 ? -3.104 36.219 -4.664 1 94.12 157 GLN B CA 1
ATOM 5240 C C . GLN B 1 157 ? -4.332 36.469 -5.535 1 94.12 157 GLN B C 1
ATOM 5242 O O . GLN B 1 157 ? -5.246 37.188 -5.137 1 94.12 157 GLN B O 1
ATOM 5247 N N . ASN B 1 158 ? -4.383 35.875 -6.715 1 95.94 158 ASN B N 1
ATOM 5248 C CA . ASN B 1 158 ? -5.531 36 -7.609 1 95.94 158 ASN B CA 1
ATOM 5249 C C . ASN B 1 158 ? -6.652 35.031 -7.207 1 95.94 158 ASN B C 1
ATOM 5251 O O . ASN B 1 158 ? -6.523 33.812 -7.379 1 95.94 158 ASN B O 1
ATOM 5255 N N . PRO B 1 159 ? -7.77 35.531 -6.777 1 96.81 159 PRO B N 1
ATOM 5256 C CA . PRO B 1 159 ? -8.859 34.688 -6.324 1 96.81 159 PRO B CA 1
ATOM 5257 C C . PRO B 1 159 ? -9.336 33.719 -7.406 1 96.81 159 PRO B C 1
ATOM 5259 O O . PRO B 1 159 ? -9.867 32.656 -7.094 1 96.81 159 PRO B O 1
ATOM 5262 N N . ALA B 1 160 ? -9.094 34.031 -8.641 1 96.56 160 ALA B N 1
ATOM 5263 C CA . ALA B 1 160 ? -9.5 33.156 -9.734 1 96.56 160 ALA B CA 1
ATOM 5264 C C . ALA B 1 160 ? -8.75 31.828 -9.664 1 96.56 160 ALA B C 1
ATOM 5266 O O . ALA B 1 160 ? -9.195 30.828 -10.242 1 96.56 160 ALA B O 1
ATOM 5267 N N . ASN B 1 161 ? -7.633 31.812 -8.922 1 98 161 ASN B N 1
ATOM 5268 C CA . ASN B 1 161 ? -6.824 30.609 -8.797 1 98 161 ASN B CA 1
ATOM 5269 C C . ASN B 1 161 ? -7.074 29.891 -7.477 1 98 161 ASN B C 1
ATOM 5271 O O . ASN B 1 161 ? -6.516 28.812 -7.227 1 98 161 ASN B O 1
ATOM 5275 N N . TRP B 1 162 ? -7.879 30.453 -6.625 1 98.44 162 TRP B N 1
ATOM 5276 C CA . TRP B 1 162 ? -8.07 29.891 -5.289 1 98.44 162 TRP B CA 1
ATOM 5277 C C . TRP B 1 162 ? -8.977 28.672 -5.328 1 98.44 162 TRP B C 1
ATOM 5279 O O . TRP B 1 162 ? -9.867 28.578 -6.176 1 98.44 162 TRP B O 1
ATOM 5289 N N . VAL B 1 163 ? -8.688 27.75 -4.508 1 98.25 163 VAL B N 1
ATOM 5290 C CA . VAL B 1 163 ? -9.492 26.547 -4.285 1 98.25 163 VAL B CA 1
ATOM 5291 C C . VAL B 1 163 ? -10.039 26.547 -2.859 1 98.25 163 VAL B C 1
ATOM 5293 O O . VAL B 1 163 ? -9.273 26.484 -1.895 1 98.25 163 VAL B O 1
ATOM 5296 N N . ASP B 1 164 ? -11.344 26.641 -2.729 1 97.62 164 ASP B N 1
ATOM 5297 C CA . ASP B 1 164 ? -11.969 26.625 -1.407 1 97.62 164 ASP B CA 1
ATOM 5298 C C . ASP B 1 164 ? -11.938 25.234 -0.798 1 97.62 164 ASP B C 1
ATOM 5300 O O . ASP B 1 164 ? -12.133 24.234 -1.501 1 97.62 164 ASP B O 1
ATOM 5304 N N . SER B 1 165 ? -11.688 25.141 0.473 1 98.44 165 SER B N 1
ATOM 5305 C CA . SER B 1 165 ? -11.664 23.859 1.179 1 98.44 165 SER B CA 1
ATOM 5306 C C . SER B 1 165 ? -13.055 23.484 1.691 1 98.44 165 SER B C 1
ATOM 5308 O O . SER B 1 165 ? -13.961 24.312 1.696 1 98.44 165 SER B O 1
ATOM 5310 N N . ILE B 1 166 ? -13.164 22.328 2.113 1 98.75 166 ILE B N 1
ATOM 5311 C CA . ILE B 1 166 ? -14.414 21.828 2.678 1 98.75 166 ILE B CA 1
ATOM 5312 C C . ILE B 1 166 ? -14.734 22.594 3.963 1 98.75 166 ILE B C 1
ATOM 5314 O O . ILE B 1 166 ? -15.906 22.688 4.355 1 98.75 166 ILE B O 1
ATOM 5318 N N . ALA B 1 167 ? -13.75 23.172 4.652 1 98.88 167 ALA B N 1
ATOM 5319 C CA . ALA B 1 167 ? -14.031 24.016 5.812 1 98.88 167 ALA B CA 1
ATOM 5320 C C . ALA B 1 167 ? -14.875 25.219 5.418 1 98.88 167 ALA B C 1
ATOM 5322 O O . ALA B 1 167 ? -15.82 25.578 6.117 1 98.88 167 ALA B O 1
ATOM 5323 N N . LYS B 1 168 ? -14.531 25.828 4.297 1 98.75 168 LYS B N 1
ATOM 5324 C CA . LYS B 1 168 ? -15.312 26.953 3.789 1 98.75 168 LYS B CA 1
ATOM 5325 C C . LYS B 1 168 ? -16.734 26.516 3.438 1 98.75 168 LYS B C 1
ATOM 5327 O O . LYS B 1 168 ? -17.703 27.219 3.734 1 98.75 168 LYS B O 1
ATOM 5332 N N . TRP B 1 169 ? -16.828 25.328 2.766 1 98.62 169 TRP B N 1
ATOM 5333 C CA . TRP B 1 169 ? -18.141 24.797 2.414 1 98.62 169 TRP B CA 1
ATOM 5334 C C . TRP B 1 169 ? -18.984 24.562 3.66 1 98.62 169 TRP B C 1
ATOM 5336 O O . TRP B 1 169 ? -20.188 24.844 3.67 1 98.62 169 TRP B O 1
ATOM 5346 N N . ALA B 1 170 ? -18.375 24.047 4.711 1 98.81 170 ALA B N 1
ATOM 5347 C CA . ALA B 1 170 ? -19.078 23.812 5.973 1 98.81 170 ALA B CA 1
ATOM 5348 C C . ALA B 1 170 ? -19.531 25.109 6.609 1 98.81 170 ALA B C 1
ATOM 5350 O O . ALA B 1 170 ? -20.688 25.25 7.012 1 98.81 170 ALA B O 1
ATOM 5351 N N . GLN B 1 171 ? -18.672 26.094 6.676 1 98.75 171 GLN B N 1
ATOM 5352 C CA . GLN B 1 171 ? -19 27.406 7.246 1 98.75 171 GLN B CA 1
ATOM 5353 C C . GLN B 1 171 ? -20.125 28.078 6.473 1 98.75 171 GLN B C 1
ATOM 5355 O O . GLN B 1 171 ? -21.047 28.656 7.066 1 98.75 171 GLN B O 1
ATOM 5360 N N . ASP B 1 172 ? -20.047 27.938 5.145 1 98.5 172 ASP B N 1
ATOM 5361 C CA . ASP B 1 172 ? -21.094 28.5 4.305 1 98.5 172 ASP B CA 1
ATOM 5362 C C . ASP B 1 172 ? -22.453 27.859 4.59 1 98.5 172 ASP B C 1
ATOM 5364 O O . ASP B 1 172 ? -23.5 28.484 4.426 1 98.5 172 ASP B O 1
ATOM 5368 N N . ALA B 1 173 ? -22.391 26.641 5.062 1 98.06 173 ALA B N 1
ATOM 5369 C CA . ALA B 1 173 ? -23.625 25.906 5.332 1 98.06 173 ALA B CA 1
ATOM 5370 C C . ALA B 1 173 ? -24.062 26.078 6.785 1 98.06 173 ALA B C 1
ATOM 5372 O O . ALA B 1 173 ? -25 25.406 7.242 1 98.06 173 ALA B O 1
ATOM 5373 N N . GLY B 1 174 ? -23.359 26.891 7.555 1 98.44 174 GLY B N 1
ATOM 5374 C CA . GLY B 1 174 ? -23.719 27.172 8.938 1 98.44 174 GLY B CA 1
ATOM 5375 C C . GLY B 1 174 ? -23.109 26.188 9.922 1 98.44 174 GLY B C 1
ATOM 5376 O O . GLY B 1 174 ? -23.406 26.25 11.117 1 98.44 174 GLY B O 1
ATOM 5377 N N . LYS B 1 175 ? -22.266 25.312 9.453 1 98.75 175 LYS B N 1
ATOM 5378 C CA . LYS B 1 175 ? -21.562 24.375 10.32 1 98.75 175 LYS B CA 1
ATOM 5379 C C . LYS B 1 175 ? -20.297 25.031 10.906 1 98.75 175 LYS B C 1
ATOM 5381 O O . LYS B 1 175 ? -19.766 25.969 10.336 1 98.75 175 LYS B O 1
ATOM 5386 N N . ASP B 1 176 ? -19.938 24.547 12.047 1 98.88 176 ASP B N 1
ATOM 5387 C CA . ASP B 1 176 ? -18.656 24.953 12.594 1 98.88 176 ASP B CA 1
ATOM 5388 C C . ASP B 1 176 ? -17.5 24.188 11.938 1 98.88 176 ASP B C 1
ATOM 5390 O O . ASP B 1 176 ? -17.719 23.141 11.32 1 98.88 176 ASP B O 1
ATOM 5394 N N . ALA B 1 177 ? -16.328 24.719 11.992 1 98.88 177 ALA B N 1
ATOM 5395 C CA . ALA B 1 177 ? -15.141 24.047 11.492 1 98.88 177 ALA B CA 1
ATOM 5396 C C . ALA B 1 177 ? -13.969 24.219 12.445 1 98.88 177 ALA B C 1
ATOM 5398 O O . ALA B 1 177 ? -13.938 25.172 13.234 1 98.88 177 ALA B O 1
ATOM 5399 N N . GLY B 1 178 ? -13.023 23.297 12.461 1 98.94 178 GLY B N 1
ATOM 5400 C CA . GLY B 1 178 ? -11.828 23.359 13.289 1 98.94 178 GLY B CA 1
ATOM 5401 C C . GLY B 1 178 ? -10.688 22.516 12.75 1 98.94 178 GLY B C 1
ATOM 5402 O O . GLY B 1 178 ? -10.875 21.75 11.805 1 98.94 178 GLY B O 1
ATOM 5403 N N . LEU B 1 179 ? -9.484 22.719 13.289 1 98.81 179 LEU B N 1
ATOM 5404 C CA . LEU B 1 179 ? -8.328 21.906 12.938 1 98.81 179 LEU B CA 1
ATOM 5405 C C . LEU B 1 179 ? -7.484 21.609 14.172 1 98.81 179 LEU B C 1
ATOM 5407 O O . LEU B 1 179 ? -7.336 22.453 15.047 1 98.81 179 LEU B O 1
ATOM 5411 N N . VAL B 1 180 ? -7.047 20.406 14.281 1 98.94 180 VAL B N 1
ATOM 5412 C CA . VAL B 1 180 ? -6.117 19.891 15.273 1 98.94 180 VAL B CA 1
ATOM 5413 C C . VAL B 1 180 ? -4.922 19.25 14.586 1 98.94 180 VAL B C 1
ATOM 5415 O O . VAL B 1 180 ? -5.09 18.469 13.633 1 98.94 180 VAL B O 1
ATOM 5418 N N . THR B 1 181 ? -3.709 19.562 14.961 1 98.94 181 THR B N 1
ATOM 5419 C CA . THR B 1 181 ? -2.518 18.953 14.375 1 98.94 181 THR B CA 1
ATOM 5420 C C . THR B 1 181 ? -1.406 18.844 15.414 1 98.94 181 THR B C 1
ATOM 5422 O O . THR B 1 181 ? -1.472 19.469 16.469 1 98.94 181 THR B O 1
ATOM 5425 N N . THR B 1 182 ? -0.456 17.969 15.156 1 98.81 182 THR B N 1
ATOM 5426 C CA . THR B 1 182 ? 0.755 17.922 15.969 1 98.81 182 THR B CA 1
ATOM 5427 C C . THR B 1 182 ? 1.879 18.719 15.297 1 98.81 182 THR B C 1
ATOM 5429 O O . THR B 1 182 ? 3.004 18.75 15.797 1 98.81 182 THR B O 1
ATOM 5432 N N . ALA B 1 183 ? 1.627 19.344 14.18 1 98.75 183 ALA B N 1
ATOM 5433 C CA . ALA B 1 183 ? 2.537 20.281 13.531 1 98.75 183 ALA B CA 1
ATOM 5434 C C . ALA B 1 183 ? 2.207 21.719 13.914 1 98.75 183 ALA B C 1
ATOM 5436 O O . ALA B 1 183 ? 1.404 21.953 14.82 1 98.75 183 ALA B O 1
ATOM 5437 N N . ARG B 1 184 ? 2.973 22.688 13.344 1 98.81 184 ARG B N 1
ATOM 5438 C CA . ARG B 1 184 ? 2.51 24.062 13.344 1 98.81 184 ARG B CA 1
ATOM 5439 C C . ARG B 1 184 ? 1.161 24.188 12.648 1 98.81 184 ARG B C 1
ATOM 5441 O O . ARG B 1 184 ? 0.933 23.562 11.609 1 98.81 184 ARG B O 1
ATOM 5448 N N . VAL B 1 185 ? 0.257 24.984 13.211 1 98.94 185 VAL B N 1
ATOM 5449 C CA . VAL B 1 185 ? -1.068 25.141 12.617 1 98.94 185 VAL B CA 1
ATOM 5450 C C . VAL B 1 185 ? -0.956 25.844 11.273 1 98.94 185 VAL B C 1
ATOM 5452 O O . VAL B 1 185 ? -1.908 25.859 10.484 1 98.94 185 VAL B O 1
ATOM 5455 N N . THR B 1 186 ? 0.286 26.375 10.961 1 98.88 186 THR B N 1
ATOM 5456 C CA . THR B 1 186 ? 0.545 27.062 9.703 1 98.88 186 THR B CA 1
ATOM 5457 C C . THR B 1 186 ? 1.271 26.156 8.719 1 98.88 186 THR B C 1
ATOM 5459 O O . THR B 1 186 ? 1.604 26.578 7.605 1 98.88 186 THR B O 1
ATOM 5462 N N . HIS B 1 187 ? 1.554 24.875 9.078 1 98.75 187 HIS B N 1
ATOM 5463 C CA . HIS B 1 187 ? 2.242 23.922 8.211 1 98.75 187 HIS B CA 1
ATOM 5464 C C . HIS B 1 187 ? 1.36 23.516 7.039 1 98.75 187 HIS B C 1
ATOM 5466 O O . HIS B 1 187 ? 0.196 23.906 6.961 1 98.75 187 HIS B O 1
ATOM 5472 N N . ALA B 1 188 ? 1.88 22.781 6.145 1 98.56 188 ALA B N 1
ATOM 5473 C CA . ALA B 1 188 ? 1.298 22.578 4.82 1 98.56 188 ALA B CA 1
ATOM 5474 C C . ALA B 1 188 ? -0.09 21.953 4.926 1 98.56 188 ALA B C 1
ATOM 5476 O O . ALA B 1 188 ? -1.057 22.469 4.363 1 98.56 188 ALA B O 1
ATOM 5477 N N . SER B 1 189 ? -0.247 20.828 5.688 1 98.81 189 SER B N 1
ATOM 5478 C CA . SER B 1 189 ? -1.515 20.094 5.727 1 98.81 189 SER B CA 1
ATOM 5479 C C . SER B 1 189 ? -2.598 20.922 6.414 1 98.81 189 SER B C 1
ATOM 5481 O O . SER B 1 189 ? -3.672 21.141 5.852 1 98.81 189 SER B O 1
ATOM 5483 N N . PRO B 1 190 ? -2.389 21.469 7.621 1 98.88 190 PRO B N 1
ATOM 5484 C CA . PRO B 1 190 ? -3.457 22.266 8.227 1 98.88 190 PRO B CA 1
ATOM 5485 C C . PRO B 1 190 ? -3.744 23.547 7.449 1 98.88 190 PRO B C 1
ATOM 5487 O O . PRO B 1 190 ? -4.883 24.016 7.422 1 98.88 190 PRO B O 1
ATOM 5490 N N . ALA B 1 191 ? -2.738 24.125 6.785 1 98.94 191 ALA B N 1
ATOM 5491 C CA . ALA B 1 191 ? -2.953 25.344 6 1 98.94 191 ALA B CA 1
ATOM 5492 C C . ALA B 1 191 ? -3.971 25.094 4.891 1 98.94 191 ALA B C 1
ATOM 5494 O O . ALA B 1 191 ? -4.691 26.016 4.492 1 98.94 191 ALA B O 1
ATOM 5495 N N . GLY B 1 192 ? -4.02 23.844 4.406 1 98.88 192 GLY B N 1
ATOM 5496 C CA . GLY B 1 192 ? -4.977 23.516 3.361 1 98.88 192 GLY B CA 1
ATOM 5497 C C . GLY B 1 192 ? -6.414 23.766 3.773 1 98.88 192 GLY B C 1
ATOM 5498 O O . GLY B 1 192 ? -7.305 23.859 2.924 1 98.88 192 GLY B O 1
ATOM 5499 N N . VAL B 1 193 ? -6.656 23.875 5.055 1 98.94 193 VAL B N 1
ATOM 5500 C CA . VAL B 1 193 ? -8 24.078 5.586 1 98.94 193 VAL B CA 1
ATOM 5501 C C . VAL B 1 193 ? -8.453 25.516 5.297 1 98.94 193 VAL B C 1
ATOM 5503 O O . VAL B 1 193 ? -9.641 25.766 5.074 1 98.94 193 VAL B O 1
ATOM 5506 N N . TYR B 1 194 ? -7.488 26.547 5.184 1 98.88 194 TYR B N 1
ATOM 5507 C CA . TYR B 1 194 ? -7.969 27.922 5.191 1 98.88 194 TYR B CA 1
ATOM 5508 C C . TYR B 1 194 ? -7.145 28.797 4.254 1 98.88 194 TYR B C 1
ATOM 5510 O O . TYR B 1 194 ? -7.551 29.906 3.91 1 98.88 194 TYR B O 1
ATOM 5518 N N . ALA B 1 195 ? -6.031 28.328 3.812 1 98.81 195 ALA B N 1
ATOM 5519 C CA . ALA B 1 195 ? -5.086 29.266 3.209 1 98.81 195 ALA B CA 1
ATOM 5520 C C . ALA B 1 195 ? -5.004 29.078 1.699 1 98.81 195 ALA B C 1
ATOM 5522 O O . ALA B 1 195 ? -5.355 28 1.188 1 98.81 195 ALA B O 1
ATOM 5523 N N . HIS B 1 196 ? -4.617 30.078 0.984 1 98.69 196 HIS B N 1
ATOM 5524 C CA . HIS B 1 196 ? -4.238 30.125 -0.423 1 98.69 196 HIS B CA 1
ATOM 5525 C C . HIS B 1 196 ? -2.859 30.75 -0.6 1 98.69 196 HIS B C 1
ATOM 5527 O O . HIS B 1 196 ? -2.668 31.938 -0.316 1 98.69 196 HIS B O 1
ATOM 5533 N N . ILE B 1 197 ? -1.93 29.969 -1.065 1 98.44 197 ILE B N 1
ATOM 5534 C CA . ILE B 1 197 ? -0.573 30.516 -1.032 1 98.44 197 ILE B CA 1
ATOM 5535 C C . ILE B 1 197 ? 0.282 29.812 -2.092 1 98.44 197 ILE B C 1
ATOM 5537 O O . ILE B 1 197 ? 0.093 28.625 -2.373 1 98.44 197 ILE B O 1
ATOM 5541 N N . ALA B 1 198 ? 1.269 30.5 -2.689 1 97.88 198 ALA B N 1
ATOM 5542 C CA . ALA B 1 198 ? 2.104 30 -3.779 1 97.88 198 ALA B CA 1
ATOM 5543 C C . ALA B 1 198 ? 3.275 29.172 -3.242 1 97.88 198 ALA B C 1
ATOM 5545 O O . ALA B 1 198 ? 3.928 28.453 -3.994 1 97.88 198 ALA B O 1
ATOM 5546 N N . GLN B 1 199 ? 3.451 29.297 -1.952 1 97.81 199 GLN B N 1
ATOM 5547 C CA . GLN B 1 199 ? 4.57 28.578 -1.34 1 97.81 199 GLN B CA 1
ATOM 5548 C C . GLN B 1 199 ? 4.238 28.156 0.088 1 97.81 199 GLN B C 1
ATOM 5550 O O . GLN B 1 199 ? 3.943 29 0.939 1 97.81 199 GLN B O 1
ATOM 5555 N N . ARG B 1 200 ? 4.391 26.859 0.352 1 97.81 200 ARG B N 1
ATOM 5556 C CA . ARG B 1 200 ? 3.99 26.266 1.618 1 97.81 200 ARG B CA 1
ATOM 5557 C C . ARG B 1 200 ? 4.805 26.828 2.777 1 97.81 200 ARG B C 1
ATOM 5559 O O . ARG B 1 200 ? 4.332 26.859 3.916 1 97.81 200 ARG B O 1
ATOM 5566 N N . GLY B 1 201 ? 5.996 27.359 2.562 1 97.5 201 GLY B N 1
ATOM 5567 C CA . GLY B 1 201 ? 6.883 27.859 3.602 1 97.5 201 GLY B CA 1
ATOM 5568 C C . GLY B 1 201 ? 6.578 29.297 4.008 1 97.5 201 GLY B C 1
ATOM 5569 O O . GLY B 1 201 ? 7.121 29.797 4.996 1 97.5 201 GLY B O 1
ATOM 5570 N N . TRP B 1 202 ? 5.668 29.953 3.305 1 98.25 202 TRP B N 1
ATOM 5571 C CA . TRP B 1 202 ? 5.316 31.328 3.635 1 98.25 202 TRP B CA 1
ATOM 5572 C C . TRP B 1 202 ? 4.383 31.391 4.84 1 98.25 202 TRP B C 1
ATOM 5574 O O . TRP B 1 202 ? 3.279 31.938 4.754 1 98.25 202 TRP B O 1
ATOM 5584 N N . GLU B 1 203 ? 4.844 30.906 6.004 1 98.69 203 GLU B N 1
ATOM 5585 C CA . GLU B 1 203 ? 4.074 30.797 7.238 1 98.69 203 GLU B CA 1
ATOM 5586 C C . GLU B 1 203 ? 4.031 32.125 7.996 1 98.69 203 GLU B C 1
ATOM 5588 O O . GLU B 1 203 ? 3.148 32.344 8.828 1 98.69 203 GLU B O 1
ATOM 5593 N N . ASN B 1 204 ? 4.988 33.062 7.699 1 98.5 204 ASN B N 1
ATOM 5594 C CA . ASN B 1 204 ? 5.047 34.406 8.227 1 98.5 204 ASN B CA 1
ATOM 5595 C C . ASN B 1 204 ? 5.625 35.375 7.207 1 98.5 204 ASN B C 1
ATOM 5597 O O . ASN B 1 204 ? 6.055 34.969 6.125 1 98.5 204 ASN B O 1
ATOM 5601 N N . ASP B 1 205 ? 5.656 36.656 7.543 1 98.44 205 ASP B N 1
ATOM 5602 C CA . ASP B 1 205 ? 6.047 37.688 6.598 1 98.44 205 ASP B CA 1
ATOM 5603 C C . ASP B 1 205 ? 7.535 37.594 6.266 1 98.44 205 ASP B C 1
ATOM 5605 O O . ASP B 1 205 ? 7.941 37.875 5.133 1 98.44 205 ASP B O 1
ATOM 5609 N N . ALA B 1 206 ? 8.344 37.219 7.219 1 98.06 206 ALA B N 1
ATOM 5610 C CA . ALA B 1 206 ? 9.789 37.125 7.008 1 98.06 206 ALA B CA 1
ATOM 5611 C C . ALA B 1 206 ? 10.117 36.156 5.887 1 98.06 206 ALA B C 1
ATOM 5613 O O . ALA B 1 206 ? 11.039 36.375 5.102 1 98.06 206 ALA B O 1
ATOM 5614 N N . GLU B 1 207 ? 9.367 35.062 5.809 1 97.5 207 GLU B N 1
ATOM 5615 C CA . GLU B 1 207 ? 9.602 34.062 4.785 1 97.5 207 GLU B CA 1
ATOM 5616 C C . GLU B 1 207 ? 9.242 34.562 3.396 1 97.5 207 GLU B C 1
ATOM 5618 O O . GLU B 1 207 ? 9.898 34.219 2.41 1 97.5 207 GLU B O 1
ATOM 5623 N N . ILE B 1 208 ? 8.195 35.312 3.305 1 97.81 208 ILE B N 1
ATOM 5624 C CA . ILE B 1 208 ? 7.789 35.938 2.041 1 97.81 208 ILE B CA 1
ATOM 5625 C C . ILE B 1 208 ? 8.875 36.906 1.566 1 97.81 208 ILE B C 1
ATOM 5627 O O . ILE B 1 208 ? 9.281 36.875 0.403 1 97.81 208 ILE B O 1
ATOM 5631 N N . ILE B 1 209 ? 9.344 37.75 2.48 1 97.75 209 ILE B N 1
ATOM 5632 C CA . ILE B 1 209 ? 10.375 38.719 2.184 1 97.75 209 ILE B CA 1
ATOM 5633 C C . ILE B 1 209 ? 11.648 38 1.731 1 97.75 209 ILE B C 1
ATOM 5635 O O . ILE B 1 209 ? 12.281 38.406 0.751 1 97.75 209 ILE B O 1
ATOM 5639 N N . ALA B 1 210 ? 12.008 36.938 2.383 1 95.94 210 ALA B N 1
ATOM 5640 C CA . ALA B 1 210 ? 13.211 36.188 2.059 1 95.94 210 ALA B CA 1
ATOM 5641 C C . ALA B 1 210 ? 13.125 35.594 0.647 1 95.94 210 ALA B C 1
ATOM 5643 O O . ALA B 1 210 ? 14.156 35.375 0.002 1 95.94 210 ALA B O 1
ATOM 5644 N N . ALA B 1 211 ? 11.906 35.375 0.156 1 95.44 211 ALA B N 1
ATOM 5645 C CA . ALA B 1 211 ? 11.711 34.812 -1.177 1 95.44 211 ALA B CA 1
ATOM 5646 C C . ALA B 1 211 ? 11.695 35.906 -2.238 1 95.44 211 ALA B C 1
ATOM 5648 O O . ALA B 1 211 ? 11.539 35.625 -3.43 1 95.44 211 ALA B O 1
ATOM 5649 N N . GLY B 1 212 ? 11.82 37.156 -1.863 1 96.38 212 GLY B N 1
ATOM 5650 C CA . GLY B 1 212 ? 11.875 38.25 -2.799 1 96.38 212 GLY B CA 1
ATOM 5651 C C . GLY B 1 212 ? 10.508 38.781 -3.164 1 96.38 212 GLY B C 1
ATOM 5652 O O . GLY B 1 212 ? 10.367 39.531 -4.133 1 96.38 212 GLY B O 1
ATOM 5653 N N . CYS B 1 213 ? 9.492 38.344 -2.418 1 97.31 213 CYS B N 1
ATOM 5654 C CA . CYS B 1 213 ? 8.133 38.812 -2.66 1 97.31 213 CYS B CA 1
ATOM 5655 C C . CYS B 1 213 ? 7.723 39.844 -1.626 1 97.31 213 CYS B C 1
ATOM 5657 O O . CYS B 1 213 ? 8.359 39.969 -0.576 1 97.31 213 CYS B O 1
ATOM 5659 N N . SER B 1 214 ? 6.691 40.656 -1.979 1 97 214 SER B N 1
ATOM 5660 C CA . SER B 1 214 ? 6.16 41.656 -1.065 1 97 214 SER B CA 1
ATOM 5661 C C . SER B 1 214 ? 5.246 41.031 -0.019 1 97 214 SER B C 1
ATOM 5663 O O . SER B 1 214 ? 4.246 40.406 -0.361 1 97 214 SER B O 1
ATOM 5665 N N . ALA B 1 215 ? 5.559 41.281 1.249 1 97.06 215 ALA B N 1
ATOM 5666 C CA . ALA B 1 215 ? 4.711 40.781 2.324 1 97.06 215 ALA B CA 1
ATOM 5667 C C . ALA B 1 215 ? 3.449 41.625 2.471 1 97.06 215 ALA B C 1
ATOM 5669 O O . ALA B 1 215 ? 2.51 41.25 3.17 1 97.06 215 ALA B O 1
ATOM 5670 N N . LYS B 1 216 ? 3.465 42.75 1.838 1 94.62 216 LYS B N 1
ATOM 5671 C CA . LYS B 1 216 ? 2.256 43.562 1.792 1 94.62 216 LYS B CA 1
ATOM 5672 C C . LYS B 1 216 ? 1.246 43 0.798 1 94.62 216 LYS B C 1
ATOM 5674 O O . LYS B 1 216 ? 0.045 42.969 1.072 1 94.62 216 LYS B O 1
ATOM 5679 N N . ASP B 1 217 ? 1.767 42.531 -0.295 1 93.56 217 ASP B N 1
ATOM 5680 C CA . ASP B 1 217 ? 0.908 42.062 -1.37 1 93.56 217 ASP B CA 1
ATOM 5681 C C . ASP B 1 217 ? 0.552 40.594 -1.168 1 93.56 217 ASP B C 1
ATOM 5683 O O . ASP B 1 217 ? -0.5 40.125 -1.619 1 93.56 217 ASP B O 1
ATOM 5687 N N . ASN B 1 218 ? 1.52 39.875 -0.575 1 96.19 218 ASN B N 1
ATOM 5688 C CA . ASN B 1 218 ? 1.289 38.469 -0.217 1 96.19 218 ASN B CA 1
ATOM 5689 C C . ASN B 1 218 ? 1.022 38.312 1.276 1 96.19 218 ASN B C 1
ATOM 5691 O O . ASN B 1 218 ? 1.889 38.625 2.102 1 96.19 218 ASN B O 1
ATOM 5695 N N . VAL B 1 219 ? -0.152 37.812 1.604 1 97.94 219 VAL B N 1
ATOM 5696 C CA . VAL B 1 219 ? -0.5 37.625 3.006 1 97.94 219 VAL B CA 1
ATOM 5697 C C . VAL B 1 219 ? -0.065 36.219 3.447 1 97.94 219 VAL B C 1
ATOM 5699 O O . VAL B 1 219 ? -0.46 35.219 2.844 1 97.94 219 VAL B O 1
ATOM 5702 N N . ASP B 1 220 ? 0.751 36.125 4.473 1 98.56 220 ASP B N 1
ATOM 5703 C CA . ASP B 1 220 ? 1.3 34.844 4.914 1 98.56 220 ASP B CA 1
ATOM 5704 C C . ASP B 1 220 ? 0.22 33.969 5.555 1 98.56 220 ASP B C 1
ATOM 5706 O O . ASP B 1 220 ? -0.87 34.469 5.867 1 98.56 220 ASP B O 1
ATOM 5710 N N . ILE B 1 221 ? 0.539 32.719 5.781 1 98.88 221 ILE B N 1
ATOM 5711 C CA . ILE B 1 221 ? -0.418 31.703 6.207 1 98.88 221 ILE B CA 1
ATOM 5712 C C . ILE B 1 221 ? -0.942 32.062 7.602 1 98.88 221 ILE B C 1
ATOM 5714 O O . ILE B 1 221 ? -2.137 31.906 7.875 1 98.88 221 ILE B O 1
ATOM 5718 N N . ALA B 1 222 ? -0.079 32.5 8.516 1 98.94 222 ALA B N 1
ATOM 5719 C CA . ALA B 1 222 ? -0.531 32.844 9.859 1 98.94 222 ALA B CA 1
ATOM 5720 C C . ALA B 1 222 ? -1.539 34 9.812 1 98.94 222 ALA B C 1
ATOM 5722 O O . ALA B 1 222 ? -2.551 33.969 10.516 1 98.94 222 ALA B O 1
ATOM 5723 N N . ARG B 1 223 ? -1.28 34.969 9.016 1 98.81 223 ARG B N 1
ATOM 5724 C CA . ARG B 1 223 ? -2.203 36.094 8.883 1 98.81 223 ARG B CA 1
ATOM 5725 C C . ARG B 1 223 ? -3.523 35.656 8.266 1 98.81 223 ARG B C 1
ATOM 5727 O O . ARG B 1 223 ? -4.59 36.125 8.656 1 98.81 223 ARG B O 1
ATOM 5734 N N . GLN B 1 224 ? -3.424 34.781 7.258 1 98.75 224 GLN B N 1
ATOM 5735 C CA . GLN B 1 224 ? -4.664 34.281 6.672 1 98.75 224 GLN B CA 1
ATOM 5736 C C . GLN B 1 224 ? -5.516 33.562 7.711 1 98.75 224 GLN B C 1
ATOM 5738 O O . GLN B 1 224 ? -6.742 33.656 7.691 1 98.75 224 GLN B O 1
ATOM 5743 N N . LEU B 1 225 ? -4.887 32.844 8.648 1 98.88 225 LEU B N 1
ATOM 5744 C CA . LEU B 1 225 ? -5.582 32.125 9.719 1 98.88 225 LEU B CA 1
ATOM 5745 C C . LEU B 1 225 ? -6.336 33.094 10.609 1 98.88 225 LEU B C 1
ATOM 5747 O O . LEU B 1 225 ? -7.457 32.812 11.039 1 98.88 225 LEU B O 1
ATOM 5751 N N . VAL B 1 226 ? -5.77 34.25 10.836 1 98.81 226 VAL B N 1
ATOM 5752 C CA . VAL B 1 226 ? -6.285 35.188 11.828 1 98.81 226 VAL B CA 1
ATOM 5753 C C . VAL B 1 226 ? -7.227 36.188 11.156 1 98.81 226 VAL B C 1
ATOM 5755 O O . VAL B 1 226 ? -8.227 36.594 11.742 1 98.81 226 VAL B O 1
ATOM 5758 N N . GLU B 1 227 ? -7 36.562 9.867 1 98.06 227 GLU B N 1
ATOM 5759 C CA . GLU B 1 227 ? -7.629 37.719 9.297 1 98.06 227 GLU B CA 1
ATOM 5760 C C . GLU B 1 227 ? -8.625 37.344 8.203 1 98.06 227 GLU B C 1
ATOM 5762 O O . GLU B 1 227 ? -9.578 38.094 7.941 1 98.06 227 GLU B O 1
ATOM 5767 N N . TRP B 1 228 ? -8.344 36.25 7.527 1 98.19 228 TRP B N 1
ATOM 5768 C CA . TRP B 1 228 ? -9.156 35.969 6.344 1 98.19 228 TRP B CA 1
ATOM 5769 C C . TRP B 1 228 ? -10.422 35.219 6.719 1 98.19 228 TRP B C 1
ATOM 5771 O O . TRP B 1 228 ? -10.539 34.688 7.836 1 98.19 228 TRP B O 1
ATOM 5781 N N . GLU B 1 229 ? -11.281 35.156 5.84 1 97.44 229 GLU B N 1
ATOM 5782 C CA . GLU B 1 229 ? -12.656 34.719 6.074 1 97.44 229 GLU B CA 1
ATOM 5783 C C . GLU B 1 229 ? -12.703 33.344 6.719 1 97.44 229 GLU B C 1
ATOM 5785 O O . GLU B 1 229 ? -13.32 33.156 7.77 1 97.44 229 GLU B O 1
ATOM 5790 N N . VAL B 1 230 ? -12.031 32.312 6.16 1 98.62 230 VAL B N 1
ATOM 5791 C CA . VAL B 1 230 ? -12.141 30.922 6.625 1 98.62 230 VAL B CA 1
ATOM 5792 C C . VAL B 1 230 ? -11.406 30.766 7.953 1 98.62 230 VAL B C 1
ATOM 5794 O O . VAL B 1 230 ? -11.969 30.234 8.914 1 98.62 230 VAL B O 1
ATOM 5797 N N . GLY B 1 231 ? -10.164 31.281 8 1 98.81 231 GLY B N 1
ATOM 5798 C CA . GLY B 1 231 ? -9.367 31.172 9.211 1 98.81 231 GLY B CA 1
ATOM 5799 C C . GLY B 1 231 ? -9.992 31.844 10.406 1 98.81 231 GLY B C 1
ATOM 5800 O O . GLY B 1 231 ? -10.094 31.266 11.484 1 98.81 231 GLY B O 1
ATOM 5801 N N . ARG B 1 232 ? -10.492 33.031 10.156 1 98.19 232 ARG B N 1
ATOM 5802 C CA . ARG B 1 232 ? -11.055 33.844 11.211 1 98.19 232 ARG B CA 1
ATOM 5803 C C . ARG B 1 232 ? -12.273 33.188 11.844 1 98.19 232 ARG B C 1
ATOM 5805 O O . ARG B 1 232 ? -12.578 33.406 13.016 1 98.19 232 ARG B O 1
ATOM 5812 N N . LYS B 1 233 ? -12.914 32.312 11.117 1 98.56 233 LYS B N 1
ATOM 5813 C CA . LYS B 1 233 ? -14.172 31.734 11.562 1 98.56 233 LYS B CA 1
ATOM 5814 C C . LYS B 1 233 ? -13.961 30.328 12.125 1 98.56 233 LYS B C 1
ATOM 5816 O O . LYS B 1 233 ? -14.898 29.703 12.602 1 98.56 233 LYS B O 1
ATOM 5821 N N . LEU B 1 234 ? -12.766 29.781 12.086 1 98.88 234 LEU B N 1
ATOM 5822 C CA . LEU B 1 234 ? -12.516 28.484 12.703 1 98.88 234 LEU B CA 1
ATOM 5823 C C . LEU B 1 234 ? -12.766 28.547 14.203 1 98.88 234 LEU B C 1
ATOM 5825 O O . LEU B 1 234 ? -12.211 29.391 14.898 1 98.88 234 LEU B O 1
ATOM 5829 N N . LYS B 1 235 ? -13.555 27.625 14.734 1 98.88 235 LYS B N 1
ATOM 5830 C CA . LYS B 1 235 ? -13.93 27.594 16.141 1 98.88 235 LYS B CA 1
ATOM 5831 C C . LYS B 1 235 ? -12.812 27 17 1 98.88 235 LYS B C 1
ATOM 5833 O O . LYS B 1 235 ? -12.703 27.312 18.188 1 98.88 235 LYS B O 1
ATOM 5838 N N . VAL B 1 236 ? -12.125 26.062 16.422 1 98.94 236 VAL B N 1
ATOM 5839 C CA . VAL B 1 236 ? -11.023 25.422 17.141 1 98.94 236 VAL B CA 1
ATOM 5840 C C . VAL B 1 236 ? -9.781 25.391 16.25 1 98.94 236 VAL B C 1
ATOM 5842 O O . VAL B 1 236 ? -9.844 24.969 15.094 1 98.94 236 VAL B O 1
ATOM 5845 N N . ILE B 1 237 ? -8.695 25.859 16.734 1 98.94 237 ILE B N 1
ATOM 5846 C CA . ILE B 1 237 ? -7.363 25.766 16.156 1 98.94 237 ILE B CA 1
ATOM 5847 C C . ILE B 1 237 ? -6.371 25.281 17.203 1 98.94 237 ILE B C 1
ATOM 5849 O O . ILE B 1 237 ? -6.07 25.984 18.172 1 98.94 237 ILE B O 1
ATOM 5853 N N . MET B 1 238 ? -5.855 24.062 17.047 1 98.94 238 MET B N 1
ATOM 5854 C CA . MET B 1 238 ? -4.906 23.562 18.031 1 98.94 238 MET B CA 1
ATOM 5855 C C . MET B 1 238 ? -3.709 22.906 17.359 1 98.94 238 MET B C 1
ATOM 5857 O O . MET B 1 238 ? -3.865 22.203 16.359 1 98.94 238 MET B O 1
ATOM 5861 N N . GLY B 1 239 ? -2.553 23.078 17.766 1 98.75 239 GLY B N 1
ATOM 5862 C CA . GLY B 1 239 ? -1.275 22.547 17.312 1 98.75 239 GLY B CA 1
ATOM 5863 C C . GLY B 1 239 ? -0.085 23.297 17.875 1 98.75 239 GLY B C 1
ATOM 5864 O O . GLY B 1 239 ? -0.07 23.656 19.047 1 98.75 239 GLY B O 1
ATOM 5865 N N . GLY B 1 240 ? 0.975 23.375 17.141 1 98.62 240 GLY B N 1
ATOM 5866 C CA . GLY B 1 240 ? 2.113 24.219 17.453 1 98.62 240 GLY B CA 1
ATOM 5867 C C . GLY B 1 240 ? 2.207 25.453 16.562 1 98.62 240 GLY B C 1
ATOM 5868 O O . GLY B 1 240 ? 1.229 25.828 15.914 1 98.62 240 GLY B O 1
ATOM 5869 N N . GLY B 1 241 ? 3.396 26.172 16.672 1 98.62 241 GLY B N 1
ATOM 5870 C CA . GLY B 1 241 ? 3.709 27.172 15.672 1 98.62 241 GLY B CA 1
ATOM 5871 C C . GLY B 1 241 ? 3.629 28.594 16.203 1 98.62 241 GLY B C 1
ATOM 5872 O O . GLY B 1 241 ? 3.469 29.547 15.438 1 98.62 241 GLY B O 1
ATOM 5873 N N . ARG B 1 242 ? 3.779 28.844 17.562 1 98.38 242 ARG B N 1
ATOM 5874 C CA . ARG B 1 242 ? 3.721 30.188 18.141 1 98.38 242 ARG B CA 1
ATOM 5875 C C . ARG B 1 242 ? 4.703 31.125 17.453 1 98.38 242 ARG B C 1
ATOM 5877 O O . ARG B 1 242 ? 4.43 32.312 17.297 1 98.38 242 ARG B O 1
ATOM 5884 N N . ARG B 1 243 ? 5.762 30.578 16.953 1 98.5 243 ARG B N 1
ATOM 5885 C CA . ARG B 1 243 ? 6.848 31.375 16.391 1 98.5 243 ARG B CA 1
ATOM 5886 C C . ARG B 1 243 ? 6.383 32.156 15.156 1 98.5 243 ARG B C 1
ATOM 5888 O O . ARG B 1 243 ? 6.934 33.188 14.828 1 98.5 243 ARG B O 1
ATOM 5895 N N . ASN B 1 244 ? 5.395 31.641 14.5 1 98.75 244 ASN B N 1
ATOM 5896 C CA . ASN B 1 244 ? 4.91 32.281 13.289 1 98.75 244 ASN B CA 1
ATOM 5897 C C . ASN B 1 244 ? 3.896 33.375 13.609 1 98.75 244 ASN B C 1
ATOM 5899 O O . ASN B 1 244 ? 3.463 34.125 12.719 1 98.75 244 ASN B O 1
ATOM 5903 N N . PHE B 1 245 ? 3.508 33.562 14.852 1 98.81 245 PHE B N 1
ATOM 5904 C CA . PHE B 1 245 ? 2.445 34.5 15.25 1 98.81 245 PHE B CA 1
ATOM 5905 C C . PHE B 1 245 ? 3.02 35.688 15.969 1 98.81 245 PHE B C 1
ATOM 5907 O O . PHE B 1 245 ? 2.32 36.688 16.172 1 98.81 245 PHE B O 1
ATOM 5914 N N . ILE B 1 246 ? 4.309 35.688 16.359 1 98.5 246 ILE B N 1
ATOM 5915 C CA . ILE B 1 246 ? 4.879 36.812 17.125 1 98.5 246 ILE B CA 1
ATOM 5916 C C . ILE B 1 246 ? 6.199 37.25 16.5 1 98.5 246 ILE B C 1
ATOM 5918 O O . ILE B 1 246 ? 6.812 36.469 15.75 1 98.5 246 ILE B O 1
ATOM 5922 N N . GLY B 1 247 ? 6.57 38.406 16.797 1 97.56 247 GLY B N 1
ATOM 5923 C CA . GLY B 1 247 ? 7.754 39 16.203 1 97.56 247 GLY B CA 1
ATOM 5924 C C . GLY B 1 247 ? 9.047 38.5 16.812 1 97.56 247 GLY B C 1
ATOM 5925 O O . GLY B 1 247 ? 9.047 37.938 17.906 1 97.56 247 GLY B O 1
ATOM 5926 N N . VAL B 1 248 ? 10.156 38.781 16.109 1 96.56 248 VAL B N 1
ATOM 5927 C CA . VAL B 1 248 ? 11.492 38.312 16.484 1 96.56 248 VAL B CA 1
ATOM 5928 C C . VAL B 1 248 ? 11.906 38.969 17.797 1 96.56 248 VAL B C 1
ATOM 5930 O O . VAL B 1 248 ? 12.727 38.406 18.531 1 96.56 248 VAL B O 1
ATOM 5933 N N . ASN B 1 249 ? 11.328 40.062 18.141 1 95.94 249 ASN B N 1
ATOM 5934 C CA . ASN B 1 249 ? 11.695 40.781 19.359 1 95.94 249 ASN B CA 1
ATOM 5935 C C . ASN B 1 249 ? 10.805 40.375 20.531 1 95.94 249 ASN B C 1
ATOM 5937 O O . ASN B 1 249 ? 11.023 40.812 21.656 1 95.94 249 ASN B O 1
ATOM 5941 N N . ALA B 1 250 ? 9.812 39.594 20.281 1 96.69 250 ALA B N 1
ATOM 5942 C CA . ALA B 1 250 ? 8.938 39.094 21.328 1 96.69 250 ALA B CA 1
ATOM 5943 C C . ALA B 1 250 ? 9.312 37.656 21.703 1 96.69 250 ALA B C 1
ATOM 5945 O O . ALA B 1 250 ? 9.969 36.938 20.922 1 96.69 250 ALA B O 1
ATOM 5946 N N . ARG B 1 251 ? 8.93 37.25 22.906 1 96.81 251 ARG B N 1
ATOM 5947 C CA . ARG B 1 251 ? 9.133 35.875 23.391 1 96.81 251 ARG B CA 1
ATOM 5948 C C . ARG B 1 251 ? 7.809 35.219 23.797 1 96.81 251 ARG B C 1
ATOM 5950 O O . ARG B 1 251 ? 6.934 35.906 24.359 1 96.81 251 ARG B O 1
ATOM 5957 N N . ASP B 1 252 ? 7.762 33.969 23.516 1 96 252 ASP B N 1
ATOM 5958 C CA . ASP B 1 252 ? 6.52 33.281 23.859 1 96 252 ASP B CA 1
ATOM 5959 C C . ASP B 1 252 ? 6.543 32.812 25.312 1 96 252 ASP B C 1
ATOM 5961 O O . ASP B 1 252 ? 7.414 33.219 26.078 1 96 252 ASP B O 1
ATOM 5965 N N . GLU B 1 253 ? 5.543 32.031 25.703 1 93.69 253 GLU B N 1
ATOM 5966 C CA . GLU B 1 253 ? 5.336 31.609 27.094 1 93.69 253 GLU B CA 1
ATOM 5967 C C . GLU B 1 253 ? 6.477 30.719 27.562 1 93.69 253 GLU B C 1
ATOM 5969 O O . GLU B 1 253 ? 6.691 30.562 28.766 1 93.69 253 GLU B O 1
ATOM 5974 N N . GLU B 1 254 ? 7.27 30.203 26.625 1 93.56 254 GLU B N 1
ATOM 5975 C CA . GLU B 1 254 ? 8.398 29.328 26.953 1 93.56 254 GLU B CA 1
ATOM 5976 C C . GLU B 1 254 ? 9.727 30.078 26.797 1 93.56 254 GLU B C 1
ATOM 5978 O O . GLU B 1 254 ? 10.797 29.469 26.875 1 93.56 254 GLU B O 1
ATOM 5983 N N . GLY B 1 255 ? 9.664 31.25 26.531 1 96.56 255 GLY B N 1
ATOM 5984 C CA . GLY B 1 255 ? 10.852 32.094 26.422 1 96.56 255 GLY B CA 1
ATOM 5985 C C . GLY B 1 255 ? 11.508 32 25.062 1 96.56 255 GLY B C 1
ATOM 5986 O O . GLY B 1 255 ? 12.648 32.438 24.891 1 96.56 255 GLY B O 1
ATOM 5987 N N . ILE B 1 256 ? 10.852 31.531 24.047 1 97.12 256 ILE B N 1
ATOM 5988 C CA . ILE B 1 256 ? 11.398 31.344 22.703 1 97.12 256 ILE B CA 1
ATOM 5989 C C . ILE B 1 256 ? 10.977 32.5 21.812 1 97.12 256 ILE B C 1
ATOM 5991 O O . ILE B 1 256 ? 9.805 32.875 21.781 1 97.12 256 ILE B O 1
ATOM 5995 N N . PRO B 1 257 ? 11.891 33.156 21.078 1 97.62 257 PRO B N 1
ATOM 5996 C CA . PRO B 1 257 ? 11.539 34.281 20.219 1 97.62 257 PRO B CA 1
ATOM 5997 C C . PRO B 1 257 ? 10.648 33.844 19.047 1 97.62 257 PRO B C 1
ATOM 5999 O O . PRO B 1 257 ? 10.719 32.719 18.594 1 97.62 257 PRO B O 1
ATOM 6002 N N . GLY B 1 258 ? 9.883 34.844 18.562 1 98 258 GLY B N 1
ATOM 6003 C CA . GLY B 1 258 ? 9.117 34.625 17.344 1 98 258 GLY B CA 1
ATOM 6004 C C . GLY B 1 258 ? 9.953 34.781 16.094 1 98 258 GLY B C 1
ATOM 6005 O O . GLY B 1 258 ? 11.172 34.969 16.156 1 98 258 GLY B O 1
ATOM 6006 N N . GLU B 1 259 ? 9.211 34.656 14.891 1 97.88 259 GLU B N 1
ATOM 6007 C CA . GLU B 1 259 ? 9.945 34.656 13.625 1 97.88 259 GLU B CA 1
ATOM 6008 C C . GLU B 1 259 ? 9.391 35.719 12.688 1 97.88 259 GLU B C 1
ATOM 6010 O O . GLU B 1 259 ? 9.922 35.938 11.586 1 97.88 259 GLU B O 1
ATOM 6015 N N . ARG B 1 260 ? 8.367 36.469 13.141 1 98.25 260 ARG B N 1
ATOM 6016 C CA . ARG B 1 260 ? 7.824 37.5 12.273 1 98.25 260 ARG B CA 1
ATOM 6017 C C . ARG B 1 260 ? 8.734 38.719 12.242 1 98.25 260 ARG B C 1
ATOM 6019 O O . ARG B 1 260 ? 9.32 39.094 13.266 1 98.25 260 ARG B O 1
ATOM 6026 N N . ALA B 1 261 ? 8.727 39.406 11.109 1 97.75 261 ALA B N 1
ATOM 6027 C CA . ALA B 1 261 ? 9.57 40.594 10.945 1 97.75 261 ALA B CA 1
ATOM 6028 C C . ALA B 1 261 ? 8.758 41.875 11.148 1 97.75 261 ALA B C 1
ATOM 6030 O O . ALA B 1 261 ? 9.328 42.938 11.328 1 97.75 261 ALA B O 1
ATOM 6031 N N . ASP B 1 262 ? 7.473 41.844 11.133 1 97 262 ASP B N 1
ATOM 6032 C CA . ASP B 1 262 ? 6.637 43.031 11.18 1 97 262 ASP B CA 1
ATOM 6033 C C . ASP B 1 262 ? 6.277 43.406 12.617 1 97 262 ASP B C 1
ATOM 6035 O O . ASP B 1 262 ? 5.477 44.312 12.852 1 97 262 ASP B O 1
ATOM 6039 N N . ASP B 1 263 ? 6.734 42.719 13.617 1 92.56 263 ASP B N 1
ATOM 6040 C CA . ASP B 1 263 ? 6.609 42.906 15.062 1 92.56 263 ASP B CA 1
ATOM 6041 C C . ASP B 1 263 ? 5.148 42.812 15.5 1 92.56 263 ASP B C 1
ATOM 6043 O O . ASP B 1 263 ? 4.781 43.344 16.562 1 92.56 263 ASP B O 1
ATOM 6047 N N . ARG B 1 264 ? 4.301 42.188 14.695 1 97.25 264 ARG B N 1
ATOM 6048 C CA . ARG B 1 264 ? 2.908 41.969 15.062 1 97.25 264 ARG B CA 1
ATOM 6049 C C . ARG B 1 264 ? 2.783 40.781 16.016 1 97.25 264 ARG B C 1
ATOM 6051 O O . ARG B 1 264 ? 3.648 39.906 16.047 1 97.25 264 ARG B O 1
ATOM 6058 N N . ASN B 1 265 ? 1.772 40.812 16.844 1 98.5 265 ASN B N 1
ATOM 6059 C CA . ASN B 1 265 ? 1.344 39.688 17.656 1 98.5 265 ASN B CA 1
ATOM 6060 C C . ASN B 1 265 ? -0.036 39.188 17.25 1 98.5 265 ASN B C 1
ATOM 6062 O O . ASN B 1 265 ? -1.054 39.656 17.75 1 98.5 265 ASN B O 1
ATOM 6066 N N . LEU B 1 266 ? 0.002 38.156 16.438 1 98.81 266 LEU B N 1
ATOM 6067 C CA . LEU B 1 266 ? -1.23 37.688 15.828 1 98.81 266 LEU B CA 1
ATOM 6068 C C . LEU B 1 266 ? -2.098 36.938 16.844 1 98.81 266 LEU B C 1
ATOM 6070 O O . LEU B 1 266 ? -3.309 36.812 16.656 1 98.81 266 LEU B O 1
ATOM 6074 N N . ILE B 1 267 ? -1.549 36.438 17.953 1 98.75 267 ILE B N 1
ATOM 6075 C CA . ILE B 1 267 ? -2.332 35.812 19.016 1 98.75 267 ILE B CA 1
ATOM 6076 C C . ILE B 1 267 ? -3.209 36.875 19.688 1 98.75 267 ILE B C 1
ATOM 6078 O O . ILE B 1 267 ? -4.406 36.656 19.891 1 98.75 267 ILE B O 1
ATOM 6082 N N . GLU B 1 268 ? -2.602 38 20 1 98.38 268 GLU B N 1
ATOM 6083 C CA . GLU B 1 268 ? -3.346 39.094 20.609 1 98.38 268 GLU B CA 1
ATOM 6084 C C . GLU B 1 268 ? -4.398 39.656 19.656 1 98.38 268 GLU B C 1
ATOM 6086 O O . GLU B 1 268 ? -5.504 40 20.078 1 98.38 268 GLU B O 1
ATOM 6091 N N . GLU B 1 269 ? -3.982 39.75 18.406 1 98.69 269 GLU B N 1
ATOM 6092 C CA . GLU B 1 269 ? -4.926 40.25 17.406 1 98.69 269 GLU B CA 1
ATOM 6093 C C . GLU B 1 269 ? -6.117 39.281 17.266 1 98.69 269 GLU B C 1
ATOM 6095 O O . GLU B 1 269 ? -7.246 39.75 17.062 1 98.69 269 GLU B O 1
ATOM 6100 N N . TRP B 1 270 ? -5.863 38 17.297 1 98.75 270 TRP B N 1
ATOM 6101 C CA . TRP B 1 270 ? -6.926 37 17.25 1 98.75 270 TRP B CA 1
ATOM 6102 C C . TRP B 1 270 ? -7.879 37.188 18.438 1 98.75 270 TRP B C 1
ATOM 6104 O O . TRP B 1 270 ? -9.102 37.188 18.266 1 98.75 270 TRP B O 1
ATOM 6114 N N . LEU B 1 271 ? -7.363 37.344 19.625 1 98.62 271 LEU B N 1
ATOM 6115 C CA . LEU B 1 271 ? -8.164 37.531 20.828 1 98.62 271 LEU B CA 1
ATOM 6116 C C . LEU B 1 271 ? -8.984 38.812 20.75 1 98.62 271 LEU B C 1
ATOM 6118 O O . LEU B 1 271 ? -10.156 38.844 21.141 1 98.62 271 LEU B O 1
ATOM 6122 N N . GLU B 1 272 ? -8.359 39.844 20.281 1 98.5 272 GLU B N 1
ATOM 6123 C CA . GLU B 1 272 ? -9.039 41.125 20.141 1 98.5 272 GLU B CA 1
ATOM 6124 C C . GLU B 1 272 ? -10.203 41.031 19.172 1 98.5 272 GLU B C 1
ATOM 6126 O O . GLU B 1 272 ? -11.273 41.594 19.406 1 98.5 272 GLU B O 1
ATOM 6131 N N . ASP B 1 273 ? -9.898 40.406 18.109 1 98.31 273 ASP B N 1
ATOM 6132 C CA . ASP B 1 273 ? -10.953 40.188 17.125 1 98.31 273 ASP B CA 1
ATOM 6133 C C . ASP B 1 273 ? -12.156 39.5 17.75 1 98.31 273 ASP B C 1
ATOM 6135 O O . ASP B 1 273 ? -13.305 39.875 17.5 1 98.31 273 ASP B O 1
ATOM 6139 N N . LYS B 1 274 ? -11.914 38.469 18.594 1 98.5 274 LYS B N 1
ATOM 6140 C CA . LYS B 1 274 ? -12.992 37.75 19.234 1 98.5 274 LYS B CA 1
ATOM 6141 C C . LYS B 1 274 ? -13.703 38.594 20.281 1 98.5 274 LYS B C 1
ATOM 6143 O O . LYS B 1 274 ? -14.922 38.5 20.438 1 98.5 274 LYS B O 1
ATOM 6148 N N . ARG B 1 275 ? -12.984 39.375 20.969 1 98.12 275 ARG B N 1
ATOM 6149 C CA . ARG B 1 275 ? -13.578 40.312 21.922 1 98.12 275 ARG B CA 1
ATOM 6150 C C . ARG B 1 275 ? -14.531 41.281 21.234 1 98.12 275 ARG B C 1
ATOM 6152 O O . ARG B 1 275 ? -15.625 41.531 21.75 1 98.12 275 ARG B O 1
ATOM 6159 N N . GLN B 1 276 ? -14.086 41.719 20.141 1 98 276 GLN B N 1
ATOM 6160 C CA . GLN B 1 276 ? -14.906 42.656 19.375 1 98 276 GLN B CA 1
ATOM 6161 C C . GLN B 1 276 ? -16.188 42 18.891 1 98 276 GLN B C 1
ATOM 6163 O O . GLN B 1 276 ? -17.219 42.688 18.75 1 98 276 GLN B O 1
ATOM 6168 N N . GLN B 1 277 ? -16.141 40.75 18.719 1 97.31 277 GLN B N 1
ATOM 6169 C CA . GLN B 1 277 ? -17.312 40 18.266 1 97.31 277 GLN B CA 1
ATOM 6170 C C . GLN B 1 277 ? -18.188 39.594 19.453 1 97.31 277 GLN B C 1
ATOM 6172 O O . GLN B 1 277 ? -19.266 39.031 19.266 1 97.31 277 GLN B O 1
ATOM 6177 N N . ASN B 1 278 ? -17.797 39.844 20.641 1 97.69 278 ASN B N 1
ATOM 6178 C CA . ASN B 1 278 ? -18.516 39.531 21.859 1 97.69 278 ASN B CA 1
ATOM 6179 C C . ASN B 1 278 ? -18.781 38.031 22 1 97.69 278 ASN B C 1
ATOM 6181 O O . ASN B 1 278 ? -19.906 37.625 22.234 1 97.69 278 ASN B O 1
ATOM 6185 N N . VAL B 1 279 ? -17.781 37.219 21.672 1 97.75 279 VAL B N 1
ATOM 6186 C CA . VAL B 1 279 ? -17.844 35.781 21.828 1 97.75 279 VAL B CA 1
ATOM 6187 C C . VAL B 1 279 ? -16.828 35.312 22.875 1 97.75 279 VAL B C 1
ATOM 6189 O O . VAL B 1 279 ? -15.852 36.031 23.141 1 97.75 279 VAL B O 1
ATOM 6192 N N . ASN B 1 280 ? -17.031 34.156 23.484 1 98 280 ASN B N 1
ATOM 6193 C CA . ASN B 1 280 ? -16.109 33.594 24.469 1 98 280 ASN B CA 1
ATOM 6194 C C . ASN B 1 280 ? -14.953 32.844 23.797 1 98 280 ASN B C 1
ATOM 6196 O O . ASN B 1 280 ? -15.094 31.703 23.406 1 98 280 ASN B O 1
ATOM 6200 N N . ALA B 1 281 ? -13.836 33.5 23.797 1 98.44 281 ALA B N 1
ATOM 6201 C CA . ALA B 1 281 ? -12.641 32.938 23.188 1 98.44 281 ALA B CA 1
ATOM 6202 C C . ALA B 1 281 ? -11.562 32.688 24.234 1 98.44 281 ALA B C 1
ATOM 6204 O O . ALA B 1 281 ? -11.414 33.469 25.188 1 98.44 281 ALA B O 1
ATOM 6205 N N . SER B 1 282 ? -10.867 31.547 24.062 1 98.44 282 SER B N 1
ATOM 6206 C CA . SER B 1 282 ? -9.773 31.203 24.969 1 98.44 282 SER B CA 1
ATOM 6207 C C . SER B 1 282 ? -8.5 30.859 24.203 1 98.44 282 SER B C 1
ATOM 6209 O O . SER B 1 282 ? -8.57 30.234 23.141 1 98.44 282 SER B O 1
ATOM 6211 N N . TYR B 1 283 ? -7.395 31.312 24.688 1 98.44 283 TYR B N 1
ATOM 6212 C CA . TYR B 1 283 ? -6.074 30.906 24.219 1 98.44 283 TYR B CA 1
ATOM 6213 C C . TYR B 1 283 ? -5.344 30.094 25.281 1 98.44 283 TYR B C 1
ATOM 6215 O O . TYR B 1 283 ? -5.309 30.469 26.453 1 98.44 283 TYR B O 1
ATOM 6223 N N . VAL B 1 284 ? -4.836 28.922 24.922 1 98.06 284 VAL B N 1
ATOM 6224 C CA . VAL B 1 284 ? -4.051 28.078 25.828 1 98.06 284 VAL B CA 1
ATOM 6225 C C . VAL B 1 284 ? -2.754 27.656 25.141 1 98.06 284 VAL B C 1
ATOM 6227 O O . VAL B 1 284 ? -2.709 27.516 23.906 1 98.06 284 VAL B O 1
ATOM 6230 N N . TRP B 1 285 ? -1.702 27.438 25.906 1 97.19 285 TRP B N 1
ATOM 6231 C CA . TRP B 1 285 ? -0.404 27.109 25.328 1 97.19 285 TRP B CA 1
ATOM 6232 C C . TRP B 1 285 ? 0.204 25.891 26.031 1 97.19 285 TRP B C 1
ATOM 6234 O O . TRP B 1 285 ? 1.354 25.531 25.766 1 97.19 285 TRP B O 1
ATOM 6244 N N . SER B 1 286 ? -0.538 25.234 26.984 1 96.5 286 SER B N 1
ATOM 6245 C CA . SER B 1 286 ? -0.057 24.078 27.75 1 96.5 286 SER B CA 1
ATOM 6246 C C . SER B 1 286 ? -1.179 23.078 28 1 96.5 286 SER B C 1
ATOM 6248 O O . SER B 1 286 ? -2.357 23.438 27.953 1 96.5 286 SER B O 1
ATOM 6250 N N . ARG B 1 287 ? -0.695 21.828 28.219 1 97.06 287 ARG B N 1
ATOM 6251 C CA . ARG B 1 287 ? -1.655 20.797 28.562 1 97.06 287 ARG B CA 1
ATOM 6252 C C . ARG B 1 287 ? -2.475 21.188 29.797 1 97.06 287 ARG B C 1
ATOM 6254 O O . ARG B 1 287 ? -3.688 20.953 29.828 1 97.06 287 ARG B O 1
ATOM 6261 N N . LYS B 1 288 ? -1.828 21.734 30.781 1 96 288 LYS B N 1
ATOM 6262 C CA . LYS B 1 288 ? -2.516 22.203 32 1 96 288 LYS B CA 1
ATOM 6263 C C . LYS B 1 288 ? -3.572 23.25 31.656 1 96 288 LYS B C 1
ATOM 6265 O O . LYS B 1 288 ? -4.695 23.188 32.156 1 96 288 LYS B O 1
ATOM 6270 N N . GLY B 1 289 ? -3.166 24.25 30.859 1 96.88 289 GLY B N 1
ATOM 6271 C CA . GLY B 1 289 ? -4.117 25.266 30.422 1 96.88 289 GLY B CA 1
ATOM 6272 C C . GLY B 1 289 ? -5.328 24.688 29.719 1 96.88 289 GLY B C 1
ATOM 6273 O O . GLY B 1 289 ? -6.457 25.125 29.953 1 96.88 289 GLY B O 1
ATOM 6274 N N . LEU B 1 290 ? -5.094 23.719 28.859 1 98.12 290 LEU B N 1
ATOM 6275 C CA . LEU B 1 290 ? -6.184 23.078 28.125 1 98.12 290 LEU B CA 1
ATOM 6276 C C . LEU B 1 290 ? -7.129 22.359 29.078 1 98.12 290 LEU B C 1
ATOM 6278 O O . LEU B 1 290 ? -8.352 22.469 28.953 1 98.12 290 LEU B O 1
ATOM 6282 N N . ASN B 1 291 ? -6.574 21.641 30.047 1 96.62 291 ASN B N 1
ATOM 6283 C CA . ASN B 1 291 ? -7.352 20.844 30.984 1 96.62 291 ASN B CA 1
ATOM 6284 C C . ASN B 1 291 ? -8.195 21.719 31.906 1 96.62 291 ASN B C 1
ATOM 6286 O O . ASN B 1 291 ? -9.242 21.281 32.406 1 96.62 291 ASN B O 1
ATOM 6290 N N . LYS B 1 292 ? -7.816 22.922 32.125 1 96.69 292 LYS B N 1
ATOM 6291 C CA . LYS B 1 292 ? -8.508 23.812 33.062 1 96.69 292 LYS B CA 1
ATOM 6292 C C . LYS B 1 292 ? -9.633 24.562 32.375 1 96.69 292 LYS B C 1
ATOM 6294 O O . LYS B 1 292 ? -10.484 25.156 33.031 1 96.69 292 LYS B O 1
ATOM 6299 N N . LEU B 1 293 ? -9.648 24.547 31.109 1 97.12 293 LEU B N 1
ATOM 6300 C CA . LEU B 1 293 ? -10.633 25.312 30.359 1 97.12 293 LEU B CA 1
ATOM 6301 C C . LEU B 1 293 ? -12.016 24.688 30.484 1 97.12 293 LEU B C 1
ATOM 6303 O O . LEU B 1 293 ? -12.156 23.469 30.438 1 97.12 293 LEU B O 1
ATOM 6307 N N . ASN B 1 294 ? -13.031 25.531 30.703 1 97.81 294 ASN B N 1
ATOM 6308 C CA . ASN B 1 294 ? -14.406 25.078 30.531 1 97.81 294 ASN B CA 1
ATOM 6309 C C . ASN B 1 294 ? -14.82 25.047 29.062 1 97.81 294 ASN B C 1
ATOM 6311 O O . ASN B 1 294 ? -15.305 26.047 28.531 1 97.81 294 ASN B O 1
ATOM 6315 N N . LEU B 1 295 ? -14.758 23.953 28.484 1 97.56 295 LEU B N 1
ATOM 6316 C CA . LEU B 1 295 ? -14.953 23.797 27.047 1 97.56 295 LEU B CA 1
ATOM 6317 C C . LEU B 1 295 ? -16.406 24.016 26.672 1 97.56 295 LEU B C 1
ATOM 6319 O O . LEU B 1 295 ? -16.703 24.391 25.531 1 97.56 295 LEU B O 1
ATOM 6323 N N . GLU B 1 296 ? -17.312 23.859 27.594 1 96.75 296 GLU B N 1
ATOM 6324 C CA . GLU B 1 296 ? -18.734 24.094 27.344 1 96.75 296 GLU B CA 1
ATOM 6325 C C . GLU B 1 296 ? -19.016 25.578 27.141 1 96.75 296 GLU B C 1
ATOM 6327 O O . GLU B 1 296 ? -19.984 25.938 26.469 1 96.75 296 GLU B O 1
ATOM 6332 N N . LYS B 1 297 ? -18.188 26.375 27.719 1 97.31 297 LYS B N 1
ATOM 6333 C CA . LYS B 1 297 ? -18.406 27.812 27.641 1 97.31 297 LYS B CA 1
ATOM 6334 C C . LYS B 1 297 ? -17.469 28.469 26.641 1 97.31 297 LYS B C 1
ATOM 6336 O O . LYS B 1 297 ? -17.469 29.688 26.5 1 97.31 297 LYS B O 1
ATOM 6341 N N . THR B 1 298 ? -16.703 27.703 26.016 1 98.12 298 THR B N 1
ATOM 6342 C CA . THR B 1 298 ? -15.734 28.219 25.047 1 98.12 298 THR B CA 1
ATOM 6343 C C . THR B 1 298 ? -16.297 28.156 23.641 1 98.12 298 THR B C 1
ATOM 6345 O O . THR B 1 298 ? -16.609 27.078 23.125 1 98.12 298 THR B O 1
ATOM 6348 N N . ASP B 1 299 ? -16.422 29.344 22.969 1 98.25 299 ASP B N 1
ATOM 6349 C CA . ASP B 1 299 ? -16.922 29.406 21.594 1 98.25 299 ASP B CA 1
ATOM 6350 C C . ASP B 1 299 ? -15.789 29.234 20.594 1 98.25 299 ASP B C 1
ATOM 6352 O O . ASP B 1 299 ? -15.961 28.578 19.562 1 98.25 299 ASP B O 1
ATOM 6356 N N . TYR B 1 300 ? -14.711 29.938 20.844 1 98.75 300 TYR B N 1
ATOM 6357 C CA . TYR B 1 300 ? -13.516 29.891 20.016 1 98.75 300 TYR B CA 1
ATOM 6358 C C . TYR B 1 300 ? -12.297 29.469 20.828 1 98.75 300 TYR B C 1
ATOM 6360 O O . TYR B 1 300 ? -12.07 30.016 21.922 1 98.75 300 TYR B O 1
ATOM 6368 N N . LEU B 1 301 ? -11.539 28.5 20.391 1 98.94 301 LEU B N 1
ATOM 6369 C CA . LEU B 1 301 ? -10.391 27.984 21.109 1 98.94 301 LEU B CA 1
ATOM 6370 C C . LEU B 1 301 ? -9.133 28.016 20.25 1 98.94 301 LEU B C 1
ATOM 6372 O O . LEU B 1 301 ? -9.109 27.406 19.172 1 98.94 301 LEU B O 1
ATOM 6376 N N . LEU B 1 302 ? -8.141 28.75 20.609 1 98.88 302 LEU B N 1
ATOM 6377 C CA . LEU B 1 302 ? -6.809 28.75 20.016 1 98.88 302 LEU B CA 1
ATOM 6378 C C . LEU B 1 302 ? -5.801 28.109 20.969 1 98.88 302 LEU B C 1
ATOM 6380 O O . LEU B 1 302 ? -5.543 28.641 22.047 1 98.88 302 LEU B O 1
ATOM 6384 N N . GLY B 1 303 ? -5.348 26.922 20.656 1 98.75 303 GLY B N 1
ATOM 6385 C CA . GLY B 1 303 ? -4.312 26.25 21.422 1 98.75 303 GLY B CA 1
ATOM 6386 C C . GLY B 1 303 ? -3.012 26.094 20.656 1 98.75 303 GLY B C 1
ATOM 6387 O O . GLY B 1 303 ? -2.936 25.328 19.688 1 98.75 303 GLY B O 1
ATOM 6388 N N . LEU B 1 304 ? -1.937 26.766 21.016 1 98.69 304 LEU B N 1
ATOM 6389 C CA . LEU B 1 304 ? -0.602 26.656 20.438 1 98.69 304 LEU B CA 1
ATOM 6390 C C . LEU B 1 304 ? 0.391 26.125 21.484 1 98.69 304 LEU B C 1
ATOM 6392 O O . LEU B 1 304 ? 0.94 26.906 22.266 1 98.69 304 LEU B O 1
ATOM 6396 N N . PHE B 1 305 ? 0.788 24.891 21.375 1 98.19 305 PHE B N 1
ATOM 6397 C CA . PHE B 1 305 ? 1.376 24.156 22.5 1 98.19 305 PHE B CA 1
ATOM 6398 C C . PHE B 1 305 ? 2.887 24.047 22.344 1 98.19 305 PHE B C 1
ATOM 6400 O O . PHE B 1 305 ? 3.561 23.422 23.172 1 98.19 305 PHE B O 1
ATOM 6407 N N . SER B 1 306 ? 3.453 24.547 21.234 1 97.5 306 SER B N 1
ATOM 6408 C CA . SER B 1 306 ? 4.887 24.578 20.969 1 97.5 306 SER B CA 1
ATOM 6409 C C . SER B 1 306 ? 5.262 25.766 20.078 1 97.5 306 SER B C 1
ATOM 6411 O O . SER B 1 306 ? 4.418 26.297 19.359 1 97.5 306 SER B O 1
ATOM 6413 N N . SER B 1 307 ? 6.555 26.172 20.266 1 97.75 307 SER B N 1
ATOM 6414 C CA . SER B 1 307 ? 7.039 27.219 19.375 1 97.75 307 SER B CA 1
ATOM 6415 C C . SER B 1 307 ? 7.023 26.766 17.922 1 97.75 307 SER B C 1
ATOM 6417 O O . SER B 1 307 ? 6.688 27.547 17.031 1 97.75 307 SER B O 1
ATOM 6419 N N . SER B 1 308 ? 7.453 25.547 17.719 1 98.06 308 SER B N 1
ATOM 6420 C CA . SER B 1 308 ? 7.375 24.922 16.406 1 98.06 308 SER B CA 1
ATOM 6421 C C . SER B 1 308 ? 6.391 23.75 16.406 1 98.06 308 SER B C 1
ATOM 6423 O O . SER B 1 308 ? 5.234 23.906 16.797 1 98.06 308 SER B O 1
ATOM 6425 N N . HIS B 1 309 ? 6.859 22.609 15.938 1 98.19 309 HIS B N 1
ATOM 6426 C CA . HIS B 1 309 ? 5.992 21.438 15.953 1 98.19 309 HIS B CA 1
ATOM 6427 C C . HIS B 1 309 ? 5.871 20.875 17.359 1 98.19 309 HIS B C 1
ATOM 6429 O O . HIS B 1 309 ? 6.781 21.031 18.188 1 98.19 309 HIS B O 1
ATOM 6435 N N . CYS B 1 310 ? 4.734 20.266 17.656 1 98.06 310 CYS B N 1
ATOM 6436 C CA . CYS B 1 310 ? 4.609 19.516 18.906 1 98.06 310 CYS B CA 1
ATOM 6437 C C . CYS B 1 310 ? 5.617 18.375 18.969 1 98.06 310 CYS B C 1
ATOM 6439 O O . CYS B 1 310 ? 6.074 17.891 17.938 1 98.06 310 CYS B O 1
ATOM 6441 N N . PRO B 1 311 ? 6.004 17.984 20.203 1 97.31 311 PRO B N 1
ATOM 6442 C CA . PRO B 1 311 ? 6.957 16.875 20.328 1 97.31 311 PRO B CA 1
ATOM 6443 C C . PRO B 1 311 ? 6.402 15.555 19.781 1 97.31 311 PRO B C 1
ATOM 6445 O O . PRO B 1 311 ? 5.184 15.391 19.672 1 97.31 311 PRO B O 1
ATOM 6448 N N . TYR B 1 312 ? 7.352 14.664 19.375 1 98.06 312 TYR B N 1
ATOM 6449 C CA . TYR B 1 312 ? 6.922 13.297 19.094 1 98.06 312 TYR B CA 1
ATOM 6450 C C . TYR B 1 312 ? 6.199 12.695 20.297 1 98.06 312 TYR B C 1
ATOM 6452 O O . TYR B 1 312 ? 6.598 12.914 21.438 1 98.06 312 TYR B O 1
ATOM 6460 N N . HIS B 1 313 ? 5.203 11.922 19.984 1 98 313 HIS B N 1
ATOM 6461 C CA . HIS B 1 313 ? 4.367 11.414 21.078 1 98 313 HIS B CA 1
ATOM 6462 C C . HIS B 1 313 ? 5.188 10.586 22.062 1 98 313 HIS B C 1
ATOM 6464 O O . HIS B 1 313 ? 5.051 10.75 23.281 1 98 313 HIS B O 1
ATOM 6470 N N . GLY B 1 314 ? 6.027 9.648 21.5 1 96.5 314 GLY B N 1
ATOM 6471 C CA . GLY B 1 314 ? 6.832 8.812 22.375 1 96.5 314 GLY B CA 1
ATOM 6472 C C . GLY B 1 314 ? 7.77 9.602 23.266 1 96.5 314 GLY B C 1
ATOM 6473 O O . GLY B 1 314 ? 8.156 9.141 24.328 1 96.5 314 GLY B O 1
ATOM 6474 N N . ASP B 1 315 ? 8.117 10.766 22.859 1 96.38 315 ASP B N 1
ATOM 6475 C CA . ASP B 1 315 ? 9.078 11.578 23.594 1 96.38 315 ASP B CA 1
ATOM 6476 C C . ASP B 1 315 ? 8.406 12.289 24.766 1 96.38 315 ASP B C 1
ATOM 6478 O O . ASP B 1 315 ? 9.078 12.797 25.656 1 96.38 315 ASP B O 1
ATOM 6482 N N . LEU B 1 316 ? 7.086 12.398 24.75 1 94.19 316 LEU B N 1
ATOM 6483 C CA . LEU B 1 316 ? 6.383 13.016 25.875 1 94.19 316 LEU B CA 1
ATOM 6484 C C . LEU B 1 316 ? 6.715 12.312 27.188 1 94.19 316 LEU B C 1
ATOM 6486 O O . LEU B 1 316 ? 7.043 12.961 28.172 1 94.19 316 LEU B O 1
ATOM 6490 N N . GLU B 1 317 ? 6.66 10.992 27.094 1 89.69 317 GLU B N 1
ATOM 6491 C CA . GLU B 1 317 ? 6.98 10.219 28.297 1 89.69 317 GLU B CA 1
ATOM 6492 C C . GLU B 1 317 ? 8.492 10.148 28.516 1 89.69 317 GLU B C 1
ATOM 6494 O O . GLU B 1 317 ? 8.969 10.383 29.625 1 89.69 317 GLU B O 1
ATOM 6499 N N . ARG B 1 318 ? 9.219 9.844 27.422 1 93.56 318 ARG B N 1
ATOM 6500 C CA . ARG B 1 318 ? 10.656 9.594 27.516 1 93.56 318 ARG B CA 1
ATOM 6501 C C . ARG B 1 318 ? 11.391 10.836 28.016 1 93.56 318 ARG B C 1
ATOM 6503 O O . ARG B 1 318 ? 12.398 10.727 28.719 1 93.56 318 ARG B O 1
ATOM 6510 N N . SER B 1 319 ? 10.883 11.992 27.719 1 89.56 319 SER B N 1
ATOM 6511 C CA . SER B 1 319 ? 11.562 13.242 28.062 1 89.56 319 SER B CA 1
ATOM 6512 C C . SER B 1 319 ? 10.867 13.938 29.234 1 89.56 319 SER B C 1
ATOM 6514 O O . SER B 1 319 ? 11.18 15.094 29.547 1 89.56 319 SER B O 1
ATOM 6516 N N . HIS B 1 320 ? 9.867 13.406 29.844 1 86.56 320 HIS B N 1
ATOM 6517 C CA . HIS B 1 320 ?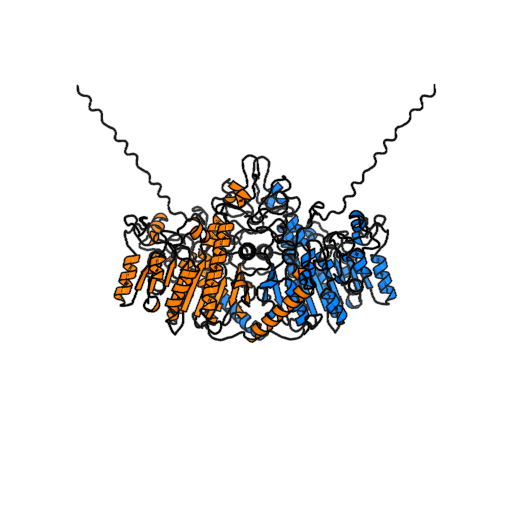 9.164 13.867 31.031 1 86.56 320 HIS B CA 1
ATOM 6518 C C . HIS B 1 320 ? 8.5 15.227 30.781 1 86.56 320 HIS B C 1
ATOM 6520 O O . HIS B 1 320 ? 8.594 16.125 31.609 1 86.56 320 HIS B O 1
ATOM 6526 N N . ILE B 1 321 ? 8.023 15.375 29.594 1 82.62 321 ILE B N 1
ATOM 6527 C CA . ILE B 1 321 ? 7.336 16.625 29.266 1 82.62 321 ILE B CA 1
ATOM 6528 C C . ILE B 1 321 ? 5.859 16.344 29 1 82.62 321 ILE B C 1
ATOM 6530 O O . ILE B 1 321 ? 5.184 17.125 28.328 1 82.62 321 ILE B O 1
ATOM 6534 N N . ALA B 1 322 ? 5.387 15.25 29.453 1 82.38 322 ALA B N 1
ATOM 6535 C CA . ALA B 1 322 ? 4.008 14.828 29.219 1 82.38 322 ALA B CA 1
ATOM 6536 C C . ALA B 1 322 ? 3.02 15.766 29.906 1 82.38 322 ALA B C 1
ATOM 6538 O O . ALA B 1 322 ? 1.844 15.82 29.547 1 82.38 322 ALA B O 1
ATOM 6539 N N . LEU B 1 323 ? 3.467 16.484 30.812 1 81.31 323 LEU B N 1
ATOM 6540 C CA . LEU B 1 323 ? 2.586 17.422 31.516 1 81.31 323 LEU B CA 1
ATOM 6541 C C . LEU B 1 323 ? 2.533 18.766 30.797 1 81.31 323 LEU B C 1
ATOM 6543 O O . LEU B 1 323 ? 1.615 19.547 31.016 1 81.31 323 LEU B O 1
ATOM 6547 N N . ALA B 1 324 ? 3.4 18.969 29.938 1 86.06 324 ALA B N 1
ATOM 6548 C CA . ALA B 1 324 ? 3.504 20.266 29.266 1 86.06 324 ALA B CA 1
ATOM 6549 C C . ALA B 1 324 ? 2.699 20.281 27.969 1 86.06 324 ALA B C 1
ATOM 6551 O O . ALA B 1 324 ? 2.055 21.281 27.641 1 86.06 324 ALA B O 1
ATOM 6552 N N . ASN B 1 325 ? 2.717 19.266 27.25 1 94.69 325 ASN B N 1
ATOM 6553 C CA . ASN B 1 325 ? 2.092 19.203 25.938 1 94.69 325 ASN B CA 1
ATOM 6554 C C . ASN B 1 325 ? 0.961 18.188 25.891 1 94.69 325 ASN B C 1
ATOM 6556 O O . ASN B 1 325 ? 1.131 17.047 26.344 1 94.69 325 ASN B O 1
ATOM 6560 N N . PRO B 1 326 ? -0.188 18.578 25.422 1 97.56 326 PRO B N 1
ATOM 6561 C CA . PRO B 1 326 ? -1.257 17.578 25.266 1 97.56 326 PRO B CA 1
ATOM 6562 C C . PRO B 1 326 ? -0.984 16.609 24.125 1 97.56 326 PRO B C 1
ATOM 6564 O O . PRO B 1 326 ? -0.269 16.938 23.172 1 97.56 326 PRO B O 1
ATOM 6567 N N . SER B 1 327 ? -1.497 15.367 24.219 1 97.81 327 SER B N 1
ATOM 6568 C CA . SER B 1 327 ? -1.457 14.391 23.125 1 97.81 327 SER B CA 1
ATOM 6569 C C . SER B 1 327 ? -2.453 14.742 22.031 1 97.81 327 SER B C 1
ATOM 6571 O O . SER B 1 327 ? -3.32 15.594 22.219 1 97.81 327 SER B O 1
ATOM 6573 N N . LEU B 1 328 ? -2.277 14.117 20.891 1 98.81 328 LEU B N 1
ATOM 6574 C CA . LEU B 1 328 ? -3.23 14.32 19.812 1 98.81 328 LEU B CA 1
ATOM 6575 C C . LEU B 1 328 ? -4.637 13.914 20.234 1 98.81 328 LEU B C 1
ATOM 6577 O O . LEU B 1 328 ? -5.613 14.586 19.891 1 98.81 328 LEU B O 1
ATOM 6581 N N . SER B 1 329 ? -4.777 12.773 20.984 1 98.69 329 SER B N 1
ATOM 6582 C CA . SER B 1 329 ? -6.082 12.305 21.438 1 98.69 329 SER B CA 1
ATOM 6583 C C . SER B 1 329 ? -6.734 13.312 22.375 1 98.69 329 SER B C 1
ATOM 6585 O O . SER B 1 329 ? -7.941 13.555 22.297 1 98.69 329 SER B O 1
ATOM 6587 N N . GLU B 1 330 ? -5.949 13.961 23.234 1 98.44 330 GLU B N 1
ATOM 6588 C CA . GLU B 1 330 ? -6.48 14.969 24.141 1 98.44 330 GLU B CA 1
ATOM 6589 C C . GLU B 1 330 ? -6.945 16.219 23.391 1 98.44 330 GLU B C 1
ATOM 6591 O O . GLU B 1 330 ? -8.008 16.766 23.688 1 98.44 330 GLU B O 1
ATOM 6596 N N . MET B 1 331 ? -6.137 16.672 22.469 1 98.88 331 MET B N 1
ATOM 6597 C CA . MET B 1 331 ? -6.531 17.812 21.656 1 98.88 331 MET B CA 1
ATOM 6598 C C . MET B 1 331 ? -7.801 17.516 20.875 1 98.88 331 MET B C 1
ATOM 6600 O O . MET B 1 331 ? -8.688 18.359 20.766 1 98.88 331 MET B O 1
ATOM 6604 N N . THR B 1 332 ? -7.848 16.266 20.312 1 98.94 332 THR B N 1
ATOM 6605 C CA . THR B 1 332 ? -9.016 15.859 19.531 1 98.94 332 THR B CA 1
ATOM 6606 C C . THR B 1 332 ? -10.273 15.867 20.391 1 98.94 332 THR B C 1
ATOM 6608 O O . THR B 1 332 ? -11.305 16.406 19.984 1 98.94 332 THR B O 1
ATOM 6611 N N . GLU B 1 333 ? -10.188 15.328 21.562 1 98.88 333 GLU B N 1
ATOM 6612 C CA . GLU B 1 333 ? -11.336 15.297 22.469 1 98.88 333 GLU B CA 1
ATOM 6613 C C . GLU B 1 333 ? -11.805 16.719 22.797 1 98.88 333 GLU B C 1
ATOM 6615 O O . GLU B 1 333 ? -13.008 16.984 22.781 1 98.88 333 GLU B O 1
ATOM 6620 N N . ALA B 1 334 ? -10.891 17.625 23.141 1 98.88 334 ALA B N 1
ATOM 6621 C CA . ALA B 1 334 ? -11.234 19.016 23.469 1 98.88 334 ALA B CA 1
ATOM 6622 C C . ALA B 1 334 ? -11.93 19.688 22.297 1 98.88 334 ALA B C 1
ATOM 6624 O O . ALA B 1 334 ? -12.922 20.391 22.469 1 98.88 334 ALA B O 1
ATOM 6625 N N . ALA B 1 335 ? -11.375 19.469 21.094 1 98.94 335 ALA B N 1
ATOM 6626 C CA . ALA B 1 335 ? -11.961 20.062 19.906 1 98.94 335 ALA B CA 1
ATOM 6627 C C . ALA B 1 335 ? -13.398 19.594 19.703 1 98.94 335 ALA B C 1
ATOM 6629 O O . ALA B 1 335 ? -14.289 20.406 19.406 1 98.94 335 ALA B O 1
ATOM 6630 N N . LEU B 1 336 ? -13.594 18.312 19.875 1 98.88 336 LEU B N 1
ATOM 6631 C CA . LEU B 1 336 ? -14.906 17.719 19.672 1 98.88 336 LEU B CA 1
ATOM 6632 C C . LEU B 1 336 ? -15.914 18.25 20.688 1 98.88 336 LEU B C 1
ATOM 6634 O O . LEU B 1 336 ? -17.078 18.484 20.344 1 98.88 336 LEU B O 1
ATOM 6638 N N . LYS B 1 337 ? -15.492 18.516 21.891 1 98.69 337 LYS B N 1
ATOM 6639 C CA . LYS B 1 337 ? -16.359 19.062 22.938 1 98.69 337 LYS B CA 1
ATOM 6640 C C . LYS B 1 337 ? -16.781 20.484 22.625 1 98.69 337 LYS B C 1
ATOM 6642 O O . LYS B 1 337 ? -17.891 20.906 22.938 1 98.69 337 LYS B O 1
ATOM 6647 N N . VAL B 1 338 ? -15.961 21.234 21.984 1 98.81 338 VAL B N 1
ATOM 6648 C CA . VAL B 1 338 ? -16.297 22.609 21.594 1 98.81 338 VAL B CA 1
ATOM 6649 C C . VAL B 1 338 ? -17.234 22.578 20.391 1 98.81 338 VAL B C 1
ATOM 6651 O O . VAL B 1 338 ? -18.234 23.312 20.359 1 98.81 338 VAL B O 1
ATOM 6654 N N . LEU B 1 339 ? -16.984 21.703 19.422 1 98.81 339 LEU B N 1
ATOM 6655 C CA . LEU B 1 339 ? -17.656 21.734 18.125 1 98.81 339 LEU B CA 1
ATOM 6656 C C . LEU B 1 339 ? -19.031 21.078 18.219 1 98.81 339 LEU B C 1
ATOM 6658 O O . LEU B 1 339 ? -19.938 21.422 17.453 1 98.81 339 LEU B O 1
ATOM 6662 N N . LYS B 1 340 ? -19.188 20.172 19.172 1 98.19 340 LYS B N 1
ATOM 6663 C CA . LYS B 1 340 ? -20.438 19.422 19.266 1 98.19 340 LYS B CA 1
ATOM 6664 C C . LYS B 1 340 ? -21.594 20.328 19.641 1 98.19 340 LYS B C 1
ATOM 6666 O O . LYS B 1 340 ? -22.766 19.938 19.5 1 98.19 340 LYS B O 1
ATOM 6671 N N . LYS B 1 341 ? -21.375 21.594 20.031 1 97.75 341 LYS B N 1
ATOM 6672 C CA . LYS B 1 341 ? -22.391 22.5 20.531 1 97.75 341 LYS B CA 1
ATOM 6673 C C . LYS B 1 341 ? -23.25 23.062 19.406 1 97.75 341 LYS B C 1
ATOM 6675 O O . LYS B 1 341 ? -24.328 23.594 19.641 1 97.75 341 LYS B O 1
ATOM 6680 N N . ASN B 1 342 ? -22.781 23.016 18.125 1 98.12 342 ASN B N 1
ATOM 6681 C CA . ASN B 1 342 ? -23.547 23.516 16.984 1 98.12 342 ASN B CA 1
ATOM 6682 C C . ASN B 1 342 ? -24.531 22.469 16.469 1 98.12 342 ASN B C 1
ATOM 6684 O O . ASN B 1 342 ? -24.109 21.422 15.953 1 98.12 342 ASN B O 1
ATOM 6688 N N . ASP B 1 343 ? -25.781 22.781 16.484 1 97.56 343 ASP B N 1
ATOM 6689 C CA . ASP B 1 343 ? -26.828 21.828 16.109 1 97.56 343 ASP B CA 1
ATOM 6690 C C . ASP B 1 343 ? -26.797 21.531 14.617 1 97.56 343 ASP B C 1
ATOM 6692 O O . ASP B 1 343 ? -27.344 20.516 14.164 1 97.56 343 ASP B O 1
ATOM 6696 N N . LYS B 1 344 ? -26.172 22.344 13.844 1 98.19 344 LYS B N 1
ATOM 6697 C CA . LYS B 1 344 ? -26.078 22.125 12.406 1 98.19 344 LYS B CA 1
ATOM 6698 C C . LYS B 1 344 ? -24.922 21.188 12.078 1 98.19 344 LYS B C 1
ATOM 6700 O O . LYS B 1 344 ? -24.812 20.703 10.953 1 98.19 344 LYS B O 1
ATOM 6705 N N . GLY B 1 345 ? -24.031 20.984 13.078 1 98.56 345 GLY B N 1
ATOM 6706 C CA . GLY B 1 345 ? -22.906 20.062 12.906 1 98.56 345 GLY B CA 1
ATOM 6707 C C . GLY B 1 345 ? -21.594 20.781 12.68 1 98.56 345 GLY B C 1
ATOM 6708 O O . GLY B 1 345 ? -21.484 21.984 12.938 1 98.56 345 GLY B O 1
ATOM 6709 N N . PHE B 1 346 ? -20.578 19.969 12.242 1 98.94 346 PHE B N 1
ATOM 6710 C CA . PHE B 1 346 ? -19.266 20.562 12.102 1 98.94 346 PHE B CA 1
ATOM 6711 C C . PHE B 1 346 ? -18.406 19.75 11.141 1 98.94 346 PHE B C 1
ATOM 6713 O O . PHE B 1 346 ? -18.75 18.625 10.789 1 98.94 346 PHE B O 1
ATOM 6720 N N . PHE B 1 347 ? -17.359 20.375 10.625 1 98.88 347 PHE B N 1
ATOM 6721 C CA . PHE B 1 347 ? -16.203 19.734 10 1 98.88 347 PHE B CA 1
ATOM 6722 C C . PHE B 1 347 ? -14.961 19.875 10.867 1 98.88 347 PHE B C 1
ATOM 6724 O O . PHE B 1 347 ? -14.609 21 11.273 1 98.88 347 PHE B O 1
ATOM 6731 N N . LEU B 1 348 ? -14.266 18.75 11.172 1 99 348 LEU B N 1
ATOM 6732 C CA . LEU B 1 348 ? -13.016 18.781 11.93 1 99 348 LEU B CA 1
ATOM 6733 C C . LEU B 1 348 ? -11.906 18.078 11.18 1 99 348 LEU B C 1
ATOM 6735 O O . LEU B 1 348 ? -12.078 16.938 10.742 1 99 348 LEU B O 1
ATOM 6739 N N . PHE B 1 349 ? -10.828 18.797 10.945 1 98.94 349 PHE B N 1
ATOM 6740 C CA . PHE B 1 349 ? -9.602 18.234 10.398 1 98.94 349 PHE B CA 1
ATOM 6741 C C . PHE B 1 349 ? -8.625 17.891 11.516 1 98.94 349 PHE B C 1
ATOM 6743 O O . PHE B 1 349 ? -8.227 18.766 12.289 1 98.94 349 PHE B O 1
ATOM 6750 N N . VAL B 1 350 ? -8.219 16.609 11.688 1 99 350 VAL B N 1
ATOM 6751 C CA . VAL B 1 350 ? -7.273 16.156 12.703 1 99 350 VAL B CA 1
ATOM 6752 C C . VAL B 1 350 ? -6.062 15.508 12.039 1 99 350 VAL B C 1
ATOM 6754 O O . VAL B 1 350 ? -6.203 14.531 11.305 1 99 350 VAL B O 1
ATOM 6757 N N . GLU B 1 351 ? -4.867 16.016 12.344 1 98.94 351 GLU B N 1
ATOM 6758 C CA . GLU B 1 351 ? -3.658 15.547 11.672 1 98.94 351 GLU B CA 1
ATOM 6759 C C . GLU B 1 351 ? -2.645 15.008 12.68 1 98.94 351 GLU B C 1
ATOM 6761 O O . GLU B 1 351 ? -2.291 15.695 13.641 1 98.94 351 GLU B O 1
ATOM 6766 N N . GLY B 1 352 ? -2.215 13.719 12.477 1 98.88 352 GLY B N 1
ATOM 6767 C CA . GLY B 1 352 ? -0.97 13.234 13.047 1 98.88 352 GLY B CA 1
ATOM 6768 C C . GLY B 1 352 ? 0.245 13.547 12.195 1 98.88 352 GLY B C 1
ATOM 6769 O O . GLY B 1 352 ? 0.726 12.695 11.453 1 98.88 352 GLY B O 1
ATOM 6770 N N . ALA B 1 353 ? 0.793 14.727 12.359 1 98.81 353 ALA B N 1
ATOM 6771 C CA . ALA B 1 353 ? 1.803 15.273 11.461 1 98.81 353 ALA B CA 1
ATOM 6772 C C . ALA B 1 353 ? 3.176 14.672 11.742 1 98.81 353 ALA B C 1
ATOM 6774 O O . ALA B 1 353 ? 4.012 14.57 10.836 1 98.81 353 ALA B O 1
ATOM 6775 N N . ARG B 1 354 ? 3.422 14.305 12.945 1 98.75 354 ARG B N 1
ATOM 6776 C CA . ARG B 1 354 ? 4.766 13.914 13.352 1 98.75 354 ARG B CA 1
ATOM 6777 C C . ARG B 1 354 ? 5.121 12.531 12.812 1 98.75 354 ARG B C 1
ATOM 6779 O O . ARG B 1 354 ? 6.289 12.141 12.805 1 98.75 354 ARG B O 1
ATOM 6786 N N . ILE B 1 355 ? 4.125 11.781 12.32 1 98.88 355 ILE B N 1
ATOM 6787 C CA . ILE B 1 355 ? 4.375 10.523 11.617 1 98.88 355 ILE B CA 1
ATOM 6788 C C . ILE B 1 355 ? 5.312 10.766 10.445 1 98.88 355 ILE B C 1
ATOM 6790 O O . ILE B 1 355 ? 6.348 10.102 10.32 1 98.88 355 ILE B O 1
ATOM 6794 N N . ASP B 1 356 ? 4.98 11.727 9.688 1 98.69 356 ASP B N 1
ATOM 6795 C CA . ASP B 1 356 ? 5.723 12.117 8.492 1 98.69 356 ASP B CA 1
ATOM 6796 C C . ASP B 1 356 ? 7.145 12.555 8.844 1 98.69 356 ASP B C 1
ATOM 6798 O O . ASP B 1 356 ? 8.109 12.117 8.211 1 98.69 356 ASP B O 1
ATOM 6802 N N . MET B 1 357 ? 7.27 13.453 9.82 1 98.44 357 MET B N 1
ATOM 6803 C CA . MET B 1 357 ? 8.555 14.055 10.141 1 98.44 357 MET B CA 1
ATOM 6804 C C . MET B 1 357 ? 9.516 13.016 10.719 1 98.44 357 MET B C 1
ATOM 6806 O O . MET B 1 357 ? 10.727 13.094 10.492 1 98.44 357 MET B O 1
ATOM 6810 N N . ALA B 1 358 ? 8.938 12.094 11.453 1 98.75 358 ALA B N 1
ATOM 6811 C CA . ALA B 1 358 ? 9.758 10.969 11.914 1 98.75 358 ALA B CA 1
ATOM 6812 C C . ALA B 1 358 ? 10.281 10.156 10.742 1 98.75 358 ALA B C 1
ATOM 6814 O O . ALA B 1 358 ? 11.43 9.711 10.75 1 98.75 358 ALA B O 1
ATOM 6815 N N . HIS B 1 359 ? 9.445 9.891 9.703 1 98.75 359 HIS B N 1
ATOM 6816 C CA . HIS B 1 359 ? 9.898 9.195 8.508 1 98.75 359 HIS B CA 1
ATOM 6817 C C . HIS B 1 359 ? 10.984 9.984 7.781 1 98.75 359 HIS B C 1
ATOM 6819 O O . HIS B 1 359 ? 11.977 9.414 7.336 1 98.75 359 HIS B O 1
ATOM 6825 N N . HIS B 1 360 ? 10.844 11.297 7.668 1 98.5 360 HIS B N 1
ATOM 6826 C CA . HIS B 1 360 ? 11.875 12.125 7.059 1 98.5 360 HIS B CA 1
ATOM 6827 C C . HIS B 1 360 ? 13.227 11.922 7.742 1 98.5 360 HIS B C 1
ATOM 6829 O O . HIS B 1 360 ? 14.266 11.938 7.082 1 98.5 360 HIS B O 1
ATOM 6835 N N . ASP B 1 361 ? 13.195 11.719 9.031 1 98.25 361 ASP B N 1
ATOM 6836 C CA . ASP B 1 361 ? 14.406 11.539 9.828 1 98.25 361 ASP B CA 1
ATOM 6837 C C . ASP B 1 361 ? 14.836 10.078 9.844 1 98.25 361 ASP B C 1
ATOM 6839 O O . ASP B 1 361 ? 15.828 9.727 10.484 1 98.25 361 ASP B O 1
ATOM 6843 N N . THR B 1 362 ? 14.109 9.203 9.195 1 98.62 362 THR B N 1
ATOM 6844 C CA . THR B 1 362 ? 14.312 7.762 9.156 1 98.62 362 THR B CA 1
ATOM 6845 C C . THR B 1 362 ? 14.266 7.172 10.562 1 98.62 362 THR B C 1
ATOM 6847 O O . THR B 1 362 ? 15.07 6.305 10.906 1 98.62 362 THR B O 1
ATOM 6850 N N . ARG B 1 363 ? 13.453 7.75 11.383 1 98.75 363 ARG B N 1
ATOM 6851 C CA . ARG B 1 363 ? 13.211 7.254 12.734 1 98.75 363 ARG B CA 1
ATOM 6852 C C . ARG B 1 363 ? 11.883 6.508 12.82 1 98.75 363 ARG B C 1
ATOM 6854 O O . ARG B 1 363 ? 10.922 7.012 13.391 1 98.75 363 ARG B O 1
ATOM 6861 N N . ALA B 1 364 ? 11.938 5.273 12.391 1 98.75 364 ALA B N 1
ATOM 6862 C CA . ALA B 1 364 ? 10.734 4.473 12.203 1 98.75 364 ALA B CA 1
ATOM 6863 C C . ALA B 1 364 ? 10.008 4.258 13.523 1 98.75 364 ALA B C 1
ATOM 6865 O O . ALA B 1 364 ? 8.773 4.293 13.578 1 98.75 364 ALA B O 1
ATOM 6866 N N . ARG B 1 365 ? 10.688 4.02 14.648 1 98.31 365 ARG B N 1
ATOM 6867 C CA . ARG B 1 365 ? 10.047 3.801 15.945 1 98.31 365 ARG B CA 1
ATOM 6868 C C . ARG B 1 365 ? 9.148 4.977 16.312 1 98.31 365 ARG B C 1
ATOM 6870 O O . ARG B 1 365 ? 8.008 4.785 16.734 1 98.31 365 ARG B O 1
ATOM 6877 N N . LYS B 1 366 ? 9.664 6.184 16.172 1 98.62 366 LYS B N 1
ATOM 6878 C CA . LYS B 1 366 ? 8.898 7.379 16.516 1 98.62 366 LYS B CA 1
ATOM 6879 C C . LYS B 1 366 ? 7.66 7.512 15.625 1 98.62 366 LYS B C 1
ATOM 6881 O O . LYS B 1 366 ? 6.602 7.941 16.078 1 98.62 366 LYS B O 1
ATOM 6886 N N . SER B 1 367 ? 7.84 7.188 14.352 1 98.81 367 SER B N 1
ATOM 6887 C CA . SER B 1 367 ? 6.699 7.242 13.445 1 98.81 367 SER B CA 1
ATOM 6888 C C . SER B 1 367 ? 5.602 6.277 13.883 1 98.81 367 SER B C 1
ATOM 6890 O O . SER B 1 367 ? 4.418 6.617 13.844 1 98.81 367 SER B O 1
ATOM 6892 N N . LEU B 1 368 ? 5.98 5.074 14.258 1 98.81 368 LEU B N 1
ATOM 6893 C CA . LEU B 1 368 ? 5.008 4.074 14.68 1 98.81 368 LEU B CA 1
ATOM 6894 C C . LEU B 1 368 ? 4.332 4.488 15.984 1 98.81 368 LEU B C 1
ATOM 6896 O O . LEU B 1 368 ? 3.127 4.293 16.156 1 98.81 368 LEU B O 1
ATOM 6900 N N . GLU B 1 369 ? 5.082 5.094 16.906 1 98.62 369 GLU B N 1
ATOM 6901 C CA . GLU B 1 369 ? 4.516 5.598 18.156 1 98.62 369 GLU B CA 1
ATOM 6902 C C . GLU B 1 369 ? 3.477 6.684 17.891 1 98.62 369 GLU B C 1
ATOM 6904 O O . GLU B 1 369 ? 2.41 6.691 18.5 1 98.62 369 GLU B O 1
ATOM 6909 N N . ASP B 1 370 ? 3.795 7.574 17 1 98.88 370 ASP B N 1
ATOM 6910 C CA . ASP B 1 370 ? 2.865 8.648 16.672 1 98.88 370 ASP B CA 1
ATOM 6911 C C . ASP B 1 370 ? 1.642 8.117 15.93 1 98.88 370 ASP B C 1
ATOM 6913 O O . ASP B 1 370 ? 0.535 8.633 16.094 1 98.88 370 ASP B O 1
ATOM 6917 N N . THR B 1 371 ? 1.833 7.059 15.102 1 98.94 371 THR B N 1
ATOM 6918 C CA . THR B 1 371 ? 0.699 6.438 14.43 1 98.94 371 THR B CA 1
ATOM 6919 C C . THR B 1 371 ? -0.237 5.777 15.438 1 98.94 371 THR B C 1
ATOM 6921 O O . THR B 1 371 ? -1.459 5.844 15.297 1 98.94 371 THR B O 1
ATOM 6924 N N . ALA B 1 372 ? 0.323 5.117 16.453 1 98.81 372 ALA B N 1
ATOM 6925 C CA . ALA B 1 372 ? -0.493 4.512 17.5 1 98.81 372 ALA B CA 1
ATOM 6926 C C . ALA B 1 372 ? -1.329 5.566 18.219 1 98.81 372 ALA B C 1
ATOM 6928 O O . ALA B 1 372 ? -2.51 5.348 18.5 1 98.81 372 ALA B O 1
ATOM 6929 N N . GLU B 1 373 ? -0.729 6.715 18.516 1 98.81 373 GLU B N 1
ATOM 6930 C CA . GLU B 1 373 ? -1.459 7.812 19.141 1 98.81 373 GLU B CA 1
ATOM 6931 C C . GLU B 1 373 ? -2.533 8.367 18.219 1 98.81 373 GLU B C 1
ATOM 6933 O O . GLU B 1 373 ? -3.633 8.703 18.656 1 98.81 373 GLU B O 1
ATOM 6938 N N . PHE B 1 374 ? -2.184 8.508 16.969 1 98.88 374 PHE B N 1
ATOM 6939 C CA . PHE B 1 374 ? -3.141 8.93 15.953 1 98.88 374 PHE B CA 1
ATOM 6940 C C . PHE B 1 374 ? -4.359 8.016 15.938 1 98.88 374 PHE B C 1
ATOM 6942 O O . PHE B 1 374 ? -5.496 8.492 15.891 1 98.88 374 PHE B O 1
ATOM 6949 N N . ALA B 1 375 ? -4.141 6.719 16 1 98.88 375 ALA B N 1
ATOM 6950 C CA . ALA B 1 375 ? -5.227 5.742 16.047 1 98.88 375 ALA B CA 1
ATOM 6951 C C . ALA B 1 375 ? -6.082 5.934 17.297 1 98.88 375 ALA B C 1
ATOM 6953 O O . ALA B 1 375 ? -7.305 5.773 17.25 1 98.88 375 ALA B O 1
ATOM 6954 N N . LYS B 1 376 ? -5.492 6.234 18.375 1 98.81 376 LYS B N 1
ATOM 6955 C CA . LYS B 1 376 ? -6.23 6.508 19.609 1 98.81 376 LYS B CA 1
ATOM 6956 C C . LYS B 1 376 ? -7.152 7.711 19.438 1 98.81 376 LYS B C 1
ATOM 6958 O O . LYS B 1 376 ? -8.273 7.723 19.953 1 98.81 376 LYS B O 1
ATOM 6963 N N . ALA B 1 377 ? -6.66 8.742 18.781 1 98.94 377 ALA B N 1
ATOM 6964 C CA . ALA B 1 377 ? -7.492 9.914 18.516 1 98.94 377 ALA B CA 1
ATOM 6965 C C . ALA B 1 377 ? -8.719 9.539 17.703 1 98.94 377 ALA B C 1
ATOM 6967 O O . ALA B 1 377 ? -9.82 10.031 17.953 1 98.94 377 ALA B O 1
ATOM 6968 N N . VAL B 1 378 ? -8.547 8.688 16.688 1 98.94 378 VAL B N 1
ATOM 6969 C CA . VAL B 1 378 ? -9.664 8.203 15.875 1 98.94 378 VAL B CA 1
ATOM 6970 C C . VAL B 1 378 ? -10.664 7.469 16.766 1 98.94 378 VAL B C 1
ATOM 6972 O O . VAL B 1 378 ? -11.875 7.66 16.641 1 98.94 378 VAL B O 1
ATOM 6975 N N . GLN B 1 379 ? -10.141 6.648 17.656 1 98.81 379 GLN B N 1
ATOM 6976 C CA . GLN B 1 379 ? -10.984 5.887 18.578 1 98.81 379 GLN B CA 1
ATOM 6977 C C . GLN B 1 379 ? -11.812 6.812 19.453 1 98.81 379 GLN B C 1
ATOM 6979 O O . GLN B 1 379 ? -13.016 6.605 19.625 1 98.81 379 GLN B O 1
ATOM 6984 N N . VAL B 1 380 ? -11.172 7.852 19.984 1 98.88 380 VAL B N 1
ATOM 6985 C CA . VAL B 1 380 ? -11.852 8.82 20.844 1 98.88 380 VAL B CA 1
ATOM 6986 C C . VAL B 1 380 ? -13.023 9.445 20.078 1 98.88 380 VAL B C 1
ATOM 6988 O O . VAL B 1 380 ? -14.133 9.531 20.609 1 98.88 380 VAL B O 1
ATOM 6991 N N . ALA B 1 381 ? -12.812 9.812 18.875 1 98.94 381 ALA B N 1
ATOM 6992 C CA . ALA B 1 381 ? -13.844 10.461 18.078 1 98.94 381 ALA B CA 1
ATOM 6993 C C . ALA B 1 381 ? -15.008 9.508 17.797 1 98.94 381 ALA B C 1
ATOM 6995 O O . ALA B 1 381 ? -16.172 9.891 17.953 1 98.94 381 ALA B O 1
ATOM 6996 N N . ARG B 1 382 ? -14.664 8.281 17.344 1 98.62 382 ARG B N 1
ATOM 6997 C CA . ARG B 1 382 ? -15.727 7.336 17 1 98.62 382 ARG B CA 1
ATOM 6998 C C . ARG B 1 382 ? -16.547 6.973 18.234 1 98.62 382 ARG B C 1
ATOM 7000 O O . ARG B 1 382 ? -17.766 6.789 18.141 1 98.62 382 ARG B O 1
ATOM 7007 N N . GLU B 1 383 ? -15.914 6.879 19.422 1 98.44 383 GLU B N 1
ATOM 7008 C CA . GLU B 1 383 ? -16.625 6.555 20.656 1 98.44 383 GLU B CA 1
ATOM 7009 C C . GLU B 1 383 ? -17.5 7.711 21.109 1 98.44 383 GLU B C 1
ATOM 7011 O O . GLU B 1 383 ? -18.547 7.496 21.734 1 98.44 383 GLU B O 1
ATOM 7016 N N . MET B 1 384 ? -17.188 8.922 20.766 1 98.56 384 MET B N 1
ATOM 7017 C CA . MET B 1 384 ? -17.938 10.102 21.188 1 98.56 384 MET B CA 1
ATOM 7018 C C . MET B 1 384 ? -19.109 10.367 20.234 1 98.56 384 MET B C 1
ATOM 7020 O O . MET B 1 384 ? -20.109 10.977 20.625 1 98.56 384 MET B O 1
ATOM 7024 N N . PHE B 1 385 ? -18.984 9.93 18.969 1 98.38 385 PHE B N 1
ATOM 7025 C CA . PHE B 1 385 ? -20 10.281 17.969 1 98.38 385 PHE B CA 1
ATOM 7026 C C . PHE B 1 385 ? -20.5 9.031 17.266 1 98.38 385 PHE B C 1
ATOM 7028 O O . PHE B 1 385 ? -19.719 8.156 16.891 1 98.38 385 PHE B O 1
ATOM 7035 N N . SER B 1 386 ? -21.734 9.008 16.938 1 95.25 386 SER B N 1
ATOM 7036 C CA . SER B 1 386 ? -22.406 7.848 16.359 1 95.25 386 SER B CA 1
ATOM 7037 C C . SER B 1 386 ? -22.172 7.754 14.859 1 95.25 386 SER B C 1
ATOM 7039 O O . SER B 1 386 ? -22 8.773 14.188 1 95.25 386 SER B O 1
ATOM 7041 N N . GLU B 1 387 ? -22.25 6.535 14.375 1 95 387 GLU B N 1
ATOM 7042 C CA . GLU B 1 387 ? -22.156 6.297 12.938 1 95 387 GLU B CA 1
ATOM 7043 C C . GLU B 1 387 ? -23.422 6.73 12.219 1 95 387 GLU B C 1
ATOM 7045 O O . GLU B 1 387 ? -23.438 6.848 10.992 1 95 387 GLU B O 1
ATOM 7050 N N . GLU B 1 388 ? -24.438 7.043 12.898 1 95.06 388 GLU B N 1
ATOM 7051 C CA . GLU B 1 388 ? -25.719 7.402 12.297 1 95.06 388 GLU B CA 1
ATOM 7052 C C . GLU B 1 388 ? -25.656 8.766 11.617 1 95.06 388 GLU B C 1
ATOM 7054 O O . GLU B 1 388 ? -26.266 8.969 10.57 1 95.06 388 GLU B O 1
ATOM 7059 N N . ASP B 1 389 ? -24.859 9.656 12.242 1 97.19 389 ASP B N 1
ATOM 7060 C CA . ASP B 1 389 ? -24.922 11 11.68 1 97.19 389 ASP B CA 1
ATOM 7061 C C . ASP B 1 389 ? -23.531 11.617 11.578 1 97.19 389 ASP B C 1
ATOM 7063 O O . ASP B 1 389 ? -23.391 12.805 11.297 1 97.19 389 ASP B O 1
ATOM 7067 N N . THR B 1 390 ? -22.484 10.844 11.93 1 98.44 390 THR B N 1
ATOM 7068 C CA . THR B 1 390 ? -21.125 11.367 11.859 1 98.44 390 THR B CA 1
ATOM 7069 C C . THR B 1 390 ? -20.266 10.516 10.93 1 98.44 390 THR B C 1
ATOM 7071 O O . THR B 1 390 ? -20.078 9.312 11.172 1 98.44 390 THR B O 1
ATOM 7074 N N . LEU B 1 391 ? -19.75 11.086 9.844 1 98.56 391 LEU B N 1
ATOM 7075 C CA . LEU B 1 391 ? -18.797 10.461 8.922 1 98.56 391 LEU B CA 1
ATOM 7076 C C . LEU B 1 391 ? -17.375 10.672 9.398 1 98.56 391 LEU B C 1
ATOM 7078 O O . LEU B 1 391 ? -16.953 11.805 9.648 1 98.56 391 LEU B O 1
ATOM 7082 N N . ILE B 1 392 ? -16.656 9.586 9.609 1 98.88 392 ILE B N 1
ATOM 7083 C CA . ILE B 1 392 ? -15.219 9.664 9.898 1 98.88 392 ILE B CA 1
ATOM 7084 C C . ILE B 1 392 ? -14.43 9.07 8.742 1 98.88 392 ILE B C 1
ATOM 7086 O O . ILE B 1 392 ? -14.672 7.938 8.328 1 98.88 392 ILE B O 1
ATOM 7090 N N . VAL B 1 393 ? -13.547 9.859 8.156 1 98.94 393 VAL B N 1
ATOM 7091 C CA . VAL B 1 393 ? -12.625 9.461 7.094 1 98.94 393 VAL B CA 1
ATOM 7092 C C . VAL B 1 393 ? -11.188 9.508 7.613 1 98.94 393 VAL B C 1
ATOM 7094 O O . VAL B 1 393 ? -10.734 10.531 8.117 1 98.94 393 VAL B O 1
ATOM 7097 N N . VAL B 1 394 ? -10.484 8.391 7.598 1 98.94 394 VAL B N 1
ATOM 7098 C CA . VAL B 1 394 ? -9.086 8.289 7.98 1 98.94 394 VAL B CA 1
ATOM 7099 C C . VAL B 1 394 ? -8.227 8.008 6.746 1 98.94 394 VAL B C 1
ATOM 7101 O O . VAL B 1 394 ? -8.445 7.016 6.047 1 98.94 394 VAL B O 1
ATOM 7104 N N . THR B 1 395 ? -7.266 8.859 6.438 1 98.88 395 THR B N 1
ATOM 7105 C CA . THR B 1 395 ? -6.43 8.672 5.258 1 98.88 395 THR B CA 1
ATOM 7106 C C . THR B 1 395 ? -5.039 9.258 5.48 1 98.88 395 THR B C 1
ATOM 7108 O O . THR B 1 395 ? -4.68 9.609 6.605 1 98.88 395 THR B O 1
ATOM 7111 N N . SER B 1 396 ? -4.18 9.133 4.508 1 98.81 396 SER B N 1
ATOM 7112 C CA . SER B 1 396 ? -2.875 9.773 4.406 1 98.81 396 SER B CA 1
ATOM 7113 C C . SER B 1 396 ? -2.816 10.711 3.203 1 98.81 396 SER B C 1
ATOM 7115 O O . SER B 1 396 ? -3.635 10.609 2.289 1 98.81 396 SER B O 1
ATOM 7117 N N . ASP B 1 397 ? -1.962 11.641 3.254 1 98.56 397 ASP B N 1
ATOM 7118 C CA . ASP B 1 397 ? -1.832 12.57 2.133 1 98.56 397 ASP B CA 1
ATOM 7119 C C . ASP B 1 397 ? -0.878 12.016 1.074 1 98.56 397 ASP B C 1
ATOM 7121 O O . ASP B 1 397 ? -1.072 12.242 -0.122 1 98.56 397 ASP B O 1
ATOM 7125 N N . HIS B 1 398 ? 0.163 11.406 1.441 1 98.19 398 HIS B N 1
ATOM 7126 C CA . HIS B 1 398 ? 1.15 10.688 0.645 1 98.19 398 HIS B CA 1
ATOM 7127 C C . HIS B 1 398 ? 1.774 9.547 1.438 1 98.19 398 HIS B C 1
ATOM 7129 O O . HIS B 1 398 ? 1.358 9.266 2.566 1 98.19 398 HIS B O 1
ATOM 7135 N N . SER B 1 399 ? 2.691 8.828 0.738 1 98.06 399 SER B N 1
ATOM 7136 C CA . SER B 1 399 ? 3.395 7.73 1.39 1 98.06 399 SER B CA 1
ATOM 7137 C C . SER B 1 399 ? 4.848 8.094 1.677 1 98.06 399 SER B C 1
ATOM 7139 O O . SER B 1 399 ? 5.258 9.242 1.466 1 98.06 399 SER B O 1
ATOM 7141 N N . HIS B 1 400 ? 5.566 7.219 2.352 1 98.25 400 HIS B N 1
ATOM 7142 C CA . HIS B 1 400 ? 7.012 7.234 2.527 1 98.25 400 HIS B CA 1
ATOM 7143 C C . HIS B 1 400 ? 7.645 5.949 2.002 1 98.25 400 HIS B C 1
ATOM 7145 O O . HIS B 1 400 ? 6.938 5.031 1.579 1 98.25 400 HIS B O 1
ATOM 7151 N N . THR B 1 401 ? 8.992 5.875 2.016 1 98.12 401 THR B N 1
ATOM 7152 C CA . THR B 1 401 ? 9.695 4.77 1.364 1 98.12 401 THR B CA 1
ATOM 7153 C C . THR B 1 401 ? 10.023 3.67 2.369 1 98.12 401 THR B C 1
ATOM 7155 O O . THR B 1 401 ? 10.797 2.76 2.07 1 98.12 401 THR B O 1
ATOM 7158 N N . MET B 1 402 ? 9.453 3.75 3.604 1 98.56 402 MET B N 1
ATOM 7159 C CA . MET B 1 402 ? 9.695 2.707 4.598 1 98.56 402 MET B CA 1
ATOM 7160 C C . MET B 1 402 ? 9.133 1.371 4.133 1 98.56 402 MET B C 1
ATOM 7162 O O . MET B 1 402 ? 8.023 1.317 3.592 1 98.56 402 MET B O 1
ATOM 7166 N N . THR B 1 403 ? 9.883 0.32 4.32 1 98.44 403 THR B N 1
ATOM 7167 C CA . THR B 1 403 ? 9.453 -1.024 3.953 1 98.44 403 THR B CA 1
ATOM 7168 C C . THR B 1 403 ? 9.609 -1.98 5.133 1 98.44 403 THR B C 1
ATOM 7170 O O . THR B 1 403 ? 10.25 -1.646 6.129 1 98.44 403 THR B O 1
ATOM 7173 N N . ILE B 1 404 ? 8.953 -3.115 5.117 1 98.44 404 ILE B N 1
ATOM 7174 C CA . ILE B 1 404 ? 9.078 -4.25 6.027 1 98.44 404 ILE B CA 1
ATOM 7175 C C . ILE B 1 404 ? 9.727 -5.426 5.301 1 98.44 404 ILE B C 1
ATOM 7177 O O . ILE B 1 404 ? 9.211 -5.887 4.277 1 98.44 404 ILE B O 1
ATOM 7181 N N . ASN B 1 405 ? 10.875 -5.914 5.773 1 94.56 405 ASN B N 1
ATOM 7182 C CA . ASN B 1 405 ? 11.617 -6.879 4.973 1 94.56 405 ASN B CA 1
ATOM 7183 C C . ASN B 1 405 ? 12.234 -7.973 5.836 1 94.56 405 ASN B C 1
ATOM 7185 O O . ASN B 1 405 ? 12.289 -7.844 7.062 1 94.56 405 ASN B O 1
ATOM 7189 N N . GLY B 1 406 ? 12.742 -9.18 5.316 1 92.44 406 GLY B N 1
ATOM 7190 C CA . GLY B 1 406 ? 13.695 -10.102 5.91 1 92.44 406 GLY B CA 1
ATOM 7191 C C . GLY B 1 406 ? 13.039 -11.312 6.547 1 92.44 406 GLY B C 1
ATOM 7192 O O . GLY B 1 406 ? 13.664 -12.023 7.336 1 92.44 406 GLY B O 1
ATOM 7193 N N . TYR B 1 407 ? 11.859 -11.609 6.453 1 95.44 407 TYR B N 1
ATOM 7194 C CA . TYR B 1 407 ? 11.078 -12.75 6.906 1 95.44 407 TYR B CA 1
ATOM 7195 C C . TYR B 1 407 ? 11.211 -12.945 8.414 1 95.44 407 TYR B C 1
ATOM 7197 O O . TYR B 1 407 ? 11.516 -14.047 8.883 1 95.44 407 TYR B O 1
ATOM 7205 N N . PRO B 1 408 ? 11.109 -11.961 9.211 1 96.19 408 PRO B N 1
ATOM 7206 C CA . PRO B 1 408 ? 11.195 -12.117 10.664 1 96.19 408 PRO B CA 1
ATOM 7207 C C . PRO B 1 408 ? 10.141 -13.07 11.219 1 96.19 408 PRO B C 1
ATOM 7209 O O . PRO B 1 408 ? 9.055 -13.195 10.648 1 96.19 408 PRO B O 1
ATOM 7212 N N . PHE B 1 409 ? 10.453 -13.703 12.328 1 95.31 409 PHE B N 1
ATOM 7213 C CA . PHE B 1 409 ? 9.469 -14.516 13.031 1 95.31 409 PHE B CA 1
ATOM 7214 C C . PHE B 1 409 ? 8.328 -13.648 13.555 1 95.31 409 PHE B C 1
ATOM 7216 O O . PHE B 1 409 ? 8.5 -12.445 13.773 1 95.31 409 PHE B O 1
ATOM 7223 N N . ARG B 1 410 ? 7.246 -14.32 13.812 1 94.81 410 ARG B N 1
ATOM 7224 C CA . ARG B 1 410 ? 6.008 -13.648 14.195 1 94.81 410 ARG B CA 1
ATOM 7225 C C . ARG B 1 410 ? 6.191 -12.875 15.492 1 94.81 410 ARG B C 1
ATOM 7227 O O . ARG B 1 410 ? 5.566 -11.828 15.695 1 94.81 410 ARG B O 1
ATOM 7234 N N . ASP B 1 411 ? 7 -13.359 16.344 1 92.25 411 ASP B N 1
ATOM 7235 C CA . ASP B 1 411 ? 7.094 -12.781 17.688 1 92.25 411 ASP B CA 1
ATOM 7236 C C . ASP B 1 411 ? 8.258 -11.797 17.781 1 92.25 411 ASP B C 1
ATOM 7238 O O . ASP B 1 411 ? 8.578 -11.312 18.875 1 92.25 411 ASP B O 1
ATOM 7242 N N . GLN B 1 412 ? 8.969 -11.547 16.75 1 94.19 412 GLN B N 1
ATOM 7243 C CA . GLN B 1 412 ? 10.07 -10.602 16.781 1 94.19 412 GLN B CA 1
ATOM 7244 C C . GLN B 1 412 ? 9.562 -9.164 16.781 1 94.19 412 GLN B C 1
ATOM 7246 O O . GLN B 1 412 ? 8.477 -8.883 16.281 1 94.19 412 GLN B O 1
ATOM 7251 N N . ASP B 1 413 ? 10.422 -8.312 17.375 1 96.38 413 ASP B N 1
ATOM 7252 C CA . ASP B 1 413 ? 10.117 -6.883 17.406 1 96.38 413 ASP B CA 1
ATOM 7253 C C . ASP B 1 413 ? 10.227 -6.254 16.031 1 96.38 413 ASP B C 1
ATOM 7255 O O . ASP B 1 413 ? 11.297 -6.27 15.414 1 96.38 413 ASP B O 1
ATOM 7259 N N . ILE B 1 414 ? 9.133 -5.648 15.547 1 98.25 414 ILE B N 1
ATOM 7260 C CA . ILE B 1 414 ? 9.07 -5.082 14.203 1 98.25 414 ILE B CA 1
ATOM 7261 C C . ILE B 1 414 ? 10.156 -4.023 14.039 1 98.25 414 ILE B C 1
ATOM 7263 O O . ILE B 1 414 ? 10.594 -3.748 12.914 1 98.25 414 ILE B O 1
ATOM 7267 N N . THR B 1 415 ? 10.633 -3.373 15.156 1 98.31 415 THR B N 1
ATOM 7268 C CA . THR B 1 415 ? 11.656 -2.336 15.094 1 98.31 415 THR B CA 1
ATOM 7269 C C . THR B 1 415 ? 13.055 -2.945 15.219 1 98.31 415 THR B C 1
ATOM 7271 O O . THR B 1 415 ? 14.039 -2.221 15.336 1 98.31 415 THR B O 1
ATOM 7274 N N . GLY B 1 416 ? 13.156 -4.238 15.227 1 98.25 416 GLY B N 1
ATOM 7275 C CA . GLY B 1 416 ? 14.422 -4.922 15.438 1 98.25 416 GLY B CA 1
ATOM 7276 C C . GLY B 1 416 ? 15.078 -5.379 14.148 1 98.25 416 GLY B C 1
ATOM 7277 O O . GLY B 1 416 ? 14.969 -4.707 13.125 1 98.25 416 GLY B O 1
ATOM 7278 N N . LEU B 1 417 ? 15.859 -6.484 14.297 1 97.62 417 LEU B N 1
ATOM 7279 C CA . LEU B 1 417 ? 16.656 -7.031 13.203 1 97.62 417 LEU B CA 1
ATOM 7280 C C . LEU B 1 417 ? 15.906 -8.156 12.492 1 97.62 417 LEU B C 1
ATOM 7282 O O . LEU B 1 417 ? 15.133 -8.883 13.125 1 97.62 417 LEU B O 1
ATOM 7286 N N . ALA B 1 418 ? 16.141 -8.289 11.156 1 95.69 418 ALA B N 1
ATOM 7287 C CA . ALA B 1 418 ? 15.539 -9.344 10.344 1 95.69 418 ALA B CA 1
ATOM 7288 C C . ALA B 1 418 ? 16.094 -10.711 10.734 1 95.69 418 ALA B C 1
ATOM 7290 O O . ALA B 1 418 ? 17.031 -10.805 11.539 1 95.69 418 ALA B O 1
ATOM 7291 N N . ASN B 1 419 ? 15.352 -11.664 10.125 1 90.69 419 ASN B N 1
ATOM 7292 C CA . ASN B 1 419 ? 15.766 -13.039 10.383 1 90.69 419 ASN B CA 1
ATOM 7293 C C . ASN B 1 419 ? 16.922 -13.461 9.469 1 90.69 419 ASN B C 1
ATOM 7295 O O . ASN B 1 419 ? 16.703 -13.789 8.305 1 90.69 419 ASN B O 1
ATOM 7299 N N . GLY B 1 420 ? 18.234 -13.391 9.969 1 90.5 420 GLY B N 1
ATOM 7300 C CA . GLY B 1 420 ? 19.422 -13.75 9.203 1 90.5 420 GLY B CA 1
ATOM 7301 C C . GLY B 1 420 ? 20.172 -12.547 8.672 1 90.5 420 GLY B C 1
ATOM 7302 O O . GLY B 1 420 ? 19.594 -11.461 8.531 1 90.5 420 GLY B O 1
ATOM 7303 N N . PRO B 1 421 ? 21.453 -12.703 8.328 1 95.5 421 PRO B N 1
ATOM 7304 C CA . PRO B 1 421 ? 22.281 -11.602 7.84 1 95.5 421 PRO B CA 1
ATOM 7305 C C . PRO B 1 421 ? 22.203 -11.43 6.324 1 95.5 421 PRO B C 1
ATOM 7307 O O . PRO B 1 421 ? 21.625 -12.266 5.633 1 95.5 421 PRO B O 1
ATOM 7310 N N . GLY B 1 422 ? 22.656 -10.312 5.832 1 96.31 422 GLY B N 1
ATOM 7311 C CA . GLY B 1 422 ? 22.938 -10.18 4.406 1 96.31 422 GLY B CA 1
ATOM 7312 C C . GLY B 1 422 ? 24.094 -11.047 3.938 1 96.31 422 GLY B C 1
ATOM 7313 O O . GLY B 1 422 ? 24.734 -11.727 4.742 1 96.31 422 GLY B O 1
ATOM 7314 N N . ASP B 1 423 ? 24.281 -11.023 2.676 1 96.31 423 ASP B N 1
ATOM 7315 C CA . ASP B 1 423 ? 25.344 -11.828 2.092 1 96.31 423 ASP B CA 1
ATOM 7316 C C . ASP B 1 423 ? 26.719 -11.375 2.607 1 96.31 423 ASP B C 1
ATOM 7318 O O . ASP B 1 423 ? 27.703 -12.109 2.486 1 96.31 423 ASP B O 1
ATOM 7322 N N . ASP B 1 424 ? 26.828 -10.234 3.18 1 95.88 424 ASP B N 1
ATOM 7323 C CA . ASP B 1 424 ? 28.062 -9.719 3.771 1 95.88 424 ASP B CA 1
ATOM 7324 C C . ASP B 1 424 ? 28.172 -10.125 5.238 1 95.88 424 ASP B C 1
ATOM 7326 O O . ASP B 1 424 ? 29.047 -9.633 5.961 1 95.88 424 ASP B O 1
ATOM 7330 N N . ASN B 1 425 ? 27.266 -10.969 5.77 1 96.75 425 ASN B N 1
ATOM 7331 C CA . ASN B 1 425 ? 27.234 -11.531 7.113 1 96.75 425 ASN B CA 1
ATOM 7332 C C . ASN B 1 425 ? 26.938 -10.469 8.164 1 96.75 425 ASN B C 1
ATOM 7334 O O . ASN B 1 425 ? 27.266 -10.648 9.344 1 96.75 425 ASN B O 1
ATOM 7338 N N . LEU B 1 426 ? 26.438 -9.312 7.738 1 97.69 426 LEU B N 1
ATOM 7339 C CA . LEU B 1 426 ? 26.016 -8.273 8.672 1 97.69 426 LEU B CA 1
ATOM 7340 C C . LEU B 1 426 ? 24.5 -8.258 8.828 1 97.69 426 LEU B C 1
ATOM 7342 O O . LEU B 1 426 ? 23.766 -8.445 7.855 1 97.69 426 LEU B O 1
ATOM 7346 N N . PRO B 1 427 ? 24.062 -8.07 10.062 1 97.44 427 PRO B N 1
ATOM 7347 C CA . PRO B 1 427 ? 22.609 -7.965 10.273 1 97.44 427 PRO B CA 1
ATOM 7348 C C . PRO B 1 427 ? 22 -6.758 9.562 1 97.44 427 PRO B C 1
ATOM 7350 O O . PRO B 1 427 ? 22.719 -5.82 9.203 1 97.44 427 PRO B O 1
ATOM 7353 N N . TYR B 1 428 ? 20.75 -6.824 9.328 1 97.94 428 TYR B N 1
ATOM 7354 C CA . TYR B 1 428 ? 20 -5.676 8.812 1 97.94 428 TYR B CA 1
ATOM 7355 C C . TYR B 1 428 ? 18.625 -5.578 9.477 1 97.94 428 TYR B C 1
ATOM 7357 O O . TYR B 1 428 ? 18.141 -6.551 10.062 1 97.94 428 TYR B O 1
ATOM 7365 N N . THR B 1 429 ? 18.062 -4.414 9.453 1 98.44 429 THR B N 1
ATOM 7366 C CA . THR B 1 429 ? 16.828 -4.133 10.18 1 98.44 429 THR B CA 1
ATOM 7367 C C . THR B 1 429 ? 15.617 -4.629 9.398 1 98.44 429 THR B C 1
ATOM 7369 O O . THR B 1 429 ? 15.648 -4.691 8.172 1 98.44 429 THR B O 1
ATOM 7372 N N . ILE B 1 430 ? 14.516 -4.984 10.125 1 98.56 430 ILE B N 1
ATOM 7373 C CA . ILE B 1 430 ? 13.234 -5.352 9.523 1 98.56 430 ILE B CA 1
ATOM 7374 C C . ILE B 1 430 ? 12.664 -4.164 8.75 1 98.56 430 ILE B C 1
ATOM 7376 O O . ILE B 1 430 ? 12.156 -4.328 7.645 1 98.56 430 ILE B O 1
ATOM 7380 N N . LEU B 1 431 ? 12.758 -2.967 9.328 1 98.75 431 LEU B N 1
ATOM 7381 C CA . LEU B 1 431 ? 12.305 -1.742 8.68 1 98.75 431 LEU B CA 1
ATOM 7382 C C . LEU B 1 431 ? 13.461 -1.028 7.988 1 98.75 431 LEU B C 1
ATOM 7384 O O . LEU B 1 431 ? 14.57 -0.966 8.531 1 98.75 431 LEU B O 1
ATOM 7388 N N . SER B 1 432 ? 13.242 -0.554 6.773 1 98.06 432 SER B N 1
ATOM 7389 C CA . SER B 1 432 ? 14.273 0.147 6.016 1 98.06 432 SER B CA 1
ATOM 7390 C C . SER B 1 432 ? 13.672 1.261 5.164 1 98.06 432 SER B C 1
ATOM 7392 O O . SER B 1 432 ? 12.461 1.307 4.961 1 98.06 432 SER B O 1
ATOM 7394 N N . TYR B 1 433 ? 14.531 2.182 4.727 1 98.62 433 TYR B N 1
ATOM 7395 C CA . TYR B 1 433 ? 14.156 3.283 3.85 1 98.62 433 TYR B CA 1
ATOM 7396 C C . TYR B 1 433 ? 14.969 3.26 2.562 1 98.62 433 TYR B C 1
ATOM 7398 O O . TYR B 1 433 ? 16.062 2.699 2.525 1 98.62 433 TYR B O 1
ATOM 7406 N N . ALA B 1 434 ? 14.438 3.908 1.522 1 98.38 434 ALA B N 1
ATOM 7407 C CA . ALA B 1 434 ? 15.156 4 0.254 1 98.38 434 ALA B CA 1
ATOM 7408 C C . ALA B 1 434 ? 16.266 5.047 0.326 1 98.38 434 ALA B C 1
ATOM 7410 O O . ALA B 1 434 ? 17.25 4.961 -0.404 1 98.38 434 ALA B O 1
ATOM 7411 N N . ASN B 1 435 ? 16.094 6.07 1.111 1 98.38 435 ASN B N 1
ATOM 7412 C CA . ASN B 1 435 ? 17.047 7.18 1.231 1 98.38 435 ASN B CA 1
ATOM 7413 C C . ASN B 1 435 ? 16.875 7.914 2.557 1 98.38 435 ASN B C 1
ATOM 7415 O O . ASN B 1 435 ? 16 7.57 3.359 1 98.38 435 ASN B O 1
ATOM 7419 N N . GLY B 1 436 ? 17.766 8.891 2.828 1 98.38 436 GLY B N 1
ATOM 7420 C CA . GLY B 1 436 ? 17.609 9.703 4.023 1 98.38 436 GLY B CA 1
ATOM 7421 C C . GLY B 1 436 ? 18.781 9.578 4.984 1 98.38 436 GLY B C 1
ATOM 7422 O O . GLY B 1 436 ? 19.781 8.945 4.66 1 98.38 436 GLY B O 1
ATOM 7423 N N . PRO B 1 437 ? 18.656 10.188 6.18 1 98.25 437 PRO B N 1
ATOM 7424 C CA . PRO B 1 437 ? 19.75 10.234 7.152 1 98.25 437 PRO B CA 1
ATOM 7425 C C . PRO B 1 437 ? 20.141 8.852 7.672 1 98.25 437 PRO B C 1
ATOM 7427 O O . PRO B 1 437 ? 21.25 8.672 8.18 1 98.25 437 PRO B O 1
ATOM 7430 N N . GLY B 1 438 ? 19.25 7.891 7.484 1 98.5 438 GLY B N 1
ATOM 7431 C CA . GLY B 1 438 ? 19.594 6.527 7.871 1 98.5 438 GLY B CA 1
ATOM 7432 C C . GLY B 1 438 ? 20.781 5.973 7.117 1 98.5 438 GLY B C 1
ATOM 7433 O O . GLY B 1 438 ? 21.391 4.984 7.539 1 98.5 438 GLY B O 1
ATOM 7434 N N . TYR B 1 439 ? 21.094 6.594 6.016 1 98.19 439 TYR B N 1
ATOM 7435 C CA . TYR B 1 439 ? 22.281 6.195 5.258 1 98.19 439 TYR B CA 1
ATOM 7436 C C . TYR B 1 439 ? 23.531 6.227 6.133 1 98.19 439 TYR B C 1
ATOM 7438 O O . TYR B 1 439 ? 24.375 5.336 6.051 1 98.19 439 TYR B O 1
ATOM 7446 N N . TYR B 1 440 ? 23.625 7.164 6.988 1 96.25 440 TYR B N 1
ATOM 7447 C CA . TYR B 1 440 ? 24.844 7.41 7.75 1 96.25 440 TYR B CA 1
ATOM 7448 C C . TYR B 1 440 ? 24.969 6.438 8.922 1 96.25 440 TYR B C 1
ATOM 7450 O O . TYR B 1 440 ? 26.047 6.246 9.469 1 96.25 440 TYR B O 1
ATOM 7458 N N . SER B 1 441 ? 23.828 5.891 9.266 1 96.06 441 SER B N 1
ATOM 7459 C CA . SER B 1 441 ? 23.844 4.781 10.211 1 96.06 441 SER B CA 1
ATOM 7460 C C . SER B 1 441 ? 24.078 3.451 9.508 1 96.06 441 SER B C 1
ATOM 7462 O O . SER B 1 441 ? 24.516 2.479 10.133 1 96.06 441 SER B O 1
ATOM 7464 N N . THR B 1 442 ? 23.875 3.359 8.258 1 96.81 442 THR B N 1
ATOM 7465 C CA . THR B 1 442 ? 23.922 2.137 7.465 1 96.81 442 THR B CA 1
ATOM 7466 C C . THR B 1 442 ? 25.344 1.908 6.934 1 96.81 442 THR B C 1
ATOM 7468 O O . THR B 1 442 ? 25.844 0.785 6.961 1 96.81 442 THR B O 1
ATOM 7471 N N . TYR B 1 443 ? 25.922 2.979 6.457 1 96.31 443 TYR B N 1
ATOM 7472 C CA . TYR B 1 443 ? 27.203 2.846 5.754 1 96.31 443 TYR B CA 1
ATOM 7473 C C . TYR B 1 443 ? 28.266 3.729 6.387 1 96.31 443 TYR B C 1
ATOM 7475 O O . TYR B 1 443 ? 27.969 4.793 6.93 1 96.31 443 TYR B O 1
ATOM 7483 N N . GLY B 1 444 ? 29.531 3.213 6.297 1 92.44 444 GLY B N 1
ATOM 7484 C CA . GLY B 1 444 ? 30.75 3.943 6.617 1 92.44 444 GLY B CA 1
ATOM 7485 C C . GLY B 1 444 ? 31.812 3.834 5.535 1 92.44 444 GLY B C 1
ATOM 7486 O O . GLY B 1 444 ? 31.531 3.377 4.426 1 92.44 444 GLY B O 1
ATOM 7487 N N . PRO B 1 445 ? 33 4.242 5.883 1 88.75 445 PRO B N 1
ATOM 7488 C CA . PRO B 1 445 ? 34.062 4.23 4.895 1 88.75 445 PRO B CA 1
ATOM 7489 C C . PRO B 1 445 ? 34.406 2.822 4.395 1 88.75 445 PRO B C 1
ATOM 7491 O O . PRO B 1 445 ? 34.875 2.658 3.275 1 88.75 445 PRO B O 1
ATOM 7494 N N . ASN B 1 446 ? 34.094 1.848 5.234 1 89.38 446 ASN B N 1
ATOM 7495 C CA . ASN B 1 446 ? 34.438 0.474 4.883 1 89.38 446 ASN B CA 1
ATOM 7496 C C . ASN B 1 446 ? 33.219 -0.323 4.465 1 89.38 446 ASN B C 1
ATOM 7498 O O . ASN B 1 446 ? 33.188 -1.551 4.574 1 89.38 446 ASN B O 1
ATOM 7502 N N . GLY B 1 447 ? 32.188 0.391 4.129 1 92.56 447 GLY B N 1
ATOM 7503 C CA . GLY B 1 447 ? 30.969 -0.296 3.727 1 92.56 447 GLY B CA 1
ATOM 7504 C C . GLY B 1 447 ? 29.891 -0.279 4.797 1 92.56 447 GLY B C 1
ATOM 7505 O O . GLY B 1 447 ? 29.766 0.695 5.543 1 92.56 447 GLY B O 1
ATOM 7506 N N . ARG B 1 448 ? 29.047 -1.363 4.781 1 95.75 448 ARG B N 1
ATOM 7507 C CA . ARG B 1 448 ? 27.953 -1.41 5.742 1 95.75 448 ARG B CA 1
ATOM 7508 C C . ARG B 1 448 ? 28.469 -1.54 7.168 1 95.75 448 ARG B C 1
ATOM 7510 O O . ARG B 1 448 ? 29.422 -2.275 7.418 1 95.75 448 ARG B O 1
ATOM 7517 N N . LYS B 1 449 ? 27.781 -0.873 8.055 1 96.44 449 LYS B N 1
ATOM 7518 C CA . LYS B 1 449 ? 28.125 -0.907 9.469 1 96.44 449 LYS B CA 1
ATOM 7519 C C . LYS B 1 449 ? 27.406 -2.057 10.18 1 96.44 449 LYS B C 1
ATOM 7521 O O . LYS B 1 449 ? 26.375 -2.535 9.719 1 96.44 449 LYS B O 1
ATOM 7526 N N . LEU B 1 450 ? 28.047 -2.547 11.297 1 97.44 450 LEU B N 1
ATOM 7527 C CA . LEU B 1 450 ? 27.375 -3.494 12.18 1 97.44 450 LEU B CA 1
ATOM 7528 C C . LEU B 1 450 ? 26.281 -2.805 12.984 1 97.44 450 LEU B C 1
ATOM 7530 O O . LEU B 1 450 ? 26.547 -1.847 13.719 1 97.44 450 LEU B O 1
ATOM 7534 N N . ILE B 1 451 ? 25.109 -3.215 12.797 1 97.12 451 ILE B N 1
ATOM 7535 C CA . ILE B 1 451 ? 23.969 -2.76 13.578 1 97.12 451 ILE B CA 1
ATOM 7536 C C . ILE B 1 451 ? 23.531 -3.863 14.539 1 97.12 451 ILE B C 1
ATOM 7538 O O . ILE B 1 451 ? 23.422 -5.027 14.148 1 97.12 451 ILE B O 1
ATOM 7542 N N . THR B 1 452 ? 23.25 -3.529 15.789 1 97.06 452 THR B N 1
ATOM 7543 C CA . THR B 1 452 ? 22.875 -4.496 16.812 1 97.06 452 THR B CA 1
ATOM 7544 C C . THR B 1 452 ? 21.484 -4.215 17.344 1 97.06 452 THR B C 1
ATOM 7546 O O . THR B 1 452 ? 20.875 -3.184 17.031 1 97.06 452 THR B O 1
ATOM 7549 N N . THR B 1 453 ? 20.984 -5.168 18.125 1 96.25 453 THR B N 1
ATOM 7550 C CA . THR B 1 453 ? 19.688 -4.996 18.766 1 96.25 453 THR B CA 1
ATOM 7551 C C . THR B 1 453 ? 19.719 -3.811 19.719 1 96.25 453 THR B C 1
ATOM 7553 O O . THR B 1 453 ? 18.719 -3.115 19.891 1 96.25 453 THR B O 1
ATOM 7556 N N . LYS B 1 454 ? 20.828 -3.543 20.359 1 97.12 454 LYS B N 1
ATOM 7557 C CA . LYS B 1 454 ? 20.969 -2.389 21.25 1 97.12 454 LYS B CA 1
ATOM 7558 C C . LYS B 1 454 ? 20.766 -1.084 20.484 1 97.12 454 LYS B C 1
ATOM 7560 O O . LYS B 1 454 ? 20.172 -0.136 21 1 97.12 454 LYS B O 1
ATOM 7565 N N . ASP B 1 455 ? 21.281 -1.028 19.281 1 97.12 455 ASP B N 1
ATOM 7566 C CA . ASP B 1 455 ? 21.125 0.158 18.453 1 97.12 455 ASP B CA 1
ATOM 7567 C C . ASP B 1 455 ? 19.656 0.413 18.141 1 97.12 455 ASP B C 1
ATOM 7569 O O . ASP B 1 455 ? 19.156 1.534 18.297 1 97.12 455 ASP B O 1
ATOM 7573 N N . THR B 1 456 ? 18.969 -0.645 17.75 1 97.19 456 THR B N 1
ATOM 7574 C CA . THR B 1 456 ? 17.594 -0.498 17.266 1 97.19 456 THR B CA 1
ATOM 7575 C C . THR B 1 456 ? 16.641 -0.197 18.422 1 97.19 456 THR B C 1
ATOM 7577 O O . THR B 1 456 ? 15.5 0.216 18.203 1 97.19 456 THR B O 1
ATOM 7580 N N . GLN B 1 457 ? 17.047 -0.355 19.656 1 96.5 457 GLN B N 1
ATOM 7581 C CA . GLN B 1 457 ? 16.219 -0.08 20.828 1 96.5 457 GLN B CA 1
ATOM 7582 C C . GLN B 1 457 ? 16.219 1.408 21.156 1 96.5 457 GLN B C 1
ATOM 7584 O O . GLN B 1 457 ? 15.383 1.874 21.938 1 96.5 457 GLN B O 1
ATOM 7589 N N . LYS B 1 458 ? 17.203 2.096 20.594 1 96.56 458 LYS B N 1
ATOM 7590 C CA . LYS B 1 458 ? 17.25 3.537 20.812 1 96.56 458 LYS B CA 1
ATOM 7591 C C . LYS B 1 458 ? 16.109 4.246 20.062 1 96.56 458 LYS B C 1
ATOM 7593 O O . LYS B 1 458 ? 15.891 3.986 18.891 1 96.56 458 LYS B O 1
ATOM 7598 N N . ALA B 1 459 ? 15.469 5.176 20.734 1 95.5 459 ALA B N 1
ATOM 7599 C CA . ALA B 1 459 ? 14.328 5.875 20.156 1 95.5 459 ALA B CA 1
ATOM 7600 C C . ALA B 1 459 ? 14.75 6.727 18.969 1 95.5 459 ALA B C 1
ATOM 7602 O O . ALA B 1 459 ? 13.961 6.949 18.047 1 95.5 459 ALA B O 1
ATOM 7603 N N . ASN B 1 460 ? 16 7.191 18.969 1 97.06 460 ASN B N 1
ATOM 7604 C CA . ASN B 1 460 ? 16.469 8.086 17.922 1 97.06 460 ASN B CA 1
ATOM 7605 C C . ASN B 1 460 ? 17.25 7.328 16.844 1 97.06 460 ASN B C 1
ATOM 7607 O O . ASN B 1 460 ? 17.922 7.938 16.016 1 97.06 460 ASN B O 1
ATOM 7611 N N . PHE B 1 461 ? 17.203 6.004 16.938 1 98.19 461 PHE B N 1
ATOM 7612 C CA . PHE B 1 461 ? 17.891 5.223 15.914 1 98.19 461 PHE B CA 1
ATOM 7613 C C . PHE B 1 461 ? 17.375 5.582 14.523 1 98.19 461 PHE B C 1
ATOM 7615 O O . PHE B 1 461 ? 16.172 5.68 14.305 1 98.19 461 PHE B O 1
ATOM 7622 N N . GLU B 1 462 ? 18.312 5.879 13.617 1 98.62 462 GLU B N 1
ATOM 7623 C CA . GLU B 1 462 ? 18 6.121 12.211 1 98.62 462 GLU B CA 1
ATOM 7624 C C . GLU B 1 462 ? 18.109 4.84 11.391 1 98.62 462 GLU B C 1
ATOM 7626 O O . GLU B 1 462 ? 19.203 4.324 11.18 1 98.62 462 GLU B O 1
ATOM 7631 N N . TYR B 1 463 ? 17.062 4.352 10.875 1 98.75 463 TYR B N 1
ATOM 7632 C CA . TYR B 1 463 ? 16.984 3.051 10.227 1 98.75 463 TYR B CA 1
ATOM 7633 C C . TYR B 1 463 ? 17.672 3.084 8.867 1 98.75 463 TYR B C 1
ATOM 7635 O O . TYR B 1 463 ? 17.812 4.148 8.258 1 98.75 463 TYR B O 1
ATOM 7643 N N . MET B 1 464 ? 17.984 1.907 8.383 1 98.44 464 MET B N 1
ATOM 7644 C CA . MET B 1 464 ? 18.859 1.721 7.227 1 98.44 464 MET B CA 1
ATOM 7645 C C . MET B 1 464 ? 18.266 2.385 5.988 1 98.44 464 MET B C 1
ATOM 7647 O O . MET B 1 464 ? 17.062 2.346 5.777 1 98.44 464 MET B O 1
ATOM 7651 N N . ALA B 1 465 ? 19.172 2.967 5.137 1 98.56 465 ALA B N 1
ATOM 7652 C CA . ALA B 1 465 ? 18.766 3.627 3.895 1 98.56 465 ALA B CA 1
ATOM 7653 C C . ALA B 1 465 ? 19.828 3.453 2.814 1 98.56 465 ALA B C 1
ATOM 7655 O O . ALA B 1 465 ? 21.016 3.256 3.121 1 98.56 465 ALA B O 1
ATOM 7656 N N . THR B 1 466 ? 19.391 3.549 1.559 1 98.06 466 THR B N 1
ATOM 7657 C CA . THR B 1 466 ? 20.25 3.279 0.408 1 98.06 466 THR B CA 1
ATOM 7658 C C . THR B 1 466 ? 21.016 4.535 -0.001 1 98.06 466 THR B C 1
ATOM 7660 O O . THR B 1 466 ? 22.219 4.473 -0.274 1 98.06 466 THR B O 1
ATOM 7663 N N . VAL B 1 467 ? 20.344 5.68 -0.1 1 98.19 467 VAL B N 1
ATOM 7664 C CA . VAL B 1 467 ? 20.891 6.906 -0.67 1 98.19 467 VAL B CA 1
ATOM 7665 C C . VAL B 1 467 ? 21.031 7.969 0.419 1 98.19 467 VAL B C 1
ATOM 7667 O O . VAL B 1 467 ? 20.094 8.18 1.202 1 98.19 467 VAL B O 1
ATOM 7670 N N . PRO B 1 468 ? 22.234 8.641 0.494 1 97.88 468 PRO B N 1
ATOM 7671 C CA . PRO B 1 468 ? 22.391 9.695 1.499 1 97.88 468 PRO B CA 1
ATOM 7672 C C . PRO B 1 468 ? 21.594 10.961 1.16 1 97.88 468 PRO B C 1
ATOM 7674 O O . PRO B 1 468 ? 21.812 11.562 0.107 1 97.88 468 PRO B O 1
ATOM 7677 N N . LEU B 1 469 ? 20.719 11.289 1.948 1 97.56 469 LEU B N 1
ATOM 7678 C CA . LEU B 1 469 ? 20 12.555 1.951 1 97.56 469 LEU B CA 1
ATOM 7679 C C . LEU B 1 469 ? 19.828 13.078 3.371 1 97.56 469 LEU B C 1
ATOM 7681 O O . LEU B 1 469 ? 19.75 12.297 4.324 1 97.56 469 LEU B O 1
ATOM 7685 N N . ASN B 1 470 ? 19.766 14.406 3.541 1 95.94 470 ASN B N 1
ATOM 7686 C CA . ASN B 1 470 ? 19.562 15 4.859 1 95.94 470 ASN B CA 1
ATOM 7687 C C . ASN B 1 470 ? 18.141 14.781 5.355 1 95.94 470 ASN B C 1
ATOM 7689 O O . ASN B 1 470 ? 17.875 14.883 6.551 1 95.94 470 ASN B O 1
ATOM 7693 N N . SER B 1 471 ? 17.234 14.539 4.418 1 97.44 471 SER B N 1
ATOM 7694 C CA . SER B 1 471 ? 15.828 14.258 4.691 1 97.44 471 SER B CA 1
ATOM 7695 C C . SER B 1 471 ? 15.281 13.203 3.73 1 97.44 471 SER B C 1
ATOM 7697 O O . SER B 1 471 ? 15.398 13.352 2.512 1 97.44 471 SER B O 1
ATOM 7699 N N . GLU B 1 472 ? 14.758 12.148 4.301 1 98 472 GLU B N 1
ATOM 7700 C CA . GLU B 1 472 ? 14.156 11.102 3.477 1 98 472 GLU B CA 1
ATOM 7701 C C . GLU B 1 472 ? 13.023 11.664 2.615 1 98 472 GLU B C 1
ATOM 7703 O O . GLU B 1 472 ? 12.273 12.539 3.057 1 98 472 GLU B O 1
ATOM 7708 N N . THR B 1 473 ? 12.891 11.203 1.4 1 97.88 473 THR B N 1
ATOM 7709 C CA . THR B 1 473 ? 11.852 11.672 0.498 1 97.88 473 THR B CA 1
ATOM 7710 C C . THR B 1 473 ? 10.516 11 0.806 1 97.88 473 THR B C 1
ATOM 7712 O O . THR B 1 473 ? 10.484 9.93 1.417 1 97.88 473 THR B O 1
ATOM 7715 N N . HIS B 1 474 ? 9.438 11.641 0.332 1 98.19 474 HIS B N 1
ATOM 7716 C CA . HIS B 1 474 ? 8.156 10.961 0.291 1 98.19 474 HIS B CA 1
ATOM 7717 C C . HIS B 1 474 ? 8.18 9.797 -0.691 1 98.19 474 HIS B C 1
ATOM 7719 O O . HIS B 1 474 ? 9.117 9.664 -1.48 1 98.19 474 HIS B O 1
ATOM 7725 N N . GLY B 1 475 ? 7.199 8.93 -0.524 1 97.81 475 GLY B N 1
ATOM 7726 C CA . GLY B 1 475 ? 6.914 7.871 -1.48 1 97.81 475 GLY B CA 1
ATOM 7727 C C . GLY B 1 475 ? 5.801 8.227 -2.449 1 97.81 475 GLY B C 1
ATOM 7728 O O . GLY B 1 475 ? 5.062 9.188 -2.23 1 97.81 475 GLY B O 1
ATOM 7729 N N . GLY B 1 476 ? 5.715 7.461 -3.561 1 97.62 476 GLY B N 1
ATOM 7730 C CA . GLY B 1 476 ? 4.77 7.793 -4.613 1 97.62 476 GLY B CA 1
ATOM 7731 C C . GLY B 1 476 ? 3.584 6.848 -4.672 1 97.62 476 GLY B C 1
ATOM 7732 O O . GLY B 1 476 ? 2.693 7.016 -5.508 1 97.62 476 GLY B O 1
ATOM 7733 N N . ASP B 1 477 ? 3.498 5.832 -3.809 1 95.94 477 ASP B N 1
ATOM 7734 C CA . ASP B 1 477 ? 2.424 4.848 -3.867 1 95.94 477 ASP B CA 1
ATOM 7735 C C . ASP B 1 477 ? 1.108 5.438 -3.365 1 95.94 477 ASP B C 1
ATOM 7737 O O . ASP B 1 477 ? 1.107 6.41 -2.607 1 95.94 477 ASP B O 1
ATOM 7741 N N . ASP B 1 478 ? -0.014 4.859 -3.787 1 98 478 ASP B N 1
ATOM 7742 C CA . ASP B 1 478 ? -1.339 5.25 -3.314 1 98 478 ASP B CA 1
ATOM 7743 C C . ASP B 1 478 ? -1.488 4.988 -1.818 1 98 478 ASP B C 1
ATOM 7745 O O . ASP B 1 478 ? -0.742 4.191 -1.244 1 98 478 ASP B O 1
ATOM 7749 N N . VAL B 1 479 ? -2.434 5.703 -1.229 1 98.44 479 VAL B N 1
ATOM 7750 C CA . VAL B 1 479 ? -2.609 5.59 0.214 1 98.44 479 VAL B CA 1
ATOM 7751 C C . VAL B 1 479 ? -4.039 5.156 0.528 1 98.44 479 VAL B C 1
ATOM 7753 O O . VAL B 1 479 ? -4.945 5.352 -0.285 1 98.44 479 VAL B O 1
ATOM 7756 N N . GLY B 1 480 ? -4.203 4.535 1.693 1 98.44 480 GLY B N 1
ATOM 7757 C CA . GLY B 1 480 ? -5.492 3.998 2.098 1 98.44 480 GLY B CA 1
ATOM 7758 C C . GLY B 1 480 ? -6.461 5.062 2.582 1 98.44 480 GLY B C 1
ATOM 7759 O O . GLY B 1 480 ? -6.043 6.074 3.156 1 98.44 480 GLY B O 1
ATOM 7760 N N . VAL B 1 481 ? -7.789 4.844 2.367 1 98.75 481 VAL B N 1
ATOM 7761 C CA . VAL B 1 481 ? -8.883 5.641 2.902 1 98.75 481 VAL B CA 1
ATOM 7762 C C . VAL B 1 481 ? -9.836 4.746 3.703 1 98.75 481 VAL B C 1
ATOM 7764 O O . VAL B 1 481 ? -10.594 3.967 3.127 1 98.75 481 VAL B O 1
ATOM 7767 N N . PHE B 1 482 ? -9.805 4.812 5.02 1 98.69 482 PHE B N 1
ATOM 7768 C CA 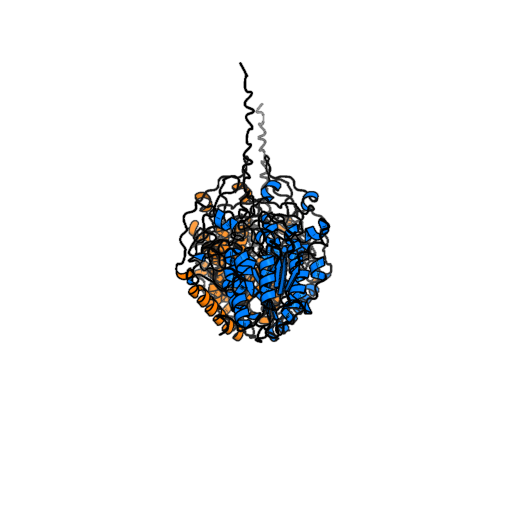. PHE B 1 482 ? -10.664 4.078 5.945 1 98.69 482 PHE B CA 1
ATOM 7769 C C . PHE B 1 482 ? -11.875 4.914 6.332 1 98.69 482 PHE B C 1
ATOM 7771 O O . PHE B 1 482 ? -11.734 6.062 6.762 1 98.69 482 PHE B O 1
ATOM 7778 N N . VAL B 1 483 ? -13.117 4.324 6.207 1 98.25 483 VAL B N 1
ATOM 7779 C CA . VAL B 1 483 ? -14.266 5.203 6.367 1 98.25 483 VAL B CA 1
ATOM 7780 C C . VAL B 1 483 ? -15.359 4.488 7.164 1 98.25 483 VAL B C 1
ATOM 7782 O O . VAL B 1 483 ? -15.578 3.289 6.984 1 98.25 483 VAL B O 1
ATOM 7785 N N . SER B 1 484 ? -16 5.199 8.055 1 97.12 484 SER B N 1
ATOM 7786 C CA . SER B 1 484 ? -17.156 4.746 8.828 1 97.12 484 SER B CA 1
ATOM 7787 C C . SER B 1 484 ? -18.188 5.863 9 1 97.12 484 SER B C 1
ATOM 7789 O O . SER B 1 484 ? -17.812 7.016 9.242 1 97.12 484 SER B O 1
ATOM 7791 N N . GLY B 1 485 ? -19.469 5.527 8.852 1 96.94 485 GLY B N 1
ATOM 7792 C CA . GLY B 1 485 ? -20.547 6.496 8.992 1 96.94 485 GLY B CA 1
ATOM 7793 C C . GLY B 1 485 ? -21.375 6.66 7.734 1 96.94 485 GLY B C 1
ATOM 7794 O O . GLY B 1 485 ? -21.344 5.809 6.844 1 96.94 485 GLY B O 1
ATOM 7795 N N . PRO B 1 486 ? -22.203 7.73 7.648 1 95.44 486 PRO B N 1
ATOM 7796 C CA . PRO B 1 486 ? -23.062 7.945 6.48 1 95.44 486 PRO B CA 1
ATOM 7797 C C . PRO B 1 486 ? -22.281 8.062 5.18 1 95.44 486 PRO B C 1
ATOM 7799 O O . PRO B 1 486 ? -21.25 8.75 5.129 1 95.44 486 PRO B O 1
ATOM 7802 N N . TYR B 1 487 ? -22.75 7.336 4.16 1 93.62 487 TYR B N 1
ATOM 7803 C CA . TYR B 1 487 ? -22.203 7.418 2.807 1 93.62 487 TYR B CA 1
ATOM 7804 C C . TYR B 1 487 ? -20.828 6.762 2.723 1 93.62 487 TYR B C 1
ATOM 7806 O O . TYR B 1 487 ? -20.141 6.895 1.714 1 93.62 487 TYR B O 1
ATOM 7814 N N . ALA B 1 488 ? -20.438 6.027 3.77 1 95.38 488 ALA B N 1
ATOM 7815 C CA . ALA B 1 488 ? -19.109 5.418 3.814 1 95.38 488 ALA B CA 1
ATOM 7816 C C . ALA B 1 488 ? -18.922 4.434 2.666 1 95.38 488 ALA B C 1
ATOM 7818 O O . ALA B 1 488 ? -17.812 4.289 2.141 1 95.38 488 ALA B O 1
ATOM 7819 N N . GLN B 1 489 ? -19.953 3.738 2.203 1 92.88 489 GLN B N 1
ATOM 7820 C CA . GLN B 1 489 ? -19.891 2.699 1.182 1 92.88 489 GLN B CA 1
ATOM 7821 C C . GLN B 1 489 ? -19.406 3.268 -0.149 1 92.88 489 GLN B C 1
ATOM 7823 O O . GLN B 1 489 ? -18.906 2.527 -1.005 1 92.88 489 GLN B O 1
ATOM 7828 N N . TYR B 1 490 ? -19.469 4.598 -0.332 1 93.19 490 TYR B N 1
ATOM 7829 C CA . TYR B 1 490 ? -19.109 5.211 -1.607 1 93.19 490 TYR B CA 1
ATOM 7830 C C . TYR B 1 490 ? -17.625 5.508 -1.674 1 93.19 490 TYR B C 1
ATOM 7832 O O . TYR B 1 490 ? -17.109 5.926 -2.717 1 93.19 490 TYR B O 1
ATOM 7840 N N . PHE B 1 491 ? -16.875 5.227 -0.6 1 96 491 PHE B N 1
ATOM 7841 C CA . PHE B 1 491 ? -15.445 5.5 -0.555 1 96 491 PHE B CA 1
ATOM 7842 C C . PHE B 1 491 ? -14.641 4.289 -1.021 1 96 491 PHE B C 1
ATOM 7844 O O . PHE B 1 491 ? -13.414 4.312 -1.016 1 96 491 PHE B O 1
ATOM 7851 N N . SER B 1 492 ? -15.266 3.17 -1.448 1 95.06 492 SER B N 1
ATOM 7852 C CA . SER B 1 492 ? -14.555 1.995 -1.94 1 95.06 492 SER B CA 1
ATOM 7853 C C . SER B 1 492 ? -14.016 2.223 -3.35 1 95.06 492 SER B C 1
ATOM 7855 O O . SER B 1 492 ? -14.531 3.07 -4.086 1 95.06 492 SER B O 1
ATOM 7857 N N . GLY B 1 493 ? -12.93 1.438 -3.729 1 95.44 493 GLY B N 1
ATOM 7858 C CA . GLY B 1 493 ? -12.32 1.532 -5.051 1 95.44 493 GLY B CA 1
ATOM 7859 C C . GLY B 1 493 ? -11.062 2.373 -5.07 1 95.44 493 GLY B C 1
ATOM 7860 O O . GLY B 1 493 ? -10.531 2.738 -4.016 1 95.44 493 GLY B O 1
ATOM 7861 N N . ASN B 1 494 ? -10.508 2.564 -6.219 1 96.19 494 ASN B N 1
ATOM 7862 C CA . ASN B 1 494 ? -9.359 3.42 -6.48 1 96.19 494 ASN B CA 1
ATOM 7863 C C . ASN B 1 494 ? -9.766 4.711 -7.188 1 96.19 494 ASN B C 1
ATOM 7865 O O . ASN B 1 494 ? -10.594 4.684 -8.109 1 96.19 494 ASN B O 1
ATOM 7869 N N . TYR B 1 495 ? -9.305 5.848 -6.672 1 96.62 495 TYR B N 1
ATOM 7870 C CA . TYR B 1 495 ? -9.766 7.113 -7.238 1 96.62 495 TYR B CA 1
ATOM 7871 C C . TYR B 1 495 ? -8.742 8.219 -6.988 1 96.62 495 TYR B C 1
ATOM 7873 O O . TYR B 1 495 ? -7.789 8.031 -6.23 1 96.62 495 TYR B O 1
ATOM 7881 N N . GLU B 1 496 ? -8.969 9.32 -7.672 1 97.69 496 GLU B N 1
ATOM 7882 C CA . GLU B 1 496 ? -8.164 10.516 -7.438 1 97.69 496 GLU B CA 1
ATOM 7883 C C . GLU B 1 496 ? -8.375 11.055 -6.027 1 97.69 496 GLU B C 1
ATOM 7885 O O . GLU B 1 496 ? -9.484 10.992 -5.488 1 97.69 496 GLU B O 1
ATOM 7890 N N . GLN B 1 497 ? -7.324 11.594 -5.508 1 98.25 497 GLN B N 1
ATOM 7891 C CA . GLN B 1 497 ? -7.379 12.172 -4.172 1 98.25 497 GLN B CA 1
ATOM 7892 C C . GLN B 1 497 ? -8.453 13.258 -4.086 1 98.25 497 GLN B C 1
ATOM 7894 O O . GLN B 1 497 ? -9.031 13.484 -3.02 1 98.25 497 GLN B O 1
ATOM 7899 N N . THR B 1 498 ? -8.797 13.867 -5.223 1 97.94 498 THR B N 1
ATOM 7900 C CA . THR B 1 498 ? -9.781 14.938 -5.305 1 97.94 498 THR B CA 1
ATOM 7901 C C . THR B 1 498 ? -11.18 14.414 -5.004 1 97.94 498 THR B C 1
ATOM 7903 O O . THR B 1 498 ? -12.102 15.188 -4.738 1 97.94 498 THR B O 1
ATOM 7906 N N . ASN B 1 499 ? -11.359 13.133 -5.004 1 97.62 499 ASN B N 1
ATOM 7907 C CA . ASN B 1 499 ? -12.68 12.57 -4.766 1 97.62 499 ASN B CA 1
ATOM 7908 C C . ASN B 1 499 ? -13.008 12.508 -3.275 1 97.62 499 ASN B C 1
ATOM 7910 O O . ASN B 1 499 ? -14.164 12.352 -2.891 1 97.62 499 ASN B O 1
ATOM 7914 N N . ILE B 1 500 ? -12.008 12.617 -2.426 1 98.31 500 ILE B N 1
ATOM 7915 C CA . ILE B 1 500 ? -12.219 12.516 -0.987 1 98.31 500 ILE B CA 1
ATOM 7916 C C . ILE B 1 500 ? -13.133 13.648 -0.517 1 98.31 500 ILE B C 1
ATOM 7918 O O . ILE B 1 500 ? -14.195 13.398 0.057 1 98.31 500 ILE B O 1
ATOM 7922 N N . PRO B 1 501 ? -12.812 14.922 -0.798 1 98.12 501 PRO B N 1
ATOM 7923 C CA . PRO B 1 501 ? -13.719 15.984 -0.344 1 98.12 501 PRO B CA 1
ATOM 7924 C C . PRO B 1 501 ? -15.047 15.984 -1.088 1 98.12 501 PRO B C 1
ATOM 7926 O O . PRO B 1 501 ? -16.078 16.375 -0.529 1 98.12 501 PRO B O 1
ATOM 7929 N N . ALA B 1 502 ? -15.07 15.484 -2.342 1 96.38 502 ALA B N 1
ATOM 7930 C CA . ALA B 1 502 ? -16.328 15.383 -3.072 1 96.38 502 ALA B CA 1
ATOM 7931 C C . ALA B 1 502 ? -17.297 14.43 -2.367 1 96.38 502 ALA B C 1
ATOM 7933 O O . ALA B 1 502 ? -18.484 14.734 -2.213 1 96.38 502 ALA B O 1
ATOM 7934 N N . MET B 1 503 ? -16.812 13.328 -1.93 1 96.56 503 MET B N 1
ATOM 7935 C CA . MET B 1 503 ? -17.625 12.328 -1.257 1 96.56 503 MET B CA 1
ATOM 7936 C C . MET B 1 503 ? -18.047 12.805 0.131 1 96.56 503 MET B C 1
ATOM 7938 O O . MET B 1 503 ? -19.172 12.586 0.558 1 96.56 503 MET B O 1
ATOM 7942 N N . MET B 1 504 ? -17.141 13.477 0.822 1 97.94 504 MET B N 1
ATOM 7943 C CA . MET B 1 504 ? -17.5 14.055 2.115 1 97.94 504 MET B CA 1
ATOM 7944 C C . MET B 1 504 ? -18.578 15.109 1.958 1 97.94 504 MET B C 1
ATOM 7946 O O . MET B 1 504 ? -19.547 15.125 2.719 1 97.94 504 MET B O 1
ATOM 7950 N N . ALA B 1 505 ? -18.422 15.961 0.973 1 97 505 ALA B N 1
ATOM 7951 C CA . ALA B 1 505 ? -19.391 17.031 0.726 1 97 505 ALA B CA 1
ATOM 7952 C C . ALA B 1 505 ? -20.75 16.469 0.347 1 97 505 ALA B C 1
ATOM 7954 O O . ALA B 1 505 ? -21.781 16.969 0.786 1 97 505 ALA B O 1
ATOM 7955 N N . LYS B 1 506 ? -20.719 15.453 -0.487 1 95.25 506 LYS B N 1
ATOM 7956 C CA . LYS B 1 506 ? -21.953 14.789 -0.855 1 95.25 506 LYS B CA 1
ATOM 7957 C C . LYS B 1 506 ? -22.672 14.227 0.375 1 95.25 506 LYS B C 1
ATOM 7959 O O . LYS B 1 506 ? -23.875 14.375 0.521 1 95.25 506 LYS B O 1
ATOM 7964 N N . ALA B 1 507 ? -21.922 13.625 1.261 1 96.19 507 ALA B N 1
ATOM 7965 C CA . ALA B 1 507 ? -22.484 13.023 2.471 1 96.19 507 ALA B CA 1
ATOM 7966 C C . ALA B 1 507 ? -23.141 14.078 3.354 1 96.19 507 ALA B C 1
ATOM 7968 O O . ALA B 1 507 ? -24.156 13.82 3.998 1 96.19 507 ALA B O 1
ATOM 7969 N N . ALA B 1 508 ? -22.578 15.289 3.402 1 97.06 508 ALA B N 1
ATOM 7970 C CA . ALA B 1 508 ? -23.062 16.359 4.277 1 97.06 508 ALA B CA 1
ATOM 7971 C C . ALA B 1 508 ? -24 17.281 3.529 1 97.06 508 ALA B C 1
ATOM 7973 O O . ALA B 1 508 ? -24.625 18.172 4.133 1 97.06 508 ALA B O 1
ATOM 7974 N N . ASN B 1 509 ? -24.125 17.125 2.234 1 95.62 509 ASN B N 1
ATOM 7975 C CA . ASN B 1 509 ? -24.922 18 1.379 1 95.62 509 ASN B CA 1
ATOM 7976 C C . ASN B 1 509 ? -24.453 19.453 1.46 1 95.62 509 ASN B C 1
ATOM 7978 O O . ASN B 1 509 ? -25.25 20.344 1.747 1 95.62 509 ASN B O 1
ATOM 7982 N N . ILE B 1 510 ? -23.156 19.609 1.251 1 96.88 510 ILE B N 1
ATOM 7983 C CA . ILE B 1 510 ? -22.578 20.938 1.269 1 96.88 510 ILE B CA 1
ATOM 7984 C C . ILE B 1 510 ? -21.672 21.125 0.06 1 96.88 510 ILE B C 1
ATOM 7986 O O . ILE B 1 510 ? -21.281 20.156 -0.585 1 96.88 510 ILE B O 1
ATOM 7990 N N . GLY B 1 511 ? -21.328 22.375 -0.283 1 93.5 511 GLY B N 1
ATOM 7991 C CA . GLY B 1 511 ? -20.344 22.672 -1.312 1 93.5 511 GLY B CA 1
ATOM 7992 C C . GLY B 1 511 ? -20.812 22.312 -2.709 1 93.5 511 GLY B C 1
ATOM 7993 O O . GLY B 1 511 ? -22.016 22.141 -2.945 1 93.5 511 GLY B O 1
ATOM 7994 N N . PRO B 1 512 ? -19.859 22.219 -3.572 1 88.69 512 PRO B N 1
ATOM 7995 C CA . PRO B 1 512 ? -20.188 22.047 -4.988 1 88.69 512 PRO B CA 1
ATOM 7996 C C . PRO B 1 512 ? -20.609 20.625 -5.332 1 88.69 512 PRO B C 1
ATOM 7998 O O . PRO B 1 512 ? -21.109 20.359 -6.426 1 88.69 512 PRO B O 1
ATOM 8001 N N . PHE B 1 513 ? -20.5 19.719 -4.395 1 85.5 513 PHE B N 1
ATOM 8002 C CA . PHE B 1 513 ? -20.75 18.312 -4.672 1 85.5 513 PHE B CA 1
ATOM 8003 C C . PHE B 1 513 ? -22.062 17.875 -4.016 1 85.5 513 PHE B C 1
ATOM 8005 O O . PHE B 1 513 ? -22.375 16.672 -3.988 1 85.5 513 PHE B O 1
ATOM 8012 N N . ALA B 1 514 ? -22.844 18.734 -3.479 1 82.88 514 ALA B N 1
ATOM 8013 C CA . ALA B 1 514 ? -24.062 18.422 -2.736 1 82.88 514 ALA B CA 1
ATOM 8014 C C . ALA B 1 514 ? -25.125 17.797 -3.643 1 82.88 514 ALA B C 1
ATOM 8016 O O . ALA B 1 514 ? -25.891 16.938 -3.205 1 82.88 514 ALA B O 1
ATOM 8017 N N . ASN B 1 515 ? -25.188 18.234 -4.996 1 70.44 515 ASN B N 1
ATOM 8018 C CA . ASN B 1 515 ? -26.266 17.797 -5.867 1 70.44 515 ASN B CA 1
ATOM 8019 C C . ASN B 1 515 ? -25.875 16.562 -6.68 1 70.44 515 ASN B C 1
ATOM 8021 O O . ASN B 1 515 ? -24.812 16.547 -7.297 1 70.44 515 ASN B O 1
#

Nearest PDB structures (foldseek):
  1shq-assembly1_A  TM=9.700E-01  e=1.537E-62  Pandalus borealis
  7yiv-assembly1_H  TM=9.290E-01  e=6.449E-58  Homo sapiens
  3mk0-assembly1_A  TM=9.246E-01  e=1.897E-58  Homo sapiens
  6t26-assembly1_A  TM=7.160E-01  e=5.170E-32  Vibrio sp. G15-21
  6qsq-assembly1_A-2  TM=7.058E-01  e=2.386E-31  Vibrio splendidus

InterPro domains:
  IPR001952 Alkaline phosphatase [PF00245] (71-509)
  IPR001952 Alkaline phosphatase [PR00113] (71-91)
  IPR001952 Alkaline phosphatase [PR00113] (121-136)
  IPR001952 Alkaline phosphatase [PR00113] (170-190)
  IPR001952 Alkaline phosphatase [PR00113] (233-243)
  IPR001952 Alkaline phosphatase [PR00113] (327-356)
  IPR001952 Alkaline phosphatase [PTHR11596] (11-512)
  IPR001952 Alkaline phosphatase [SM00098] (72-511)
  IPR001952 Alkaline phosphatase [cd16012] (72-509)
  IPR017850 Alkaline-phosphatase-like, core domain superfamily [G3DSA:3.40.720.10] (42-515)
  IPR017850 Alkaline-phosphatase-like, core domain superfamily [SSF53649] (42-513)
  IPR018299 Alkaline phosphatase, active site [PS00123] (121-129)